Protein 6UI5 (pdb70)

B-factor: mean 83.92, std 27.78, range [32.1, 222.85]

Structure (mmCIF, N/CA/C/O backbone):
data_6UI5
#
_entry.id   6UI5
#
_cell.length_a   61.205
_cell.length_b   85.605
_cell.length_c   207.683
_cell.angle_alpha   90.000
_cell.angle_beta   90.000
_cell.angle_gamma   90.000
#
_symmetry.space_group_name_H-M   'P 21 21 21'
#
loop_
_entity.id
_entity.type
_entity.pdbx_description
1 polymer '2-polyprenyl-6-methoxyphenol hydroxylase-like FAD-dependent oxidoreductase'
2 non-polymer 'FLAVIN-ADENINE DINUCLEOTIDE'
3 water water
#
loop_
_atom_site.group_PDB
_atom_site.id
_atom_site.type_symbol
_atom_site.label_atom_id
_atom_site.label_alt_id
_atom_site.label_comp_id
_atom_site.label_asym_id
_atom_site.label_entity_id
_atom_site.label_seq_id
_atom_site.pdbx_PDB_ins_code
_atom_site.Cartn_x
_atom_site.Cartn_y
_atom_site.Cartn_z
_atom_site.occupancy
_atom_site.B_iso_or_equiv
_atom_site.auth_seq_id
_atom_site.auth_comp_id
_atom_site.auth_asym_id
_atom_site.auth_atom_id
_atom_site.pdbx_PDB_model_num
ATOM 1 N N . GLU A 1 3 ? 23.248 -1.989 185.676 1.00 94.87 3 GLU A N 1
ATOM 2 C CA . GLU A 1 3 ? 23.648 -3.055 186.583 1.00 95.53 3 GLU A CA 1
ATOM 3 C C . GLU A 1 3 ? 23.609 -2.563 188.036 1.00 91.04 3 GLU A C 1
ATOM 4 O O . GLU A 1 3 ? 24.580 -2.012 188.518 1.00 95.96 3 GLU A O 1
ATOM 10 N N . PRO A 1 4 ? 22.486 -2.739 188.728 1.00 93.67 4 PRO A N 1
ATOM 11 C CA . PRO A 1 4 ? 22.323 -2.136 190.054 1.00 87.81 4 PRO A CA 1
ATOM 12 C C . PRO A 1 4 ? 22.806 -3.055 191.169 1.00 85.95 4 PRO A C 1
ATOM 13 O O . PRO A 1 4 ? 23.039 -4.246 190.968 1.00 89.70 4 PRO A O 1
ATOM 17 N N . VAL A 1 5 ? 22.951 -2.461 192.354 1.00 80.72 5 VAL A N 1
ATOM 18 C CA . VAL A 1 5 ? 23.133 -3.181 193.612 1.00 77.94 5 VAL A CA 1
ATOM 19 C C . VAL A 1 5 ? 21.861 -3.002 194.430 1.00 79.24 5 VAL A C 1
ATOM 20 O O . VAL A 1 5 ? 21.422 -1.865 194.654 1.00 82.63 5 VAL A O 1
ATOM 24 N N . VAL A 1 6 ? 21.261 -4.112 194.872 1.00 78.90 6 VAL A N 1
ATOM 25 C CA . VAL A 1 6 ? 20.005 -4.060 195.624 1.00 78.69 6 VAL A CA 1
ATOM 26 C C . VAL A 1 6 ? 20.290 -4.146 197.116 1.00 72.04 6 VAL A C 1
ATOM 27 O O . VAL A 1 6 ? 20.951 -5.084 197.586 1.00 77.79 6 VAL A O 1
ATOM 31 N N . VAL A 1 7 ? 19.774 -3.167 197.854 1.00 65.06 7 VAL A N 1
ATOM 32 C CA . VAL A 1 7 ? 19.836 -3.101 199.312 1.00 61.63 7 VAL A CA 1
ATOM 33 C C . VAL A 1 7 ? 18.421 -3.251 199.845 1.00 71.61 7 VAL A C 1
ATOM 34 O O . VAL A 1 7 ? 17.544 -2.445 199.505 1.00 75.95 7 VAL A O 1
ATOM 38 N N . VAL A 1 8 ? 18.195 -4.247 200.699 1.00 66.65 8 VAL A N 1
ATOM 39 C CA . VAL A 1 8 ? 16.850 -4.573 201.185 1.00 62.31 8 VAL A CA 1
ATOM 40 C C . VAL A 1 8 ? 16.736 -4.093 202.623 1.00 64.46 8 VAL A C 1
ATOM 41 O O . VAL A 1 8 ? 17.366 -4.661 203.524 1.00 63.03 8 VAL A O 1
ATOM 45 N N . GLY A 1 9 ? 15.887 -3.097 202.859 1.00 67.92 9 GLY A N 1
ATOM 46 C CA . GLY A 1 9 ? 15.664 -2.607 204.209 1.00 68.63 9 GLY A CA 1
ATOM 47 C C . GLY A 1 9 ? 16.186 -1.201 204.417 1.00 74.34 9 GLY A C 1
ATOM 48 O O . GLY A 1 9 ? 17.363 -0.922 204.156 1.00 74.17 9 GLY A O 1
ATOM 49 N N . ALA A 1 10 ? 15.333 -0.293 204.883 1.00 73.10 10 ALA A N 1
ATOM 50 C CA . ALA A 1 10 ? 15.710 1.102 205.060 1.00 60.45 10 ALA A CA 1
ATOM 51 C C . ALA A 1 10 ? 15.712 1.510 206.532 1.00 53.02 10 ALA A C 1
ATOM 52 O O . ALA A 1 10 ? 15.217 2.574 206.902 1.00 56.72 10 ALA A O 1
ATOM 54 N N . GLY A 1 11 ? 16.268 0.662 207.393 1.00 51.34 11 GLY A N 1
ATOM 55 C CA . GLY A 1 11 ? 16.815 1.121 208.656 1.00 60.14 11 GLY A CA 1
ATOM 56 C C . GLY A 1 11 ? 18.207 1.733 208.479 1.00 55.50 11 GLY A C 1
ATOM 57 O O . GLY A 1 11 ? 18.695 1.949 207.355 1.00 53.01 11 GLY A O 1
ATOM 58 N N . PRO A 1 12 ? 18.852 2.068 209.613 1.00 44.06 12 PRO A N 1
ATOM 59 C CA . PRO A 1 12 ? 20.216 2.657 209.530 1.00 59.38 12 PRO A CA 1
ATOM 60 C C . PRO A 1 12 ? 21.142 1.896 208.611 1.00 55.84 12 PRO A C 1
ATOM 61 O O . PRO A 1 12 ? 21.818 2.496 207.780 1.00 60.79 12 PRO A O 1
ATOM 65 N N . ALA A 1 13 ? 21.163 0.572 208.754 1.00 46.63 13 ALA A N 1
ATOM 66 C CA . ALA A 1 13 ? 22.092 -0.264 208.016 1.00 48.29 13 ALA A CA 1
ATOM 67 C C . ALA A 1 13 ? 21.942 -0.052 206.518 1.00 57.06 13 ALA A C 1
ATOM 68 O O . ALA A 1 13 ? 22.871 0.412 205.843 1.00 62.23 13 ALA A O 1
ATOM 70 N N . GLY A 1 14 ? 20.752 -0.350 205.989 1.00 53.97 14 GLY A N 1
ATOM 71 C CA . GLY A 1 14 ? 20.552 -0.274 204.549 1.00 46.01 14 GLY A CA 1
ATOM 72 C C . GLY A 1 14 ? 20.593 1.145 204.024 1.00 46.77 14 GLY A C 1
ATOM 73 O O . GLY A 1 14 ? 21.087 1.392 202.923 1.00 55.07 14 GLY A O 1
ATOM 74 N N . LEU A 1 15 ? 20.053 2.094 204.790 1.00 54.01 15 LEU A N 1
ATOM 75 C CA . LEU A 1 15 ? 20.088 3.494 204.378 1.00 59.56 15 LEU A CA 1
ATOM 76 C C . LEU A 1 15 ? 21.531 3.957 204.246 1.00 56.97 15 LEU A C 1
ATOM 77 O O . LEU A 1 15 ? 21.976 4.410 203.177 1.00 57.78 15 LEU A O 1
ATOM 82 N N . MET A 1 16 ? 22.281 3.800 205.336 1.00 45.96 16 MET A N 1
ATOM 83 C CA . MET A 1 16 ? 23.670 4.223 205.398 1.00 54.22 16 MET A CA 1
ATOM 84 C C . MET A 1 16 ? 24.492 3.595 204.276 1.00 54.90 16 MET A C 1
ATOM 85 O O . MET A 1 16 ? 25.342 4.259 203.671 1.00 58.11 16 MET A O 1
ATOM 90 N N . LEU A 1 17 ? 24.200 2.349 203.930 1.00 56.83 17 LEU A N 1
ATOM 91 C CA . LEU A 1 17 ? 24.962 1.695 202.871 1.00 55.87 17 LEU A CA 1
ATOM 92 C C . LEU A 1 17 ? 24.604 2.267 201.512 1.00 68.76 17 LEU A C 1
ATOM 93 O O . LEU A 1 17 ? 25.490 2.561 200.701 1.00 80.99 17 LEU A O 1
ATOM 98 N N . ALA A 1 18 ? 23.306 2.437 201.251 1.00 71.69 18 ALA A N 1
ATOM 99 C CA . ALA A 1 18 ? 22.890 3.030 199.987 1.00 61.11 18 ALA A CA 1
ATOM 100 C C . ALA A 1 18 ? 23.558 4.374 199.791 1.00 53.23 18 ALA A C 1
ATOM 101 O O . ALA A 1 18 ? 23.917 4.741 198.665 1.00 52.86 18 ALA A O 1
ATOM 103 N N . CYS A 1 19 ? 23.750 5.123 200.879 1.00 52.80 19 CYS A N 1
ATOM 104 C CA . CYS A 1 19 ? 24.540 6.347 200.774 1.00 55.31 19 CYS A CA 1
ATOM 105 C C . CYS A 1 19 ? 25.999 6.038 200.438 1.00 60.03 19 CYS A C 1
ATOM 106 O O . CYS A 1 19 ? 26.587 6.677 199.549 1.00 55.33 19 CYS A O 1
ATOM 109 N N . GLU A 1 20 ? 26.608 5.065 201.145 1.00 47.71 20 GLU A N 1
ATOM 110 C CA . GLU A 1 20 ? 27.992 4.696 200.828 1.00 47.68 20 GLU A CA 1
ATOM 111 C C . GLU A 1 20 ? 28.122 4.230 199.376 1.00 59.27 20 GLU A C 1
ATOM 112 O O . GLU A 1 20 ? 29.178 4.409 198.754 1.00 64.09 20 GLU A O 1
ATOM 118 N N . LEU A 1 21 ? 27.063 3.638 198.812 1.00 61.86 21 LEU A N 1
ATOM 119 C CA . LEU A 1 21 ? 27.150 3.169 197.433 1.00 58.52 21 LEU A CA 1
ATOM 120 C C . LEU A 1 21 ? 26.906 4.304 196.438 1.00 65.66 21 LEU A C 1
ATOM 121 O O . LEU A 1 21 ? 27.551 4.358 195.380 1.00 62.12 21 LEU A O 1
ATOM 126 N N . ALA A 1 22 ? 26.008 5.231 196.779 1.00 66.58 22 ALA A N 1
ATOM 127 C CA . ALA A 1 22 ? 25.577 6.265 195.846 1.00 68.10 22 ALA A CA 1
ATOM 128 C C . ALA A 1 22 ? 26.532 7.443 195.827 1.00 77.35 22 ALA A C 1
ATOM 129 O O . ALA A 1 22 ? 26.695 8.089 194.785 1.00 85.80 22 ALA A O 1
ATOM 131 N N . MET A 1 23 ? 27.149 7.761 196.968 1.00 76.55 23 MET A N 1
ATOM 132 C CA . MET A 1 23 ? 28.163 8.808 196.955 1.00 70.17 23 MET A CA 1
ATOM 133 C C . MET A 1 23 ? 29.328 8.451 196.037 1.00 74.24 23 MET A C 1
ATOM 134 O O . MET A 1 23 ? 30.053 9.351 195.594 1.00 73.58 23 MET A O 1
ATOM 139 N N . ARG A 1 24 ? 29.504 7.163 195.723 1.00 65.61 24 ARG A N 1
ATOM 140 C CA . ARG A 1 24 ? 30.532 6.700 194.803 1.00 60.10 24 ARG A CA 1
ATOM 141 C C . ARG A 1 24 ? 29.960 6.332 193.428 1.00 68.22 24 ARG A C 1
ATOM 142 O O . ARG A 1 24 ? 30.569 5.545 192.693 1.00 63.81 24 ARG A O 1
ATOM 150 N N . ASP A 1 25 ? 28.800 6.882 193.068 1.00 76.60 25 ASP A N 1
ATOM 151 C CA . ASP A 1 25 ? 28.232 6.710 191.731 1.00 81.36 25 ASP A CA 1
ATOM 152 C C . ASP A 1 25 ? 28.014 5.236 191.376 1.00 72.17 25 ASP A C 1
ATOM 153 O O . ASP A 1 25 ? 28.098 4.849 190.212 1.00 77.64 25 ASP A O 1
ATOM 158 N N . VAL A 1 26 ? 27.761 4.397 192.367 1.00 63.72 26 VAL A N 1
ATOM 159 C CA . VAL A 1 26 ? 27.320 3.021 192.154 1.00 66.33 26 VAL A CA 1
ATOM 160 C C . VAL A 1 26 ? 25.796 3.028 192.160 1.00 72.55 26 VAL A C 1
ATOM 161 O O . VAL A 1 26 ? 25.200 3.467 193.154 1.00 73.57 26 VAL A O 1
ATOM 165 N N . PRO A 1 27 ? 25.134 2.553 191.104 1.00 74.96 27 PRO A N 1
ATOM 166 C CA . PRO A 1 27 ? 23.662 2.599 191.069 1.00 69.99 27 PRO A CA 1
ATOM 167 C C . PRO A 1 27 ? 23.092 1.695 192.153 1.00 59.91 27 PRO A C 1
ATOM 168 O O . PRO A 1 27 ? 23.364 0.490 192.179 1.00 66.14 27 PRO A O 1
ATOM 172 N N . ALA A 1 28 ? 22.331 2.277 193.076 1.00 53.53 28 ALA A N 1
ATOM 173 C CA . ALA A 1 28 ? 21.773 1.504 194.178 1.00 56.11 28 ALA A CA 1
ATOM 174 C C . ALA A 1 28 ? 20.255 1.629 194.227 1.00 64.36 28 ALA A C 1
ATOM 175 O O . ALA A 1 28 ? 19.688 2.716 194.035 1.00 62.00 28 ALA A O 1
ATOM 177 N N . VAL A 1 29 ? 19.587 0.516 194.490 1.00 69.22 29 VAL A N 1
ATOM 178 C CA . VAL A 1 29 ? 18.146 0.537 194.688 1.00 71.11 29 VAL A CA 1
ATOM 179 C C . VAL A 1 29 ? 17.870 -0.054 196.059 1.00 65.61 29 VAL A C 1
ATOM 180 O O . VAL A 1 29 ? 18.247 -1.196 196.340 1.00 66.05 29 VAL A O 1
ATOM 184 N N . LEU A 1 30 ? 17.254 0.745 196.916 1.00 63.37 30 LEU A N 1
ATOM 185 C CA . LEU A 1 30 ? 17.027 0.427 198.306 1.00 60.55 30 LEU A CA 1
ATOM 186 C C . LEU A 1 30 ? 15.539 0.175 198.460 1.00 74.50 30 LEU A C 1
ATOM 187 O O . LEU A 1 30 ? 14.720 0.992 198.030 1.00 76.60 30 LEU A O 1
ATOM 192 N N . VAL A 1 31 ? 15.200 -0.978 199.019 1.00 76.69 31 VAL A N 1
ATOM 193 C CA . VAL A 1 31 ? 13.834 -1.461 199.099 1.00 72.72 31 VAL A CA 1
ATOM 194 C C . VAL A 1 31 ? 13.447 -1.554 200.567 1.00 72.46 31 VAL A C 1
ATOM 195 O O . VAL A 1 31 ? 14.191 -2.123 201.379 1.00 69.72 31 VAL A O 1
ATOM 199 N N . ASP A 1 32 ? 12.295 -0.983 200.906 1.00 59.27 32 ASP A N 1
ATOM 200 C CA . ASP A 1 32 ? 11.678 -1.192 202.208 1.00 65.78 32 ASP A CA 1
ATOM 201 C C . ASP A 1 32 ? 10.178 -1.298 201.987 1.00 69.59 32 ASP A C 1
ATOM 202 O O . ASP A 1 32 ? 9.650 -0.801 200.986 1.00 61.57 32 ASP A O 1
ATOM 207 N N . ILE A 1 33 ? 9.483 -1.945 202.922 1.00 67.08 33 ILE A N 1
ATOM 208 C CA . ILE A 1 33 ? 8.052 -2.142 202.729 1.00 81.55 33 ILE A CA 1
ATOM 209 C C . ILE A 1 33 ? 7.194 -1.063 203.382 1.00 82.18 33 ILE A C 1
ATOM 210 O O . ILE A 1 33 ? 6.044 -0.888 202.967 1.00 79.72 33 ILE A O 1
ATOM 215 N N . HIS A 1 34 ? 7.720 -0.310 204.346 1.00 83.94 34 HIS A N 1
ATOM 216 C CA . HIS A 1 34 ? 6.927 0.750 204.947 1.00 85.84 34 HIS A CA 1
ATOM 217 C C . HIS A 1 34 ? 6.439 1.722 203.869 1.00 91.19 34 HIS A C 1
ATOM 218 O O . HIS A 1 34 ? 7.086 1.877 202.834 1.00 86.94 34 HIS A O 1
ATOM 225 N N . PRO A 1 35 ? 5.270 2.389 204.080 1.00 88.61 35 PRO A N 1
ATOM 226 C CA . PRO A 1 35 ? 4.778 3.350 203.075 1.00 89.35 35 PRO A CA 1
ATOM 227 C C . PRO A 1 35 ? 5.524 4.677 203.127 1.00 88.42 35 PRO A C 1
ATOM 228 O O . PRO A 1 35 ? 5.751 5.312 202.094 1.00 92.02 35 PRO A O 1
ATOM 232 N N . THR A 1 36 ? 5.893 5.112 204.330 1.00 86.45 36 THR A N 1
ATOM 233 C CA . THR A 1 36 ? 6.765 6.257 204.552 1.00 81.20 36 THR A CA 1
ATOM 234 C C . THR A 1 36 ? 7.797 5.848 205.587 1.00 75.48 36 THR A C 1
ATOM 235 O O . THR A 1 36 ? 7.754 4.730 206.104 1.00 72.34 36 THR A O 1
ATOM 239 N N . GLN A 1 37 ? 8.730 6.759 205.889 1.00 84.44 37 GLN A N 1
ATOM 240 C CA . GLN A 1 37 ? 9.700 6.521 206.954 1.00 82.68 37 GLN A CA 1
ATOM 241 C C . GLN A 1 37 ? 8.977 6.091 208.215 1.00 72.19 37 GLN A C 1
ATOM 242 O O . GLN A 1 37 ? 7.964 6.679 208.585 1.00 68.21 37 GLN A O 1
ATOM 248 N N . ARG A 1 38 ? 9.496 5.058 208.868 1.00 76.37 38 ARG A N 1
ATOM 249 C CA . ARG A 1 38 ? 8.767 4.496 209.992 1.00 73.36 38 ARG A CA 1
ATOM 250 C C . ARG A 1 38 ? 8.780 5.446 211.179 1.00 66.79 38 ARG A C 1
ATOM 251 O O . ARG A 1 38 ? 9.539 6.413 211.246 1.00 77.08 38 ARG A O 1
ATOM 259 N N . ALA A 1 39 ? 7.890 5.160 212.114 1.00 68.51 39 ALA A N 1
ATOM 260 C CA . ALA A 1 39 ? 7.806 5.849 213.387 1.00 63.84 39 ALA A CA 1
ATOM 261 C C . ALA A 1 39 ? 8.284 4.969 214.520 1.00 59.71 39 ALA A C 1
ATOM 262 O O . ALA A 1 39 ? 8.593 5.486 215.597 1.00 72.38 39 ALA A O 1
ATOM 264 N N . GLU A 1 40 ? 8.352 3.654 214.296 1.00 57.85 40 GLU A N 1
ATOM 265 C CA . GLU A 1 40 ? 8.822 2.693 215.295 1.00 70.48 40 GLU A CA 1
ATOM 266 C C . GLU A 1 40 ? 10.355 2.653 215.306 1.00 78.92 40 GLU A C 1
ATOM 267 O O . GLU A 1 40 ? 10.992 1.651 214.982 1.00 89.31 40 GLU A O 1
ATOM 273 N N . ALA A 1 41 ? 10.947 3.790 215.670 1.00 71.72 41 ALA A N 1
ATOM 274 C CA . ALA A 1 41 ? 12.396 3.945 215.757 1.00 70.08 41 ALA A CA 1
ATOM 275 C C . ALA A 1 41 ? 12.716 4.322 217.197 1.00 62.90 41 ALA A C 1
ATOM 276 O O . ALA A 1 41 ? 12.818 5.516 217.534 1.00 64.64 41 ALA A O 1
ATOM 278 N N . PRO A 1 42 ? 12.918 3.335 218.074 1.00 63.74 42 PRO A N 1
ATOM 279 C CA . PRO A 1 42 ? 12.976 3.626 219.520 1.00 71.48 42 PRO A CA 1
ATOM 280 C C . PRO A 1 42 ? 14.259 4.288 220.004 1.00 71.20 42 PRO A C 1
ATOM 281 O O . PRO A 1 42 ? 14.214 4.971 221.038 1.00 74.17 42 PRO A O 1
ATOM 285 N N . ALA A 1 43 ? 15.399 4.071 219.334 1.00 66.01 43 ALA A N 1
ATOM 286 C CA . ALA A 1 43 ? 16.695 4.464 219.887 1.00 68.33 43 ALA A CA 1
ATOM 287 C C . ALA A 1 43 ? 16.743 5.952 220.213 1.00 74.57 43 ALA A C 1
ATOM 288 O O . ALA A 1 43 ? 16.349 6.800 219.404 1.00 69.18 43 ALA A O 1
ATOM 290 N N . MET A 1 44 ? 17.261 6.266 221.400 1.00 69.54 44 MET A N 1
ATOM 291 C CA . MET A 1 44 ? 17.402 7.644 221.838 1.00 73.74 44 MET A CA 1
ATOM 292 C C . MET A 1 44 ? 18.846 8.122 221.880 1.00 69.64 44 MET A C 1
ATOM 293 O O . MET A 1 44 ? 19.096 9.264 222.277 1.00 77.55 44 MET A O 1
ATOM 298 N N . ALA A 1 45 ? 19.802 7.299 221.466 1.00 65.04 45 ALA A N 1
ATOM 299 C CA . ALA A 1 45 ? 21.201 7.577 221.747 1.00 66.88 45 ALA A CA 1
ATOM 300 C C . ALA A 1 45 ? 22.060 7.173 220.562 1.00 69.66 45 ALA A C 1
ATOM 301 O O . ALA A 1 45 ? 21.712 6.300 219.764 1.00 73.13 45 ALA A O 1
ATOM 303 N N . ILE A 1 46 ? 23.208 7.823 220.483 1.00 67.94 46 ILE A N 1
ATOM 304 C CA . ILE A 1 46 ? 24.214 7.593 219.458 1.00 60.11 46 ILE A CA 1
ATOM 305 C C . ILE A 1 46 ? 25.539 7.665 220.185 1.00 52.32 46 ILE A C 1
ATOM 306 O O . ILE A 1 46 ? 25.804 8.662 220.873 1.00 53.29 46 ILE A O 1
ATOM 311 N N . ASN A 1 47 ? 26.349 6.610 220.088 1.00 46.81 47 ASN A N 1
ATOM 312 C CA . ASN A 1 47 ? 27.604 6.597 220.844 1.00 48.36 47 ASN A CA 1
ATOM 313 C C . ASN A 1 47 ? 28.750 7.227 220.043 1.00 50.88 47 ASN A C 1
ATOM 314 O O . ASN A 1 47 ? 28.588 7.639 218.885 1.00 48.13 47 ASN A O 1
ATOM 319 N N . ALA A 1 48 ? 29.943 7.275 220.661 1.00 51.91 48 ALA A N 1
ATOM 320 C CA . ALA A 1 48 ? 31.056 8.025 220.066 1.00 45.60 48 ALA A CA 1
ATOM 321 C C . ALA A 1 48 ? 31.535 7.411 218.752 1.00 47.66 48 ALA A C 1
ATOM 322 O O . ALA A 1 48 ? 31.878 8.136 217.812 1.00 46.79 48 ALA A O 1
ATOM 324 N N . GLY A 1 49 ? 31.554 6.081 218.656 1.00 41.11 49 GLY A N 1
ATOM 325 C CA . GLY A 1 49 ? 31.991 5.459 217.414 1.00 37.82 49 GLY A CA 1
ATOM 326 C C . GLY A 1 49 ? 31.033 5.709 216.263 1.00 51.04 49 GLY A C 1
ATOM 327 O O . GLY A 1 49 ? 31.457 5.876 215.109 1.00 39.06 49 GLY A O 1
ATOM 328 N N . THR A 1 50 ? 29.719 5.725 216.561 1.00 51.48 50 THR A N 1
ATOM 329 C CA . THR A 1 50 ? 28.722 6.020 215.544 1.00 46.58 50 THR A CA 1
ATOM 330 C C . THR A 1 50 ? 28.810 7.471 215.120 1.00 44.01 50 THR A C 1
ATOM 331 O O . THR A 1 50 ? 28.669 7.790 213.933 1.00 54.48 50 THR A O 1
ATOM 335 N N . LEU A 1 51 ? 29.052 8.366 216.076 1.00 41.94 51 LEU A N 1
ATOM 336 C CA . LEU A 1 51 ? 29.261 9.767 215.722 1.00 51.08 51 LEU A CA 1
ATOM 337 C C . LEU A 1 51 ? 30.436 9.945 214.754 1.00 54.08 51 LEU A C 1
ATOM 338 O O . LEU A 1 51 ? 30.285 10.624 213.732 1.00 53.79 51 LEU A O 1
ATOM 343 N N . GLU A 1 52 ? 31.605 9.321 215.026 1.00 52.75 52 GLU A N 1
ATOM 344 C CA . GLU A 1 52 ? 32.755 9.498 214.116 1.00 50.33 52 GLU A CA 1
ATOM 345 C C . GLU A 1 52 ? 32.427 9.020 212.702 1.00 44.81 52 GLU A C 1
ATOM 346 O O . GLU A 1 52 ? 32.735 9.704 211.722 1.00 42.67 52 GLU A O 1
ATOM 352 N N . MET A 1 53 ? 31.789 7.847 212.577 1.00 42.71 53 MET A N 1
ATOM 353 C CA . MET A 1 53 ? 31.432 7.341 211.252 1.00 47.91 53 MET A CA 1
ATOM 354 C C . MET A 1 53 ? 30.447 8.247 210.531 1.00 49.45 53 MET A C 1
ATOM 355 O O . MET A 1 53 ? 30.477 8.325 209.298 1.00 44.85 53 MET A O 1
ATOM 360 N N . LEU A 1 54 ? 29.545 8.908 211.268 1.00 48.35 54 LEU A N 1
ATOM 361 C CA . LEU A 1 54 ? 28.644 9.854 210.617 1.00 57.05 54 LEU A CA 1
ATOM 362 C C . LEU A 1 54 ? 29.353 11.167 210.321 1.00 62.19 54 LEU A C 1
ATOM 363 O O . LEU A 1 54 ? 29.012 11.842 209.342 1.00 55.33 54 LEU A O 1
ATOM 368 N N . ASP A 1 55 ? 30.342 11.533 211.146 1.00 69.00 55 ASP A N 1
ATOM 369 C CA . ASP A 1 55 ? 31.125 12.741 210.886 1.00 63.43 55 ASP A CA 1
ATOM 370 C C . ASP A 1 55 ? 31.876 12.632 209.567 1.00 58.09 55 ASP A C 1
ATOM 371 O O . ASP A 1 55 ? 31.991 13.608 208.823 1.00 65.21 55 ASP A O 1
ATOM 376 N N . GLN A 1 56 ? 32.374 11.439 209.254 1.00 50.45 56 GLN A N 1
ATOM 377 C CA . GLN A 1 56 ? 33.054 11.186 207.992 1.00 42.38 56 GLN A CA 1
ATOM 378 C C . GLN A 1 56 ? 32.205 11.518 206.774 1.00 52.53 56 GLN A C 1
ATOM 379 O O . GLN A 1 56 ? 32.745 11.551 205.658 1.00 52.53 56 GLN A O 1
ATOM 385 N N . ARG A 1 57 ? 30.897 11.770 206.943 1.00 48.76 57 ARG A N 1
ATOM 386 C CA . ARG A 1 57 ? 30.056 12.073 205.793 1.00 54.35 57 ARG A CA 1
ATOM 387 C C . ARG A 1 57 ? 29.230 13.334 206.030 1.00 59.41 57 ARG A C 1
ATOM 388 O O . ARG A 1 57 ? 28.209 13.560 205.342 1.00 50.66 57 ARG A O 1
ATOM 396 N N . GLY A 1 58 ? 29.663 14.167 206.980 1.00 53.77 58 GLY A N 1
ATOM 397 C CA . GLY A 1 58 ? 28.962 15.410 207.248 1.00 60.10 58 GLY A CA 1
ATOM 398 C C . GLY A 1 58 ? 27.581 15.257 207.849 1.00 64.30 58 GLY A C 1
ATOM 399 O O . GLY A 1 58 ? 26.826 16.232 207.884 1.00 61.74 58 GLY A O 1
ATOM 400 N N . LEU A 1 59 ? 27.227 14.068 208.326 1.00 59.48 59 LEU A N 1
ATOM 401 C CA . LEU A 1 59 ? 25.896 13.804 208.846 1.00 58.29 59 LEU A CA 1
ATOM 402 C C . LEU A 1 59 ? 25.776 13.997 210.350 1.00 67.79 59 LEU A C 1
ATOM 403 O O . LEU A 1 59 ? 24.669 13.892 210.875 1.00 87.67 59 LEU A O 1
ATOM 408 N N . ALA A 1 60 ? 26.860 14.288 211.059 1.00 65.97 60 ALA A N 1
ATOM 409 C CA . ALA A 1 60 ? 26.792 14.340 212.520 1.00 64.07 60 ALA A CA 1
ATOM 410 C C . ALA A 1 60 ? 26.422 15.736 213.017 1.00 65.61 60 ALA A C 1
ATOM 411 O O . ALA A 1 60 ? 25.448 15.894 213.757 1.00 74.88 60 ALA A O 1
ATOM 413 N N . ALA A 1 61 ? 27.216 16.748 212.660 1.00 64.49 61 ALA A N 1
ATOM 414 C CA . ALA A 1 61 ? 26.843 18.109 212.988 1.00 57.67 61 ALA A CA 1
ATOM 415 C C . ALA A 1 61 ? 25.419 18.347 212.507 1.00 68.32 61 ALA A C 1
ATOM 416 O O . ALA A 1 61 ? 25.047 17.975 211.381 1.00 72.15 61 ALA A O 1
ATOM 418 N N . GLY A 1 62 ? 24.619 18.926 213.385 1.00 55.61 62 GLY A N 1
ATOM 419 C CA . GLY A 1 62 ? 23.239 19.201 213.039 1.00 66.33 62 GLY A CA 1
ATOM 420 C C . GLY A 1 62 ? 22.364 18.274 213.841 1.00 65.62 62 GLY A C 1
ATOM 421 O O . GLY A 1 62 ? 21.426 18.702 214.513 1.00 75.21 62 GLY A O 1
ATOM 422 N N . LEU A 1 63 ? 22.708 16.989 213.800 1.00 60.10 63 LEU A N 1
ATOM 423 C CA . LEU A 1 63 ? 22.180 16.062 214.786 1.00 50.05 63 LEU A CA 1
ATOM 424 C C . LEU A 1 63 ? 22.691 16.380 216.188 1.00 62.81 63 LEU A C 1
ATOM 425 O O . LEU A 1 63 ? 22.019 16.058 217.175 1.00 54.24 63 LEU A O 1
ATOM 430 N N . ARG A 1 64 ? 23.876 16.997 216.305 1.00 72.57 64 ARG A N 1
ATOM 431 C CA . ARG A 1 64 ? 24.463 17.208 217.626 1.00 68.29 64 ARG A CA 1
ATOM 432 C C . ARG A 1 64 ? 23.859 18.425 218.337 1.00 74.68 64 ARG A C 1
ATOM 433 O O . ARG A 1 64 ? 23.581 18.363 219.540 1.00 74.88 64 ARG A O 1
ATOM 441 N N . GLU A 1 65 ? 23.635 19.530 217.621 1.00 75.96 65 GLU A N 1
ATOM 442 C CA . GLU A 1 65 ? 23.224 20.766 218.279 1.00 83.08 65 GLU A CA 1
ATOM 443 C C . GLU A 1 65 ? 21.903 20.578 219.001 1.00 86.85 65 GLU A C 1
ATOM 444 O O . GLU A 1 65 ? 20.975 19.955 218.478 1.00 86.42 65 GLU A O 1
ATOM 450 N N . GLY A 1 66 ? 21.833 21.119 220.221 1.00 86.11 66 GLY A N 1
ATOM 451 C CA . GLY A 1 66 ? 20.626 21.114 221.017 1.00 92.71 66 GLY A CA 1
ATOM 452 C C . GLY A 1 66 ? 20.367 19.848 221.805 1.00 96.81 66 GLY A C 1
ATOM 453 O O . GLY A 1 66 ? 19.502 19.857 222.696 1.00 89.99 66 GLY A O 1
ATOM 454 N N . THR A 1 67 ? 21.081 18.760 221.510 1.00 97.58 67 THR A N 1
ATOM 455 C CA . THR A 1 67 ? 20.841 17.482 222.163 1.00 95.37 67 THR A CA 1
ATOM 456 C C . THR A 1 67 ? 21.779 17.314 223.347 1.00 89.46 67 THR A C 1
ATOM 457 O O . THR A 1 67 ? 22.909 17.808 223.344 1.00 90.94 67 THR A O 1
ATOM 461 N N . VAL A 1 68 ? 21.297 16.608 224.365 1.00 88.78 68 VAL A N 1
ATOM 462 C CA . VAL A 1 68 ? 22.040 16.478 225.616 1.00 83.37 68 VAL A CA 1
ATOM 463 C C . VAL A 1 68 ? 23.155 15.446 225.465 1.00 72.66 68 VAL A C 1
ATOM 464 O O . VAL A 1 68 ? 23.084 14.527 224.641 1.00 69.37 68 VAL A O 1
ATOM 468 N N . THR A 1 69 ? 24.204 15.595 226.263 1.00 64.20 69 THR A N 1
ATOM 469 C CA . THR A 1 69 ? 25.222 14.561 226.384 1.00 68.53 69 THR A CA 1
ATOM 470 C C . THR A 1 69 ? 25.227 14.049 227.813 1.00 78.73 69 THR A C 1
ATOM 471 O O . THR A 1 69 ? 24.937 14.787 228.754 1.00 81.76 69 THR A O 1
ATOM 475 N N . PHE A 1 70 ? 25.548 12.775 227.971 1.00 86.86 70 PHE A N 1
ATOM 476 C CA . PHE A 1 70 ? 25.936 12.383 229.311 1.00 91.46 70 PHE A CA 1
ATOM 477 C C . PHE A 1 70 ? 27.221 11.585 229.202 1.00 85.58 70 PHE A C 1
ATOM 478 O O . PHE A 1 70 ? 27.378 10.788 228.268 1.00 80.51 70 PHE A O 1
ATOM 486 N N . PRO A 1 71 ? 28.169 11.820 230.108 1.00 87.35 71 PRO A N 1
ATOM 487 C CA . PRO A 1 71 ? 29.563 11.470 229.826 1.00 90.39 71 PRO A CA 1
ATOM 488 C C . PRO A 1 71 ? 30.026 10.257 230.599 1.00 92.17 71 PRO A C 1
ATOM 489 O O . PRO A 1 71 ? 31.217 10.105 230.904 1.00 100.86 71 PRO A O 1
ATOM 493 N N . GLU A 1 72 ? 29.088 9.376 230.909 1.00 77.70 72 GLU A N 1
ATOM 494 C CA . GLU A 1 72 ? 29.405 8.129 231.568 1.00 81.88 72 GLU A CA 1
ATOM 495 C C . GLU A 1 72 ? 29.081 6.964 230.648 1.00 70.50 72 GLU A C 1
ATOM 496 O O . GLU A 1 72 ? 27.989 6.892 230.075 1.00 73.98 72 GLU A O 1
ATOM 502 N N . VAL A 1 73 ? 30.064 6.093 230.469 1.00 61.77 73 VAL A N 1
ATOM 503 C CA . VAL A 1 73 ? 29.940 4.868 229.694 1.00 59.31 73 VAL A CA 1
ATOM 504 C C . VAL A 1 73 ? 29.803 3.736 230.693 1.00 54.72 73 VAL A C 1
ATOM 505 O O . VAL A 1 73 ? 30.720 3.497 231.490 1.00 54.11 73 VAL A O 1
ATOM 509 N N . ARG A 1 74 ? 28.675 3.031 230.659 1.00 56.65 74 ARG A N 1
ATOM 510 C CA . ARG A 1 74 ? 28.376 2.024 231.663 1.00 55.21 74 ARG A CA 1
ATOM 511 C C . ARG A 1 74 ? 28.585 0.621 231.099 1.00 50.43 74 ARG A C 1
ATOM 512 O O . ARG A 1 74 ? 28.536 0.408 229.892 1.00 58.85 74 ARG A O 1
ATOM 520 N N . PHE A 1 75 ? 28.860 -0.332 231.982 1.00 54.58 75 PHE A N 1
ATOM 521 C CA . PHE A 1 75 ? 28.858 -1.760 231.663 1.00 53.20 75 PHE A CA 1
ATOM 522 C C . PHE A 1 75 ? 27.817 -2.387 232.572 1.00 53.30 75 PHE A C 1
ATOM 523 O O . PHE A 1 75 ? 27.988 -2.406 233.798 1.00 55.47 75 PHE A O 1
ATOM 531 N N . ALA A 1 76 ? 26.749 -2.909 231.985 1.00 60.22 76 ALA A N 1
ATOM 532 C CA . ALA A 1 76 ? 25.539 -3.078 232.776 1.00 73.20 76 ALA A CA 1
ATOM 533 C C . ALA A 1 76 ? 25.294 -1.754 233.490 1.00 77.31 76 ALA A C 1
ATOM 534 O O . ALA A 1 76 ? 25.057 -0.732 232.838 1.00 70.25 76 ALA A O 1
ATOM 536 N N . ASP A 1 77 ? 25.424 -1.746 234.817 1.00 84.80 77 ASP A N 1
ATOM 537 C CA . ASP A 1 77 ? 25.214 -0.543 235.614 1.00 91.11 77 ASP A CA 1
ATOM 538 C C . ASP A 1 77 ? 26.480 -0.105 236.334 1.00 81.16 77 ASP A C 1
ATOM 539 O O . ASP A 1 77 ? 26.405 0.721 237.252 1.00 81.33 77 ASP A O 1
ATOM 544 N N . LEU A 1 78 ? 27.634 -0.639 235.947 1.00 76.56 78 LEU A N 1
ATOM 545 C CA . LEU A 1 78 ? 28.917 -0.198 236.474 1.00 77.24 78 LEU A CA 1
ATOM 546 C C . LEU A 1 78 ? 29.510 0.886 235.579 1.00 79.56 78 LEU A C 1
ATOM 547 O O . LEU A 1 78 ? 29.146 1.028 234.411 1.00 87.35 78 LEU A O 1
ATOM 552 N N . ARG A 1 79 ? 30.450 1.639 236.142 1.00 68.19 79 ARG A N 1
ATOM 553 C CA . ARG A 1 79 ? 31.145 2.695 235.425 1.00 61.56 79 ARG A CA 1
ATOM 554 C C . ARG A 1 79 ? 32.351 2.140 234.697 1.00 60.94 79 ARG A C 1
ATOM 555 O O . ARG A 1 79 ? 33.077 1.319 235.247 1.00 65.43 79 ARG A O 1
ATOM 563 N N . LEU A 1 80 ? 32.594 2.630 233.480 1.00 61.39 80 LEU A N 1
ATOM 564 C CA . LEU A 1 80 ? 33.816 2.323 232.741 1.00 58.14 80 LEU A CA 1
ATOM 565 C C . LEU A 1 80 ? 34.688 3.570 232.630 1.00 60.74 80 LEU A C 1
ATOM 566 O O . LEU A 1 80 ? 34.213 4.629 232.201 1.00 57.80 80 LEU A O 1
ATOM 571 N N . ALA A 1 81 ? 35.966 3.435 233.013 1.00 58.16 81 ALA A N 1
ATOM 572 C CA . ALA A 1 81 ? 36.948 4.524 232.936 1.00 63.39 81 ALA A CA 1
ATOM 573 C C . ALA A 1 81 ? 37.203 4.892 231.471 1.00 61.22 81 ALA A C 1
ATOM 574 O O . ALA A 1 81 ? 38.202 4.514 230.855 1.00 53.45 81 ALA A O 1
ATOM 576 N N . PHE A 1 82 ? 36.268 5.647 230.898 1.00 66.45 82 PHE A N 1
ATOM 577 C CA . PHE A 1 82 ? 36.394 6.000 229.491 1.00 64.60 82 PHE A CA 1
ATOM 578 C C . PHE A 1 82 ? 37.517 7.003 229.252 1.00 65.80 82 PHE A C 1
ATOM 579 O O . PHE A 1 82 ? 38.037 7.073 228.134 1.00 62.74 82 PHE A O 1
ATOM 587 N N . GLU A 1 83 ? 37.905 7.768 230.277 1.00 70.84 83 GLU A N 1
ATOM 588 C CA . GLU A 1 83 ? 39.020 8.709 230.182 1.00 77.82 83 GLU A CA 1
ATOM 589 C C . GLU A 1 83 ? 40.351 8.029 229.860 1.00 76.22 83 GLU A C 1
ATOM 590 O O . GLU A 1 83 ? 41.314 8.722 229.515 1.00 77.60 83 GLU A O 1
ATOM 596 N N . LYS A 1 84 ? 40.434 6.706 229.976 1.00 69.07 84 LYS A N 1
ATOM 597 C CA . LYS A 1 84 ? 41.640 5.959 229.647 1.00 69.56 84 LYS A CA 1
ATOM 598 C C . LYS A 1 84 ? 41.707 5.575 228.171 1.00 67.69 84 LYS A C 1
ATOM 599 O O . LYS A 1 84 ? 42.717 5.030 227.726 1.00 64.53 84 LYS A O 1
ATOM 605 N N . VAL A 1 85 ? 40.671 5.851 227.401 1.00 72.76 85 VAL A N 1
ATOM 606 C CA . VAL A 1 85 ? 40.674 5.531 225.977 1.00 76.54 85 VAL A CA 1
ATOM 607 C C . VAL A 1 85 ? 41.514 6.571 225.245 1.00 74.24 85 VAL A C 1
ATOM 608 O O . VAL A 1 85 ? 41.509 7.755 225.595 1.00 78.30 85 VAL A O 1
ATOM 612 N N . GLN A 1 86 ? 42.248 6.126 224.231 1.00 76.33 86 GLN A N 1
ATOM 613 C CA . GLN A 1 86 ? 43.212 6.981 223.549 1.00 76.12 86 GLN A CA 1
ATOM 614 C C . GLN A 1 86 ? 42.551 8.216 222.937 1.00 74.93 86 GLN A C 1
ATOM 615 O O . GLN A 1 86 ? 41.429 8.158 222.432 1.00 70.78 86 GLN A O 1
ATOM 621 N N . GLY A 1 87 ? 43.264 9.342 222.995 1.00 82.06 87 GLY A N 1
ATOM 622 C CA . GLY A 1 87 ? 42.955 10.522 222.213 1.00 81.92 87 GLY A CA 1
ATOM 623 C C . GLY A 1 87 ? 41.741 11.247 222.731 1.00 76.79 87 GLY A C 1
ATOM 624 O O . GLY A 1 87 ? 41.111 10.806 223.690 1.00 85.93 87 GLY A O 1
ATOM 625 N N . PRO A 1 88 ? 41.403 12.389 222.134 1.00 71.37 88 PRO A N 1
ATOM 626 C CA . PRO A 1 88 ? 40.087 12.997 222.398 1.00 69.73 88 PRO A CA 1
ATOM 627 C C . PRO A 1 88 ? 38.967 12.279 221.650 1.00 69.86 88 PRO A C 1
ATOM 628 O O . PRO A 1 88 ? 39.111 11.908 220.481 1.00 73.08 88 PRO A O 1
ATOM 632 N N . ARG A 1 89 ? 37.843 12.071 222.349 1.00 67.05 89 ARG A N 1
ATOM 633 C CA . ARG A 1 89 ? 36.608 11.602 221.725 1.00 64.27 89 ARG A CA 1
ATOM 634 C C . ARG A 1 89 ? 35.371 12.271 222.310 1.00 72.98 89 ARG A C 1
ATOM 635 O O . ARG A 1 89 ? 35.468 13.278 223.010 1.00 86.37 89 ARG A O 1
ATOM 643 N N . GLU A 1 90 ? 34.213 11.685 222.038 1.00 71.86 90 GLU A N 1
ATOM 644 C CA . GLU A 1 90 ? 32.948 12.358 222.276 1.00 69.39 90 GLU A CA 1
ATOM 645 C C . GLU A 1 90 ? 32.139 11.658 223.356 1.00 61.35 90 GLU A C 1
ATOM 646 O O . GLU A 1 90 ? 32.190 10.432 223.487 1.00 60.76 90 GLU A O 1
ATOM 652 N N . PRO A 1 91 ? 31.361 12.410 224.123 1.00 58.33 91 PRO A N 1
ATOM 653 C CA . PRO A 1 91 ? 30.274 11.797 224.894 1.00 58.30 91 PRO A CA 1
ATOM 654 C C . PRO A 1 91 ? 29.214 11.235 223.964 1.00 57.22 91 PRO A C 1
ATOM 655 O O . PRO A 1 91 ? 29.042 11.701 222.835 1.00 56.64 91 PRO A O 1
ATOM 659 N N . THR A 1 92 ? 28.488 10.227 224.452 1.00 60.55 92 THR A N 1
ATOM 660 C CA . THR A 1 92 ? 27.252 9.822 223.783 1.00 50.44 92 THR A CA 1
ATOM 661 C C . THR A 1 92 ? 26.291 10.998 223.713 1.00 51.09 92 THR A C 1
ATOM 662 O O . THR A 1 92 ? 26.067 11.689 224.712 1.00 58.17 92 THR A O 1
ATOM 666 N N . HIS A 1 93 ? 25.742 11.237 222.523 1.00 50.38 93 HIS A N 1
ATOM 667 C CA . HIS A 1 93 ? 24.744 12.279 222.332 1.00 61.28 93 HIS A CA 1
ATOM 668 C C . HIS A 1 93 ? 23.340 11.676 222.213 1.00 60.17 93 HIS A C 1
ATOM 669 O O . HIS A 1 93 ? 23.154 10.590 221.654 1.00 53.33 93 HIS A O 1
ATOM 676 N N . MET A 1 94 ? 22.344 12.394 222.731 1.00 73.37 94 MET A N 1
ATOM 677 C CA . MET A 1 94 ? 20.975 11.875 222.797 1.00 69.93 94 MET A CA 1
ATOM 678 C C . MET A 1 94 ? 20.247 12.289 221.524 1.00 64.39 94 MET A C 1
ATOM 679 O O . MET A 1 94 ? 19.530 13.287 221.467 1.00 74.37 94 MET A O 1
ATOM 684 N N . VAL A 1 95 ? 20.476 11.511 220.473 1.00 58.08 95 VAL A N 1
ATOM 685 C CA . VAL A 1 95 ? 19.889 11.741 219.165 1.00 56.73 95 VAL A CA 1
ATOM 686 C C . VAL A 1 95 ? 18.817 10.689 218.959 1.00 66.97 95 VAL A C 1
ATOM 687 O O . VAL A 1 95 ? 19.000 9.522 219.315 1.00 76.29 95 VAL A O 1
ATOM 691 N N . LEU A 1 96 ? 17.695 11.101 218.404 1.00 66.72 96 LEU A N 1
ATOM 692 C CA . LEU A 1 96 ? 16.566 10.211 218.264 1.00 69.13 96 LEU A CA 1
ATOM 693 C C . LEU A 1 96 ? 16.688 9.473 216.942 1.00 64.62 96 LEU A C 1
ATOM 694 O O . LEU A 1 96 ? 16.941 10.091 215.901 1.00 62.01 96 LEU A O 1
ATOM 699 N N . GLN A 1 97 ? 16.560 8.148 217.000 1.00 55.53 97 GLN A N 1
ATOM 700 C CA . GLN A 1 97 ? 16.657 7.303 215.818 1.00 53.19 97 GLN A CA 1
ATOM 701 C C . GLN A 1 97 ? 15.907 7.869 214.615 1.00 55.84 97 GLN A C 1
ATOM 702 O O . GLN A 1 97 ? 16.454 7.894 213.510 1.00 65.22 97 GLN A O 1
ATOM 708 N N . SER A 1 98 ? 14.673 8.347 214.796 1.00 50.31 98 SER A N 1
ATOM 709 C CA . SER A 1 98 ? 13.956 8.825 213.626 1.00 56.99 98 SER A CA 1
ATOM 710 C C . SER A 1 98 ? 14.612 10.071 213.052 1.00 47.80 98 SER A C 1
ATOM 711 O O . SER A 1 98 ? 14.542 10.300 211.834 1.00 51.97 98 SER A O 1
ATOM 714 N N . ARG A 1 99 ? 15.227 10.902 213.905 1.00 55.33 99 ARG A N 1
ATOM 715 C CA . ARG A 1 99 ? 15.955 12.069 213.398 1.00 58.36 99 ARG A CA 1
ATOM 716 C C . ARG A 1 99 ? 17.168 11.642 212.578 1.00 55.01 99 ARG A C 1
ATOM 717 O O . ARG A 1 99 ? 17.460 12.236 211.528 1.00 55.37 99 ARG A O 1
ATOM 725 N N . LEU A 1 100 ? 17.866 10.593 213.025 1.00 50.79 100 LEU A N 1
ATOM 726 C CA . LEU A 1 100 ? 18.975 10.048 212.250 1.00 53.05 100 LEU A CA 1
ATOM 727 C C . LEU A 1 100 ? 18.506 9.483 210.919 1.00 65.01 100 LEU A C 1
ATOM 728 O O . LEU A 1 100 ? 19.121 9.737 209.872 1.00 73.62 100 LEU A O 1
ATOM 733 N N . GLU A 1 101 ? 17.433 8.683 210.943 1.00 56.70 101 GLU A N 1
ATOM 734 C CA . GLU A 1 101 ? 16.963 8.060 209.715 1.00 66.70 101 GLU A CA 1
ATOM 735 C C . GLU A 1 101 ? 16.502 9.114 208.730 1.00 67.79 101 GLU A C 1
ATOM 736 O O . GLU A 1 101 ? 16.695 8.962 207.518 1.00 67.25 101 GLU A O 1
ATOM 742 N N . LYS A 1 102 ? 15.924 10.200 209.236 1.00 69.33 102 LYS A N 1
ATOM 743 C CA . LYS A 1 102 ? 15.490 11.270 208.352 1.00 66.30 102 LYS A CA 1
ATOM 744 C C . LYS A 1 102 ? 16.679 11.871 207.606 1.00 64.42 102 LYS A C 1
ATOM 745 O O . LYS A 1 102 ? 16.628 12.041 206.382 1.00 58.35 102 LYS A O 1
ATOM 751 N N . VAL A 1 103 ? 17.791 12.148 208.306 1.00 62.07 103 VAL A N 1
ATOM 752 C CA . VAL A 1 103 ? 18.886 12.763 207.554 1.00 66.73 103 VAL A CA 1
ATOM 753 C C . VAL A 1 103 ? 19.486 11.764 206.569 1.00 61.37 103 VAL A C 1
ATOM 754 O O . VAL A 1 103 ? 19.975 12.161 205.501 1.00 62.13 103 VAL A O 1
ATOM 758 N N . LEU A 1 104 ? 19.429 10.460 206.865 1.00 56.33 104 LEU A N 1
ATOM 759 C CA . LEU A 1 104 ? 19.982 9.528 205.886 1.00 58.93 104 LEU A CA 1
ATOM 760 C C . LEU A 1 104 ? 19.031 9.281 204.709 1.00 64.52 104 LEU A C 1
ATOM 761 O O . LEU A 1 104 ? 19.498 9.089 203.574 1.00 55.73 104 LEU A O 1
ATOM 766 N N . ILE A 1 105 ? 17.711 9.291 204.940 1.00 57.91 105 ILE A N 1
ATOM 767 C CA . ILE A 1 105 ? 16.791 9.285 203.805 1.00 57.38 105 ILE A CA 1
ATOM 768 C C . ILE A 1 105 ? 17.023 10.517 202.943 1.00 56.45 105 ILE A C 1
ATOM 769 O O . ILE A 1 105 ? 17.032 10.439 201.708 1.00 70.63 105 ILE A O 1
ATOM 774 N N . ASP A 1 106 ? 17.221 11.674 203.577 1.00 48.87 106 ASP A N 1
ATOM 775 C CA . ASP A 1 106 ? 17.511 12.883 202.812 1.00 64.69 106 ASP A CA 1
ATOM 776 C C . ASP A 1 106 ? 18.776 12.719 201.988 1.00 61.03 106 ASP A C 1
ATOM 777 O O . ASP A 1 106 ? 18.768 12.939 200.770 1.00 64.01 106 ASP A O 1
ATOM 782 N N . ARG A 1 107 ? 19.880 12.329 202.640 1.00 62.99 107 ARG A N 1
ATOM 783 C CA . ARG A 1 107 ? 21.143 12.189 201.918 1.00 57.72 107 ARG A CA 1
ATOM 784 C C . ARG A 1 107 ? 21.026 11.155 200.811 1.00 59.67 107 ARG A C 1
ATOM 785 O O . ARG A 1 107 ? 21.597 11.336 199.725 1.00 63.36 107 ARG A O 1
ATOM 793 N N . ALA A 1 108 ? 20.247 10.095 201.044 1.00 54.68 108 ALA A N 1
ATOM 794 C CA . ALA A 1 108 ? 20.087 9.069 200.021 1.00 57.86 108 ALA A CA 1
ATOM 795 C C . ALA A 1 108 ? 19.398 9.629 198.778 1.00 70.06 108 ALA A C 1
ATOM 796 O O . ALA A 1 108 ? 19.836 9.376 197.644 1.00 67.01 108 ALA A O 1
ATOM 798 N N . VAL A 1 109 ? 18.319 10.402 198.963 1.00 71.62 109 VAL A N 1
ATOM 799 C CA . VAL A 1 109 ? 17.566 10.793 197.781 1.00 73.65 109 VAL A CA 1
ATOM 800 C C . VAL A 1 109 ? 18.374 11.792 196.968 1.00 70.75 109 VAL A C 1
ATOM 801 O O . VAL A 1 109 ? 18.352 11.744 195.734 1.00 80.24 109 VAL A O 1
ATOM 805 N N . GLU A 1 110 ? 19.156 12.657 197.618 1.00 71.31 110 GLU A N 1
ATOM 806 C CA . GLU A 1 110 ? 19.948 13.612 196.838 1.00 80.17 110 GLU A CA 1
ATOM 807 C C . GLU A 1 110 ? 21.135 12.956 196.143 1.00 77.10 110 GLU A C 1
ATOM 808 O O . GLU A 1 110 ? 21.514 13.392 195.049 1.00 77.60 110 GLU A O 1
ATOM 814 N N . LEU A 1 111 ? 21.734 11.916 196.745 1.00 72.56 111 LEU A N 1
ATOM 815 C CA . LEU A 1 111 ? 22.792 11.202 196.034 1.00 72.06 111 LEU A CA 1
ATOM 816 C C . LEU A 1 111 ? 22.238 10.250 194.983 1.00 73.98 111 LEU A C 1
ATOM 817 O O . LEU A 1 111 ? 23.026 9.574 194.304 1.00 65.66 111 LEU A O 1
ATOM 822 N N . GLY A 1 112 ? 20.918 10.192 194.808 1.00 70.23 112 GLY A N 1
ATOM 823 C CA . GLY A 1 112 ? 20.357 9.474 193.687 1.00 63.61 112 GLY A CA 1
ATOM 824 C C . GLY A 1 112 ? 20.069 8.008 193.910 1.00 68.69 112 GLY A C 1
ATOM 825 O O . GLY A 1 112 ? 19.894 7.276 192.928 1.00 79.79 112 GLY A O 1
ATOM 826 N N . VAL A 1 113 ? 20.028 7.548 195.159 1.00 62.78 113 VAL A N 1
ATOM 827 C CA . VAL A 1 113 ? 19.495 6.223 195.410 1.00 63.86 113 VAL A CA 1
ATOM 828 C C . VAL A 1 113 ? 18.060 6.161 194.919 1.00 78.59 113 VAL A C 1
ATOM 829 O O . VAL A 1 113 ? 17.260 7.062 195.187 1.00 66.24 113 VAL A O 1
ATOM 833 N N . ASP A 1 114 ? 17.726 5.106 194.190 1.00 79.31 114 ASP A N 1
ATOM 834 C CA . ASP A 1 114 ? 16.319 4.842 193.904 1.00 75.28 114 ASP A CA 1
ATOM 835 C C . ASP A 1 114 ? 15.740 4.189 195.151 1.00 76.38 114 ASP A C 1
ATOM 836 O O . ASP A 1 114 ? 15.892 2.985 195.365 1.00 82.87 114 ASP A O 1
ATOM 841 N N . LEU A 1 115 ? 15.069 4.986 195.976 1.00 78.68 115 LEU A N 1
ATOM 842 C CA . LEU A 1 115 ? 14.472 4.520 197.224 1.00 77.80 115 LEU A CA 1
ATOM 843 C C . LEU A 1 115 ? 12.997 4.161 196.990 1.00 77.32 115 LEU A C 1
ATOM 844 O O . LEU A 1 115 ? 12.244 4.960 196.421 1.00 69.49 115 LEU A O 1
ATOM 849 N N . ARG A 1 116 ? 12.588 2.961 197.437 1.00 80.48 116 ARG A N 1
ATOM 850 C CA . ARG A 1 116 ? 11.251 2.397 197.174 1.00 73.66 116 ARG A CA 1
ATOM 851 C C . ARG A 1 116 ? 10.554 1.957 198.450 1.00 77.26 116 ARG A C 1
ATOM 852 O O . ARG A 1 116 ? 10.678 0.797 198.853 1.00 77.00 116 ARG A O 1
ATOM 860 N N . TRP A 1 117 ? 9.760 2.847 199.027 1.00 76.02 117 TRP A N 1
ATOM 861 C CA . TRP A 1 117 ? 8.824 2.413 200.045 1.00 90.58 117 TRP A CA 1
ATOM 862 C C . TRP A 1 117 ? 7.795 1.430 199.443 1.00 84.28 117 TRP A C 1
ATOM 863 O O . TRP A 1 117 ? 7.652 1.305 198.219 1.00 70.76 117 TRP A O 1
ATOM 874 N N . ALA A 1 118 ? 7.116 0.684 200.324 1.00 79.53 118 ALA A N 1
ATOM 875 C CA . ALA A 1 118 ? 6.032 -0.231 199.938 1.00 81.11 118 ALA A CA 1
ATOM 876 C C . ALA A 1 118 ? 6.465 -1.236 198.868 1.00 80.81 118 ALA A C 1
ATOM 877 O O . ALA A 1 118 ? 5.698 -1.593 197.974 1.00 85.03 118 ALA A O 1
ATOM 879 N N . THR A 1 119 ? 7.702 -1.703 198.956 1.00 75.23 119 THR A N 1
ATOM 880 C CA . THR A 1 119 ? 8.216 -2.696 198.020 1.00 73.58 119 THR A CA 1
ATOM 881 C C . THR A 1 119 ? 8.861 -3.833 198.809 1.00 77.45 119 THR A C 1
ATOM 882 O O . THR A 1 119 ? 9.676 -3.588 199.702 1.00 82.20 119 THR A O 1
ATOM 886 N N . ARG A 1 120 ? 8.462 -5.070 198.521 1.00 79.83 120 ARG A N 1
ATOM 887 C CA . ARG A 1 120 ? 8.966 -6.226 199.248 1.00 83.89 120 ARG A CA 1
ATOM 888 C C . ARG A 1 120 ? 9.828 -7.092 198.346 1.00 81.57 120 ARG A C 1
ATOM 889 O O . ARG A 1 120 ? 9.476 -7.351 197.192 1.00 85.16 120 ARG A O 1
ATOM 897 N N . LEU A 1 121 ? 10.942 -7.554 198.890 1.00 66.78 121 LEU A N 1
ATOM 898 C CA . LEU A 1 121 ? 11.752 -8.569 198.241 1.00 69.87 121 LEU A CA 1
ATOM 899 C C . LEU A 1 121 ? 11.229 -9.940 198.650 1.00 70.53 121 LEU A C 1
ATOM 900 O O . LEU A 1 121 ? 11.258 -10.298 199.836 1.00 68.45 121 LEU A O 1
ATOM 905 N N . THR A 1 122 ? 10.751 -10.707 197.672 1.00 71.00 122 THR A N 1
ATOM 906 C CA . THR A 1 122 ? 10.226 -12.035 197.949 1.00 76.21 122 THR A CA 1
ATOM 907 C C . THR A 1 122 ? 11.231 -13.149 197.706 1.00 87.67 122 THR A C 1
ATOM 908 O O . THR A 1 122 ? 11.049 -14.248 198.240 1.00 92.31 122 THR A O 1
ATOM 912 N N . GLY A 1 123 ? 12.273 -12.903 196.920 1.00 89.31 123 GLY A N 1
ATOM 913 C CA . GLY A 1 123 ? 13.300 -13.911 196.727 1.00 88.61 123 GLY A CA 1
ATOM 914 C C . GLY A 1 123 ? 14.364 -13.443 195.757 1.00 81.67 123 GLY A C 1
ATOM 915 O O . GLY A 1 123 ? 14.343 -12.305 195.264 1.00 80.89 123 GLY A O 1
ATOM 916 N N . PHE A 1 124 ? 15.285 -14.363 195.470 1.00 72.39 124 PHE A N 1
ATOM 917 C CA . PHE A 1 124 ? 16.434 -14.099 194.614 1.00 75.00 124 PHE A CA 1
ATOM 918 C C . PHE A 1 124 ? 17.094 -15.423 194.254 1.00 79.63 124 PHE A C 1
ATOM 919 O O . PHE A 1 124 ? 17.000 -16.404 195.002 1.00 78.47 124 PHE A O 1
ATOM 927 N N . GLU A 1 125 ? 17.792 -15.437 193.118 1.00 85.88 125 GLU A N 1
ATOM 928 C CA . GLU A 1 125 ? 18.621 -16.593 192.797 1.00 93.80 125 GLU A CA 1
ATOM 929 C C . GLU A 1 125 ? 19.974 -16.166 192.238 1.00 89.04 125 GLU A C 1
ATOM 930 O O . GLU A 1 125 ? 20.077 -15.232 191.435 1.00 82.48 125 GLU A O 1
ATOM 936 N N . GLU A 1 126 ? 21.015 -16.857 192.689 1.00 90.25 126 GLU A N 1
ATOM 937 C CA . GLU A 1 126 ? 22.338 -16.679 192.117 1.00 89.49 126 GLU A CA 1
ATOM 938 C C . GLU A 1 126 ? 22.413 -17.402 190.779 1.00 86.36 126 GLU A C 1
ATOM 939 O O . GLU A 1 126 ? 22.085 -18.589 190.687 1.00 82.79 126 GLU A O 1
ATOM 945 N N . ALA A 1 127 ? 22.846 -16.686 189.741 1.00 90.55 127 ALA A N 1
ATOM 946 C CA . ALA A 1 127 ? 23.065 -17.293 188.434 1.00 89.67 127 ALA A CA 1
ATOM 947 C C . ALA A 1 127 ? 24.084 -18.433 188.519 1.00 98.30 127 ALA A C 1
ATOM 948 O O . ALA A 1 127 ? 25.014 -18.411 189.331 1.00 104.61 127 ALA A O 1
ATOM 950 N N . ALA A 1 128 ? 23.888 -19.446 187.667 1.00 104.00 128 ALA A N 1
ATOM 951 C CA . ALA A 1 128 ? 24.750 -20.626 187.685 1.00 101.76 128 ALA A CA 1
ATOM 952 C C . ALA A 1 128 ? 26.206 -20.248 187.449 1.00 104.70 128 ALA A C 1
ATOM 953 O O . ALA A 1 128 ? 27.105 -20.720 188.153 1.00 101.40 128 ALA A O 1
ATOM 955 N N . ASP A 1 129 ? 26.458 -19.401 186.449 1.00 112.99 129 ASP A N 1
ATOM 956 C CA . ASP A 1 129 ? 27.811 -18.904 186.232 1.00 121.60 129 ASP A CA 1
ATOM 957 C C . ASP A 1 129 ? 28.289 -18.056 187.405 1.00 118.84 129 ASP A C 1
ATOM 958 O O . ASP A 1 129 ? 29.475 -18.089 187.750 1.00 115.92 129 ASP A O 1
ATOM 963 N N . GLY A 1 130 ? 27.382 -17.318 188.042 1.00 117.59 130 GLY A N 1
ATOM 964 C CA . GLY A 1 130 ? 27.724 -16.439 189.141 1.00 109.25 130 GLY A CA 1
ATOM 965 C C . GLY A 1 130 ? 27.878 -14.989 188.757 1.00 102.90 130 GLY A C 1
ATOM 966 O O . GLY A 1 130 ? 28.254 -14.176 189.609 1.00 102.15 130 GLY A O 1
ATOM 967 N N . SER A 1 131 ? 27.587 -14.640 187.507 1.00 98.01 131 SER A N 1
ATOM 968 C CA . SER A 1 131 ? 27.817 -13.302 186.984 1.00 92.04 131 SER A CA 1
ATOM 969 C C . SER A 1 131 ? 26.881 -12.251 187.575 1.00 97.73 131 SER A C 1
ATOM 970 O O . SER A 1 131 ? 27.083 -11.053 187.332 1.00 97.90 131 SER A O 1
ATOM 973 N N . GLY A 1 132 ? 25.869 -12.660 188.326 1.00 98.28 132 GLY A N 1
ATOM 974 C CA . GLY A 1 132 ? 24.901 -11.714 188.853 1.00 94.06 132 GLY A CA 1
ATOM 975 C C . GLY A 1 132 ? 23.886 -12.444 189.700 1.00 87.06 132 GLY A C 1
ATOM 976 O O . GLY A 1 132 ? 23.896 -13.674 189.801 1.00 89.86 132 GLY A O 1
ATOM 977 N N . VAL A 1 133 ? 23.024 -11.660 190.337 1.00 83.77 133 VAL A N 1
ATOM 978 C CA . VAL A 1 133 ? 21.872 -12.177 191.062 1.00 78.61 133 VAL A CA 1
ATOM 979 C C . VAL A 1 133 ? 20.628 -11.603 190.410 1.00 83.10 133 VAL A C 1
ATOM 980 O O . VAL A 1 133 ? 20.590 -10.416 190.064 1.00 78.04 133 VAL A O 1
ATOM 984 N N . THR A 1 134 ? 19.625 -12.452 190.223 1.00 89.21 134 THR A N 1
ATOM 985 C CA . THR A 1 134 ? 18.294 -12.014 189.833 1.00 90.04 134 THR A CA 1
ATOM 986 C C . THR A 1 134 ? 17.417 -11.998 191.078 1.00 89.53 134 THR A C 1
ATOM 987 O O . THR A 1 134 ? 17.463 -12.920 191.899 1.00 99.75 134 THR A O 1
ATOM 991 N N . VAL A 1 135 ? 16.651 -10.928 191.231 1.00 82.58 135 VAL A N 1
ATOM 992 C CA . VAL A 1 135 ? 15.886 -10.682 192.441 1.00 88.35 135 VAL A CA 1
ATOM 993 C C . VAL A 1 135 ? 14.421 -10.511 192.045 1.00 107.65 135 VAL A C 1
ATOM 994 O O . VAL A 1 135 ? 14.097 -10.313 190.872 1.00 118.96 135 VAL A O 1
ATOM 998 N N . THR A 1 136 ? 13.520 -10.652 193.016 1.00 105.19 136 THR A N 1
ATOM 999 C CA . THR A 1 136 ? 12.107 -10.419 192.740 1.00 105.49 136 THR A CA 1
ATOM 1000 C C . THR A 1 136 ? 11.540 -9.504 193.812 1.00 95.52 136 THR A C 1
ATOM 1001 O O . THR A 1 136 ? 11.757 -9.732 195.011 1.00 94.47 136 THR A O 1
ATOM 1005 N N . LEU A 1 137 ? 10.814 -8.474 193.363 1.00 86.29 137 LEU A N 1
ATOM 1006 C CA . LEU A 1 137 ? 10.242 -7.426 194.200 1.00 76.53 137 LEU A CA 1
ATOM 1007 C C . LEU A 1 137 ? 8.734 -7.414 194.014 1.00 77.47 137 LEU A C 1
ATOM 1008 O O . LEU A 1 137 ? 8.257 -7.501 192.881 1.00 80.89 137 LEU A O 1
ATOM 1013 N N . ALA A 1 138 ? 7.990 -7.271 195.118 1.00 75.03 138 ALA A N 1
ATOM 1014 C CA . ALA A 1 138 ? 6.527 -7.417 195.141 1.00 86.94 138 ALA A CA 1
ATOM 1015 C C . ALA A 1 138 ? 5.860 -6.115 195.590 1.00 93.85 138 ALA A C 1
ATOM 1016 O O . ALA A 1 138 ? 5.592 -5.914 196.779 1.00 102.87 138 ALA A O 1
ATOM 1018 N N . SER A 1 139 ? 5.569 -5.245 194.627 1.00 89.43 139 SER A N 1
ATOM 1019 C CA . SER A 1 139 ? 4.763 -4.058 194.853 1.00 92.39 139 SER A CA 1
ATOM 1020 C C . SER A 1 139 ? 3.280 -4.395 194.651 1.00 110.25 139 SER A C 1
ATOM 1021 O O . SER A 1 139 ? 2.910 -5.524 194.304 1.00 106.66 139 SER A O 1
ATOM 1024 N N . ASP A 1 140 ? 2.415 -3.398 194.879 1.00 120.16 140 ASP A N 1
ATOM 1025 C CA . ASP A 1 140 ? 0.998 -3.563 194.570 1.00 122.22 140 ASP A CA 1
ATOM 1026 C C . ASP A 1 140 ? 0.795 -3.841 193.092 1.00 118.65 140 ASP A C 1
ATOM 1027 O O . ASP A 1 140 ? -0.034 -4.680 192.719 1.00 127.11 140 ASP A O 1
ATOM 1032 N N . ALA A 1 141 ? 1.555 -3.149 192.239 1.00 112.74 141 ALA A N 1
ATOM 1033 C CA . ALA A 1 141 ? 1.386 -3.264 190.794 1.00 114.72 141 ALA A CA 1
ATOM 1034 C C . ALA A 1 141 ? 1.567 -4.699 190.323 1.00 130.65 141 ALA A C 1
ATOM 1035 O O . ALA A 1 141 ? 0.783 -5.201 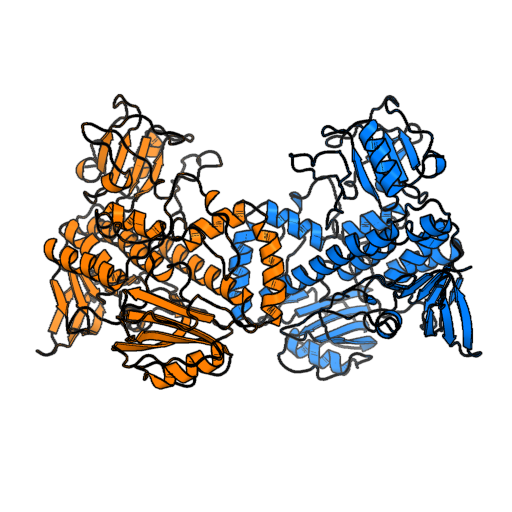189.508 1.00 139.56 141 ALA A O 1
ATOM 1037 N N . GLY A 1 142 ? 2.600 -5.373 190.823 1.00 143.81 142 GLY A N 1
ATOM 1038 C CA . GLY A 1 142 ? 2.860 -6.752 190.461 1.00 136.16 142 GLY A CA 1
ATOM 1039 C C . GLY A 1 142 ? 4.137 -7.298 191.067 1.00 120.65 142 GLY A C 1
ATOM 1040 O O . GLY A 1 142 ? 4.354 -7.191 192.276 1.00 120.81 142 GLY A O 1
ATOM 1041 N N . GLU A 1 143 ? 4.988 -7.890 190.228 1.00 105.52 143 GLU A N 1
ATOM 1042 C CA . GLU A 1 143 ? 6.256 -8.472 190.662 1.00 100.92 143 GLU A CA 1
ATOM 1043 C C . GLU A 1 143 ? 7.312 -8.140 189.611 1.00 110.32 143 GLU A C 1
ATOM 1044 O O . GLU A 1 143 ? 7.309 -8.721 188.517 1.00 112.03 143 GLU A O 1
ATOM 1050 N N . GLU A 1 144 ? 8.213 -7.211 189.943 1.00 110.53 144 GLU A N 1
ATOM 1051 C CA . GLU A 1 144 ? 9.388 -7.028 189.117 1.00 104.22 144 GLU A CA 1
ATOM 1052 C C . GLU A 1 144 ? 10.408 -8.094 189.462 1.00 102.53 144 GLU A C 1
ATOM 1053 O O . GLU A 1 144 ? 10.620 -8.426 190.634 1.00 102.07 144 GLU A O 1
ATOM 1059 N N . GLN A 1 145 ? 11.022 -8.655 188.431 1.00 107.66 145 GLN A N 1
ATOM 1060 C CA . GLN A 1 145 ? 12.077 -9.642 188.573 1.00 111.14 145 GLN A CA 1
ATOM 1061 C C . GLN A 1 145 ? 13.370 -8.919 188.154 1.00 112.77 145 GLN A C 1
ATOM 1062 O O . GLN A 1 145 ? 13.733 -8.926 186.978 1.00 117.94 145 GLN A O 1
ATOM 1068 N N . LEU A 1 146 ? 14.063 -8.301 189.117 1.00 114.27 146 LEU A N 1
ATOM 1069 C CA . LEU A 1 146 ? 15.198 -7.422 188.818 1.00 103.50 146 LEU A CA 1
ATOM 1070 C C . LEU A 1 146 ? 16.528 -8.179 188.778 1.00 96.79 146 LEU A C 1
ATOM 1071 O O . LEU A 1 146 ? 16.852 -8.969 189.678 1.00 87.04 146 LEU A O 1
ATOM 1076 N N . ARG A 1 147 ? 17.295 -7.909 187.727 1.00 99.02 147 ARG A N 1
ATOM 1077 C CA . ARG A 1 147 ? 18.643 -8.426 187.533 1.00 100.03 147 ARG A CA 1
ATOM 1078 C C . ARG A 1 147 ? 19.626 -7.415 188.123 1.00 103.44 147 ARG A C 1
ATOM 1079 O O . ARG A 1 147 ? 19.636 -6.249 187.711 1.00 103.56 147 ARG A O 1
ATOM 1087 N N . CYS A 1 148 ? 20.431 -7.845 189.099 1.00 103.48 148 CYS A N 1
ATOM 1088 C CA . CYS A 1 148 ? 21.319 -6.935 189.821 1.00 99.67 148 CYS A CA 1
ATOM 1089 C C . CYS A 1 148 ? 22.707 -7.551 190.003 1.00 93.13 148 CYS A C 1
ATOM 1090 O O . CYS A 1 148 ? 22.954 -8.717 189.684 1.00 90.36 148 CYS A O 1
ATOM 1093 N N . ARG A 1 149 ? 23.614 -6.745 190.555 1.00 90.52 149 ARG A N 1
ATOM 1094 C CA . ARG A 1 149 ? 25.037 -7.052 190.652 1.00 77.44 149 ARG A CA 1
ATOM 1095 C C . ARG A 1 149 ? 25.422 -7.651 191.994 1.00 72.98 149 ARG A C 1
ATOM 1096 O O . ARG A 1 149 ? 26.125 -8.668 192.057 1.00 67.87 149 ARG A O 1
ATOM 1104 N N . TYR A 1 150 ? 25.003 -7.019 193.077 1.00 74.16 150 TYR A N 1
ATOM 1105 C CA . TYR A 1 150 ? 25.151 -7.580 194.407 1.00 70.21 150 TYR A CA 1
ATOM 1106 C C . TYR A 1 150 ? 23.824 -7.401 195.125 1.00 64.23 150 TYR A C 1
ATOM 1107 O O . TYR A 1 150 ? 23.080 -6.454 194.855 1.00 62.42 150 TYR A O 1
ATOM 1116 N N . LEU A 1 151 ? 23.539 -8.316 196.045 1.00 60.61 151 LEU A N 1
ATOM 1117 C CA . LEU A 1 151 ? 22.351 -8.248 196.881 1.00 60.37 151 LEU A CA 1
ATOM 1118 C C . LEU A 1 151 ? 22.797 -8.161 198.332 1.00 53.68 151 LEU A C 1
ATOM 1119 O O . LEU A 1 151 ? 23.455 -9.074 198.835 1.00 61.74 151 LEU A O 1
ATOM 1124 N N . VAL A 1 152 ? 22.443 -7.070 199.005 1.00 50.74 152 VAL A N 1
ATOM 1125 C CA . VAL A 1 152 ? 22.757 -6.899 200.421 1.00 59.30 152 VAL A CA 1
ATOM 1126 C C . VAL A 1 152 ? 21.452 -6.910 201.196 1.00 63.11 152 VAL A C 1
ATOM 1127 O O . VAL A 1 152 ? 20.582 -6.056 200.984 1.00 72.25 152 VAL A O 1
ATOM 1131 N N . GLY A 1 153 ? 21.311 -7.889 202.076 1.00 55.80 153 GLY A N 1
ATOM 1132 C CA . GLY A 1 153 ? 20.185 -7.914 202.966 1.00 50.39 153 GLY A CA 1
ATOM 1133 C C . GLY A 1 153 ? 20.450 -7.116 204.218 1.00 52.83 153 GLY A C 1
ATOM 1134 O O . GLY A 1 153 ? 21.187 -7.570 205.098 1.00 50.85 153 GLY A O 1
ATOM 1135 N N . CYS A 1 154 ? 19.867 -5.923 204.308 1.00 51.08 154 CYS A N 1
ATOM 1136 C CA . CYS A 1 154 ? 19.788 -5.185 205.563 1.00 52.86 154 CYS A CA 1
ATOM 1137 C C . CYS A 1 154 ? 18.353 -5.207 206.103 1.00 61.75 154 CYS A C 1
ATOM 1138 O O . CYS A 1 154 ? 17.831 -4.205 206.603 1.00 60.77 154 CYS A O 1
ATOM 1141 N N . ASP A 1 155 ? 17.679 -6.350 205.976 1.00 66.00 155 ASP A N 1
ATOM 1142 C CA . ASP A 1 155 ? 16.245 -6.422 206.239 1.00 70.54 155 ASP A CA 1
ATOM 1143 C C . ASP A 1 155 ? 15.910 -6.882 207.652 1.00 62.63 155 ASP A C 1
ATOM 1144 O O . ASP A 1 155 ? 14.815 -7.405 207.872 1.00 63.27 155 ASP A O 1
ATOM 1149 N N . GLY A 1 156 ? 16.828 -6.717 208.607 1.00 51.56 156 GLY A N 1
ATOM 1150 C CA . GLY A 1 156 ? 16.485 -6.861 210.010 1.00 48.83 156 GLY A CA 1
ATOM 1151 C C . GLY A 1 156 ? 16.643 -8.269 210.528 1.00 54.70 156 GLY A C 1
ATOM 1152 O O . GLY A 1 156 ? 17.061 -9.194 209.831 1.00 62.74 156 GLY A O 1
ATOM 1153 N N . ARG A 1 157 ? 16.275 -8.433 211.798 1.00 53.60 157 ARG A N 1
ATOM 1154 C CA . ARG A 1 157 ? 16.459 -9.717 212.456 1.00 53.91 157 ARG A CA 1
ATOM 1155 C C . ARG A 1 157 ? 15.816 -10.869 211.679 1.00 59.64 157 ARG A C 1
ATOM 1156 O O . ARG A 1 157 ? 16.385 -11.958 211.593 1.00 62.74 157 ARG A O 1
ATOM 1164 N N . GLU A 1 158 ? 14.634 -10.678 211.118 1.00 69.86 158 GLU A N 1
ATOM 1165 C CA . GLU A 1 158 ? 14.005 -11.791 210.404 1.00 68.03 158 GLU A CA 1
ATOM 1166 C C . GLU A 1 158 ? 14.271 -11.688 208.904 1.00 76.03 158 GLU A C 1
ATOM 1167 O O . GLU A 1 158 ? 13.372 -11.685 208.071 1.00 82.81 158 GLU A O 1
ATOM 1173 N N . SER A 1 159 ? 15.557 -11.635 208.580 1.00 75.83 159 SER A N 1
ATOM 1174 C CA . SER A 1 159 ? 15.999 -11.337 207.225 1.00 75.19 159 SER A CA 1
ATOM 1175 C C . SER A 1 159 ? 15.624 -12.467 206.275 1.00 77.94 159 SER A C 1
ATOM 1176 O O . SER A 1 159 ? 16.105 -13.594 206.422 1.00 81.45 159 SER A O 1
ATOM 1179 N N . ILE A 1 160 ? 14.759 -12.172 205.303 1.00 80.02 160 ILE A N 1
ATOM 1180 C CA . ILE A 1 160 ? 14.523 -13.124 204.224 1.00 78.29 160 ILE A CA 1
ATOM 1181 C C . ILE A 1 160 ? 15.826 -13.403 203.479 1.00 78.35 160 ILE A C 1
ATOM 1182 O O . ILE A 1 160 ? 16.109 -14.547 203.099 1.00 78.88 160 ILE A O 1
ATOM 1187 N N . VAL A 1 161 ? 16.642 -12.367 203.255 1.00 73.11 161 VAL A N 1
ATOM 1188 C CA . VAL A 1 161 ? 17.873 -12.560 202.486 1.00 73.27 161 VAL A CA 1
ATOM 1189 C C . VAL A 1 161 ? 18.770 -13.578 203.169 1.00 72.83 161 VAL A C 1
ATOM 1190 O O . VAL A 1 161 ? 19.300 -14.499 202.536 1.00 75.44 161 VAL A O 1
ATOM 1194 N N . ARG A 1 162 ? 18.960 -13.433 204.470 1.00 66.05 162 ARG A N 1
ATOM 1195 C CA . ARG A 1 162 ? 19.799 -14.394 205.158 1.00 69.40 162 ARG A CA 1
ATOM 1196 C C . ARG A 1 162 ? 19.254 -15.815 205.019 1.00 75.99 162 ARG A C 1
ATOM 1197 O O . ARG A 1 162 ? 19.973 -16.752 204.646 1.00 77.77 162 ARG A O 1
ATOM 1205 N N . LYS A 1 163 ? 17.981 -15.993 205.355 1.00 81.38 163 LYS A N 1
ATOM 1206 C CA . LYS A 1 163 ? 17.420 -17.337 205.404 1.00 78.17 163 LYS A CA 1
ATOM 1207 C C . LYS A 1 163 ? 17.474 -18.015 204.038 1.00 70.46 163 LYS A C 1
ATOM 1208 O O . LYS A 1 163 ? 17.942 -19.154 203.919 1.00 75.20 163 LYS A O 1
ATOM 1214 N N . GLN A 1 164 ? 17.052 -17.315 202.993 1.00 60.29 164 GLN A N 1
ATOM 1215 C CA . GLN A 1 164 ? 17.054 -17.918 201.664 1.00 76.20 164 GLN A CA 1
ATOM 1216 C C . GLN A 1 164 ? 18.466 -18.226 201.159 1.00 80.41 164 GLN A C 1
ATOM 1217 O O . GLN A 1 164 ? 18.652 -19.212 200.432 1.00 86.13 164 GLN A O 1
ATOM 1223 N N . ALA A 1 165 ? 19.467 -17.401 201.517 1.00 65.12 165 ALA A N 1
ATOM 1224 C CA . ALA A 1 165 ? 20.863 -17.727 201.236 1.00 58.66 165 ALA A CA 1
ATOM 1225 C C . ALA A 1 165 ? 21.372 -18.869 202.102 1.00 65.51 165 ALA A C 1
ATOM 1226 O O . ALA A 1 165 ? 22.515 -19.307 201.920 1.00 63.83 165 ALA A O 1
ATOM 1228 N N . GLY A 1 166 ? 20.574 -19.337 203.054 1.00 63.69 166 GLY A N 1
ATOM 1229 C CA . GLY A 1 166 ? 20.975 -20.479 203.860 1.00 70.23 166 GLY A CA 1
ATOM 1230 C C . GLY A 1 166 ? 22.188 -20.290 204.749 1.00 73.18 166 GLY A C 1
ATOM 1231 O O . GLY A 1 166 ? 22.997 -21.220 204.887 1.00 76.30 166 GLY A O 1
ATOM 1232 N N . ILE A 1 167 ? 22.342 -19.118 205.368 1.00 72.16 167 ILE A N 1
ATOM 1233 C CA . ILE A 1 167 ? 23.411 -18.910 206.342 1.00 76.46 167 ILE A CA 1
ATOM 1234 C C . ILE A 1 167 ? 22.850 -19.098 207.747 1.00 70.82 167 ILE A C 1
ATOM 1235 O O . ILE A 1 167 ? 21.820 -18.521 208.107 1.00 78.66 167 ILE A O 1
ATOM 1240 N N . ASP A 1 168 ? 23.522 -19.920 208.533 1.00 76.14 168 ASP A N 1
ATOM 1241 C CA . ASP A 1 168 ? 23.032 -20.253 209.861 1.00 82.92 168 ASP A CA 1
ATOM 1242 C C . ASP A 1 168 ? 23.216 -19.063 210.805 1.00 76.19 168 ASP A C 1
ATOM 1243 O O . ASP A 1 168 ? 24.198 -18.319 210.708 1.00 81.31 168 ASP A O 1
ATOM 1248 N N . TYR A 1 169 ? 22.247 -18.876 211.715 1.00 67.00 169 TYR A N 1
ATOM 1249 C CA . TYR A 1 169 ? 22.151 -17.718 212.620 1.00 63.30 169 TYR A CA 1
ATOM 1250 C C . TYR A 1 169 ? 22.469 -18.192 214.035 1.00 69.55 169 TYR A C 1
ATOM 1251 O O . TYR A 1 169 ? 21.598 -18.709 214.744 1.00 72.78 169 TYR A O 1
ATOM 1260 N N . VAL A 1 170 ? 23.716 -18.001 214.443 1.00 65.92 170 VAL A N 1
ATOM 1261 C CA . VAL A 1 170 ? 24.293 -18.716 215.575 1.00 63.49 170 VAL A CA 1
ATOM 1262 C C . VAL A 1 170 ? 24.076 -17.931 216.862 1.00 64.44 170 VAL A C 1
ATOM 1263 O O . VAL A 1 170 ? 24.373 -16.730 216.918 1.00 67.48 170 VAL A O 1
ATOM 1267 N N . GLY A 1 171 ? 23.611 -18.607 217.907 1.00 57.63 171 GLY A N 1
ATOM 1268 C CA . GLY A 1 171 ? 23.583 -18.008 219.228 1.00 65.19 171 GLY A CA 1
ATOM 1269 C C . GLY A 1 171 ? 22.691 -18.760 220.197 1.00 57.80 171 GLY A C 1
ATOM 1270 O O . GLY A 1 171 ? 22.094 -19.784 219.870 1.00 66.01 171 GLY A O 1
ATOM 1271 N N . ASP A 1 172 ? 22.619 -18.217 221.414 1.00 57.45 172 ASP A N 1
ATOM 1272 C CA . ASP A 1 172 ? 21.851 -18.832 222.487 1.00 61.33 172 ASP A CA 1
ATOM 1273 C C . ASP A 1 172 ? 21.575 -17.805 223.579 1.00 60.61 172 ASP A C 1
ATOM 1274 O O . ASP A 1 172 ? 22.209 -16.757 223.637 1.00 52.52 172 ASP A O 1
ATOM 1279 N N . ASP A 1 173 ? 20.579 -18.093 224.419 1.00 68.41 173 ASP A N 1
ATOM 1280 C CA . ASP A 1 173 ? 20.267 -17.240 225.563 1.00 66.22 173 ASP A CA 1
ATOM 1281 C C . ASP A 1 173 ? 19.854 -18.113 226.727 1.00 59.71 173 ASP A C 1
ATOM 1282 O O . ASP A 1 173 ? 19.184 -19.130 226.533 1.00 66.46 173 ASP A O 1
ATOM 1287 N N . TRP A 1 174 ? 20.301 -17.745 227.930 1.00 60.22 174 TRP A N 1
ATOM 1288 C CA . TRP A 1 174 ? 19.834 -18.413 229.143 1.00 64.10 174 TRP A CA 1
ATOM 1289 C C . TRP A 1 174 ? 18.595 -17.749 229.734 1.00 68.51 174 TRP A C 1
ATOM 1290 O O . TRP A 1 174 ? 18.017 -18.268 230.695 1.00 70.54 174 TRP A O 1
ATOM 1301 N N . VAL A 1 175 ? 18.193 -16.610 229.193 1.00 71.78 175 VAL A N 1
ATOM 1302 C CA . VAL A 1 175 ? 16.948 -15.972 229.575 1.00 72.65 175 VAL A CA 1
ATOM 1303 C C . VAL A 1 175 ? 16.426 -15.237 228.350 1.00 74.73 175 VAL A C 1
ATOM 1304 O O . VAL A 1 175 ? 17.202 -14.798 227.487 1.00 67.37 175 VAL A O 1
ATOM 1308 N N . ILE A 1 176 ? 15.103 -15.138 228.256 1.00 75.10 176 ILE A N 1
ATOM 1309 C CA . ILE A 1 176 ? 14.451 -14.406 227.175 1.00 75.59 176 ILE A CA 1
ATOM 1310 C C . ILE A 1 176 ? 13.973 -13.071 227.732 1.00 70.96 176 ILE A C 1
ATOM 1311 O O . ILE A 1 176 ? 13.066 -13.027 228.570 1.00 70.68 176 ILE A O 1
ATOM 1316 N N . VAL A 1 177 ? 14.579 -11.980 227.273 1.00 68.43 177 VAL A N 1
ATOM 1317 C CA . VAL A 1 177 ? 14.176 -10.645 227.707 1.00 64.13 177 VAL A CA 1
ATOM 1318 C C . VAL A 1 177 ? 12.990 -10.174 226.875 1.00 67.86 177 VAL A C 1
ATOM 1319 O O . VAL A 1 177 ? 13.006 -10.253 225.638 1.00 69.57 177 VAL A O 1
ATOM 1323 N N . ARG A 1 178 ? 11.978 -9.637 227.553 1.00 69.40 178 ARG A N 1
ATOM 1324 C CA . ARG A 1 178 ? 10.726 -9.210 226.940 1.00 72.01 178 ARG A CA 1
ATOM 1325 C C . ARG A 1 178 ? 10.354 -7.831 227.455 1.00 71.24 178 ARG A C 1
ATOM 1326 O O . ARG A 1 178 ? 10.644 -7.476 228.604 1.00 66.47 178 ARG A O 1
ATOM 1334 N N . GLY A 1 179 ? 9.667 -7.076 226.621 1.00 68.56 179 GLY A N 1
ATOM 1335 C CA . GLY A 1 179 ? 9.087 -5.845 227.100 1.00 74.15 179 GLY A CA 1
ATOM 1336 C C . GLY A 1 179 ? 8.199 -5.215 226.059 1.00 73.11 179 GLY A C 1
ATOM 1337 O O . GLY A 1 179 ? 7.770 -5.862 225.103 1.00 79.26 179 GLY A O 1
ATOM 1338 N N . ILE A 1 180 ? 7.915 -3.936 226.259 1.00 63.71 180 ILE A N 1
ATOM 1339 C CA . ILE A 1 180 ? 7.320 -3.133 225.208 1.00 69.62 180 ILE A CA 1
ATOM 1340 C C . ILE A 1 180 ? 8.042 -1.799 225.189 1.00 66.29 180 ILE A C 1
ATOM 1341 O O . ILE A 1 180 ? 8.756 -1.435 226.127 1.00 67.94 180 ILE A O 1
ATOM 1346 N N . VAL A 1 181 ? 7.846 -1.078 224.086 1.00 64.07 181 VAL A N 1
ATOM 1347 C CA . VAL A 1 181 ? 8.543 0.169 223.815 1.00 67.86 181 VAL A CA 1
ATOM 1348 C C . VAL A 1 181 ? 7.639 0.977 222.897 1.00 71.64 181 VAL A C 1
ATOM 1349 O O . VAL A 1 181 ? 6.731 0.437 222.271 1.00 70.06 181 VAL A O 1
ATOM 1353 N N . GLY A 1 182 ? 7.878 2.281 222.842 1.00 74.50 182 GLY A N 1
ATOM 1354 C CA . GLY A 1 182 ? 7.152 3.176 221.969 1.00 78.93 182 GLY A CA 1
ATOM 1355 C C . GLY A 1 182 ? 6.922 4.494 222.678 1.00 91.13 182 GLY A C 1
ATOM 1356 O O . GLY A 1 182 ? 7.519 4.765 223.716 1.00 98.12 182 GLY A O 1
ATOM 1357 N N . ASP A 1 183 ? 6.031 5.309 222.096 1.00 88.31 183 ASP A N 1
ATOM 1358 C CA . ASP A 1 183 ? 5.708 6.638 222.611 1.00 79.75 183 ASP A CA 1
ATOM 1359 C C . ASP A 1 183 ? 4.227 6.740 222.970 1.00 87.58 183 ASP A C 1
ATOM 1360 O O . ASP A 1 183 ? 3.352 6.638 222.100 1.00 80.03 183 ASP A O 1
ATOM 1365 N N . VAL A 1 184 ? 3.950 6.945 224.238 1.00 92.15 184 VAL A N 1
ATOM 1366 C CA . VAL A 1 184 ? 2.621 7.313 224.702 1.00 94.57 184 VAL A CA 1
ATOM 1367 C C . VAL A 1 184 ? 2.485 8.827 224.647 1.00 99.55 184 VAL A C 1
ATOM 1368 O O . VAL A 1 184 ? 3.454 9.564 224.824 1.00 97.63 184 VAL A O 1
ATOM 1372 N N . ALA A 1 185 ? 1.276 9.306 224.383 1.00 102.69 185 ALA A N 1
ATOM 1373 C CA . ALA A 1 185 ? 0.953 10.666 224.769 1.00 106.55 185 ALA A CA 1
ATOM 1374 C C . ALA A 1 185 ? 0.413 10.654 226.185 1.00 105.55 185 ALA A C 1
ATOM 1375 O O . ALA A 1 185 ? -0.307 9.743 226.593 1.00 94.64 185 ALA A O 1
ATOM 1377 N N . ILE A 1 186 ? 0.799 11.670 226.939 1.00 107.92 186 ILE A N 1
ATOM 1378 C CA . ILE A 1 186 ? 0.638 11.661 228.379 1.00 119.52 186 ILE A CA 1
ATOM 1379 C C . ILE A 1 186 ? 1.159 13.007 228.843 1.00 131.67 186 ILE A C 1
ATOM 1380 O O . ILE A 1 186 ? 2.159 13.510 228.315 1.00 127.73 186 ILE A O 1
ATOM 1385 N N . ASN A 1 187 ? 0.446 13.636 229.771 1.00 147.12 187 ASN A N 1
ATOM 1386 C CA . ASN A 1 187 ? 0.914 14.872 230.377 1.00 150.81 187 ASN A CA 1
ATOM 1387 C C . ASN A 1 187 ? 2.368 14.679 230.811 1.00 147.91 187 ASN A C 1
ATOM 1388 O O . ASN A 1 187 ? 2.847 13.543 230.880 1.00 146.43 187 ASN A O 1
ATOM 1393 N N . ARG A 1 188 ? 3.105 15.748 231.097 1.00 148.06 188 ARG A N 1
ATOM 1394 C CA . ARG A 1 188 ? 4.449 15.580 231.640 1.00 145.88 188 ARG A CA 1
ATOM 1395 C C . ARG A 1 188 ? 4.527 16.034 233.090 1.00 151.89 188 ARG A C 1
ATOM 1396 O O . ARG A 1 188 ? 4.778 15.215 233.981 1.00 147.00 188 ARG A O 1
ATOM 1404 N N . GLU A 1 189 ? 4.296 17.324 233.345 1.00 167.68 189 GLU A N 1
ATOM 1405 C CA . GLU A 1 189 ? 4.414 17.897 234.680 1.00 176.44 189 GLU A CA 1
ATOM 1406 C C . GLU A 1 189 ? 3.628 17.082 235.695 1.00 180.66 189 GLU A C 1
ATOM 1407 O O . GLU A 1 189 ? 2.392 17.124 235.726 1.00 180.84 189 GLU A O 1
ATOM 1413 N N . ASP A 1 190 ? 4.359 16.300 236.489 1.00 184.79 190 ASP A N 1
ATOM 1414 C CA . ASP A 1 190 ? 3.861 15.599 237.666 1.00 193.45 190 ASP A CA 1
ATOM 1415 C C . ASP A 1 190 ? 2.934 14.437 237.328 1.00 205.26 190 ASP A C 1
ATOM 1416 O O . ASP A 1 190 ? 2.134 14.016 238.169 1.00 222.85 190 ASP A O 1
ATOM 1421 N N . VAL A 1 191 ? 3.023 13.903 236.115 1.00 188.74 191 VAL A N 1
ATOM 1422 C CA . VAL A 1 191 ? 2.377 12.645 235.765 1.00 172.20 191 VAL A CA 1
ATOM 1423 C C . VAL A 1 191 ? 3.519 11.760 235.283 1.00 152.41 191 VAL A C 1
ATOM 1424 O O . VAL A 1 191 ? 3.360 10.850 234.461 1.00 142.92 191 VAL A O 1
ATOM 1428 N N . ALA A 1 192 ? 4.694 12.073 235.781 1.00 141.19 192 ALA A N 1
ATOM 1429 C CA . ALA A 1 192 ? 5.893 11.269 235.698 1.00 141.43 192 ALA A CA 1
ATOM 1430 C C . ALA A 1 192 ? 6.575 11.424 237.048 1.00 142.67 192 ALA A C 1
ATOM 1431 O O . ALA A 1 192 ? 7.070 12.508 237.374 1.00 144.25 192 ALA A O 1
ATOM 1433 N N . PRO A 1 193 ? 6.538 10.398 237.883 1.00 139.24 193 PRO A N 1
ATOM 1434 C CA . PRO A 1 193 ? 7.126 10.493 239.229 1.00 136.34 193 PRO A CA 1
ATOM 1435 C C . PRO A 1 193 ? 8.423 9.716 239.361 1.00 133.71 193 PRO A C 1
ATOM 1436 O O . PRO A 1 193 ? 9.492 10.158 238.965 1.00 135.79 193 PRO A O 1
ATOM 1440 N N . GLU A 1 194 ? 8.303 8.567 240.034 1.00 138.20 194 GLU A N 1
ATOM 1441 C CA . GLU A 1 194 ? 9.252 7.467 239.893 1.00 141.71 194 GLU A CA 1
ATOM 1442 C C . GLU A 1 194 ? 9.595 7.227 238.434 1.00 140.03 194 GLU A C 1
ATOM 1443 O O . GLU A 1 194 ? 10.774 7.095 238.079 1.00 143.78 194 GLU A O 1
ATOM 1449 N N . GLN A 1 195 ? 8.574 7.213 237.566 1.00 133.53 195 GLN A N 1
ATOM 1450 C CA . GLN A 1 195 ? 8.668 6.721 236.194 1.00 123.64 195 GLN A CA 1
ATOM 1451 C C . GLN A 1 195 ? 9.518 7.638 235.326 1.00 116.47 195 GLN A C 1
ATOM 1452 O O . GLN A 1 195 ? 9.477 7.556 234.094 1.00 110.01 195 GLN A O 1
ATOM 1458 N N . TYR A 1 196 ? 10.307 8.496 235.961 1.00 112.52 196 TYR A N 1
ATOM 1459 C CA . TYR A 1 196 ? 11.236 9.367 235.271 1.00 109.89 196 TYR A CA 1
ATOM 1460 C C . TYR A 1 196 ? 12.633 8.781 235.400 1.00 108.41 196 TYR A C 1
ATOM 1461 O O . TYR A 1 196 ? 13.059 8.405 236.497 1.00 105.90 196 TYR A O 1
ATOM 1470 N N . GLY A 1 197 ? 13.330 8.682 234.278 1.00 106.56 197 GLY A N 1
ATOM 1471 C CA . GLY A 1 197 ? 14.629 8.053 234.278 1.00 110.34 197 GLY A CA 1
ATOM 1472 C C . GLY A 1 197 ? 14.503 6.557 234.450 1.00 109.88 197 GLY A C 1
ATOM 1473 O O . GLY A 1 197 ? 13.427 6.043 234.791 1.00 108.40 197 GLY A O 1
ATOM 1474 N N . LEU A 1 198 ? 15.598 5.847 234.218 1.00 106.19 198 LEU A N 1
ATOM 1475 C CA . LEU A 1 198 ? 15.570 4.399 234.271 1.00 99.91 198 LEU A CA 1
ATOM 1476 C C . LEU A 1 198 ? 15.561 3.925 235.716 1.00 103.03 198 LEU A C 1
ATOM 1477 O O . LEU A 1 198 ? 16.254 4.482 236.574 1.00 106.50 198 LEU A O 1
ATOM 1482 N N . SER A 1 199 ? 14.763 2.892 235.981 1.00 106.53 199 SER A N 1
ATOM 1483 C CA . SER A 1 199 ? 14.537 2.377 237.331 1.00 112.07 199 SER A CA 1
ATOM 1484 C C . SER A 1 199 ? 14.831 0.879 237.345 1.00 117.71 199 SER A C 1
ATOM 1485 O O . SER A 1 199 ? 13.917 0.049 237.280 1.00 117.50 199 SER A O 1
ATOM 1488 N N . TYR A 1 200 ? 16.123 0.544 237.418 1.00 116.86 200 TYR A N 1
ATOM 1489 C CA . TYR A 1 200 ? 16.542 -0.785 237.843 1.00 117.63 200 TYR A CA 1
ATOM 1490 C C . TYR A 1 200 ? 15.834 -1.126 239.143 1.00 123.19 200 TYR A C 1
ATOM 1491 O O . TYR A 1 200 ? 15.819 -0.325 240.083 1.00 128.66 200 TYR A O 1
ATOM 1500 N N . THR A 1 201 ? 15.236 -2.307 239.189 1.00 127.04 201 THR A N 1
ATOM 1501 C CA . THR A 1 201 ? 14.484 -2.769 240.343 1.00 128.62 201 THR A CA 1
ATOM 1502 C C . THR A 1 201 ? 15.264 -3.869 241.067 1.00 135.96 201 THR A C 1
ATOM 1503 O O . THR A 1 201 ? 16.435 -4.143 240.762 1.00 125.22 201 THR A O 1
ATOM 1507 N N . ASP A 1 202 ? 14.616 -4.502 242.057 1.00 143.89 202 ASP A N 1
ATOM 1508 C CA . ASP A 1 202 ? 15.249 -5.548 242.856 1.00 148.39 202 ASP A CA 1
ATOM 1509 C C . ASP A 1 202 ? 15.105 -6.927 242.223 1.00 146.89 202 ASP A C 1
ATOM 1510 O O . ASP A 1 202 ? 15.067 -7.953 242.918 1.00 149.43 202 ASP A O 1
ATOM 1515 N N . ASN A 1 203 ? 14.973 -6.949 240.909 1.00 141.19 203 ASN A N 1
ATOM 1516 C CA . ASN A 1 203 ? 15.233 -8.081 240.046 1.00 129.84 203 ASN A CA 1
ATOM 1517 C C . ASN A 1 203 ? 15.826 -7.437 238.804 1.00 125.46 203 ASN A C 1
ATOM 1518 O O . ASN A 1 203 ? 15.867 -6.212 238.701 1.00 131.77 203 ASN A O 1
ATOM 1523 N N . GLY A 1 204 ? 16.309 -8.243 237.869 1.00 113.11 204 GLY A N 1
ATOM 1524 C CA . GLY A 1 204 ? 16.917 -7.654 236.684 1.00 110.36 204 GLY A CA 1
ATOM 1525 C C . GLY A 1 204 ? 16.083 -6.637 235.907 1.00 105.65 204 GLY A C 1
ATOM 1526 O O . GLY A 1 204 ? 16.623 -5.882 235.088 1.00 106.85 204 GLY A O 1
ATOM 1527 N N . ASP A 1 205 ? 14.778 -6.582 236.189 1.00 101.09 205 ASP A N 1
ATOM 1528 C CA . ASP A 1 205 ? 13.828 -5.858 235.349 1.00 100.97 205 ASP A CA 1
ATOM 1529 C C . ASP A 1 205 ? 13.983 -4.348 235.480 1.00 98.43 205 ASP A C 1
ATOM 1530 O O . ASP A 1 205 ? 14.065 -3.811 236.589 1.00 109.11 205 ASP A O 1
ATOM 1535 N N . GLN A 1 206 ? 13.980 -3.662 234.340 1.00 91.68 206 GLN A N 1
ATOM 1536 C CA . GLN A 1 206 ? 14.168 -2.222 234.280 1.00 91.28 206 GLN A CA 1
ATOM 1537 C C . GLN A 1 206 ? 12.929 -1.558 233.699 1.00 92.83 206 GLN A C 1
ATOM 1538 O O . GLN A 1 206 ? 12.151 -2.179 232.964 1.00 89.21 206 GLN A O 1
ATOM 1544 N N . PHE A 1 207 ? 12.736 -0.293 234.055 1.00 95.84 207 PHE A N 1
ATOM 1545 C CA . PHE A 1 207 ? 11.766 0.556 233.378 1.00 97.25 207 PHE A CA 1
ATOM 1546 C C . PHE A 1 207 ? 12.396 1.898 233.040 1.00 99.89 207 PHE A C 1
ATOM 1547 O O . PHE A 1 207 ? 12.897 2.591 233.930 1.00 109.65 207 PHE A O 1
ATOM 1555 N N . LEU A 1 208 ? 12.317 2.293 231.775 1.00 90.93 208 LEU A N 1
ATOM 1556 C CA . LEU A 1 208 ? 12.798 3.595 231.336 1.00 89.17 208 LEU A CA 1
ATOM 1557 C C . LEU A 1 208 ? 11.621 4.460 230.911 1.00 90.90 208 LEU A C 1
ATOM 1558 O O . LEU A 1 208 ? 10.856 4.076 230.023 1.00 89.31 208 LEU A O 1
ATOM 1563 N N . GLY A 1 209 ? 11.499 5.634 231.519 1.00 96.12 209 GLY A N 1
ATOM 1564 C CA . GLY A 1 209 ? 10.555 6.629 231.051 1.00 98.44 209 GLY A CA 1
ATOM 1565 C C . GLY A 1 209 ? 11.246 7.930 230.700 1.00 99.47 209 GLY A C 1
ATOM 1566 O O . GLY A 1 209 ? 11.806 8.598 231.576 1.00 97.59 209 GLY A O 1
ATOM 1567 N N . ALA A 1 210 ? 11.214 8.306 229.423 1.00 98.12 210 ALA A N 1
ATOM 1568 C CA . ALA A 1 210 ? 11.932 9.480 228.933 1.00 94.45 210 ALA A CA 1
ATOM 1569 C C . ALA A 1 210 ? 10.986 10.330 228.098 1.00 96.20 210 ALA A C 1
ATOM 1570 O O . ALA A 1 210 ? 10.426 9.833 227.099 1.00 97.41 210 ALA A O 1
ATOM 1572 N N . PRO A 1 211 ? 10.779 11.589 228.443 1.00 97.71 211 PRO A N 1
ATOM 1573 C CA . PRO A 1 211 ? 9.859 12.421 227.671 1.00 102.66 211 PRO A CA 1
ATOM 1574 C C . PRO A 1 211 ? 10.568 13.113 226.521 1.00 107.41 211 PRO A C 1
ATOM 1575 O O . PRO A 1 211 ? 11.761 13.408 226.573 1.00 106.02 211 PRO A O 1
ATOM 1579 N N . LEU A 1 212 ? 9.803 13.359 225.459 1.00 115.83 212 LEU A N 1
ATOM 1580 C CA . LEU A 1 212 ? 10.334 13.997 224.261 1.00 120.43 212 LEU A CA 1
ATOM 1581 C C . LEU A 1 212 ? 9.903 15.458 224.211 1.00 127.14 212 LEU A C 1
ATOM 1582 O O . LEU A 1 212 ? 10.736 16.365 224.301 1.00 131.70 212 LEU A O 1
ATOM 1587 N N . SER A 1 213 ? 8.611 15.683 224.045 1.00 130.50 213 SER A N 1
ATOM 1588 C CA . SER A 1 213 ? 7.955 16.963 224.229 1.00 132.00 213 SER A CA 1
ATOM 1589 C C . SER A 1 213 ? 7.133 16.897 225.511 1.00 130.24 213 SER A C 1
ATOM 1590 O O . SER A 1 213 ? 6.988 15.825 226.108 1.00 134.34 213 SER A O 1
ATOM 1593 N N . PRO A 1 214 ? 6.596 18.026 225.990 1.00 125.14 214 PRO A N 1
ATOM 1594 C CA . PRO A 1 214 ? 5.838 17.983 227.252 1.00 124.11 214 PRO A CA 1
ATOM 1595 C C . PRO A 1 214 ? 4.554 17.170 227.186 1.00 124.31 214 PRO A C 1
ATOM 1596 O O . PRO A 1 214 ? 3.846 17.082 228.197 1.00 119.22 214 PRO A O 1
ATOM 1600 N N . ASP A 1 215 ? 4.232 16.565 226.040 1.00 129.31 215 ASP A N 1
ATOM 1601 C CA . ASP A 1 215 ? 3.024 15.766 225.899 1.00 138.55 215 ASP A CA 1
ATOM 1602 C C . ASP A 1 215 ? 3.275 14.326 225.479 1.00 133.19 215 ASP A C 1
ATOM 1603 O O . ASP A 1 215 ? 2.394 13.484 225.678 1.00 146.71 215 ASP A O 1
ATOM 1608 N N . VAL A 1 216 ? 4.432 14.021 224.906 1.00 117.78 216 VAL A N 1
ATOM 1609 C CA . VAL A 1 216 ? 4.777 12.671 224.482 1.00 103.86 216 VAL A CA 1
ATOM 1610 C C . VAL A 1 216 ? 5.932 12.176 225.338 1.00 106.33 216 VAL A C 1
ATOM 1611 O O . VAL A 1 216 ? 6.839 12.945 225.679 1.00 109.47 216 VAL A O 1
ATOM 1615 N N . MET A 1 217 ? 5.896 10.893 225.687 1.00 105.40 217 MET A N 1
ATOM 1616 C CA . MET A 1 217 ? 6.987 10.234 226.391 1.00 99.25 217 MET A CA 1
ATOM 1617 C C . MET A 1 217 ? 7.313 8.926 225.693 1.00 89.02 217 MET A C 1
ATOM 1618 O O . MET A 1 217 ? 6.413 8.205 225.250 1.00 80.46 217 MET A O 1
ATOM 1623 N N . ARG A 1 218 ? 8.607 8.639 225.568 1.00 92.69 218 ARG A N 1
ATOM 1624 C CA . ARG A 1 218 ? 9.059 7.327 225.125 1.00 85.94 218 ARG A CA 1
ATOM 1625 C C . ARG A 1 218 ? 9.219 6.428 226.339 1.00 87.16 218 ARG A C 1
ATOM 1626 O O . ARG A 1 218 ? 9.675 6.871 227.399 1.00 84.15 218 ARG A O 1
ATOM 1634 N N . VAL A 1 219 ? 8.802 5.171 226.191 1.00 94.79 219 VAL A N 1
ATOM 1635 C CA . VAL A 1 219 ? 8.714 4.241 227.311 1.00 96.90 219 VAL A CA 1
ATOM 1636 C C . VAL A 1 219 ? 9.367 2.925 226.915 1.00 93.08 219 VAL A C 1
ATOM 1637 O O . VAL A 1 219 ? 9.182 2.442 225.792 1.00 93.24 219 VAL A O 1
ATOM 1641 N N . PHE A 1 220 ? 10.155 2.360 227.825 1.00 87.50 220 PHE A N 1
ATOM 1642 C CA . PHE A 1 220 ? 10.863 1.117 227.558 1.00 77.77 220 PHE A CA 1
ATOM 1643 C C . PHE A 1 220 ? 10.816 0.235 228.792 1.00 72.96 220 PHE A C 1
ATOM 1644 O O . PHE A 1 220 ? 11.084 0.700 229.903 1.00 72.55 220 PHE A O 1
ATOM 1652 N N . SER A 1 221 ? 10.483 -1.032 228.593 1.00 71.27 221 SER A N 1
ATOM 1653 C CA . SER A 1 221 ? 10.488 -2.009 229.670 1.00 75.36 221 SER A CA 1
ATOM 1654 C C . SER A 1 221 ? 11.287 -3.232 229.243 1.00 68.29 221 SER A C 1
ATOM 1655 O O . SER A 1 221 ? 11.270 -3.631 228.076 1.00 79.61 221 SER A O 1
ATOM 1658 N N . ALA A 1 222 ? 11.953 -3.849 230.209 1.00 66.59 222 ALA A N 1
ATOM 1659 C CA . ALA A 1 222 ? 12.798 -5.013 229.956 1.00 69.17 222 ALA A CA 1
ATOM 1660 C C . ALA A 1 222 ? 12.679 -5.958 231.140 1.00 76.18 222 ALA A C 1
ATOM 1661 O O . ALA A 1 222 ? 13.057 -5.604 232.262 1.00 76.67 222 ALA A O 1
ATOM 1663 N N . GLU A 1 223 ? 12.160 -7.154 230.897 1.00 74.50 223 GLU A N 1
ATOM 1664 C CA . GLU A 1 223 ? 11.795 -8.061 231.970 1.00 68.22 223 GLU A CA 1
ATOM 1665 C C . GLU A 1 223 ? 12.470 -9.406 231.754 1.00 72.79 223 GLU A C 1
ATOM 1666 O O . GLU A 1 223 ? 12.550 -9.896 230.625 1.00 74.80 223 GLU A O 1
ATOM 1672 N N . PHE A 1 224 ? 12.972 -9.989 232.839 1.00 65.92 224 PHE A N 1
ATOM 1673 C CA . PHE A 1 224 ? 13.677 -11.255 232.770 1.00 70.26 224 PHE A CA 1
ATOM 1674 C C . PHE A 1 224 ? 12.756 -12.337 233.307 1.00 66.39 224 PHE A C 1
ATOM 1675 O O . PHE A 1 224 ? 12.248 -12.226 234.430 1.00 69.14 224 PHE A O 1
ATOM 1683 N N . SER A 1 225 ? 12.554 -13.388 232.514 1.00 63.03 225 SER A N 1
ATOM 1684 C CA . SER A 1 225 ? 11.811 -14.538 233.007 1.00 74.33 225 SER A CA 1
ATOM 1685 C C . SER A 1 225 ? 12.291 -15.797 232.299 1.00 78.42 225 SER A C 1
ATOM 1686 O O . SER A 1 225 ? 12.744 -15.748 231.151 1.00 82.58 225 SER A O 1
ATOM 1689 N N . THR A 1 226 ? 12.158 -16.923 232.988 1.00 81.40 226 THR A N 1
ATOM 1690 C CA . THR A 1 226 ? 12.476 -18.251 232.470 1.00 99.06 226 THR A CA 1
ATOM 1691 C C . THR A 1 226 ? 11.281 -18.951 231.806 1.00 107.33 226 THR A C 1
ATOM 1692 O O . THR A 1 226 ? 11.121 -20.154 232.012 1.00 110.41 226 THR A O 1
ATOM 1696 N N . GLU A 1 227 ? 10.429 -18.280 231.026 1.00 108.09 227 GLU A N 1
ATOM 1697 C CA . GLU A 1 227 ? 9.323 -18.959 230.359 1.00 116.78 227 GLU A CA 1
ATOM 1698 C C . GLU A 1 227 ? 8.747 -18.015 229.299 1.00 116.00 227 GLU A C 1
ATOM 1699 O O . GLU A 1 227 ? 8.809 -16.793 229.483 1.00 130.70 227 GLU A O 1
ATOM 1705 N N . PRO A 1 228 ? 8.207 -18.543 228.172 1.00 102.08 228 PRO A N 1
ATOM 1706 C CA . PRO A 1 228 ? 8.121 -17.720 226.953 1.00 99.72 228 PRO A CA 1
ATOM 1707 C C . PRO A 1 228 ? 7.293 -16.463 227.120 1.00 94.67 228 PRO A C 1
ATOM 1708 O O . PRO A 1 228 ? 6.414 -16.381 227.998 1.00 88.25 228 PRO A O 1
ATOM 1712 N N . PRO A 1 229 ? 7.518 -15.458 226.259 1.00 85.28 229 PRO A N 1
ATOM 1713 C CA . PRO A 1 229 ? 6.780 -14.197 226.360 1.00 87.04 229 PRO A CA 1
ATOM 1714 C C . PRO A 1 229 ? 5.292 -14.409 226.148 1.00 76.67 229 PRO A C 1
ATOM 1715 O O . PRO A 1 229 ? 4.874 -15.139 225.252 1.00 77.32 229 PRO A O 1
ATOM 1719 N N . GLU A 1 230 ? 4.499 -13.766 227.002 1.00 73.46 230 GLU A N 1
ATOM 1720 C CA . GLU A 1 230 ? 3.044 -13.851 226.879 1.00 90.23 230 GLU A CA 1
ATOM 1721 C C . GLU A 1 230 ? 2.574 -13.495 225.469 1.00 96.81 230 GLU A C 1
ATOM 1722 O O . GLU A 1 230 ? 1.701 -14.172 224.909 1.00 97.88 230 GLU A O 1
ATOM 1728 N N . PHE A 1 231 ? 3.158 -12.457 224.867 1.00 102.01 231 PHE A N 1
ATOM 1729 C CA . PHE A 1 231 ? 2.703 -11.916 223.593 1.00 102.82 231 PHE A CA 1
ATOM 1730 C C . PHE A 1 231 ? 3.743 -12.107 222.503 1.00 97.90 231 PHE A C 1
ATOM 1731 O O . PHE A 1 231 ? 4.947 -12.014 222.754 1.00 99.73 231 PHE A O 1
ATOM 1739 N N . GLU A 1 232 ? 3.262 -12.360 221.291 1.00 96.14 232 GLU A N 1
ATOM 1740 C CA . GLU A 1 232 ? 4.130 -12.357 220.131 1.00 98.00 232 GLU A CA 1
ATOM 1741 C C . GLU A 1 232 ? 4.602 -10.939 219.851 1.00 98.64 232 GLU A C 1
ATOM 1742 O O . GLU A 1 232 ? 3.863 -9.970 220.047 1.00 108.13 232 GLU A O 1
ATOM 1748 N N . ASP A 1 233 ? 5.846 -10.821 219.408 1.00 81.41 233 ASP A N 1
ATOM 1749 C CA . ASP A 1 233 ? 6.404 -9.519 219.083 1.00 88.65 233 ASP A CA 1
ATOM 1750 C C . ASP A 1 233 ? 5.522 -8.821 218.063 1.00 83.27 233 ASP A C 1
ATOM 1751 O O . ASP A 1 233 ? 5.186 -9.397 217.029 1.00 90.03 233 ASP A O 1
ATOM 1756 N N . GLY A 1 234 ? 5.148 -7.576 218.357 1.00 84.27 234 GLY A N 1
ATOM 1757 C CA . GLY A 1 234 ? 4.212 -6.852 217.521 1.00 84.48 234 GLY A CA 1
ATOM 1758 C C . GLY A 1 234 ? 3.436 -5.767 218.250 1.00 90.41 234 GLY A C 1
ATOM 1759 O O . GLY A 1 234 ? 3.831 -5.290 219.315 1.00 90.75 234 GLY A O 1
ATOM 1760 N N . PRO A 1 235 ? 2.269 -5.408 217.712 1.00 102.73 235 PRO A N 1
ATOM 1761 C CA . PRO A 1 235 ? 1.732 -4.057 217.958 1.00 101.68 235 PRO A CA 1
ATOM 1762 C C . PRO A 1 235 ? 1.306 -3.750 219.396 1.00 94.38 235 PRO A C 1
ATOM 1763 O O . PRO A 1 235 ? 1.437 -2.594 219.807 1.00 105.79 235 PRO A O 1
ATOM 1767 N N . ALA A 1 236 ? 0.782 -4.695 220.168 1.00 75.37 236 ALA A N 1
ATOM 1768 C CA . ALA A 1 236 ? 0.599 -4.440 221.601 1.00 89.55 236 ALA A CA 1
ATOM 1769 C C . ALA A 1 236 ? -0.420 -3.342 221.881 1.00 107.18 236 ALA A C 1
ATOM 1770 O O . ALA A 1 236 ? -0.779 -2.563 220.995 1.00 124.50 236 ALA A O 1
ATOM 1772 N N . THR A 1 237 ? -0.909 -3.275 223.114 1.00 106.59 237 THR A N 1
ATOM 1773 C CA . THR A 1 237 ? -1.896 -2.274 223.485 1.00 105.72 237 THR A CA 1
ATOM 1774 C C . THR A 1 237 ? -1.372 -1.455 224.655 1.00 108.48 237 THR A C 1
ATOM 1775 O O . THR A 1 237 ? -0.471 -1.881 225.387 1.00 100.60 237 THR A O 1
ATOM 1779 N N . LEU A 1 238 ? -1.960 -0.269 224.838 1.00 114.25 238 LEU A N 1
ATOM 1780 C CA . LEU A 1 238 ? -1.508 0.584 225.928 1.00 113.37 238 LEU A CA 1
ATOM 1781 C C . LEU A 1 238 ? -1.997 0.066 227.276 1.00 104.45 238 LEU A C 1
ATOM 1782 O O . LEU A 1 238 ? -1.284 0.184 228.280 1.00 103.93 238 LEU A O 1
ATOM 1787 N N . GLU A 1 239 ? -3.202 -0.494 227.329 1.00 100.32 239 GLU A N 1
ATOM 1788 C CA . GLU A 1 239 ? -3.605 -1.171 228.556 1.00 100.69 239 GLU A CA 1
ATOM 1789 C C . GLU A 1 239 ? -2.566 -2.218 228.944 1.00 101.97 239 GLU A C 1
ATOM 1790 O O . GLU A 1 239 ? -2.226 -2.358 230.124 1.00 107.29 239 GLU A O 1
ATOM 1796 N N . GLN A 1 240 ? -2.009 -2.927 227.952 1.00 90.42 240 GLN A N 1
ATOM 1797 C CA . GLN A 1 240 ? -0.954 -3.895 228.238 1.00 92.41 240 GLN A CA 1
ATOM 1798 C C . GLN A 1 240 ? 0.270 -3.217 228.851 1.00 90.82 240 GLN A C 1
ATOM 1799 O O . GLN A 1 240 ? 0.947 -3.806 229.712 1.00 78.61 240 GLN A O 1
ATOM 1805 N N . LEU A 1 241 ? 0.538 -1.965 228.449 1.00 88.88 241 LEU A N 1
ATOM 1806 C CA . LEU A 1 241 ? 1.626 -1.191 229.040 1.00 91.97 241 LEU A CA 1
ATOM 1807 C C . LEU A 1 241 ? 1.270 -0.712 230.438 1.00 106.49 241 LEU A C 1
ATOM 1808 O O . LEU A 1 241 ? 2.104 -0.785 231.350 1.00 115.20 241 LEU A O 1
ATOM 1813 N N . GLY A 1 242 ? 0.053 -0.184 230.613 1.00 105.61 242 GLY A N 1
ATOM 1814 C CA . GLY A 1 242 ? -0.390 0.184 231.947 1.00 97.55 242 GLY A CA 1
ATOM 1815 C C . GLY A 1 242 ? -0.120 -0.915 232.951 1.00 95.23 242 GLY A C 1
ATOM 1816 O O . GLY A 1 242 ? 0.424 -0.676 234.033 1.00 89.38 242 GLY A O 1
ATOM 1817 N N . ASP A 1 243 ? -0.461 -2.150 232.584 1.00 96.93 243 ASP A N 1
ATOM 1818 C CA . ASP A 1 243 ? -0.199 -3.283 233.460 1.00 101.65 243 ASP A CA 1
ATOM 1819 C C . ASP A 1 243 ? 1.287 -3.421 233.741 1.00 94.28 243 ASP A C 1
ATOM 1820 O O . ASP A 1 243 ? 1.706 -3.534 234.898 1.00 93.16 243 ASP A O 1
ATOM 1825 N N . ALA A 1 244 ? 2.099 -3.404 232.689 1.00 95.79 244 ALA A N 1
ATOM 1826 C CA . ALA A 1 244 ? 3.527 -3.637 232.858 1.00 102.49 244 ALA A CA 1
ATOM 1827 C C . ALA A 1 244 ? 4.180 -2.540 233.693 1.00 103.86 244 ALA A C 1
ATOM 1828 O O . ALA A 1 244 ? 5.073 -2.815 234.505 1.00 104.78 244 ALA A O 1
ATOM 1830 N N . VAL A 1 245 ? 3.746 -1.293 233.514 1.00 101.06 245 VAL A N 1
ATOM 1831 C CA . VAL A 1 245 ? 4.331 -0.186 234.270 1.00 103.34 245 VAL A CA 1
ATOM 1832 C C . VAL A 1 245 ? 4.009 -0.318 235.750 1.00 109.30 245 VAL A C 1
ATOM 1833 O O . VAL A 1 245 ? 4.891 -0.180 236.607 1.00 112.27 245 VAL A O 1
ATOM 1837 N N . LYS A 1 246 ? 2.744 -0.598 236.071 1.00 109.51 246 LYS A N 1
ATOM 1838 C CA . LYS A 1 246 ? 2.371 -0.772 237.469 1.00 107.92 246 LYS A CA 1
ATOM 1839 C C . LYS A 1 246 ? 3.307 -1.748 238.178 1.00 112.45 246 LYS A C 1
ATOM 1840 O O . LYS A 1 246 ? 3.869 -1.424 239.228 1.00 118.88 246 LYS A O 1
ATOM 1846 N N . ARG A 1 247 ? 3.527 -2.935 237.606 1.00 110.23 247 ARG A N 1
ATOM 1847 C CA . ARG A 1 247 ? 4.367 -3.885 238.327 1.00 112.56 247 ARG A CA 1
ATOM 1848 C C . ARG A 1 247 ? 5.816 -3.420 238.408 1.00 108.92 247 ARG A C 1
ATOM 1849 O O . ARG A 1 247 ? 6.507 -3.746 239.381 1.00 108.22 247 ARG A O 1
ATOM 1857 N N . LEU A 1 248 ? 6.294 -2.646 237.429 1.00 105.19 248 LEU A N 1
ATOM 1858 C CA . LEU A 1 248 ? 7.692 -2.222 237.482 1.00 100.39 248 LEU A CA 1
ATOM 1859 C C . LEU A 1 248 ? 7.868 -0.993 238.368 1.00 106.53 248 LEU A C 1
ATOM 1860 O O . LEU A 1 248 ? 8.581 -1.043 239.378 1.00 114.35 248 LEU A O 1
ATOM 1865 N N . THR A 1 249 ? 7.215 0.121 238.017 1.00 103.25 249 THR A N 1
ATOM 1866 C CA . THR A 1 249 ? 7.393 1.337 238.804 1.00 102.53 249 THR A CA 1
ATOM 1867 C C . THR A 1 249 ? 6.666 1.263 240.147 1.00 107.29 249 THR A C 1
ATOM 1868 O O . THR A 1 249 ? 7.115 1.872 241.123 1.00 113.63 249 THR A O 1
ATOM 1872 N N . GLY A 1 250 ? 5.562 0.524 240.229 1.00 103.32 250 GLY A N 1
ATOM 1873 C CA . GLY A 1 250 ? 4.741 0.487 241.424 1.00 107.43 250 GLY A CA 1
ATOM 1874 C C . GLY A 1 250 ? 3.505 1.363 241.369 1.00 109.04 250 GLY A C 1
ATOM 1875 O O . GLY A 1 250 ? 2.539 1.102 242.092 1.00 110.00 250 GLY A O 1
ATOM 1876 N N . LYS A 1 251 ? 3.511 2.394 240.541 1.00 112.87 251 LYS A N 1
ATOM 1877 C CA . LYS A 1 251 ? 2.361 3.255 240.329 1.00 116.43 251 LYS A CA 1
ATOM 1878 C C . LYS A 1 251 ? 1.789 2.987 238.941 1.00 118.98 251 LYS A C 1
ATOM 1879 O O . LYS A 1 251 ? 2.291 2.148 238.194 1.00 115.93 251 LYS A O 1
ATOM 1885 N N . GLU A 1 252 ? 0.727 3.701 238.576 1.00 122.17 252 GLU A N 1
ATOM 1886 C CA . GLU A 1 252 ? 0.225 3.573 237.216 1.00 120.04 252 GLU A CA 1
ATOM 1887 C C . GLU A 1 252 ? 0.314 4.895 236.470 1.00 109.41 252 GLU A C 1
ATOM 1888 O O . GLU A 1 252 ? 0.182 5.977 237.046 1.00 115.15 252 GLU A O 1
ATOM 1894 N N . LEU A 1 253 ? 0.530 4.758 235.166 1.00 100.00 253 LEU A N 1
ATOM 1895 C CA . LEU A 1 253 ? 0.718 5.862 234.244 1.00 98.75 253 LEU A CA 1
ATOM 1896 C C . LEU A 1 253 ? -0.639 6.424 233.839 1.00 108.56 253 LEU A C 1
ATOM 1897 O O . LEU A 1 253 ? -1.510 5.675 233.391 1.00 106.01 253 LEU A O 1
ATOM 1902 N N . LYS A 1 254 ? -0.818 7.739 233.975 1.00 126.01 254 LYS A N 1
ATOM 1903 C CA . LYS A 1 254 ? -2.127 8.359 233.767 1.00 146.67 254 LYS A CA 1
ATOM 1904 C C . LYS A 1 254 ? -2.494 8.381 232.283 1.00 161.41 254 LYS A C 1
ATOM 1905 O O . LYS A 1 254 ? -2.972 9.399 231.771 1.00 176.35 254 LYS A O 1
ATOM 1911 N N . ALA A 1 255 ? -2.369 7.230 231.622 1.00 153.82 255 ALA A N 1
ATOM 1912 C CA . ALA A 1 255 ? -2.202 7.133 230.172 1.00 144.20 255 ALA A CA 1
ATOM 1913 C C . ALA A 1 255 ? -3.315 7.791 229.356 1.00 139.11 255 ALA A C 1
ATOM 1914 O O . ALA A 1 255 ? -4.504 7.562 229.598 1.00 150.09 255 ALA A O 1
ATOM 1916 N N . THR A 1 256 ? -2.917 8.555 228.330 1.00 123.13 256 THR A N 1
ATOM 1917 C CA . THR A 1 256 ? -3.874 9.226 227.460 1.00 125.84 256 THR A CA 1
ATOM 1918 C C . THR A 1 256 ? -4.067 8.504 226.123 1.00 124.39 256 THR A C 1
ATOM 1919 O O . THR A 1 256 ? -5.153 7.982 225.857 1.00 132.37 256 THR A O 1
ATOM 1923 N N . GLU A 1 257 ? -3.040 8.497 225.279 1.00 116.07 257 GLU A N 1
ATOM 1924 C CA . GLU A 1 257 ? -3.135 7.920 223.944 1.00 123.64 257 GLU A CA 1
ATOM 1925 C C . GLU A 1 257 ? -1.788 7.297 223.601 1.00 133.53 257 GLU A C 1
ATOM 1926 O O . GLU A 1 257 ? -0.745 7.709 224.118 1.00 133.73 257 GLU A O 1
ATOM 1932 N N . ALA A 1 258 ? -1.814 6.305 222.714 1.00 133.17 258 ALA A N 1
ATOM 1933 C CA . ALA A 1 258 ? -0.602 5.608 222.285 1.00 117.77 258 ALA A CA 1
ATOM 1934 C C . ALA A 1 258 ? -0.371 5.858 220.798 1.00 111.75 258 ALA A C 1
ATOM 1935 O O . ALA A 1 258 ? -1.220 5.503 219.965 1.00 111.23 258 ALA A O 1
ATOM 1937 N N . HIS A 1 259 ? 0.770 6.477 220.464 1.00 98.50 259 HIS A N 1
ATOM 1938 C CA . HIS A 1 259 ? 1.093 6.709 219.057 1.00 98.51 259 HIS A CA 1
ATOM 1939 C C . HIS A 1 259 ? 1.552 5.419 218.394 1.00 96.44 259 HIS A C 1
ATOM 1940 O O . HIS A 1 259 ? 1.143 5.095 217.273 1.00 101.60 259 HIS A O 1
ATOM 1947 N N . TRP A 1 260 ? 2.406 4.674 219.085 1.00 91.59 260 TRP A N 1
ATOM 1948 C CA . TRP A 1 260 ? 2.895 3.375 218.652 1.00 78.68 260 TRP A CA 1
ATOM 1949 C C . TRP A 1 260 ? 3.568 2.727 219.857 1.00 73.26 260 TRP A C 1
ATOM 1950 O O . TRP A 1 260 ? 4.374 3.361 220.523 1.00 89.03 260 TRP A O 1
ATOM 1961 N N . LEU A 1 261 ? 3.210 1.484 220.143 1.00 68.49 261 LEU A N 1
ATOM 1962 C CA . LEU A 1 261 ? 3.917 0.674 221.110 1.00 78.55 261 LEU A CA 1
ATOM 1963 C C . LEU A 1 261 ? 4.074 -0.717 220.504 1.00 83.39 261 LEU A C 1
ATOM 1964 O O . LEU A 1 261 ? 3.406 -1.061 219.525 1.00 77.87 261 LEU A O 1
ATOM 1969 N N . GLN A 1 262 ? 5.025 -1.493 221.035 1.00 88.46 262 GLN A N 1
ATOM 1970 C CA . GLN A 1 262 ? 5.361 -2.775 220.425 1.00 82.81 262 GLN A CA 1
ATOM 1971 C C . GLN A 1 262 ? 5.789 -3.771 221.487 1.00 79.12 262 GLN A C 1
ATOM 1972 O O . GLN A 1 262 ? 6.627 -3.441 222.329 1.00 82.43 262 GLN A O 1
ATOM 1978 N N . HIS A 1 263 ? 5.257 -4.994 221.419 1.00 71.05 263 HIS A N 1
ATOM 1979 C CA . HIS A 1 263 ? 5.899 -6.118 222.089 1.00 65.52 263 HIS A CA 1
ATOM 1980 C C . HIS A 1 263 ? 7.258 -6.406 221.448 1.00 71.14 263 HIS A C 1
ATOM 1981 O O . HIS A 1 263 ? 7.412 -6.338 220.222 1.00 72.96 263 HIS A O 1
ATOM 1988 N N . TYR A 1 264 ? 8.262 -6.707 222.273 1.00 69.12 264 TYR A N 1
ATOM 1989 C CA . TYR A 1 264 ? 9.553 -7.169 221.764 1.00 67.73 264 TYR A CA 1
ATOM 1990 C C . TYR A 1 264 ? 10.061 -8.305 222.643 1.00 67.21 264 TYR A C 1
ATOM 1991 O O . TYR A 1 264 ? 9.839 -8.314 223.858 1.00 58.02 264 TYR A O 1
ATOM 2000 N N . SER A 1 265 ? 10.746 -9.271 222.023 1.00 68.77 265 SER A N 1
ATOM 2001 C CA . SER A 1 265 ? 11.524 -10.250 222.771 1.00 64.02 265 SER A CA 1
ATOM 2002 C C . SER A 1 265 ? 12.953 -10.156 222.249 1.00 61.91 265 SER A C 1
ATOM 2003 O O . SER A 1 265 ? 13.187 -9.656 221.151 1.00 68.73 265 SER A O 1
ATOM 2006 N N . ILE A 1 266 ? 13.920 -10.605 223.042 1.00 63.40 266 ILE A N 1
ATOM 2007 C CA . ILE A 1 266 ? 15.336 -10.469 222.679 1.00 60.04 266 ILE A CA 1
ATOM 2008 C C . ILE A 1 266 ? 15.947 -11.847 222.593 1.00 52.53 266 ILE A C 1
ATOM 2009 O O . ILE A 1 266 ? 15.902 -12.609 223.567 1.00 58.09 266 ILE A O 1
ATOM 2014 N N . VAL A 1 267 ? 16.562 -12.150 221.454 1.00 61.75 267 VAL A N 1
ATOM 2015 C CA . VAL A 1 267 ? 17.515 -13.248 221.364 1.00 70.37 267 VAL A CA 1
ATOM 2016 C C . VAL A 1 267 ? 18.853 -12.684 220.912 1.00 77.26 267 VAL A C 1
ATOM 2017 O O . VAL A 1 267 ? 18.945 -11.547 220.460 1.00 84.81 267 VAL A O 1
ATOM 2021 N N . THR A 1 268 ? 19.888 -13.522 221.005 1.00 73.04 268 THR A N 1
ATOM 2022 C CA . THR A 1 268 ? 21.274 -13.155 220.711 1.00 47.85 268 THR A CA 1
ATOM 2023 C C . THR A 1 268 ? 21.801 -14.041 219.590 1.00 50.87 268 THR A C 1
ATOM 2024 O O . THR A 1 268 ? 21.962 -15.252 219.775 1.00 52.11 268 THR A O 1
ATOM 2028 N N . ARG A 1 269 ? 22.078 -13.454 218.427 1.00 56.88 269 ARG A N 1
ATOM 2029 C CA . ARG A 1 269 ? 22.538 -14.244 217.291 1.00 56.75 269 ARG A CA 1
ATOM 2030 C C . ARG A 1 269 ? 23.630 -13.514 216.530 1.00 54.58 269 ARG A C 1
ATOM 2031 O O . ARG A 1 269 ? 23.671 -12.275 216.484 1.00 51.93 269 ARG A O 1
ATOM 2039 N N . ASN A 1 270 ? 24.521 -14.309 215.937 1.00 47.56 270 ASN A N 1
ATOM 2040 C CA . ASN A 1 270 ? 25.528 -13.798 215.024 1.00 49.55 270 ASN A CA 1
ATOM 2041 C C . ASN A 1 270 ? 25.541 -14.713 213.806 1.00 48.44 270 ASN A C 1
ATOM 2042 O O . ASN A 1 270 ? 25.779 -15.915 213.937 1.00 63.13 270 ASN A O 1
ATOM 2047 N N . ALA A 1 271 ? 25.231 -14.157 212.633 1.00 43.75 271 ALA A N 1
ATOM 2048 C CA . ALA A 1 271 ? 25.329 -14.921 211.396 1.00 51.30 271 ALA A CA 1
ATOM 2049 C C . ALA A 1 271 ? 26.722 -15.537 211.256 1.00 58.48 271 ALA A C 1
ATOM 2050 O O . ALA A 1 271 ? 27.733 -14.913 211.591 1.00 54.72 271 ALA A O 1
ATOM 2052 N N . GLU A 1 272 ? 26.767 -16.782 210.773 1.00 67.11 272 GLU A N 1
ATOM 2053 C CA . GLU A 1 272 ? 28.043 -17.478 210.613 1.00 69.84 272 GLU A CA 1
ATOM 2054 C C . GLU A 1 272 ? 28.882 -16.896 209.477 1.00 61.54 272 GLU A C 1
ATOM 2055 O O . GLU A 1 272 ? 30.111 -16.872 209.565 1.00 64.25 272 GLU A O 1
ATOM 2061 N N . GLN A 1 273 ? 28.239 -16.418 208.420 1.00 55.10 273 GLN A N 1
ATOM 2062 C CA . GLN A 1 273 ? 28.905 -15.875 207.242 1.00 58.20 273 GLN A CA 1
ATOM 2063 C C . GLN A 1 273 ? 28.167 -14.594 206.875 1.00 62.67 273 GLN A C 1
ATOM 2064 O O . GLN A 1 273 ? 27.002 -14.665 206.472 1.00 71.81 273 GLN A O 1
ATOM 2070 N N . TYR A 1 274 ? 28.809 -13.423 207.014 1.00 52.20 274 TYR A N 1
ATOM 2071 C CA . TYR A 1 274 ? 28.108 -12.219 206.578 1.00 50.02 274 TYR A CA 1
ATOM 2072 C C . TYR A 1 274 ? 28.107 -12.088 205.069 1.00 55.30 274 TYR A C 1
ATOM 2073 O O . TYR A 1 274 ? 27.579 -11.092 204.554 1.00 48.71 274 TYR A O 1
ATOM 2082 N N . ARG A 1 275 ? 28.686 -13.056 204.358 1.00 60.07 275 ARG A N 1
ATOM 2083 C CA . ARG A 1 275 ? 28.753 -13.008 202.904 1.00 67.99 275 ARG A CA 1
ATOM 2084 C C . ARG A 1 275 ? 28.610 -14.408 202.327 1.00 65.96 275 ARG A C 1
ATOM 2085 O O . ARG A 1 275 ? 29.229 -15.350 202.822 1.00 72.64 275 ARG A O 1
ATOM 2093 N N . LYS A 1 276 ? 27.811 -14.543 201.266 1.00 60.34 276 LYS A N 1
ATOM 2094 C CA . LYS A 1 276 ? 27.772 -15.774 200.497 1.00 62.20 276 LYS A CA 1
ATOM 2095 C C . LYS A 1 276 ? 27.820 -15.409 199.010 1.00 71.05 276 LYS A C 1
ATOM 2096 O O . LYS A 1 276 ? 26.851 -15.568 198.291 1.00 69.72 276 LYS A O 1
ATOM 2102 N N . GLY A 1 277 ? 28.966 -14.897 198.559 1.00 86.06 277 GLY A N 1
ATOM 2103 C CA . GLY A 1 277 ? 29.219 -14.608 197.158 1.00 86.90 277 GLY A CA 1
ATOM 2104 C C . GLY A 1 277 ? 28.102 -13.885 196.432 1.00 98.01 277 GLY A C 1
ATOM 2105 O O . GLY A 1 277 ? 27.137 -14.517 196.002 1.00 111.76 277 GLY A O 1
ATOM 2106 N N . ARG A 1 278 ? 28.236 -12.571 196.283 1.00 95.24 278 ARG A N 1
ATOM 2107 C CA . ARG A 1 278 ? 27.234 -11.688 195.674 1.00 82.90 278 ARG A CA 1
ATOM 2108 C C . ARG A 1 278 ? 26.085 -11.361 196.620 1.00 73.25 278 ARG A C 1
ATOM 2109 O O . ARG A 1 278 ? 25.360 -10.389 196.383 1.00 71.72 278 ARG A O 1
ATOM 2117 N N . VAL A 1 279 ? 25.927 -12.121 197.704 1.00 66.41 279 VAL A N 1
ATOM 2118 C CA . VAL A 1 279 ? 24.920 -11.822 198.723 1.00 70.39 279 VAL A CA 1
ATOM 2119 C C . VAL A 1 279 ? 25.619 -11.533 200.046 1.00 62.84 279 VAL A C 1
ATOM 2120 O O . VAL A 1 279 ? 26.282 -12.411 200.615 1.00 67.78 279 VAL A O 1
ATOM 2124 N N . PHE A 1 280 ? 25.476 -10.305 200.531 1.00 58.71 280 PHE A N 1
ATOM 2125 C CA . PHE A 1 280 ? 25.967 -9.909 201.846 1.00 56.94 280 PHE A CA 1
ATOM 2126 C C . PHE A 1 280 ? 24.787 -9.645 202.756 1.00 62.69 280 PHE A C 1
ATOM 2127 O O . PHE A 1 280 ? 23.625 -9.605 202.318 1.00 71.41 280 PHE A O 1
ATOM 2135 N N . ILE A 1 281 ? 25.096 -9.456 204.039 1.00 47.09 281 ILE A N 1
ATOM 2136 C CA . ILE A 1 281 ? 24.082 -9.058 205.006 1.00 52.12 281 ILE A CA 1
ATOM 2137 C C . ILE A 1 281 ? 24.748 -8.150 206.021 1.00 61.74 281 ILE A C 1
ATOM 2138 O O . ILE A 1 281 ? 25.965 -8.179 206.203 1.00 55.31 281 ILE A O 1
ATOM 2143 N N . ALA A 1 282 ? 23.934 -7.347 206.699 1.00 65.29 282 ALA A N 1
ATOM 2144 C CA . ALA A 1 282 ? 24.470 -6.291 207.543 1.00 56.28 282 ALA A CA 1
ATOM 2145 C C . ALA A 1 282 ? 23.414 -5.885 208.558 1.00 60.66 282 ALA A C 1
ATOM 2146 O O . ALA A 1 282 ? 22.226 -6.183 208.400 1.00 73.46 282 ALA A O 1
ATOM 2148 N N . GLY A 1 283 ? 23.873 -5.202 209.602 1.00 52.69 283 GLY A N 1
ATOM 2149 C CA . GLY A 1 283 ? 22.986 -4.763 210.659 1.00 57.41 283 GLY A CA 1
ATOM 2150 C C . GLY A 1 283 ? 22.324 -5.917 211.379 1.00 57.85 283 GLY A C 1
ATOM 2151 O O . GLY A 1 283 ? 22.964 -6.918 211.716 1.00 61.28 283 GLY A O 1
ATOM 2152 N N . ASP A 1 284 ? 21.007 -5.775 211.616 1.00 66.70 284 ASP A N 1
ATOM 2153 C CA . ASP A 1 284 ? 20.282 -6.754 212.423 1.00 61.10 284 ASP A CA 1
ATOM 2154 C C . ASP A 1 284 ? 20.181 -8.095 211.729 1.00 49.49 284 ASP A C 1
ATOM 2155 O O . ASP A 1 284 ? 20.210 -9.136 212.396 1.00 50.42 284 ASP A O 1
ATOM 2160 N N . ALA A 1 285 ? 20.091 -8.099 210.398 1.00 53.40 285 ALA A N 1
ATOM 2161 C CA . ALA A 1 285 ? 20.200 -9.355 209.657 1.00 55.38 285 ALA A CA 1
ATOM 2162 C C . ALA A 1 285 ? 21.506 -10.106 209.949 1.00 55.72 285 ALA A C 1
ATOM 2163 O O . ALA A 1 285 ? 21.554 -11.330 209.799 1.00 52.99 285 ALA A O 1
ATOM 2165 N N . ALA A 1 286 ? 22.575 -9.418 210.344 1.00 57.61 286 ALA A N 1
ATOM 2166 C CA . ALA A 1 286 ? 23.807 -10.130 210.648 1.00 58.22 286 ALA A CA 1
ATOM 2167 C C . ALA A 1 286 ? 23.961 -10.443 212.130 1.00 60.19 286 ALA A C 1
ATOM 2168 O O . ALA A 1 286 ? 24.601 -11.452 212.469 1.00 60.86 286 ALA A O 1
ATOM 2170 N N . HIS A 1 287 ? 23.360 -9.639 213.014 1.00 45.70 287 HIS A N 1
ATOM 2171 C CA . HIS A 1 287 ? 23.633 -9.808 214.437 1.00 53.52 287 HIS A CA 1
ATOM 2172 C C . HIS A 1 287 ? 22.647 -8.970 215.235 1.00 56.84 287 HIS A C 1
ATOM 2173 O O . HIS A 1 287 ? 22.346 -7.827 214.854 1.00 50.80 287 HIS A O 1
ATOM 2180 N N . VAL A 1 288 ? 22.186 -9.536 216.358 1.00 37.70 288 VAL A N 1
ATOM 2181 C CA . VAL A 1 288 ? 21.200 -8.913 217.243 1.00 51.08 288 VAL A CA 1
ATOM 2182 C C . VAL A 1 288 ? 21.485 -9.352 218.671 1.00 47.71 288 VAL A C 1
ATOM 2183 O O . VAL A 1 288 ? 22.089 -10.401 218.907 1.00 51.62 288 VAL A O 1
ATOM 2187 N N . HIS A 1 289 ? 20.997 -8.564 219.631 1.00 44.03 289 HIS A N 1
ATOM 2188 C CA . HIS A 1 289 ? 21.346 -8.723 221.041 1.00 54.05 289 HIS A CA 1
ATOM 2189 C C . HIS A 1 289 ? 20.556 -7.666 221.792 1.00 57.42 289 HIS A C 1
ATOM 2190 O O . HIS A 1 289 ? 19.900 -6.818 221.182 1.00 59.74 289 HIS A O 1
ATOM 2197 N N . TYR A 1 290 ? 20.638 -7.717 223.116 1.00 58.74 290 TYR A N 1
ATOM 2198 C CA . TYR A 1 290 ? 19.964 -6.720 223.927 1.00 47.64 290 TYR A CA 1
ATOM 2199 C C . TYR A 1 290 ? 20.536 -5.335 223.626 1.00 62.84 290 TYR A C 1
ATOM 2200 O O . TYR A 1 290 ? 21.755 -5.180 223.422 1.00 56.68 290 TYR A O 1
ATOM 2209 N N . PRO A 1 291 ? 19.681 -4.312 223.568 1.00 56.32 291 PRO A N 1
ATOM 2210 C CA . PRO A 1 291 ? 20.146 -2.953 223.232 1.00 51.61 291 PRO A CA 1
ATOM 2211 C C . PRO A 1 291 ? 20.863 -2.259 224.399 1.00 58.75 291 PRO A C 1
ATOM 2212 O O . PRO A 1 291 ? 20.235 -1.784 225.345 1.00 76.89 291 PRO A O 1
ATOM 2216 N N . TYR A 1 292 ? 22.174 -2.191 224.309 1.00 58.20 292 TYR A N 1
ATOM 2217 C CA . TYR A 1 292 ? 23.012 -1.539 225.303 1.00 55.29 292 TYR A CA 1
ATOM 2218 C C . TYR A 1 292 ? 24.013 -0.636 224.598 1.00 48.56 292 TYR A C 1
ATOM 2219 O O . TYR A 1 292 ? 24.465 -0.947 223.489 1.00 47.32 292 TYR A O 1
ATOM 2228 N N . ASN A 1 293 ? 24.323 0.509 225.226 1.00 52.50 293 ASN A N 1
ATOM 2229 C CA . ASN A 1 293 ? 25.388 1.437 224.830 1.00 46.19 293 ASN A CA 1
ATOM 2230 C C . ASN A 1 293 ? 25.242 1.936 223.404 1.00 51.88 293 ASN A C 1
ATOM 2231 O O . ASN A 1 293 ? 26.141 2.604 222.897 1.00 59.36 293 ASN A O 1
ATOM 2236 N N . GLY A 1 294 ? 24.138 1.624 222.738 1.00 44.87 294 GLY A N 1
ATOM 2237 C CA . GLY A 1 294 ? 23.982 1.984 221.342 1.00 39.90 294 GLY A CA 1
ATOM 2238 C C . GLY A 1 294 ? 24.709 1.063 220.394 1.00 50.41 294 GLY A C 1
ATOM 2239 O O . GLY A 1 294 ? 24.999 1.455 219.257 1.00 47.54 294 GLY A O 1
ATOM 2240 N N . GLN A 1 295 ? 25.012 -0.165 220.828 1.00 44.31 295 GLN A N 1
ATOM 2241 C CA . GLN A 1 295 ? 25.839 -1.032 219.994 1.00 48.67 295 GLN A CA 1
ATOM 2242 C C . GLN A 1 295 ? 25.106 -1.524 218.757 1.00 48.14 295 GLN A C 1
ATOM 2243 O O . GLN A 1 295 ? 25.736 -1.703 217.710 1.00 49.55 295 GLN A O 1
ATOM 2249 N N . GLY A 1 296 ? 23.793 -1.783 218.857 1.00 50.18 296 GLY A N 1
ATOM 2250 C CA . GLY A 1 296 ? 23.048 -2.206 217.679 1.00 49.33 296 GLY A CA 1
ATOM 2251 C C . GLY A 1 296 ? 23.163 -1.197 216.554 1.00 57.69 296 GLY A C 1
ATOM 2252 O O . GLY A 1 296 ? 23.381 -1.558 215.394 1.00 54.82 296 GLY A O 1
ATOM 2253 N N . LEU A 1 297 ? 23.054 0.089 216.895 1.00 51.42 297 LEU A N 1
ATOM 2254 C CA . LEU A 1 297 ? 23.173 1.144 215.907 1.00 44.37 297 LEU A CA 1
ATOM 2255 C C . LEU A 1 297 ? 24.616 1.300 215.444 1.00 50.63 297 LEU A C 1
ATOM 2256 O O . LEU A 1 297 ? 24.878 1.428 214.241 1.00 48.12 297 LEU A O 1
ATOM 2261 N N . GLY A 1 298 ? 25.567 1.274 216.388 1.00 40.58 298 GLY A N 1
ATOM 2262 C CA . GLY A 1 298 ? 26.973 1.389 216.022 1.00 44.41 298 GLY A CA 1
ATOM 2263 C C . GLY A 1 298 ? 27.422 0.320 215.045 1.00 51.35 298 GLY A C 1
ATOM 2264 O O . GLY A 1 298 ? 28.015 0.620 214.003 1.00 51.21 298 GLY A O 1
ATOM 2265 N N . THR A 1 299 ? 27.155 -0.946 215.373 1.00 47.91 299 THR A N 1
ATOM 2266 C CA . THR A 1 299 ? 27.534 -2.028 214.475 1.00 49.64 299 THR A CA 1
ATOM 2267 C C . THR A 1 299 ? 26.788 -1.923 213.148 1.00 50.45 299 THR A C 1
ATOM 2268 O O . THR A 1 299 ? 27.361 -2.177 212.081 1.00 52.39 299 THR A O 1
ATOM 2272 N N . ALA A 1 300 ? 25.522 -1.509 213.186 1.00 55.24 300 ALA A N 1
ATOM 2273 C CA . ALA A 1 300 ? 24.757 -1.388 211.950 1.00 48.96 300 ALA A CA 1
ATOM 2274 C C . ALA A 1 300 ? 25.409 -0.383 211.009 1.00 44.78 300 ALA A C 1
ATOM 2275 O O . ALA A 1 300 ? 25.666 -0.680 209.840 1.00 53.33 300 ALA A O 1
ATOM 2277 N N . ILE A 1 301 ? 25.657 0.830 211.501 1.00 42.06 301 ILE A N 1
ATOM 2278 C CA . ILE A 1 301 ? 26.314 1.834 210.681 1.00 49.50 301 ILE A CA 1
ATOM 2279 C C . ILE A 1 301 ? 27.734 1.379 210.341 1.00 48.06 301 ILE A C 1
ATOM 2280 O O . ILE A 1 301 ? 28.173 1.478 209.189 1.00 45.12 301 ILE A O 1
ATOM 2285 N N . GLY A 1 302 ? 28.445 0.828 211.334 1.00 46.94 302 GLY A N 1
ATOM 2286 C CA . GLY A 1 302 ? 29.770 0.252 211.096 1.00 50.73 302 GLY A CA 1
ATOM 2287 C C . GLY A 1 302 ? 29.776 -0.771 209.983 1.00 48.39 302 GLY A C 1
ATOM 2288 O O . GLY A 1 302 ? 30.672 -0.770 209.143 1.00 57.11 302 GLY A O 1
ATOM 2289 N N . ASP A 1 303 ? 28.746 -1.628 209.932 1.00 51.71 303 ASP A N 1
ATOM 2290 C CA . ASP A 1 303 ? 28.677 -2.637 208.879 1.00 47.94 303 ASP A CA 1
ATOM 2291 C C . ASP A 1 303 ? 28.656 -1.979 207.502 1.00 49.19 303 ASP A C 1
ATOM 2292 O O . ASP A 1 303 ? 29.385 -2.382 206.586 1.00 55.86 303 ASP A O 1
ATOM 2297 N N . ALA A 1 304 ? 27.820 -0.955 207.340 1.00 42.19 304 ALA A N 1
ATOM 2298 C CA . ALA A 1 304 ? 27.641 -0.352 206.026 1.00 45.92 304 ALA A CA 1
ATOM 2299 C C . ALA A 1 304 ? 28.864 0.449 205.622 1.00 44.82 304 ALA A C 1
ATOM 2300 O O . ALA A 1 304 ? 29.246 0.470 204.440 1.00 54.87 304 ALA A O 1
ATOM 2302 N N . VAL A 1 305 ? 29.465 1.156 206.576 1.00 39.48 305 VAL A N 1
ATOM 2303 C CA . VAL A 1 305 ? 30.646 1.941 206.244 1.00 52.55 305 VAL A CA 1
ATOM 2304 C C . VAL A 1 305 ? 31.767 1.016 205.792 1.00 53.82 305 VAL A C 1
ATOM 2305 O O . VAL A 1 305 ? 32.438 1.281 204.790 1.00 52.78 305 VAL A O 1
ATOM 2309 N N . ASN A 1 306 ? 31.906 -0.140 206.451 1.00 48.55 306 ASN A N 1
ATOM 2310 C CA . ASN A 1 306 ? 32.881 -1.131 206.007 1.00 48.74 306 ASN A CA 1
ATOM 2311 C C . ASN A 1 306 ? 32.565 -1.643 204.606 1.00 55.08 306 ASN A C 1
ATOM 2312 O O . ASN A 1 306 ? 33.449 -1.708 203.752 1.00 50.01 306 ASN A O 1
ATOM 2317 N N . LEU A 1 307 ? 31.301 -2.009 204.341 1.00 56.02 307 LEU A N 1
ATOM 2318 C CA . LEU A 1 307 ? 31.008 -2.708 203.088 1.00 44.31 307 LEU A CA 1
ATOM 2319 C C . LEU A 1 307 ? 30.812 -1.760 201.911 1.00 46.55 307 LEU A C 1
ATOM 2320 O O . LEU A 1 307 ? 31.199 -2.092 200.782 1.00 56.02 307 LEU A O 1
ATOM 2325 N N . GLY A 1 308 ? 30.214 -0.593 202.131 1.00 42.17 308 GLY A N 1
ATOM 2326 C CA . GLY A 1 308 ? 30.198 0.393 201.070 1.00 49.54 308 GLY A CA 1
ATOM 2327 C C . GLY A 1 308 ? 31.567 1.038 200.956 1.00 73.20 308 GLY A C 1
ATOM 2328 O O . GLY A 1 308 ? 32.058 1.665 201.916 1.00 66.86 308 GLY A O 1
ATOM 2329 N N . TRP A 1 309 ? 32.175 0.844 199.779 1.00 73.81 309 TRP A N 1
ATOM 2330 C CA . TRP A 1 309 ? 33.514 1.261 199.335 1.00 56.23 309 TRP A CA 1
ATOM 2331 C C . TRP A 1 309 ? 34.193 -0.008 198.833 1.00 47.05 309 TRP A C 1
ATOM 2332 O O . TRP A 1 309 ? 34.655 -0.049 197.685 1.00 41.29 309 TRP A O 1
ATOM 2343 N N . LYS A 1 310 ? 34.138 -1.094 199.605 1.00 41.71 310 LYS A N 1
ATOM 2344 C CA . LYS A 1 310 ? 34.607 -2.362 199.055 1.00 46.41 310 LYS A CA 1
ATOM 2345 C C . LYS A 1 310 ? 33.771 -2.787 197.853 1.00 63.56 310 LYS A C 1
ATOM 2346 O O . LYS A 1 310 ? 34.323 -3.071 196.781 1.00 65.48 310 LYS A O 1
ATOM 2352 N N . ILE A 1 311 ? 32.435 -2.811 197.993 1.00 55.54 311 ILE A N 1
ATOM 2353 C CA . ILE A 1 311 ? 31.595 -3.073 196.828 1.00 45.98 311 ILE A CA 1
ATOM 2354 C C . ILE A 1 311 ? 31.867 -2.041 195.743 1.00 52.01 311 ILE A C 1
ATOM 2355 O O . ILE A 1 311 ? 32.006 -2.380 194.557 1.00 56.41 311 ILE A O 1
ATOM 2360 N N . ALA A 1 312 ? 31.941 -0.758 196.123 1.00 48.61 312 ALA A N 1
ATOM 2361 C CA . ALA A 1 312 ? 32.168 0.263 195.097 1.00 51.90 312 ALA A CA 1
ATOM 2362 C C . ALA A 1 312 ? 33.483 0.019 194.367 1.00 63.27 312 ALA A C 1
ATOM 2363 O O . ALA A 1 312 ? 33.549 0.119 193.133 1.00 60.13 312 ALA A O 1
ATOM 2365 N N . ALA A 1 313 ? 34.531 -0.340 195.115 1.00 59.12 313 ALA A N 1
ATOM 2366 C CA . ALA A 1 313 ? 35.808 -0.672 194.494 1.00 66.06 313 ALA A CA 1
ATOM 2367 C C . ALA A 1 313 ? 35.664 -1.830 193.516 1.00 67.68 313 ALA A C 1
ATOM 2368 O O . ALA A 1 313 ? 36.227 -1.794 192.415 1.00 72.82 313 ALA A O 1
ATOM 2370 N N . GLU A 1 314 ? 34.932 -2.873 193.900 1.00 66.87 314 GLU A N 1
ATOM 2371 C CA . GLU A 1 314 ? 34.755 -3.992 192.984 1.00 75.63 314 GLU A CA 1
ATOM 2372 C C . GLU A 1 314 ? 34.010 -3.559 191.734 1.00 75.29 314 GLU A C 1
ATOM 2373 O O . GLU A 1 314 ? 34.400 -3.912 190.615 1.00 66.44 314 GLU A O 1
ATOM 2379 N N . VAL A 1 315 ? 32.943 -2.781 191.901 1.00 81.14 315 VAL A N 1
ATOM 2380 C CA . VAL A 1 315 ? 32.253 -2.230 190.739 1.00 82.31 315 VAL A CA 1
ATOM 2381 C C . VAL A 1 315 ? 33.245 -1.479 189.858 1.00 76.16 315 VAL A C 1
ATOM 2382 O O . VAL A 1 315 ? 33.333 -1.700 188.639 1.00 68.35 315 VAL A O 1
ATOM 2386 N N . HIS A 1 316 ? 34.034 -0.601 190.470 1.00 71.82 316 HIS A N 1
ATOM 2387 C CA . HIS A 1 316 ? 34.923 0.195 189.638 1.00 76.88 316 HIS A CA 1
ATOM 2388 C C . HIS A 1 316 ? 36.106 -0.609 189.116 1.00 75.92 316 HIS A C 1
ATOM 2389 O O . HIS A 1 316 ? 36.860 -0.094 188.292 1.00 83.11 316 HIS A O 1
ATOM 2396 N N . GLY A 1 317 ? 36.272 -1.859 189.543 1.00 70.99 317 GLY A N 1
ATOM 2397 C CA . GLY A 1 317 ? 37.256 -2.734 188.947 1.00 72.38 317 GLY A CA 1
ATOM 2398 C C . GLY A 1 317 ? 38.655 -2.637 189.519 1.00 81.43 317 GLY A C 1
ATOM 2399 O O . GLY A 1 317 ? 39.560 -3.332 189.033 1.00 78.32 317 GLY A O 1
ATOM 2400 N N . TRP A 1 318 ? 38.871 -1.815 190.538 1.00 84.19 318 TRP A N 1
ATOM 2401 C CA . TRP A 1 318 ? 40.197 -1.694 191.109 1.00 77.59 318 TRP A CA 1
ATOM 2402 C C . TRP A 1 318 ? 40.344 -2.404 192.441 1.00 76.15 318 TRP A C 1
ATOM 2403 O O . TRP A 1 318 ? 41.451 -2.435 192.985 1.00 76.82 318 TRP A O 1
ATOM 2414 N N . ALA A 1 319 ? 39.272 -2.968 192.970 1.00 74.53 319 ALA A N 1
ATOM 2415 C CA . ALA A 1 319 ? 39.362 -3.738 194.198 1.00 73.47 319 ALA A CA 1
ATOM 2416 C C . ALA A 1 319 ? 40.399 -4.846 194.037 1.00 70.39 319 ALA A C 1
ATOM 2417 O O . ALA A 1 319 ? 40.419 -5.515 192.996 1.00 74.41 319 ALA A O 1
ATOM 2419 N N . PRO A 1 320 ? 41.287 -5.048 195.010 1.00 69.26 320 PRO A N 1
ATOM 2420 C CA . PRO A 1 320 ? 42.074 -6.290 195.041 1.00 66.22 320 PRO A CA 1
ATOM 2421 C C . PRO A 1 320 ? 41.167 -7.508 195.139 1.00 75.97 320 PRO A C 1
ATOM 2422 O O . PRO A 1 320 ? 39.994 -7.418 195.506 1.00 86.69 320 PRO A O 1
ATOM 2426 N N . ALA A 1 321 ? 41.742 -8.672 194.841 1.00 82.43 321 ALA A N 1
ATOM 2427 C CA . ALA A 1 321 ? 40.944 -9.890 194.740 1.00 90.14 321 ALA A CA 1
ATOM 2428 C C . ALA A 1 321 ? 40.261 -10.240 196.062 1.00 95.33 321 ALA A C 1
ATOM 2429 O O . ALA A 1 321 ? 39.117 -10.712 196.068 1.00 115.05 321 ALA A O 1
ATOM 2431 N N . ASP A 1 322 ? 40.931 -10.001 197.189 1.00 71.40 322 ASP A N 1
ATOM 2432 C CA . ASP A 1 322 ? 40.487 -10.486 198.492 1.00 65.84 322 ASP A CA 1
ATOM 2433 C C . ASP A 1 322 ? 39.846 -9.400 199.346 1.00 64.35 322 ASP A C 1
ATOM 2434 O O . ASP A 1 322 ? 39.776 -9.552 200.573 1.00 66.84 322 ASP A O 1
ATOM 2439 N N . LEU A 1 323 ? 39.391 -8.303 198.730 1.00 58.42 323 LEU A N 1
ATOM 2440 C CA . LEU A 1 323 ? 38.932 -7.158 199.510 1.00 62.40 323 LEU A CA 1
ATOM 2441 C C . LEU A 1 323 ? 37.511 -7.360 200.050 1.00 59.62 323 LEU A C 1
ATOM 2442 O O . LEU A 1 323 ? 37.248 -7.071 201.228 1.00 55.63 323 LEU A O 1
ATOM 2447 N N . LEU A 1 324 ? 36.585 -7.876 199.235 1.00 57.31 324 LEU A N 1
ATOM 2448 C CA . LEU A 1 324 ? 35.239 -8.105 199.769 1.00 57.72 324 LEU A CA 1
ATOM 2449 C C . LEU A 1 324 ? 35.220 -9.217 200.803 1.00 65.35 324 LEU A C 1
ATOM 2450 O O . LEU A 1 324 ? 34.296 -9.265 201.629 1.00 81.49 324 LEU A O 1
ATOM 2455 N N . ASP A 1 325 ? 36.209 -10.116 200.786 1.00 51.41 325 ASP A N 1
ATOM 2456 C CA . ASP A 1 325 ? 36.215 -11.148 201.811 1.00 50.47 325 ASP A CA 1
ATOM 2457 C C . ASP A 1 325 ? 36.622 -10.582 203.155 1.00 52.94 325 ASP A C 1
ATOM 2458 O O . ASP A 1 325 ? 36.418 -11.241 204.184 1.00 44.73 325 ASP A O 1
ATOM 2463 N N . SER A 1 326 ? 37.207 -9.382 203.168 1.00 59.08 326 SER A N 1
ATOM 2464 C CA . SER A 1 326 ? 37.550 -8.741 204.425 1.00 56.44 326 SER A CA 1
ATOM 2465 C C . SER A 1 326 ? 36.325 -8.140 205.086 1.00 63.99 326 SER A C 1
ATOM 2466 O O . SER A 1 326 ? 36.370 -7.835 206.288 1.00 58.91 326 SER A O 1
ATOM 2469 N N . TYR A 1 327 ? 35.235 -7.963 204.331 1.00 60.07 327 TYR A N 1
ATOM 2470 C CA . TYR A 1 327 ? 33.978 -7.592 204.971 1.00 53.54 327 TYR A CA 1
ATOM 2471 C C . TYR A 1 327 ? 33.639 -8.590 206.071 1.00 50.20 327 TYR A C 1
ATOM 2472 O O . TYR A 1 327 ? 33.568 -8.225 207.253 1.00 48.11 327 TYR A O 1
ATOM 2481 N N . HIS A 1 328 ? 33.491 -9.879 205.715 1.00 38.98 328 HIS A N 1
ATOM 2482 C CA . HIS A 1 328 ? 33.193 -10.861 206.754 1.00 49.58 328 HIS A CA 1
ATOM 2483 C C . HIS A 1 328 ? 34.252 -10.859 207.858 1.00 58.35 328 HIS A C 1
ATOM 2484 O O . HIS A 1 328 ? 33.921 -10.864 209.052 1.00 57.12 328 HIS A O 1
ATOM 2491 N N . VAL A 1 329 ? 35.535 -10.907 207.485 1.00 58.49 329 VAL A N 1
ATOM 2492 C CA . VAL A 1 329 ? 36.575 -11.014 208.507 1.00 59.45 329 VAL A CA 1
ATOM 2493 C C . VAL A 1 329 ? 36.453 -9.881 209.510 1.00 56.26 329 VAL A C 1
ATOM 2494 O O . VAL A 1 329 ? 36.403 -10.096 210.728 1.00 59.44 329 VAL A O 1
ATOM 2498 N N . GLU A 1 330 ? 36.401 -8.655 209.002 1.00 49.05 330 GLU A N 1
ATOM 2499 C CA . GLU A 1 330 ? 36.402 -7.498 209.877 1.00 53.46 330 GLU A CA 1
ATOM 2500 C C . GLU A 1 330 ? 35.106 -7.405 210.656 1.00 45.82 330 GLU A C 1
ATOM 2501 O O . GLU A 1 330 ? 35.127 -7.136 211.862 1.00 44.89 330 GLU A O 1
ATOM 2507 N N . ARG A 1 331 ? 33.971 -7.655 209.996 1.00 46.53 331 ARG A N 1
ATOM 2508 C CA . ARG A 1 331 ? 32.688 -7.324 210.606 1.00 47.80 331 ARG A CA 1
ATOM 2509 C C . ARG A 1 331 ? 32.076 -8.463 211.396 1.00 50.25 331 ARG A C 1
ATOM 2510 O O . ARG A 1 331 ? 31.427 -8.207 212.414 1.00 56.15 331 ARG A O 1
ATOM 2518 N N . HIS A 1 332 ? 32.320 -9.716 211.017 1.00 55.14 332 HIS A N 1
ATOM 2519 C CA . HIS A 1 332 ? 31.894 -10.807 211.882 1.00 55.33 332 HIS A CA 1
ATOM 2520 C C . HIS A 1 332 ? 32.529 -10.701 213.265 1.00 57.59 332 HIS A C 1
ATOM 2521 O O . HIS A 1 332 ? 31.883 -11.035 214.267 1.00 54.34 332 HIS A O 1
ATOM 2528 N N . LEU A 1 333 ? 33.795 -10.254 213.347 1.00 53.95 333 LEU A N 1
ATOM 2529 C CA . LEU A 1 333 ? 34.424 -10.110 214.663 1.00 46.82 333 LEU A CA 1
ATOM 2530 C C . LEU A 1 333 ? 33.678 -9.082 215.484 1.00 47.04 333 LEU A C 1
ATOM 2531 O O . LEU A 1 333 ? 33.418 -9.296 216.670 1.00 51.90 333 LEU A O 1
ATOM 2536 N N . ALA A 1 334 ? 33.311 -7.963 214.853 1.00 43.16 334 ALA A N 1
ATOM 2537 C CA . ALA A 1 334 ? 32.652 -6.885 215.574 1.00 41.20 334 ALA A CA 1
ATOM 2538 C C . ALA A 1 334 ? 31.264 -7.317 216.053 1.00 49.15 334 ALA A C 1
ATOM 2539 O O . ALA A 1 334 ? 30.851 -6.991 217.179 1.00 53.14 334 ALA A O 1
ATOM 2541 N N . GLY A 1 335 ? 30.538 -8.069 215.220 1.00 44.38 335 GLY A N 1
ATOM 2542 C CA . GLY A 1 335 ? 29.299 -8.678 215.679 1.00 53.45 335 GLY A CA 1
ATOM 2543 C C . GLY A 1 335 ? 29.517 -9.665 216.811 1.00 56.08 335 GLY A C 1
ATOM 2544 O O . GLY A 1 335 ? 28.764 -9.676 217.794 1.00 57.61 335 GLY A O 1
ATOM 2545 N N . ARG A 1 336 ? 30.537 -10.518 216.676 1.00 58.72 336 ARG A N 1
ATOM 2546 C CA . ARG A 1 336 ? 30.906 -11.465 217.725 1.00 58.80 336 ARG A CA 1
ATOM 2547 C C . ARG A 1 336 ? 31.041 -10.759 219.066 1.00 49.86 336 ARG A C 1
ATOM 2548 O O . ARG A 1 336 ? 30.442 -11.174 220.069 1.00 46.18 336 ARG A O 1
ATOM 2556 N N . LEU A 1 337 ? 31.833 -9.674 219.083 1.00 38.37 337 LEU A N 1
ATOM 2557 C CA . LEU A 1 337 ? 32.206 -8.993 220.318 1.00 43.61 337 LEU A CA 1
ATOM 2558 C C . LEU A 1 337 ? 31.045 -8.181 220.885 1.00 50.82 337 LEU A C 1
ATOM 2559 O O . LEU A 1 337 ? 30.917 -8.056 222.113 1.00 43.13 337 LEU A O 1
ATOM 2564 N N . ALA A 1 338 ? 30.191 -7.620 220.023 1.00 51.53 338 ALA A N 1
ATOM 2565 C CA . ALA A 1 338 ? 28.967 -7.001 220.525 1.00 43.94 338 ALA A CA 1
ATOM 2566 C C . ALA A 1 338 ? 28.084 -8.039 221.206 1.00 44.90 338 ALA A C 1
ATOM 2567 O O . ALA A 1 338 ? 27.735 -7.892 222.386 1.00 39.85 338 ALA A O 1
ATOM 2569 N N . CYS A 1 339 ? 27.728 -9.114 220.491 1.00 47.57 339 CYS A N 1
ATOM 2570 C CA . CYS A 1 339 ? 26.934 -10.152 221.147 1.00 46.23 339 CYS A CA 1
ATOM 2571 C C . CYS A 1 339 ? 27.606 -10.569 222.429 1.00 46.14 339 CYS A C 1
ATOM 2572 O O . CYS A 1 339 ? 26.966 -10.637 223.476 1.00 47.92 339 CYS A O 1
ATOM 2575 N N . MET A 1 340 ? 28.925 -10.762 222.388 1.00 56.79 340 MET A N 1
ATOM 2576 C CA . MET A 1 340 ? 29.598 -11.352 223.538 1.00 53.30 340 MET A CA 1
ATOM 2577 C C . MET A 1 340 ? 29.433 -10.477 224.769 1.00 45.68 340 MET A C 1
ATOM 2578 O O . MET A 1 340 ? 28.954 -10.942 225.810 1.00 50.84 340 MET A O 1
ATOM 2583 N N . ASN A 1 341 ? 29.748 -9.183 224.643 1.00 41.01 341 ASN A N 1
ATOM 2584 C CA . ASN A 1 341 ? 29.765 -8.312 225.815 1.00 49.41 341 ASN A CA 1
ATOM 2585 C C . ASN A 1 341 ? 28.365 -7.853 226.231 1.00 51.70 341 ASN A C 1
ATOM 2586 O O . ASN A 1 341 ? 28.146 -7.600 227.426 1.00 47.20 341 ASN A O 1
ATOM 2591 N N . ILE A 1 342 ? 27.412 -7.732 225.293 1.00 39.42 342 ILE A N 1
ATOM 2592 C CA . ILE A 1 342 ? 26.019 -7.542 225.719 1.00 48.25 342 ILE A CA 1
ATOM 2593 C C . ILE A 1 342 ? 25.608 -8.685 226.634 1.00 48.37 342 ILE A C 1
ATOM 2594 O O . ILE A 1 342 ? 25.165 -8.470 227.767 1.00 56.57 342 ILE A O 1
ATOM 2599 N N . GLN A 1 343 ? 25.789 -9.923 226.169 1.00 48.57 343 GLN A N 1
ATOM 2600 C CA . GLN A 1 343 ? 25.441 -11.068 227.006 1.00 52.10 343 GLN A CA 1
ATOM 2601 C C . GLN A 1 343 ? 26.182 -10.997 228.340 1.00 57.92 343 GLN A C 1
ATOM 2602 O O . GLN A 1 343 ? 25.605 -11.289 229.402 1.00 46.46 343 GLN A O 1
ATOM 2608 N N . ALA A 1 344 ? 27.457 -10.558 228.305 1.00 47.44 344 ALA A N 1
ATOM 2609 C CA . ALA A 1 344 ? 28.221 -10.412 229.540 1.00 44.31 344 ALA A CA 1
ATOM 2610 C C . ALA A 1 344 ? 27.607 -9.350 230.434 1.00 43.02 344 ALA A C 1
ATOM 2611 O O . ALA A 1 344 ? 27.520 -9.538 231.647 1.00 44.13 344 ALA A O 1
ATOM 2613 N N . GLN A 1 345 ? 27.168 -8.232 229.859 1.00 50.92 345 GLN A N 1
ATOM 2614 C CA . GLN A 1 345 ? 26.433 -7.252 230.657 1.00 60.03 345 GLN A CA 1
ATOM 2615 C C . GLN A 1 345 ? 25.180 -7.870 231.269 1.00 58.60 345 GLN A C 1
ATOM 2616 O O . GLN A 1 345 ? 24.888 -7.637 232.448 1.00 66.72 345 GLN A O 1
ATOM 2622 N N . LEU A 1 346 ? 24.438 -8.684 230.507 1.00 58.46 346 LEU A N 1
ATOM 2623 C CA . LEU A 1 346 ? 23.213 -9.255 231.079 1.00 69.38 346 LEU A CA 1
ATOM 2624 C C . LEU A 1 346 ? 23.526 -10.147 232.279 1.00 63.41 346 LEU A C 1
ATOM 2625 O O . LEU A 1 346 ? 22.733 -10.216 233.229 1.00 48.71 346 LEU A O 1
ATOM 2630 N N . ALA A 1 347 ? 24.696 -10.799 232.281 1.00 57.79 347 ALA A N 1
ATOM 2631 C CA . ALA A 1 347 ? 24.981 -11.758 233.346 1.00 61.28 347 ALA A CA 1
ATOM 2632 C C . ALA A 1 347 ? 25.325 -11.086 234.660 1.00 58.48 347 ALA A C 1
ATOM 2633 O O . ALA A 1 347 ? 25.558 -11.795 235.642 1.00 60.67 347 ALA A O 1
ATOM 2635 N N . LEU A 1 348 ? 25.382 -9.753 234.702 1.00 58.56 348 LEU A N 1
ATOM 2636 C CA . LEU A 1 348 ? 25.431 -9.023 235.964 1.00 67.26 348 LEU A CA 1
ATOM 2637 C C . LEU A 1 348 ? 24.043 -8.643 236.467 1.00 67.03 348 LEU A C 1
ATOM 2638 O O . LEU A 1 348 ? 23.930 -7.986 237.510 1.00 72.74 348 LEU A O 1
ATOM 2643 N N . LEU A 1 349 ? 22.993 -9.048 235.756 1.00 51.10 349 LEU A N 1
ATOM 2644 C CA . LEU A 1 349 ? 21.629 -8.727 236.123 1.00 61.09 349 LEU A CA 1
ATOM 2645 C C . LEU A 1 349 ? 20.822 -9.953 236.509 1.00 67.55 349 LEU A C 1
ATOM 2646 O O . LEU A 1 349 ? 20.125 -9.950 237.527 1.00 79.94 349 LEU A O 1
ATOM 2651 N N . TYR A 1 350 ? 20.921 -11.017 235.733 1.00 65.36 350 TYR A N 1
ATOM 2652 C CA . TYR A 1 350 ? 20.013 -12.121 235.897 1.00 62.04 350 TYR A CA 1
ATOM 2653 C C . TYR A 1 350 ? 20.648 -13.425 235.435 1.00 56.47 350 TYR A C 1
ATOM 2654 O O . TYR A 1 350 ? 21.361 -13.445 234.454 1.00 61.16 350 TYR A O 1
ATOM 2663 N N . PRO A 1 351 ? 20.354 -14.535 236.120 1.00 73.95 351 PRO A N 1
ATOM 2664 C CA . PRO A 1 351 ? 19.554 -14.610 237.349 1.00 76.09 351 PRO A CA 1
ATOM 2665 C C . PRO A 1 351 ? 20.345 -14.064 238.512 1.00 71.04 351 PRO A C 1
ATOM 2666 O O . PRO A 1 351 ? 21.557 -13.834 238.376 1.00 66.42 351 PRO A O 1
ATOM 2670 N N . ARG A 1 352 ? 19.689 -13.826 239.640 1.00 64.93 352 ARG A N 1
ATOM 2671 C CA . ARG A 1 352 ? 20.370 -13.100 240.703 1.00 77.35 352 ARG A CA 1
ATOM 2672 C C . ARG A 1 352 ? 21.509 -13.892 241.345 1.00 75.35 352 ARG A C 1
ATOM 2673 O O . ARG A 1 352 ? 22.439 -13.247 241.848 1.00 68.09 352 ARG A O 1
ATOM 2681 N N . PRO A 1 353 ? 21.497 -15.236 241.406 1.00 80.61 353 PRO A N 1
ATOM 2682 C CA . PRO A 1 353 ? 22.719 -15.942 241.869 1.00 73.80 353 PRO A CA 1
ATOM 2683 C C . PRO A 1 353 ? 23.956 -15.686 241.006 1.00 73.92 353 PRO A C 1
ATOM 2684 O O . PRO A 1 353 ? 25.055 -15.413 241.529 1.00 63.13 353 PRO A O 1
ATOM 2688 N N . LEU A 1 354 ? 23.812 -15.819 239.685 1.00 65.11 354 LEU A N 1
ATOM 2689 C CA . LEU A 1 354 ? 24.897 -15.485 238.777 1.00 59.62 354 LEU A CA 1
ATOM 2690 C C . LEU A 1 354 ? 25.336 -14.035 238.967 1.00 60.17 354 LEU A C 1
ATOM 2691 O O . LEU A 1 354 ? 26.518 -13.763 239.192 1.00 63.69 354 LEU A O 1
ATOM 2696 N N . ALA A 1 355 ? 24.388 -13.095 238.951 1.00 63.77 355 ALA A N 1
ATOM 2697 C CA . ALA A 1 355 ? 24.748 -11.682 239.066 1.00 63.12 355 ALA A CA 1
ATOM 2698 C C . ALA A 1 355 ? 25.503 -11.387 240.358 1.00 66.74 355 ALA A C 1
ATOM 2699 O O . ALA A 1 355 ? 26.404 -10.538 240.372 1.00 66.59 355 ALA A O 1
ATOM 2701 N N . ARG A 1 356 ? 25.154 -12.069 241.453 1.00 61.18 356 ARG A N 1
ATOM 2702 C CA . ARG A 1 356 ? 25.823 -11.812 242.723 1.00 59.38 356 ARG A CA 1
ATOM 2703 C C . ARG A 1 356 ? 27.339 -11.861 242.551 1.00 60.69 356 ARG A C 1
ATOM 2704 O O . ARG A 1 356 ? 28.033 -10.875 242.822 1.00 61.78 356 ARG A O 1
ATOM 2712 N N . TYR A 1 357 ? 27.856 -12.974 242.007 1.00 52.07 357 TYR A N 1
ATOM 2713 C CA . TYR A 1 357 ? 29.301 -13.173 241.919 1.00 59.85 357 TYR A CA 1
ATOM 2714 C C . TYR A 1 357 ? 29.902 -12.514 240.681 1.00 67.91 357 TYR A C 1
ATOM 2715 O O . TYR A 1 357 ? 31.017 -11.981 240.761 1.00 72.97 357 TYR A O 1
ATOM 2724 N N . MET A 1 358 ? 29.196 -12.538 239.530 1.00 60.77 358 MET A N 1
ATOM 2725 C CA . MET A 1 358 ? 29.723 -11.884 238.330 1.00 63.56 358 MET A CA 1
ATOM 2726 C C . MET A 1 358 ? 29.907 -10.382 238.514 1.00 63.82 358 MET A C 1
ATOM 2727 O O . MET A 1 358 ? 30.691 -9.782 237.776 1.00 68.29 358 MET A O 1
ATOM 2732 N N . ARG A 1 359 ? 29.202 -9.771 239.466 1.00 60.27 359 ARG A N 1
ATOM 2733 C CA . ARG A 1 359 ? 29.382 -8.351 239.746 1.00 65.58 359 ARG A CA 1
ATOM 2734 C C . ARG A 1 359 ? 30.625 -8.115 240.577 1.00 61.80 359 ARG A C 1
ATOM 2735 O O . ARG A 1 359 ? 31.372 -7.162 240.326 1.00 57.38 359 ARG A O 1
ATOM 2743 N N . GLU A 1 360 ? 30.825 -8.946 241.600 1.00 64.27 360 GLU A N 1
ATOM 2744 C CA . GLU A 1 360 ? 32.091 -8.928 242.311 1.00 70.30 360 GLU A CA 1
ATOM 2745 C C . GLU A 1 360 ? 33.249 -9.173 241.349 1.00 63.76 360 GLU A C 1
ATOM 2746 O O . GLU A 1 360 ? 34.263 -8.472 241.406 1.00 61.51 360 GLU A O 1
ATOM 2752 N N . MET A 1 361 ? 33.087 -10.125 240.423 1.00 62.45 361 MET A N 1
ATOM 2753 C CA . MET A 1 361 ? 34.157 -10.485 239.495 1.00 60.89 361 MET A CA 1
ATOM 2754 C C . MET A 1 361 ? 34.537 -9.296 238.618 1.00 66.43 361 MET A C 1
ATOM 2755 O O . MET A 1 361 ? 35.681 -8.824 238.656 1.00 64.63 361 MET A O 1
ATOM 2760 N N . MET A 1 362 ? 33.574 -8.778 237.841 1.00 62.88 362 MET A N 1
ATOM 2761 C CA . MET A 1 362 ? 33.796 -7.553 237.074 1.00 57.76 362 MET A CA 1
ATOM 2762 C C . MET A 1 362 ? 34.281 -6.420 237.960 1.00 63.84 362 MET A C 1
ATOM 2763 O O . MET A 1 362 ? 35.055 -5.567 237.504 1.00 69.42 362 MET A O 1
ATOM 2768 N N . GLY A 1 363 ? 33.835 -6.389 239.225 1.00 60.00 363 GLY A N 1
ATOM 2769 C CA . GLY A 1 363 ? 34.385 -5.425 240.170 1.00 57.87 363 GLY A CA 1
ATOM 2770 C C . GLY A 1 363 ? 35.901 -5.486 240.230 1.00 62.25 363 GLY A C 1
ATOM 2771 O O . GLY A 1 363 ? 36.577 -4.457 240.197 1.00 61.28 363 GLY A O 1
ATOM 2772 N N . GLU A 1 364 ? 36.455 -6.705 240.282 1.00 58.63 364 GLU A N 1
ATOM 2773 C CA . GLU A 1 364 ? 37.910 -6.861 240.314 1.00 64.67 364 GLU A CA 1
ATOM 2774 C C . GLU A 1 364 ? 38.547 -6.485 238.981 1.00 62.38 364 GLU A C 1
ATOM 2775 O O . GLU A 1 364 ? 39.566 -5.787 238.956 1.00 66.66 364 GLU A O 1
ATOM 2781 N N . PHE A 1 365 ? 37.961 -6.933 237.860 1.00 52.95 365 PHE A N 1
ATOM 2782 C CA . PHE A 1 365 ? 38.584 -6.723 236.554 1.00 51.86 365 PHE A CA 1
ATOM 2783 C C . PHE A 1 365 ? 38.617 -5.245 236.178 1.00 60.70 365 PHE A C 1
ATOM 2784 O O . PHE A 1 365 ? 39.594 -4.771 235.582 1.00 64.31 365 PHE A O 1
ATOM 2792 N N . LEU A 1 366 ? 37.563 -4.500 236.510 1.00 54.15 366 LEU A N 1
ATOM 2793 C CA . LEU A 1 366 ? 37.544 -3.074 236.211 1.00 55.31 366 LEU A CA 1
ATOM 2794 C C . LEU A 1 366 ? 38.492 -2.270 237.091 1.00 58.10 366 LEU A C 1
ATOM 2795 O O . LEU A 1 366 ? 38.530 -1.040 236.977 1.00 61.40 366 LEU A O 1
ATOM 2800 N N . LYS A 1 367 ? 39.259 -2.908 237.962 1.00 61.94 367 LYS A N 1
ATOM 2801 C CA . LYS A 1 367 ? 40.376 -2.182 238.549 1.00 69.70 367 LYS A CA 1
ATOM 2802 C C . LYS A 1 367 ? 41.553 -2.085 237.598 1.00 70.48 367 LYS A C 1
ATOM 2803 O O . LYS A 1 367 ? 42.481 -1.329 237.879 1.00 76.85 367 LYS A O 1
ATOM 2809 N N . PHE A 1 368 ? 41.523 -2.811 236.480 1.00 72.42 368 PHE A N 1
ATOM 2810 C CA . PHE A 1 368 ? 42.618 -2.874 235.518 1.00 68.26 368 PHE A CA 1
ATOM 2811 C C . PHE A 1 368 ? 42.381 -1.944 234.333 1.00 70.67 368 PHE A C 1
ATOM 2812 O O . PHE A 1 368 ? 41.269 -1.856 233.805 1.00 78.71 368 PHE A O 1
ATOM 2820 N N . ASP A 1 369 ? 43.454 -1.291 233.883 1.00 69.00 369 ASP A N 1
ATOM 2821 C CA . ASP A 1 369 ? 43.336 -0.335 232.789 1.00 68.01 369 ASP A CA 1
ATOM 2822 C C . ASP A 1 369 ? 43.018 -1.027 231.463 1.00 62.92 369 ASP A C 1
ATOM 2823 O O . ASP A 1 369 ? 42.174 -0.548 230.695 1.00 61.66 369 ASP A O 1
ATOM 2828 N N . GLU A 1 370 ? 43.695 -2.138 231.159 1.00 57.50 370 GLU A N 1
ATOM 2829 C CA . GLU A 1 370 ? 43.465 -2.787 229.871 1.00 62.39 370 GLU A CA 1
ATOM 2830 C C . GLU A 1 370 ? 42.037 -3.281 229.741 1.00 58.21 370 GLU A C 1
ATOM 2831 O O . GLU A 1 370 ? 41.505 -3.324 228.630 1.00 51.83 370 GLU A O 1
ATOM 2837 N N . VAL A 1 371 ? 41.404 -3.682 230.850 1.00 50.45 371 VAL A N 1
ATOM 2838 C CA . VAL A 1 371 ? 40.027 -4.141 230.734 1.00 45.74 371 VAL A CA 1
ATOM 2839 C C . VAL A 1 371 ? 39.110 -2.958 230.470 1.00 51.12 371 VAL A C 1
ATOM 2840 O O . VAL A 1 371 ? 38.290 -2.991 229.538 1.00 50.11 371 VAL A O 1
ATOM 2844 N N . ASN A 1 372 ? 39.271 -1.874 231.248 1.00 48.92 372 ASN A N 1
ATOM 2845 C CA . ASN A 1 372 ? 38.446 -0.681 231.061 1.00 55.81 372 ASN A CA 1
ATOM 2846 C C . ASN A 1 372 ? 38.539 -0.179 229.631 1.00 58.76 372 ASN A C 1
ATOM 2847 O O . ASN A 1 372 ? 37.517 0.101 228.988 1.00 54.56 372 ASN A O 1
ATOM 2852 N N . VAL A 1 373 ? 39.757 -0.098 229.100 1.00 43.77 373 VAL A N 1
ATOM 2853 C CA . VAL A 1 373 ? 39.921 0.459 227.767 1.00 44.34 373 VAL A CA 1
ATOM 2854 C C . VAL A 1 373 ? 39.322 -0.476 226.729 1.00 54.36 373 VAL A C 1
ATOM 2855 O O . VAL A 1 373 ? 38.595 -0.043 225.825 1.00 62.78 373 VAL A O 1
ATOM 2859 N N . PHE A 1 374 ? 39.564 -1.775 226.874 1.00 50.16 374 PHE A N 1
ATOM 2860 C CA . PHE A 1 374 ? 39.053 -2.725 225.895 1.00 50.51 374 PHE A CA 1
ATOM 2861 C C . PHE A 1 374 ? 37.532 -2.677 225.817 1.00 49.80 374 PHE A C 1
ATOM 2862 O O . PHE A 1 374 ? 36.968 -2.522 224.725 1.00 45.14 374 PHE A O 1
ATOM 2870 N N . LEU A 1 375 ? 36.858 -2.777 226.980 1.00 50.54 375 LEU A N 1
ATOM 2871 C CA . LEU A 1 375 ? 35.388 -2.760 227.031 1.00 54.20 375 LEU A CA 1
ATOM 2872 C C . LEU A 1 375 ? 34.816 -1.415 226.604 1.00 51.24 375 LEU A C 1
ATOM 2873 O O . LEU A 1 375 ? 33.882 -1.371 225.802 1.00 59.17 375 LEU A O 1
ATOM 2878 N N . ALA A 1 376 ? 35.382 -0.311 227.104 1.00 49.45 376 ALA A N 1
ATOM 2879 C CA . ALA A 1 376 ? 34.908 1.018 226.717 1.00 43.18 376 ALA A CA 1
ATOM 2880 C C . ALA A 1 376 ? 35.021 1.243 225.217 1.00 46.08 376 ALA A C 1
ATOM 2881 O O . ALA A 1 376 ? 34.176 1.916 224.612 1.00 52.28 376 ALA A O 1
ATOM 2883 N N . GLU A 1 377 ? 36.072 0.723 224.606 1.00 45.01 377 GLU A N 1
ATOM 2884 C CA . GLU A 1 377 ? 36.226 0.878 223.165 1.00 42.72 377 GLU A CA 1
ATOM 2885 C C . GLU A 1 377 ? 35.128 0.147 222.422 1.00 40.69 377 GLU A C 1
ATOM 2886 O O . GLU A 1 377 ? 34.579 0.666 221.438 1.00 41.78 377 GLU A O 1
ATOM 2892 N N . ILE A 1 378 ? 34.821 -1.070 222.862 1.00 33.46 378 ILE A N 1
ATOM 2893 C CA . ILE A 1 378 ? 33.882 -1.911 222.135 1.00 44.15 378 ILE A CA 1
ATOM 2894 C C . ILE A 1 378 ? 32.444 -1.409 222.315 1.00 42.71 378 ILE A C 1
ATOM 2895 O O . ILE A 1 378 ? 31.744 -1.147 221.334 1.00 39.35 378 ILE A O 1
ATOM 2900 N N . VAL A 1 379 ? 32.015 -1.179 223.561 1.00 45.19 379 VAL A N 1
ATOM 2901 C CA . VAL A 1 379 ? 30.652 -0.706 223.781 1.00 44.58 379 VAL A CA 1
ATOM 2902 C C . VAL A 1 379 ? 30.435 0.683 223.211 1.00 51.20 379 VAL A C 1
ATOM 2903 O O . VAL A 1 379 ? 29.284 1.065 223.007 1.00 45.46 379 VAL A O 1
ATOM 2907 N N . THR A 1 380 ? 31.492 1.459 222.926 1.00 42.59 380 THR A N 1
ATOM 2908 C CA . THR A 1 380 ? 31.249 2.725 222.228 1.00 44.44 380 THR A CA 1
ATOM 2909 C C . THR A 1 380 ? 31.431 2.603 220.720 1.00 44.10 380 THR A C 1
ATOM 2910 O O . THR A 1 380 ? 31.319 3.610 220.004 1.00 35.54 380 THR A O 1
ATOM 2914 N N . ASN A 1 381 ? 31.690 1.390 220.225 1.00 32.35 381 ASN A N 1
ATOM 2915 C CA . ASN A 1 381 ? 32.017 1.147 218.820 1.00 45.91 381 ASN A CA 1
ATOM 2916 C C . ASN A 1 381 ? 33.228 1.953 218.322 1.00 41.68 381 ASN A C 1
ATOM 2917 O O . ASN A 1 381 ? 33.422 2.080 217.103 1.00 49.53 381 ASN A O 1
ATOM 2922 N N . LEU A 1 382 ? 34.077 2.486 219.224 1.00 40.00 382 LEU A N 1
ATOM 2923 C CA . LEU A 1 382 ? 35.462 2.800 218.825 1.00 46.59 382 LEU A CA 1
ATOM 2924 C C . LEU A 1 382 ? 36.160 1.525 218.433 1.00 50.22 382 LEU A C 1
ATOM 2925 O O . LEU A 1 382 ? 36.793 1.435 217.378 1.00 45.07 382 LEU A O 1
ATOM 2930 N N . GLY A 1 383 ? 36.066 0.536 219.313 1.00 65.15 383 GLY A N 1
ATOM 2931 C CA . GLY A 1 383 ? 35.610 -0.775 218.941 1.00 63.38 383 GLY A CA 1
ATOM 2932 C C . GLY A 1 383 ? 36.660 -1.514 218.194 1.00 60.97 383 GLY A C 1
ATOM 2933 O O . GLY A 1 383 ? 37.704 -0.968 217.852 1.00 70.45 383 GLY A O 1
ATOM 2934 N N . PRO A 1 384 ? 36.346 -2.724 217.834 1.00 55.00 384 PRO A N 1
ATOM 2935 C CA . PRO A 1 384 ? 37.376 -3.674 217.392 1.00 46.50 384 PRO A CA 1
ATOM 2936 C C . PRO A 1 384 ? 38.302 -3.034 216.367 1.00 56.22 384 PRO A C 1
ATOM 2937 O O . PRO A 1 384 ? 37.848 -2.604 215.299 1.00 60.11 384 PRO A O 1
ATOM 2941 N N . ALA A 1 385 ? 39.581 -2.879 216.735 1.00 44.75 385 ALA A N 1
ATOM 2942 C CA . ALA A 1 385 ? 40.621 -2.582 215.761 1.00 54.64 385 ALA A CA 1
ATOM 2943 C C . ALA A 1 385 ? 40.567 -3.588 214.624 1.00 47.76 385 ALA A C 1
ATOM 2944 O O . ALA A 1 385 ? 40.472 -4.793 214.854 1.00 46.05 385 ALA A O 1
ATOM 2946 N N . VAL A 1 386 ? 40.566 -3.078 213.398 1.00 49.90 386 VAL A N 1
ATOM 2947 C CA . VAL A 1 386 ? 40.632 -3.951 212.219 1.00 50.07 386 VAL A CA 1
ATOM 2948 C C . VAL A 1 386 ? 42.043 -4.522 212.117 1.00 63.57 386 VAL A C 1
ATOM 2949 O O . VAL A 1 386 ? 43.025 -3.757 212.192 1.00 57.32 386 VAL A O 1
ATOM 2953 N N . PRO A 1 387 ? 42.203 -5.835 211.978 1.00 69.01 387 PRO A N 1
ATOM 2954 C CA . PRO A 1 387 ? 43.555 -6.410 211.976 1.00 71.33 387 PRO A CA 1
ATOM 2955 C C . PRO A 1 387 ? 44.328 -5.978 210.732 1.00 74.02 387 PRO A C 1
ATOM 2956 O O . PRO A 1 387 ? 43.858 -6.128 209.598 1.00 71.08 387 PRO A O 1
ATOM 2960 N N . ILE A 1 388 ? 45.517 -5.422 210.952 1.00 68.55 388 ILE A N 1
ATOM 2961 C CA . ILE A 1 388 ? 46.340 -4.883 209.871 1.00 60.28 388 ILE A CA 1
ATOM 2962 C C . ILE A 1 388 ? 47.663 -5.634 209.902 1.00 54.86 388 ILE A C 1
ATOM 2963 O O . ILE A 1 388 ? 48.413 -5.535 210.883 1.00 47.76 388 ILE A O 1
ATOM 2968 N N . ALA A 1 389 ? 47.944 -6.401 208.850 1.00 51.74 389 ALA A N 1
ATOM 2969 C CA . ALA A 1 389 ? 49.239 -7.052 208.685 1.00 51.19 389 ALA A CA 1
ATOM 2970 C C . ALA A 1 389 ? 49.543 -7.174 207.199 1.00 63.19 389 ALA A C 1
ATOM 2971 O O . ALA A 1 389 ? 48.637 -7.237 206.366 1.00 72.77 389 ALA A O 1
ATOM 2973 N N . TYR A 1 390 ? 50.824 -7.207 206.870 1.00 62.29 390 TYR A N 1
ATOM 2974 C CA . TYR A 1 390 ? 51.250 -7.276 205.484 1.00 67.32 390 TYR A CA 1
ATOM 2975 C C . TYR A 1 390 ? 52.353 -8.308 205.356 1.00 75.10 390 TYR A C 1
ATOM 2976 O O . TYR A 1 390 ? 53.112 -8.545 206.308 1.00 73.62 390 TYR A O 1
ATOM 2985 N N . GLU A 1 391 ? 52.431 -8.940 204.187 1.00 85.69 391 GLU A N 1
ATOM 2986 C CA . GLU A 1 391 ? 53.498 -9.904 203.968 1.00 99.51 391 GLU A CA 1
ATOM 2987 C C . GLU A 1 391 ? 54.846 -9.197 204.000 1.00 97.89 391 GLU A C 1
ATOM 2988 O O . GLU A 1 391 ? 54.992 -8.078 203.493 1.00 103.45 391 GLU A O 1
ATOM 2994 N N . GLY A 1 392 ? 55.824 -9.827 204.649 1.00 86.95 392 GLY A N 1
ATOM 2995 C CA . GLY A 1 392 ? 57.154 -9.245 204.696 1.00 93.96 392 GLY A CA 1
ATOM 2996 C C . GLY A 1 392 ? 57.383 -8.348 205.886 1.00 95.61 392 GLY A C 1
ATOM 2997 O O . GLY A 1 392 ? 58.357 -8.506 206.641 1.00 92.20 392 GLY A O 1
ATOM 2998 N N . VAL A 1 393 ? 56.489 -7.374 206.038 1.00 90.93 393 VAL A N 1
ATOM 2999 C CA . VAL A 1 393 ? 56.484 -6.463 207.186 1.00 92.82 393 VAL A CA 1
ATOM 3000 C C . VAL A 1 393 ? 56.383 -7.297 208.459 1.00 100.99 393 VAL A C 1
ATOM 3001 O O . VAL A 1 393 ? 55.517 -8.192 208.547 1.00 98.65 393 VAL A O 1
ATOM 3005 N N . PRO A 1 394 ? 57.236 -7.065 209.461 1.00 100.96 394 PRO A N 1
ATOM 3006 C CA . PRO A 1 394 ? 57.114 -7.844 210.690 1.00 103.78 394 PRO A CA 1
ATOM 3007 C C . PRO A 1 394 ? 56.320 -7.113 211.746 1.00 99.22 394 PRO A C 1
ATOM 3008 O O . PRO A 1 394 ? 56.509 -5.926 212.009 1.00 101.26 394 PRO A O 1
ATOM 3012 N N . GLU A 1 395 ? 55.404 -7.863 212.403 1.00 91.89 395 GLU A N 1
ATOM 3013 C CA . GLU A 1 395 ? 54.418 -7.304 213.324 1.00 92.78 395 GLU A CA 1
ATOM 3014 C C . GLU A 1 395 ? 55.090 -6.415 214.374 1.00 90.30 395 GLU A C 1
ATOM 3015 O O . GLU A 1 395 ? 55.954 -6.898 215.128 1.00 86.94 395 GLU A O 1
ATOM 3021 N N . PRO A 1 396 ? 54.724 -5.132 214.451 1.00 88.39 396 PRO A N 1
ATOM 3022 C CA . PRO A 1 396 ? 55.461 -4.191 215.311 1.00 82.37 396 PRO A CA 1
ATOM 3023 C C . PRO A 1 396 ? 55.222 -4.444 216.796 1.00 86.88 396 PRO A C 1
ATOM 3024 O O . PRO A 1 396 ? 54.085 -4.424 217.271 1.00 85.65 396 PRO A O 1
ATOM 3028 N N . VAL A 1 397 ? 56.328 -4.623 217.531 1.00 92.29 397 VAL A N 1
ATOM 3029 C CA . VAL A 1 397 ? 56.290 -5.167 218.889 1.00 94.15 397 VAL A CA 1
ATOM 3030 C C . VAL A 1 397 ? 55.474 -4.281 219.819 1.00 107.03 397 VAL A C 1
ATOM 3031 O O . VAL A 1 397 ? 54.685 -4.774 220.632 1.00 109.21 397 VAL A O 1
ATOM 3035 N N . GLU A 1 398 ? 55.681 -2.970 219.752 1.00 122.84 398 GLU A N 1
ATOM 3036 C CA . GLU A 1 398 ? 55.001 -2.075 220.676 1.00 127.02 398 GLU A CA 1
ATOM 3037 C C . GLU A 1 398 ? 53.498 -2.067 220.402 1.00 118.06 398 GLU A C 1
ATOM 3038 O O . GLU A 1 398 ? 53.050 -2.229 219.262 1.00 118.62 398 GLU A O 1
ATOM 3044 N N . GLY A 1 399 ? 52.720 -1.908 221.471 1.00 105.92 399 GLY A N 1
ATOM 3045 C CA . GLY A 1 399 ? 51.281 -1.787 221.342 1.00 100.50 399 GLY A CA 1
ATOM 3046 C C . GLY A 1 399 ? 50.899 -0.495 220.630 1.00 101.47 399 GLY A C 1
ATOM 3047 O O . GLY A 1 399 ? 51.169 0.609 221.139 1.00 100.34 399 GLY A O 1
ATOM 3048 N N . ASP A 1 400 ? 50.272 -0.616 219.457 1.00 97.87 400 ASP A N 1
ATOM 3049 C CA . ASP A 1 400 ? 49.860 0.518 218.638 1.00 83.84 400 ASP A CA 1
ATOM 3050 C C . ASP A 1 400 ? 48.352 0.696 218.771 1.00 83.71 400 ASP A C 1
ATOM 3051 O O . ASP A 1 400 ? 47.585 -0.226 218.480 1.00 74.33 400 ASP A O 1
ATOM 3056 N N . ARG A 1 401 ? 47.936 1.886 219.193 1.00 91.72 401 ARG A N 1
ATOM 3057 C CA . ARG A 1 401 ? 46.540 2.213 219.433 1.00 93.66 401 ARG A CA 1
ATOM 3058 C C . ARG A 1 401 ? 45.890 2.918 218.254 1.00 85.58 401 ARG A C 1
ATOM 3059 O O . ARG A 1 401 ? 44.733 3.343 218.355 1.00 83.13 401 ARG A O 1
ATOM 3067 N N . LEU A 1 402 ? 46.608 3.071 217.146 1.00 77.81 402 LEU A N 1
ATOM 3068 C CA . LEU A 1 402 ? 46.084 3.781 215.987 1.00 71.86 402 LEU A CA 1
ATOM 3069 C C . LEU A 1 402 ? 45.804 2.878 214.797 1.00 70.97 402 LEU A C 1
ATOM 3070 O O . LEU A 1 402 ? 44.797 3.081 214.104 1.00 74.07 402 LEU A O 1
ATOM 3075 N N . LEU A 1 403 ? 46.664 1.884 214.542 1.00 62.85 403 LEU A N 1
ATOM 3076 C CA . LEU A 1 403 ? 46.466 0.992 213.403 1.00 57.07 403 LEU A CA 1
ATOM 3077 C C . LEU A 1 403 ? 45.140 0.259 213.513 1.00 53.54 403 LEU A C 1
ATOM 3078 O O . LEU A 1 403 ? 44.771 -0.244 214.581 1.00 43.39 403 LEU A O 1
ATOM 3083 N N . GLY A 1 404 ? 44.440 0.186 212.385 1.00 50.16 404 GLY A N 1
ATOM 3084 C CA . GLY A 1 404 ? 43.178 -0.517 212.310 1.00 49.98 404 GLY A CA 1
ATOM 3085 C C . GLY A 1 404 ? 42.024 0.199 212.952 1.00 50.51 404 GLY A C 1
ATOM 3086 O O . GLY A 1 404 ? 40.999 -0.443 213.209 1.00 54.44 404 GLY A O 1
ATOM 3087 N N . ARG A 1 405 ? 42.168 1.492 213.268 1.00 43.79 405 ARG A N 1
ATOM 3088 C CA . ARG A 1 405 ? 41.119 2.257 213.939 1.00 45.28 405 ARG A CA 1
ATOM 3089 C C . ARG A 1 405 ? 40.953 3.628 213.328 1.00 52.51 405 ARG A C 1
ATOM 3090 O O . ARG A 1 405 ? 41.878 4.186 212.738 1.00 64.80 405 ARG A O 1
ATOM 3098 N N . ARG A 1 406 ? 39.750 4.156 213.465 1.00 47.41 406 ARG A N 1
ATOM 3099 C CA . ARG A 1 406 ? 39.516 5.536 213.085 1.00 49.08 406 ARG A CA 1
ATOM 3100 C C . ARG A 1 406 ? 40.193 6.449 214.102 1.00 48.07 406 ARG A C 1
ATOM 3101 O O . ARG A 1 406 ? 40.208 6.173 215.305 1.00 44.36 406 ARG A O 1
ATOM 3109 N N . LEU A 1 407 ? 40.749 7.545 213.609 1.00 45.46 407 LEU A N 1
ATOM 3110 C CA . LEU A 1 407 ? 41.530 8.453 214.424 1.00 48.08 407 LEU A CA 1
ATOM 3111 C C . LEU A 1 407 ? 40.687 9.174 215.491 1.00 67.80 407 LEU A C 1
ATOM 3112 O O . LEU A 1 407 ? 39.454 9.271 215.381 1.00 70.37 407 LEU A O 1
ATOM 3117 N N . PRO A 1 408 ? 41.347 9.720 216.520 1.00 64.38 408 PRO A N 1
ATOM 3118 C CA . PRO A 1 408 ? 40.637 10.516 217.534 1.00 53.03 408 PRO A CA 1
ATOM 3119 C C . PRO A 1 408 ? 40.201 11.885 217.026 1.00 57.13 408 PRO A C 1
ATOM 3120 O O . PRO A 1 408 ? 40.683 12.402 216.010 1.00 54.98 408 PRO A O 1
ATOM 3124 N N . LYS A 1 409 ? 39.270 12.484 217.773 1.00 59.90 409 LYS A N 1
ATOM 3125 C CA . LYS A 1 409 ? 38.648 13.729 217.334 1.00 63.27 409 LYS A CA 1
ATOM 3126 C C . LYS A 1 409 ? 39.636 14.872 217.515 1.00 61.13 409 LYS A C 1
ATOM 3127 O O . LYS A 1 409 ? 39.699 15.494 218.580 1.00 64.23 409 LYS A O 1
ATOM 3133 N N . VAL A 1 410 ? 40.440 15.135 216.498 1.00 56.60 410 VAL A N 1
ATOM 3134 C CA . VAL A 1 410 ? 41.442 16.187 216.593 1.00 60.59 410 VAL A CA 1
ATOM 3135 C C . VAL A 1 410 ? 41.209 17.151 215.452 1.00 53.83 410 VAL A C 1
ATOM 3136 O O . VAL A 1 410 ? 40.733 16.773 214.378 1.00 56.66 410 VAL A O 1
ATOM 3140 N N . GLN A 1 411 ? 41.555 18.405 215.699 1.00 64.81 411 GLN A N 1
ATOM 3141 C CA . GLN A 1 411 ? 41.638 19.390 214.633 1.00 69.20 411 GLN A CA 1
ATOM 3142 C C . GLN A 1 411 ? 42.839 19.115 213.743 1.00 67.74 411 GLN A C 1
ATOM 3143 O O . GLN A 1 411 ? 43.932 18.804 214.224 1.00 73.73 411 GLN A O 1
ATOM 3149 N N . ILE A 1 412 ? 42.654 19.250 212.438 1.00 61.43 412 ILE A N 1
ATOM 3150 C CA . ILE A 1 412 ? 43.798 19.345 211.552 1.00 68.16 412 ILE A CA 1
ATOM 3151 C C . ILE A 1 412 ? 43.663 20.621 210.737 1.00 72.89 412 ILE A C 1
ATOM 3152 O O . ILE A 1 412 ? 42.615 20.877 210.137 1.00 67.19 412 ILE A O 1
ATOM 3157 N N . LYS A 1 413 ? 44.725 21.424 210.722 1.00 72.20 413 LYS A N 1
ATOM 3158 C CA . LYS A 1 413 ? 44.690 22.758 210.149 1.00 67.33 413 LYS A CA 1
ATOM 3159 C C . LYS A 1 413 ? 45.356 22.758 208.776 1.00 61.81 413 LYS A C 1
ATOM 3160 O O . LYS A 1 413 ? 46.534 22.435 208.655 1.00 66.50 413 LYS A O 1
ATOM 3166 N N . THR A 1 414 ? 44.602 23.130 207.754 1.00 64.85 414 THR A N 1
ATOM 3167 C CA . THR A 1 414 ? 45.067 23.198 206.380 1.00 64.09 414 THR A CA 1
ATOM 3168 C C . THR A 1 414 ? 45.311 24.664 206.024 1.00 70.33 414 THR A C 1
ATOM 3169 O O . THR A 1 414 ? 44.857 25.573 206.731 1.00 69.39 414 THR A O 1
ATOM 3173 N N . ALA A 1 415 ? 46.114 24.892 204.976 1.00 69.67 415 ALA A N 1
ATOM 3174 C CA . ALA A 1 415 ? 46.267 26.255 204.486 1.00 75.85 415 ALA A CA 1
ATOM 3175 C C . ALA A 1 415 ? 44.968 26.811 203.908 1.00 90.84 415 ALA A C 1
ATOM 3176 O O . ALA A 1 415 ? 44.888 28.022 203.674 1.00 94.33 415 ALA A O 1
ATOM 3178 N N . ASP A 1 416 ? 43.955 25.965 203.685 1.00 93.21 416 ASP A N 1
ATOM 3179 C CA . ASP A 1 416 ? 42.652 26.387 203.181 1.00 89.90 416 ASP A CA 1
ATOM 3180 C C . ASP A 1 416 ? 41.572 26.392 204.253 1.00 79.59 416 ASP A C 1
ATOM 3181 O O . ASP A 1 416 ? 40.434 26.772 203.964 1.00 84.39 416 ASP A O 1
ATOM 3186 N N . GLY A 1 417 ? 41.907 26.004 205.480 1.00 72.51 417 GLY A N 1
ATOM 3187 C CA . GLY A 1 417 ? 41.019 26.108 206.623 1.00 70.54 417 GLY A CA 1
ATOM 3188 C C . GLY A 1 417 ? 41.217 24.936 207.561 1.00 75.99 417 GLY A C 1
ATOM 3189 O O . GLY A 1 417 ? 41.889 23.970 207.191 1.00 72.52 417 GLY A O 1
ATOM 3190 N N . ASP A 1 418 ? 40.649 25.003 208.766 1.00 78.19 418 ASP A N 1
ATOM 3191 C CA . ASP A 1 418 ? 40.646 23.903 209.726 1.00 71.16 418 ASP A CA 1
ATOM 3192 C C . ASP A 1 418 ? 39.402 23.038 209.563 1.00 68.17 418 ASP A C 1
ATOM 3193 O O . ASP A 1 418 ? 38.382 23.471 209.020 1.00 74.24 418 ASP A O 1
ATOM 3198 N N . MET A 1 419 ? 39.497 21.810 210.067 1.00 60.08 419 MET A N 1
ATOM 3199 C CA . MET A 1 419 ? 38.432 20.817 210.025 1.00 68.24 419 MET A CA 1
ATOM 3200 C C . MET A 1 419 ? 38.821 19.682 210.963 1.00 61.38 419 MET A C 1
ATOM 3201 O O . MET A 1 419 ? 39.991 19.534 211.312 1.00 56.26 419 MET A O 1
ATOM 3206 N N . GLY A 1 420 ? 37.827 18.895 211.388 1.00 51.94 420 GLY A N 1
ATOM 3207 C CA . GLY A 1 420 ? 38.125 17.679 212.110 1.00 39.14 420 GLY A CA 1
ATOM 3208 C C . GLY A 1 420 ? 38.597 16.607 211.153 1.00 61.29 420 GLY A C 1
ATOM 3209 O O . GLY A 1 420 ? 38.342 16.667 209.952 1.00 64.03 420 GLY A O 1
ATOM 3210 N N . VAL A 1 421 ? 39.318 15.610 211.673 1.00 54.01 421 VAL A N 1
ATOM 3211 C CA . VAL A 1 421 ? 39.959 14.675 210.755 1.00 48.90 421 VAL A CA 1
ATOM 3212 C C . VAL A 1 421 ? 38.933 13.769 210.074 1.00 61.93 421 VAL A C 1
ATOM 3213 O O . VAL A 1 421 ? 39.112 13.399 208.905 1.00 67.11 421 VAL A O 1
ATOM 3217 N N . ALA A 1 422 ? 37.832 13.423 210.754 1.00 60.07 422 ALA A N 1
ATOM 3218 C CA . ALA A 1 422 ? 36.803 12.636 210.072 1.00 58.42 422 ALA A CA 1
ATOM 3219 C C . ALA A 1 422 ? 36.273 13.357 208.836 1.00 56.76 422 ALA A C 1
ATOM 3220 O O . ALA A 1 422 ? 35.894 12.704 207.858 1.00 67.01 422 ALA A O 1
ATOM 3222 N N . GLU A 1 423 ? 36.275 14.689 208.835 1.00 49.22 423 GLU A N 1
ATOM 3223 C CA . GLU A 1 423 ? 35.795 15.426 207.665 1.00 57.63 423 GLU A CA 1
ATOM 3224 C C . GLU A 1 423 ? 36.631 15.206 206.388 1.00 62.69 423 GLU A C 1
ATOM 3225 O O . GLU A 1 423 ? 36.097 15.407 205.285 1.00 58.17 423 GLU A O 1
ATOM 3231 N N . THR A 1 424 ? 37.918 14.820 206.490 1.00 51.78 424 THR A N 1
ATOM 3232 C CA . THR A 1 424 ? 38.721 14.665 205.275 1.00 46.41 424 THR A CA 1
ATOM 3233 C C . THR A 1 424 ? 38.252 13.492 204.432 1.00 48.73 424 THR A C 1
ATOM 3234 O O . THR A 1 424 ? 38.472 13.482 203.216 1.00 58.31 424 THR A O 1
ATOM 3238 N N . LEU A 1 425 ? 37.634 12.486 205.047 1.00 50.94 425 LEU A N 1
ATOM 3239 C CA . LEU A 1 425 ? 37.071 11.355 204.304 1.00 64.39 425 LEU A CA 1
ATOM 3240 C C . LEU A 1 425 ? 35.713 11.649 203.619 1.00 56.02 425 LEU A C 1
ATOM 3241 O O . LEU A 1 425 ? 35.121 10.717 203.063 1.00 56.87 425 LEU A O 1
ATOM 3246 N N . GLN A 1 426 ? 35.219 12.891 203.579 1.00 47.35 426 GLN A N 1
ATOM 3247 C CA . GLN A 1 426 ? 33.872 13.097 203.033 1.00 52.93 426 GLN A CA 1
ATOM 3248 C C . GLN A 1 426 ? 33.798 12.888 201.534 1.00 58.82 426 GLN A C 1
ATOM 3249 O O . GLN A 1 426 ? 32.696 12.690 201.014 1.00 65.37 426 GLN A O 1
ATOM 3255 N N . SER A 1 427 ? 34.923 12.944 200.822 1.00 52.18 427 SER A N 1
ATOM 3256 C CA . SER A 1 427 ? 34.876 12.663 199.388 1.00 57.21 427 SER A CA 1
ATOM 3257 C C . SER A 1 427 ? 34.585 11.192 199.077 1.00 57.70 427 SER A C 1
ATOM 3258 O O . SER A 1 427 ? 34.387 10.845 197.903 1.00 55.79 427 SER A O 1
ATOM 3261 N N . GLY A 1 428 ? 34.551 10.326 200.088 1.00 48.97 428 GLY A N 1
ATOM 3262 C CA . GLY A 1 428 ? 34.411 8.903 199.878 1.00 56.47 428 GLY A CA 1
ATOM 3263 C C . GLY A 1 428 ? 35.696 8.158 199.559 1.00 60.34 428 GLY A C 1
ATOM 3264 O O . GLY A 1 428 ? 35.650 6.934 199.355 1.00 70.36 428 GLY A O 1
ATOM 3265 N N . ARG A 1 429 ? 36.836 8.840 199.496 1.00 52.72 429 ARG A N 1
ATOM 3266 C CA . ARG A 1 429 ? 38.075 8.201 199.067 1.00 52.11 429 ARG A CA 1
ATOM 3267 C C . ARG A 1 429 ? 39.011 8.004 200.254 1.00 44.46 429 ARG A C 1
ATOM 3268 O O . ARG A 1 429 ? 38.764 8.499 201.350 1.00 57.55 429 ARG A O 1
ATOM 3276 N N . GLY A 1 430 ? 40.076 7.215 200.052 1.00 51.41 430 GLY A N 1
ATOM 3277 C CA . GLY A 1 430 ? 41.105 7.094 201.081 1.00 48.97 430 GLY A CA 1
ATOM 3278 C C . GLY A 1 430 ? 41.837 8.409 201.319 1.00 54.71 430 GLY A C 1
ATOM 3279 O O . GLY A 1 430 ? 41.878 9.290 200.463 1.00 52.99 430 GLY A O 1
ATOM 3280 N N . VAL A 1 431 ? 42.422 8.578 202.507 1.00 46.72 431 VAL A N 1
ATOM 3281 C CA . VAL A 1 431 ? 43.164 9.798 202.803 1.00 38.37 431 VAL A CA 1
ATOM 3282 C C . VAL A 1 431 ? 44.606 9.445 203.179 1.00 50.96 431 VAL A C 1
ATOM 3283 O O . VAL A 1 431 ? 44.843 8.537 203.987 1.00 52.53 431 VAL A O 1
ATOM 3287 N N . LEU A 1 432 ? 45.559 10.174 202.585 1.00 48.63 432 LEU A N 1
ATOM 3288 C CA . LEU A 1 432 ? 46.948 10.212 203.032 1.00 51.91 432 LEU A CA 1
ATOM 3289 C C . LEU A 1 432 ? 47.098 11.493 203.835 1.00 52.43 432 LEU A C 1
ATOM 3290 O O . LEU A 1 432 ? 47.158 12.585 203.264 1.00 50.91 432 LEU A O 1
ATOM 3295 N N . LEU A 1 433 ? 47.165 11.363 205.157 1.00 52.49 433 LEU A N 1
ATOM 3296 C CA . LEU A 1 433 ? 47.399 12.515 206.020 1.00 51.55 433 LEU A CA 1
ATOM 3297 C C . LEU A 1 433 ? 48.888 12.801 206.110 1.00 56.05 433 LEU A C 1
ATOM 3298 O O . LEU A 1 433 ? 49.655 11.958 206.591 1.00 57.32 433 LEU A O 1
ATOM 3303 N N . ASP A 1 434 ? 49.304 13.982 205.660 1.00 60.50 434 ASP A N 1
ATOM 3304 C CA . ASP A 1 434 ? 50.689 14.443 205.816 1.00 52.72 434 ASP A CA 1
ATOM 3305 C C . ASP A 1 434 ? 50.640 15.571 206.835 1.00 44.81 434 ASP A C 1
ATOM 3306 O O . ASP A 1 434 ? 50.367 16.718 206.494 1.00 55.82 434 ASP A O 1
ATOM 3311 N N . LEU A 1 435 ? 50.873 15.227 208.102 1.00 44.61 435 LEU A N 1
ATOM 3312 C CA . LEU A 1 435 ? 50.928 16.188 209.199 1.00 47.78 435 LEU A CA 1
ATOM 3313 C C . LEU A 1 435 ? 52.342 16.784 209.417 1.00 65.27 435 LEU A C 1
ATOM 3314 O O . LEU A 1 435 ? 52.652 17.277 210.521 1.00 55.88 435 LEU A O 1
ATOM 3319 N N . SER A 1 436 ? 53.208 16.780 208.395 1.00 64.85 436 SER A N 1
ATOM 3320 C CA . SER A 1 436 ? 54.567 17.269 208.608 1.00 65.89 436 SER A CA 1
ATOM 3321 C C . SER A 1 436 ? 54.581 18.757 208.896 1.00 72.22 436 SER A C 1
ATOM 3322 O O . SER A 1 436 ? 55.392 19.232 209.697 1.00 80.41 436 SER A O 1
ATOM 3325 N N . GLY A 1 437 ? 53.699 19.507 208.246 1.00 73.11 437 GLY A N 1
ATOM 3326 C CA . GLY A 1 437 ? 53.775 20.949 208.236 1.00 62.91 437 GLY A CA 1
ATOM 3327 C C . GLY A 1 437 ? 54.565 21.531 207.082 1.00 62.99 437 GLY A C 1
ATOM 3328 O O . GLY A 1 437 ? 54.550 22.756 206.906 1.00 61.66 437 GLY A O 1
ATOM 3329 N N . ASP A 1 438 ? 55.236 20.690 206.277 1.00 68.12 438 ASP A N 1
ATOM 3330 C CA . ASP A 1 438 ? 56.076 21.147 205.170 1.00 73.00 438 ASP A CA 1
ATOM 3331 C C . ASP A 1 438 ? 55.731 20.502 203.839 1.00 71.31 438 ASP A C 1
ATOM 3332 O O . ASP A 1 438 ? 56.418 20.777 202.847 1.00 69.94 438 ASP A O 1
ATOM 3337 N N . ALA A 1 439 ? 54.726 19.630 203.798 1.00 64.20 439 ALA A N 1
ATOM 3338 C CA . ALA A 1 439 ? 54.502 18.737 202.662 1.00 71.06 439 ALA A CA 1
ATOM 3339 C C . ALA A 1 439 ? 55.744 17.882 202.386 1.00 78.22 439 ALA A C 1
ATOM 3340 O O . ALA A 1 439 ? 56.128 17.660 201.234 1.00 74.78 439 ALA A O 1
ATOM 3342 N N . SER A 1 440 ? 56.362 17.384 203.466 1.00 77.23 440 SER A N 1
ATOM 3343 C CA . SER A 1 440 ? 57.534 16.513 203.406 1.00 77.36 440 SER A CA 1
ATOM 3344 C C . SER A 1 440 ? 57.205 15.079 202.983 1.00 81.45 440 SER A C 1
ATOM 3345 O O . SER A 1 440 ? 58.136 14.296 202.759 1.00 86.22 440 SER A O 1
ATOM 3348 N N . ALA A 1 441 ? 55.930 14.695 202.900 1.00 67.47 441 ALA A N 1
ATOM 3349 C CA . ALA A 1 441 ? 55.594 13.311 202.590 1.00 55.12 441 ALA A CA 1
ATOM 3350 C C . ALA A 1 441 ? 55.619 13.109 201.081 1.00 61.66 441 ALA A C 1
ATOM 3351 O O . ALA A 1 441 ? 55.211 13.991 200.319 1.00 64.22 441 ALA A O 1
ATOM 3353 N N . GLN A 1 442 ? 56.131 11.962 200.645 1.00 63.22 442 GLN A N 1
ATOM 3354 C CA . GLN A 1 442 ? 56.192 11.646 199.221 1.00 68.72 442 GLN A CA 1
ATOM 3355 C C . GLN A 1 442 ? 54.925 10.884 198.875 1.00 76.02 442 GLN A C 1
ATOM 3356 O O . GLN A 1 442 ? 54.743 9.749 199.322 1.00 78.43 442 GLN A O 1
ATOM 3362 N N . GLU A 1 443 ? 54.037 11.503 198.102 1.00 76.95 443 GLU A N 1
ATOM 3363 C CA . GLU A 1 443 ? 52.786 10.843 197.774 1.00 81.42 443 GLU A CA 1
ATOM 3364 C C . GLU A 1 443 ? 52.978 9.898 196.596 1.00 80.25 443 GLU A C 1
ATOM 3365 O O . GLU A 1 443 ? 53.587 10.261 195.585 1.00 84.02 443 GLU A O 1
ATOM 3371 N N . GLU A 1 444 ? 52.474 8.674 196.736 1.00 70.58 444 GLU A N 1
ATOM 3372 C CA . GLU A 1 444 ? 52.579 7.703 195.656 1.00 68.93 444 GLU A CA 1
ATOM 3373 C C . GLU A 1 444 ? 51.515 8.064 194.625 1.00 81.10 444 GLU A C 1
ATOM 3374 O O . GLU A 1 444 ? 50.338 7.713 194.766 1.00 86.41 444 GLU A O 1
ATOM 3380 N N . SER A 1 445 ? 51.939 8.782 193.581 1.00 78.72 445 SER A N 1
ATOM 3381 C CA . SER A 1 445 ? 51.040 9.260 192.537 1.00 78.89 445 SER A CA 1
ATOM 3382 C C . SER A 1 445 ? 50.276 8.140 191.850 1.00 66.42 445 SER A C 1
ATOM 3383 O O . SER A 1 445 ? 49.383 8.423 191.054 1.00 69.69 445 SER A O 1
ATOM 3386 N N . GLY A 1 446 ? 50.636 6.892 192.070 1.00 64.18 446 GLY A N 1
ATOM 3387 C CA . GLY A 1 446 ? 49.911 5.851 191.403 1.00 65.09 446 GLY A CA 1
ATOM 3388 C C . GLY A 1 446 ? 48.497 5.910 191.931 1.00 76.91 446 GLY A C 1
ATOM 3389 O O . GLY A 1 446 ? 47.541 6.109 191.181 1.00 82.50 446 GLY A O 1
ATOM 3390 N N . TRP A 1 447 ? 48.362 5.822 193.237 1.00 69.22 447 TRP A N 1
ATOM 3391 C CA . TRP A 1 447 ? 47.046 5.766 193.827 1.00 66.41 447 TRP A CA 1
ATOM 3392 C C . TRP A 1 447 ? 46.363 7.140 193.925 1.00 76.64 447 TRP A C 1
ATOM 3393 O O . TRP A 1 447 ? 45.292 7.234 194.536 1.00 75.39 447 TRP A O 1
ATOM 3404 N N . ALA A 1 448 ? 46.925 8.179 193.293 1.00 81.59 448 ALA A N 1
ATOM 3405 C CA . ALA A 1 448 ? 46.443 9.553 193.444 1.00 82.10 448 ALA A CA 1
ATOM 3406 C C . ALA A 1 448 ? 44.949 9.708 193.195 1.00 82.56 448 ALA A C 1
ATOM 3407 O O . ALA A 1 448 ? 44.348 10.679 193.669 1.00 81.08 448 ALA A O 1
ATOM 3409 N N . ASP A 1 449 ? 44.343 8.783 192.461 1.00 83.06 449 ASP A N 1
ATOM 3410 C CA . ASP A 1 449 ? 42.941 8.869 192.086 1.00 84.12 449 ASP A CA 1
ATOM 3411 C C . ASP A 1 449 ? 42.000 8.241 193.115 1.00 83.38 449 ASP A C 1
ATOM 3412 O O . ASP A 1 449 ? 40.845 8.675 193.226 1.00 80.53 449 ASP A O 1
ATOM 3417 N N . ARG A 1 450 ? 42.471 7.228 193.856 1.00 78.31 450 ARG A N 1
ATOM 3418 C CA . ARG A 1 450 ? 41.761 6.617 194.978 1.00 64.80 450 ARG A CA 1
ATOM 3419 C C . ARG A 1 450 ? 42.105 7.231 196.327 1.00 66.58 450 ARG A C 1
ATOM 3420 O O . ARG A 1 450 ? 41.330 7.058 197.279 1.00 54.43 450 ARG A O 1
ATOM 3428 N N . VAL A 1 451 ? 43.256 7.905 196.452 1.00 67.26 451 VAL A N 1
ATOM 3429 C CA . VAL A 1 451 ? 43.693 8.478 197.719 1.00 51.68 451 VAL A CA 1
ATOM 3430 C C . VAL A 1 451 ? 43.904 9.978 197.573 1.00 58.61 451 VAL A C 1
ATOM 3431 O O . VAL A 1 451 ? 44.520 10.436 196.605 1.00 60.95 451 VAL A O 1
ATOM 3435 N N . ASP A 1 452 ? 43.376 10.736 198.535 1.00 63.68 452 ASP A N 1
ATOM 3436 C CA . ASP A 1 452 ? 43.614 12.165 198.655 1.00 66.28 452 ASP A CA 1
ATOM 3437 C C . ASP A 1 452 ? 44.766 12.433 199.589 1.00 66.10 452 ASP A C 1
ATOM 3438 O O . ASP A 1 452 ? 44.838 11.866 200.686 1.00 73.55 452 ASP A O 1
ATOM 3443 N N . VAL A 1 453 ? 45.624 13.345 199.192 1.00 61.23 453 VAL A N 1
ATOM 3444 C CA . VAL A 1 453 ? 46.630 13.860 200.104 1.00 63.12 453 VAL A CA 1
ATOM 3445 C C . VAL A 1 453 ? 46.055 15.079 200.797 1.00 53.02 453 VAL A C 1
ATOM 3446 O O . VAL A 1 453 ? 45.525 15.975 200.139 1.00 52.23 453 VAL A O 1
ATOM 3450 N N . VAL A 1 454 ? 46.164 15.110 202.120 1.00 53.24 454 VAL A N 1
ATOM 3451 C CA . VAL A 1 454 ? 45.810 16.258 202.946 1.00 52.39 454 VAL A CA 1
ATOM 3452 C C . VAL A 1 454 ? 47.068 16.692 203.703 1.00 64.61 454 VAL A C 1
ATOM 3453 O O . VAL A 1 454 ? 47.620 15.915 204.500 1.00 58.49 454 VAL A O 1
ATOM 3457 N N . ARG A 1 455 ? 47.524 17.925 203.444 1.00 68.27 455 ARG A N 1
ATOM 3458 C CA . ARG A 1 455 ? 48.716 18.503 204.064 1.00 60.82 455 ARG A CA 1
ATOM 3459 C C . ARG A 1 455 ? 48.296 19.404 205.213 1.00 56.24 455 ARG A C 1
ATOM 3460 O O . ARG A 1 455 ? 47.639 20.429 205.003 1.00 63.30 455 ARG A O 1
ATOM 3468 N N . ALA A 1 456 ? 48.685 19.033 206.419 1.00 46.91 456 ALA A N 1
ATOM 3469 C CA . ALA A 1 456 ? 48.215 19.726 207.604 1.00 52.15 456 ALA A CA 1
ATOM 3470 C C . ALA A 1 456 ? 49.368 19.935 208.576 1.00 66.04 456 ALA A C 1
ATOM 3471 O O . ALA A 1 456 ? 50.502 19.481 208.363 1.00 71.13 456 ALA A O 1
ATOM 3473 N N . GLN A 1 457 ? 49.048 20.600 209.663 1.00 62.29 457 GLN A N 1
ATOM 3474 C CA . GLN A 1 457 ? 49.992 20.915 210.703 1.00 57.67 457 GLN A CA 1
ATOM 3475 C C . GLN A 1 457 ? 50.169 19.736 211.647 1.00 58.15 457 GLN A C 1
ATOM 3476 O O . GLN A 1 457 ? 49.295 18.872 211.737 1.00 68.34 457 GLN A O 1
ATOM 3482 N N . PRO A 1 458 ? 51.339 19.614 212.274 1.00 63.32 458 PRO A N 1
ATOM 3483 C CA . PRO A 1 458 ? 51.560 18.478 213.171 1.00 59.49 458 PRO A CA 1
ATOM 3484 C C . PRO A 1 458 ? 50.530 18.471 214.284 1.00 65.32 458 PRO A C 1
ATOM 3485 O O . PRO A 1 458 ? 50.096 19.515 214.768 1.00 76.73 458 PRO A O 1
ATOM 3489 N N . VAL A 1 459 ? 50.113 17.275 214.672 1.00 65.82 459 VAL A N 1
ATOM 3490 C CA . VAL A 1 459 ? 49.066 17.087 215.662 1.00 66.89 459 VAL A CA 1
ATOM 3491 C C . VAL A 1 459 ? 49.688 16.370 216.851 1.00 68.30 459 VAL A C 1
ATOM 3492 O O . VAL A 1 459 ? 50.277 15.301 216.675 1.00 64.76 459 VAL A O 1
ATOM 3496 N N . PRO A 1 460 ? 49.601 16.920 218.060 1.00 64.99 460 PRO A N 1
ATOM 3497 C CA . PRO A 1 460 ? 50.206 16.261 219.227 1.00 63.81 460 PRO A CA 1
ATOM 3498 C C . PRO A 1 460 ? 49.651 14.864 219.434 1.00 69.21 460 PRO A C 1
ATOM 3499 O O . PRO A 1 460 ? 48.439 14.647 219.402 1.00 77.45 460 PRO A O 1
ATOM 3503 N N . ASP A 1 461 ? 50.565 13.913 219.611 1.00 68.42 461 ASP A N 1
ATOM 3504 C CA . ASP A 1 461 ? 50.303 12.514 219.922 1.00 61.10 461 ASP A CA 1
ATOM 3505 C C . ASP A 1 461 ? 49.809 11.725 218.726 1.00 54.09 461 ASP A C 1
ATOM 3506 O O . ASP A 1 461 ? 49.205 10.671 218.892 1.00 65.95 461 ASP A O 1
ATOM 3511 N N . LEU A 1 462 ? 50.064 12.213 217.525 1.00 51.82 462 LEU A N 1
ATOM 3512 C CA . LEU A 1 462 ? 49.861 11.500 216.280 1.00 54.71 462 LEU A CA 1
ATOM 3513 C C . LEU A 1 462 ? 51.157 11.511 215.478 1.00 56.65 462 LEU A C 1
ATOM 3514 O O . LEU A 1 462 ? 51.919 12.494 215.515 1.00 44.70 462 LEU A O 1
ATOM 3519 N N . PRO A 1 463 ? 51.431 10.449 214.733 1.00 51.62 463 PRO A N 1
ATOM 3520 C CA . PRO A 1 463 ? 52.648 10.435 213.899 1.00 48.93 463 PRO A CA 1
ATOM 3521 C C . PRO A 1 463 ? 52.625 11.517 212.834 1.00 57.63 463 PRO A C 1
ATOM 3522 O O . PRO A 1 463 ? 51.653 12.272 212.730 1.00 54.74 463 PRO A O 1
ATOM 3526 N N . GLY A 1 464 ? 53.681 11.564 212.013 1.00 54.55 464 GLY A N 1
ATOM 3527 C CA . GLY A 1 464 ? 53.794 12.604 211.008 1.00 39.89 464 GLY A CA 1
ATOM 3528 C C . GLY A 1 464 ? 53.017 12.325 209.743 1.00 48.37 464 GLY A C 1
ATOM 3529 O O . GLY A 1 464 ? 52.603 13.267 209.056 1.00 59.88 464 GLY A O 1
ATOM 3530 N N . THR A 1 465 ? 52.797 11.047 209.418 1.00 47.54 465 THR A N 1
ATOM 3531 C CA . THR A 1 465 ? 52.083 10.645 208.208 1.00 54.76 465 THR A CA 1
ATOM 3532 C C . THR A 1 465 ? 51.129 9.499 208.544 1.00 52.12 465 THR A C 1
ATOM 3533 O O . THR A 1 465 ? 51.400 8.694 209.440 1.00 54.24 465 THR A O 1
ATOM 3537 N N . LEU A 1 466 ? 50.001 9.428 207.834 1.00 46.01 466 LEU A N 1
ATOM 3538 C CA . LEU A 1 466 ? 49.037 8.346 208.062 1.00 45.70 466 LEU A CA 1
ATOM 3539 C C . LEU A 1 466 ? 48.261 8.099 206.779 1.00 46.07 466 LEU A C 1
ATOM 3540 O O . LEU A 1 466 ? 48.030 9.017 205.976 1.00 51.19 466 LEU A O 1
ATOM 3545 N N . LEU A 1 467 ? 47.865 6.849 206.584 1.00 39.32 467 LEU A N 1
ATOM 3546 C CA . LEU A 1 467 ? 47.015 6.484 205.460 1.00 49.19 467 LEU A CA 1
ATOM 3547 C C . LEU A 1 467 ? 45.685 5.951 205.986 1.00 49.37 467 LEU A C 1
ATOM 3548 O O . LEU A 1 467 ? 45.665 5.022 206.806 1.00 43.44 467 LEU A O 1
ATOM 3553 N N . LEU A 1 468 ? 44.582 6.556 205.547 1.00 39.08 468 LEU A N 1
ATOM 3554 C CA . LEU A 1 468 ? 43.254 6.134 205.994 1.00 38.43 468 LEU A CA 1
ATOM 3555 C C . LEU A 1 468 ? 42.549 5.430 204.855 1.00 33.54 468 LEU A C 1
ATOM 3556 O O . LEU A 1 468 ? 42.517 5.938 203.725 1.00 39.10 468 LEU A O 1
ATOM 3561 N N . ARG A 1 469 ? 42.022 4.252 205.143 1.00 40.80 469 ARG A N 1
ATOM 3562 C CA . ARG A 1 469 ? 41.086 3.623 204.226 1.00 53.61 469 ARG A CA 1
ATOM 3563 C C . ARG A 1 469 ? 39.762 4.389 204.156 1.00 38.45 469 ARG A C 1
ATOM 3564 O O . ARG A 1 469 ? 39.433 5.180 205.049 1.00 37.99 469 ARG A O 1
ATOM 3572 N N . PRO A 1 470 ? 39.003 4.195 203.072 1.00 42.68 470 PRO A N 1
ATOM 3573 C CA . PRO A 1 470 ? 37.774 4.982 202.892 1.00 47.06 470 PRO A CA 1
ATOM 3574 C C . PRO A 1 470 ? 36.798 4.892 204.057 1.00 48.99 470 PRO A C 1
ATOM 3575 O O . PRO A 1 470 ? 35.967 5.791 204.209 1.00 54.29 470 PRO A O 1
ATOM 3579 N N . ASP A 1 471 ? 36.881 3.861 204.892 1.00 35.61 471 ASP A N 1
ATOM 3580 C CA . ASP A 1 471 ? 36.054 3.791 206.076 1.00 38.27 471 ASP A CA 1
ATOM 3581 C C . ASP A 1 471 ? 36.710 4.424 207.305 1.00 41.80 471 ASP A C 1
ATOM 3582 O O . ASP A 1 471 ? 36.262 4.182 208.428 1.00 53.15 471 ASP A O 1
ATOM 3587 N N . GLY A 1 472 ? 37.756 5.222 207.118 1.00 50.10 472 GLY A N 1
ATOM 3588 C CA . GLY A 1 472 ? 38.420 5.911 208.211 1.00 59.15 472 GLY A CA 1
ATOM 3589 C C . GLY A 1 472 ? 39.506 5.139 208.945 1.00 54.26 472 GLY A C 1
ATOM 3590 O O . GLY A 1 472 ? 40.152 5.714 209.840 1.00 47.82 472 GLY A O 1
ATOM 3591 N N . CYS A 1 473 ? 39.722 3.865 208.620 1.00 46.40 473 CYS A N 1
ATOM 3592 C CA . CYS A 1 473 ? 40.617 3.031 209.415 1.00 50.80 473 CYS A CA 1
ATOM 3593 C C . CYS A 1 473 ? 42.064 3.272 208.996 1.00 43.60 473 CYS A C 1
ATOM 3594 O O . CYS A 1 473 ? 42.365 3.355 207.793 1.00 35.90 473 CYS A O 1
ATOM 3597 N N . VAL A 1 474 ? 42.948 3.393 209.993 1.00 34.40 474 VAL A N 1
ATOM 3598 C CA . VAL A 1 474 ? 44.380 3.615 209.750 1.00 46.36 474 VAL A CA 1
ATOM 3599 C C . VAL A 1 474 ? 45.009 2.332 209.214 1.00 45.84 474 VAL A C 1
ATOM 3600 O O . VAL A 1 474 ? 45.207 1.372 209.966 1.00 41.37 474 VAL A O 1
ATOM 3604 N N . ALA A 1 475 ? 45.384 2.322 207.939 1.00 39.94 475 ALA A N 1
ATOM 3605 C CA . ALA A 1 475 ? 46.067 1.153 207.408 1.00 44.69 475 ALA A CA 1
ATOM 3606 C C . ALA A 1 475 ? 47.583 1.287 207.445 1.00 52.15 475 ALA A C 1
ATOM 3607 O O . ALA A 1 475 ? 48.282 0.301 207.202 1.00 65.08 475 ALA A O 1
ATOM 3609 N N . TRP A 1 476 ? 48.105 2.468 207.764 1.00 50.91 476 TRP A N 1
ATOM 3610 C CA . TRP A 1 476 ? 49.542 2.709 207.740 1.00 52.32 476 TRP A CA 1
ATOM 3611 C C . TRP A 1 476 ? 49.825 4.050 208.391 1.00 55.29 476 TRP A C 1
ATOM 3612 O O . TRP A 1 476 ? 49.054 5.007 208.229 1.00 61.66 476 TRP A O 1
ATOM 3623 N N . HIS A 1 477 ? 50.943 4.113 209.094 1.00 47.88 477 HIS A N 1
ATOM 3624 C CA . HIS A 1 477 ? 51.476 5.367 209.606 1.00 54.91 477 HIS A CA 1
ATOM 3625 C C . HIS A 1 477 ? 52.971 5.171 209.881 1.00 60.40 477 HIS A C 1
ATOM 3626 O O . HIS A 1 477 ? 53.454 4.039 209.955 1.00 61.84 477 HIS A O 1
ATOM 3633 N N . ASP A 1 478 ? 53.697 6.287 210.083 1.00 54.94 478 ASP A N 1
ATOM 3634 C CA . ASP A 1 478 ? 55.162 6.260 210.216 1.00 57.23 478 ASP A CA 1
ATOM 3635 C C . ASP A 1 478 ? 55.656 6.643 211.609 1.00 53.14 478 ASP A C 1
ATOM 3636 O O . ASP A 1 478 ? 56.713 7.251 211.740 1.00 58.33 478 ASP A O 1
ATOM 3641 N N . GLY A 1 479 ? 54.895 6.341 212.647 1.00 46.56 479 GLY A N 1
ATOM 3642 C CA . GLY A 1 479 ? 55.336 6.606 214.003 1.00 54.20 479 GLY A CA 1
ATOM 3643 C C . GLY A 1 479 ? 55.907 5.374 214.689 1.00 62.13 479 GLY A C 1
ATOM 3644 O O . GLY A 1 479 ? 56.424 5.463 215.809 1.00 64.77 479 GLY A O 1
ATOM 3645 N N . GLY A 1 480 ? 55.768 4.210 214.050 1.00 58.45 480 GLY A N 1
ATOM 3646 C CA . GLY A 1 480 ? 56.575 3.057 214.393 1.00 62.30 480 GLY A CA 1
ATOM 3647 C C . GLY A 1 480 ? 57.767 3.021 213.452 1.00 62.81 480 GLY A C 1
ATOM 3648 O O . GLY A 1 480 ? 58.385 4.058 213.181 1.00 67.56 480 GLY A O 1
ATOM 3649 N N . GLY A 1 481 ? 58.071 1.851 212.910 1.00 55.46 481 GLY A N 1
ATOM 3650 C CA . GLY A 1 481 ? 59.198 1.700 212.019 1.00 58.73 481 GLY A CA 1
ATOM 3651 C C . GLY A 1 481 ? 58.880 1.734 210.546 1.00 64.36 481 GLY A C 1
ATOM 3652 O O . GLY A 1 481 ? 59.791 1.565 209.733 1.00 71.38 481 GLY A O 1
ATOM 3653 N N . TRP A 1 482 ? 57.620 1.953 210.170 1.00 49.62 482 TRP A N 1
ATOM 3654 C CA . TRP A 1 482 ? 57.231 1.821 208.771 1.00 47.36 482 TRP A CA 1
ATOM 3655 C C . TRP A 1 482 ? 57.570 3.084 207.993 1.00 42.66 482 TRP A C 1
ATOM 3656 O O . TRP A 1 482 ? 57.714 4.174 208.554 1.00 59.42 482 TRP A O 1
ATOM 3667 N N . GLY A 1 483 ? 57.683 2.939 206.685 1.00 40.38 483 GLY A N 1
ATOM 3668 C CA . GLY A 1 483 ? 58.099 4.037 205.831 1.00 38.89 483 GLY A CA 1
ATOM 3669 C C . GLY A 1 483 ? 57.542 3.854 204.469 1.00 49.52 483 GLY A C 1
ATOM 3670 O O . GLY A 1 483 ? 56.476 3.257 204.304 1.00 65.00 483 GLY A O 1
ATOM 3671 N N . GLN A 1 484 ? 58.265 4.366 203.470 1.00 46.84 484 GLN A N 1
ATOM 3672 C CA . GLN A 1 484 ? 57.683 4.508 202.145 1.00 51.29 484 GLN A CA 1
ATOM 3673 C C . GLN A 1 484 ? 57.402 3.158 201.489 1.00 65.62 484 GLN A C 1
ATOM 3674 O O . GLN A 1 484 ? 56.485 3.055 200.662 1.00 75.15 484 GLN A O 1
ATOM 3680 N N . ASP A 1 485 ? 58.131 2.105 201.859 1.00 72.39 485 ASP A N 1
ATOM 3681 C CA . ASP A 1 485 ? 57.877 0.830 201.192 1.00 78.26 485 ASP A CA 1
ATOM 3682 C C . ASP A 1 485 ? 56.651 0.127 201.777 1.00 65.82 485 ASP A C 1
ATOM 3683 O O . ASP A 1 485 ? 55.866 -0.472 201.033 1.00 63.79 485 ASP A O 1
ATOM 3688 N N . GLU A 1 486 ? 56.489 0.176 203.103 1.00 54.43 486 GLU A N 1
ATOM 3689 C CA . GLU A 1 486 ? 55.307 -0.377 203.743 1.00 44.34 486 GLU A CA 1
ATOM 3690 C C . GLU A 1 486 ? 54.045 0.320 203.256 1.00 58.79 486 GLU A C 1
ATOM 3691 O O . GLU A 1 486 ? 53.027 -0.329 203.001 1.00 53.29 486 GLU A O 1
ATOM 3697 N N . LEU A 1 487 ? 54.084 1.647 203.152 1.00 66.12 487 LEU A N 1
ATOM 3698 C CA . LEU A 1 487 ? 52.952 2.377 202.602 1.00 65.69 487 LEU A CA 1
ATOM 3699 C C . LEU A 1 487 ? 52.582 1.872 201.213 1.00 72.66 487 LEU A C 1
ATOM 3700 O O . LEU A 1 487 ? 51.393 1.743 200.898 1.00 78.29 487 LEU A O 1
ATOM 3705 N N . ARG A 1 488 ? 53.579 1.597 200.358 1.00 67.63 488 ARG A N 1
ATOM 3706 C CA . ARG A 1 488 ? 53.275 1.040 199.034 1.00 65.29 488 ARG A CA 1
ATOM 3707 C C . ARG A 1 488 ? 52.648 -0.353 199.149 1.00 62.43 488 ARG A C 1
ATOM 3708 O O . ARG A 1 488 ? 51.880 -0.773 198.272 1.00 58.76 488 ARG A O 1
ATOM 3716 N N . THR A 1 489 ? 52.972 -1.089 200.210 1.00 55.67 489 THR A N 1
ATOM 3717 C CA . THR A 1 489 ? 52.345 -2.389 200.404 1.00 63.25 489 THR A CA 1
ATOM 3718 C C . THR A 1 489 ? 50.882 -2.211 200.814 1.00 63.52 489 THR A C 1
ATOM 3719 O O . THR A 1 489 ? 49.968 -2.735 200.164 1.00 59.37 489 THR A O 1
ATOM 3723 N N . ALA A 1 490 ? 50.656 -1.404 201.853 1.00 50.00 490 ALA A N 1
ATOM 3724 C CA . ALA A 1 490 ? 49.322 -1.032 202.288 1.00 57.48 490 ALA A CA 1
ATOM 3725 C C . ALA A 1 490 ? 48.456 -0.544 201.127 1.00 61.62 490 ALA A C 1
ATOM 3726 O O . ALA A 1 490 ? 47.280 -0.905 201.022 1.00 65.10 490 ALA A O 1
ATOM 3728 N N . LEU A 1 491 ? 49.024 0.260 200.235 1.00 56.68 491 LEU A N 1
ATOM 3729 C CA . LEU A 1 491 ? 48.236 0.778 199.133 1.00 62.21 491 LEU A CA 1
ATOM 3730 C C . LEU A 1 491 ? 47.851 -0.325 198.157 1.00 78.56 491 LEU A C 1
ATOM 3731 O O . LEU A 1 491 ? 46.736 -0.309 197.609 1.00 77.76 491 LEU A O 1
ATOM 3736 N N . ARG A 1 492 ? 48.761 -1.282 197.913 1.00 70.44 492 ARG A N 1
ATOM 3737 C CA . ARG A 1 492 ? 48.413 -2.381 197.015 1.00 66.01 492 ARG A CA 1
ATOM 3738 C C . ARG A 1 492 ? 47.344 -3.283 197.625 1.00 61.06 492 ARG A C 1
ATOM 3739 O O . ARG A 1 492 ? 46.457 -3.773 196.909 1.00 61.42 492 ARG A O 1
ATOM 3747 N N . THR A 1 493 ? 47.400 -3.514 198.941 1.00 43.68 493 THR A N 1
ATOM 3748 C CA . THR A 1 493 ? 46.516 -4.529 199.481 1.00 56.41 493 THR A CA 1
ATOM 3749 C C . THR A 1 493 ? 45.104 -3.988 199.670 1.00 61.18 493 THR A C 1
ATOM 3750 O O . THR A 1 493 ? 44.146 -4.743 199.508 1.00 65.23 493 THR A O 1
ATOM 3754 N N . TRP A 1 494 ? 44.955 -2.689 199.948 1.00 59.18 494 TRP A N 1
ATOM 3755 C CA . TRP A 1 494 ? 43.660 -2.070 200.192 1.00 68.41 494 TRP A CA 1
ATOM 3756 C C . TRP A 1 494 ? 43.117 -1.305 198.996 1.00 73.62 494 TRP A C 1
ATOM 3757 O O . TRP A 1 494 ? 41.904 -1.304 198.780 1.00 77.04 494 TRP A O 1
ATOM 3768 N N . PHE A 1 495 ? 43.966 -0.653 198.208 1.00 67.79 495 PHE A N 1
ATOM 3769 C CA . PHE A 1 495 ? 43.475 0.078 197.050 1.00 59.65 495 PHE A CA 1
ATOM 3770 C C . PHE A 1 495 ? 43.884 -0.573 195.737 1.00 65.00 495 PHE A C 1
ATOM 3771 O O . PHE A 1 495 ? 43.541 -0.051 194.664 1.00 63.72 495 PHE A O 1
ATOM 3779 N N . GLY A 1 496 ? 44.614 -1.697 195.788 1.00 61.13 496 GLY A N 1
ATOM 3780 C CA . GLY A 1 496 ? 44.851 -2.458 194.576 1.00 62.20 496 GLY A CA 1
ATOM 3781 C C . GLY A 1 496 ? 45.948 -1.893 193.687 1.00 67.53 496 GLY A C 1
ATOM 3782 O O . GLY A 1 496 ? 46.827 -1.143 194.118 1.00 63.59 496 GLY A O 1
ATOM 3783 N N . ALA A 1 497 ? 45.863 -2.254 192.405 1.00 71.89 497 ALA A N 1
ATOM 3784 C CA . ALA A 1 497 ? 46.960 -2.055 191.470 1.00 70.05 497 ALA A CA 1
ATOM 3785 C C . ALA A 1 497 ? 47.297 -0.571 191.327 1.00 78.99 497 ALA A C 1
ATOM 3786 O O . ALA A 1 497 ? 46.433 0.291 191.491 1.00 77.42 497 ALA A O 1
ATOM 3788 N N . PRO A 1 498 ? 48.555 -0.244 191.017 1.00 87.99 498 PRO A N 1
ATOM 3789 C CA . PRO A 1 498 ? 49.024 1.135 191.222 1.00 90.72 498 PRO A CA 1
ATOM 3790 C C . PRO A 1 498 ? 48.575 2.178 190.203 1.00 89.86 498 PRO A C 1
ATOM 3791 O O . PRO A 1 498 ? 48.479 3.349 190.573 1.00 100.92 498 PRO A O 1
ATOM 3795 N N . THR A 1 499 ? 48.294 1.801 188.957 1.00 81.75 499 THR A N 1
ATOM 3796 C CA . THR A 1 499 ? 48.034 2.751 187.844 1.00 92.48 499 THR A CA 1
ATOM 3797 C C . THR A 1 499 ? 49.101 3.838 187.687 1.00 99.58 499 THR A C 1
ATOM 3798 O O . THR A 1 499 ? 49.378 4.288 186.569 1.00 99.32 499 THR A O 1
ATOM 3802 N N . GLU B 1 3 ? 45.565 -20.671 279.942 1.00 103.74 3 GLU B N 1
ATOM 3803 C CA . GLU B 1 3 ? 44.242 -21.289 279.895 1.00 107.06 3 GLU B CA 1
ATOM 3804 C C . GLU B 1 3 ? 43.805 -21.652 278.458 1.00 104.70 3 GLU B C 1
ATOM 3805 O O . GLU B 1 3 ? 43.935 -20.834 277.537 1.00 103.90 3 GLU B O 1
ATOM 3811 N N . PRO B 1 4 ? 43.242 -22.881 278.304 1.00 99.46 4 PRO B N 1
ATOM 3812 C CA . PRO B 1 4 ? 43.103 -23.522 276.978 1.00 96.54 4 PRO B CA 1
ATOM 3813 C C . PRO B 1 4 ? 42.398 -22.763 275.859 1.00 102.04 4 PRO B C 1
ATOM 3814 O O . PRO B 1 4 ? 41.626 -21.832 276.082 1.00 107.24 4 PRO B O 1
ATOM 3818 N N . VAL B 1 5 ? 42.668 -23.221 274.636 1.00 97.58 5 VAL B N 1
ATOM 3819 C CA . VAL B 1 5 ? 42.005 -22.776 273.411 1.00 93.23 5 VAL B CA 1
ATOM 3820 C C . VAL B 1 5 ? 41.445 -24.009 272.707 1.00 83.70 5 VAL B C 1
ATOM 3821 O O . VAL B 1 5 ? 42.177 -24.979 272.482 1.00 85.98 5 VAL B O 1
ATOM 3825 N N . VAL B 1 6 ? 40.166 -23.980 272.340 1.00 76.33 6 VAL B N 1
ATOM 3826 C CA . VAL B 1 6 ? 39.520 -25.176 271.812 1.00 79.02 6 VAL B CA 1
ATOM 3827 C C . VAL B 1 6 ? 39.311 -25.040 270.315 1.00 87.49 6 VAL B C 1
ATOM 3828 O O . VAL B 1 6 ? 38.710 -24.064 269.848 1.00 96.27 6 VAL B O 1
ATOM 3832 N N . VAL B 1 7 ? 39.796 -26.037 269.575 1.00 86.44 7 VAL B N 1
ATOM 3833 C CA . VAL B 1 7 ? 39.613 -26.166 268.135 1.00 82.60 7 VAL B CA 1
ATOM 3834 C C . VAL B 1 7 ? 38.682 -27.344 267.888 1.00 82.61 7 VAL B C 1
ATOM 3835 O O . VAL B 1 7 ? 38.829 -28.398 268.517 1.00 89.36 7 VAL B O 1
ATOM 3839 N N . VAL B 1 8 ? 37.724 -27.171 266.989 1.00 74.95 8 VAL B N 1
ATOM 3840 C CA . VAL B 1 8 ? 36.796 -28.232 266.619 1.00 83.16 8 VAL B CA 1
ATOM 3841 C C . VAL B 1 8 ? 37.099 -28.621 265.183 1.00 86.13 8 VAL B C 1
ATOM 3842 O O . VAL B 1 8 ? 36.971 -27.792 264.278 1.00 91.73 8 VAL B O 1
ATOM 3846 N N . GLY B 1 9 ? 37.508 -29.869 264.969 1.00 89.11 9 GLY B N 1
ATOM 3847 C CA . GLY B 1 9 ? 37.779 -30.341 263.623 1.00 89.12 9 GLY B CA 1
ATOM 3848 C C . GLY B 1 9 ? 39.228 -30.655 263.302 1.00 87.99 9 GLY B C 1
ATOM 3849 O O . GLY B 1 9 ? 40.055 -29.751 263.162 1.00 85.38 9 GLY B O 1
ATOM 3850 N N . ALA B 1 10 ? 39.538 -31.944 263.161 1.00 91.18 10 ALA B N 1
ATOM 3851 C CA . ALA B 1 10 ? 40.882 -32.385 262.805 1.00 82.57 10 ALA B CA 1
ATOM 3852 C C . ALA B 1 10 ? 41.008 -32.472 261.289 1.00 80.68 10 ALA B C 1
ATOM 3853 O O . ALA B 1 10 ? 41.735 -33.317 260.753 1.00 82.30 10 ALA B O 1
ATOM 3855 N N . GLY B 1 11 ? 40.268 -31.616 260.596 1.00 78.21 11 GLY B N 1
ATOM 3856 C CA . GLY B 1 11 ? 40.506 -31.396 259.200 1.00 72.76 11 GLY B CA 1
ATOM 3857 C C . GLY B 1 11 ? 41.680 -30.471 259.002 1.00 76.35 11 GLY B C 1
ATOM 3858 O O . GLY B 1 11 ? 42.251 -29.910 259.953 1.00 73.17 11 GLY B O 1
ATOM 3859 N N . PRO B 1 12 ? 42.062 -30.306 257.743 1.00 75.95 12 PRO B N 1
ATOM 3860 C CA . PRO B 1 12 ? 43.229 -29.472 257.429 1.00 76.98 12 PRO B CA 1
ATOM 3861 C C . PRO B 1 12 ? 43.268 -28.139 258.161 1.00 76.32 12 PRO B C 1
ATOM 3862 O O . PRO B 1 12 ? 44.339 -27.746 258.649 1.00 72.02 12 PRO B O 1
ATOM 3866 N N . ALA B 1 13 ? 42.141 -27.435 258.271 1.00 70.03 13 ALA B N 1
ATOM 3867 C CA . ALA B 1 13 ? 42.150 -26.154 258.974 1.00 67.76 13 ALA B CA 1
ATOM 3868 C C . ALA B 1 13 ? 42.479 -26.321 260.462 1.00 72.63 13 ALA B C 1
ATOM 3869 O O . ALA B 1 13 ? 43.262 -25.542 261.021 1.00 69.63 13 ALA B O 1
ATOM 3871 N N . GLY B 1 14 ? 41.882 -27.320 261.131 1.00 75.69 14 GLY B N 1
ATOM 3872 C CA . GLY B 1 14 ? 42.071 -27.447 262.573 1.00 72.00 14 GLY B CA 1
ATOM 3873 C C . GLY B 1 14 ? 43.461 -27.943 262.957 1.00 78.55 14 GLY B C 1
ATOM 3874 O O . GLY B 1 14 ? 44.058 -27.472 263.936 1.00 65.92 14 GLY B O 1
ATOM 3875 N N . LEU B 1 15 ? 43.989 -28.912 262.206 1.00 83.98 15 LEU B N 1
ATOM 3876 C CA . LEU B 1 15 ? 45.305 -29.462 262.518 1.00 79.59 15 LEU B CA 1
ATOM 3877 C C . LEU B 1 15 ? 46.372 -28.378 262.469 1.00 76.57 15 LEU B C 1
ATOM 3878 O O . LEU B 1 15 ? 47.121 -28.176 263.438 1.00 76.62 15 LEU B O 1
ATOM 3883 N N . MET B 1 16 ? 46.418 -27.638 261.362 1.00 64.96 16 MET B N 1
ATOM 3884 C CA . MET B 1 16 ? 47.406 -26.580 261.200 1.00 61.75 16 MET B CA 1
ATOM 3885 C C . MET B 1 16 ? 47.315 -25.563 262.328 1.00 72.60 16 MET B C 1
ATOM 3886 O O . MET B 1 16 ? 48.323 -25.220 262.955 1.00 85.21 16 MET B O 1
ATOM 3891 N N . LEU B 1 17 ? 46.106 -25.077 262.601 1.00 71.70 17 LEU B N 1
ATOM 3892 C CA . LEU B 1 17 ? 45.910 -24.050 263.621 1.00 72.93 17 LEU B CA 1
ATOM 3893 C C . LEU B 1 17 ? 46.330 -24.531 265.002 1.00 75.19 17 LEU B C 1
ATOM 3894 O O . LEU B 1 17 ? 46.882 -23.755 265.789 1.00 73.67 17 LEU B O 1
ATOM 3899 N N . ALA B 1 18 ? 46.024 -25.791 265.339 1.00 74.03 18 ALA B N 1
ATOM 3900 C CA . ALA B 1 18 ? 46.497 -26.328 266.606 1.00 69.59 18 ALA B CA 1
ATOM 3901 C C . ALA B 1 18 ? 48.015 -26.336 266.636 1.00 79.46 18 ALA B C 1
ATOM 3902 O O . ALA B 1 18 ? 48.622 -25.989 267.658 1.00 84.65 18 ALA B O 1
ATOM 3904 N N . CYS B 1 19 ? 48.650 -26.707 265.518 1.00 74.39 19 CYS B N 1
ATOM 3905 C CA . CYS B 1 19 ? 50.104 -26.607 265.445 1.00 73.89 19 CYS B CA 1
ATOM 3906 C C . CYS B 1 19 ? 50.549 -25.169 265.670 1.00 80.46 19 CYS B C 1
ATOM 3907 O O . CYS B 1 19 ? 51.257 -24.870 266.637 1.00 84.21 19 CYS B O 1
ATOM 3910 N N . GLU B 1 20 ? 50.094 -24.258 264.807 1.00 85.33 20 GLU B N 1
ATOM 3911 C CA . GLU B 1 20 ? 50.349 -22.824 264.928 1.00 87.15 20 GLU B CA 1
ATOM 3912 C C . GLU B 1 20 ? 50.302 -22.354 266.378 1.00 89.86 20 GLU B C 1
ATOM 3913 O O . GLU B 1 20 ? 51.131 -21.548 266.806 1.00 95.75 20 GLU B O 1
ATOM 3919 N N . LEU B 1 21 ? 49.345 -22.873 267.144 1.00 86.23 21 LEU B N 1
ATOM 3920 C CA . LEU B 1 21 ? 49.203 -22.478 268.539 1.00 86.52 21 LEU B CA 1
ATOM 3921 C C . LEU B 1 21 ? 50.257 -23.141 269.422 1.00 89.26 21 LEU B C 1
ATOM 3922 O O . LEU B 1 21 ? 51.004 -22.460 270.129 1.00 92.24 21 LEU B O 1
ATOM 3927 N N . ALA B 1 22 ? 50.335 -24.471 269.391 1.00 89.17 22 ALA B N 1
ATOM 3928 C CA . ALA B 1 22 ? 51.177 -25.185 270.346 1.00 86.55 22 ALA B CA 1
ATOM 3929 C C . ALA B 1 22 ? 52.654 -24.814 270.207 1.00 88.33 22 ALA B C 1
ATOM 3930 O O . ALA B 1 22 ? 53.367 -24.712 271.214 1.00 92.39 22 ALA B O 1
ATOM 3932 N N . MET B 1 23 ? 53.133 -24.605 268.974 1.00 79.65 23 MET B N 1
ATOM 3933 C CA . MET B 1 23 ? 54.524 -24.203 268.768 1.00 81.47 23 MET B CA 1
ATOM 3934 C C . MET B 1 23 ? 54.868 -22.889 269.463 1.00 86.42 23 MET B C 1
ATOM 3935 O O . MET B 1 23 ? 56.051 -22.567 269.613 1.00 93.46 23 MET B O 1
ATOM 3940 N N . ARG B 1 24 ? 53.862 -22.125 269.878 1.00 81.75 24 ARG B N 1
ATOM 3941 C CA . ARG B 1 24 ? 54.024 -20.874 270.608 1.00 80.36 24 ARG B CA 1
ATOM 3942 C C . ARG B 1 24 ? 53.599 -21.031 272.067 1.00 84.69 24 ARG B C 1
ATOM 3943 O O . ARG B 1 24 ? 53.171 -20.066 272.707 1.00 85.24 24 ARG B O 1
ATOM 3951 N N . ASP B 1 25 ? 53.688 -22.256 272.587 1.00 92.47 25 ASP B N 1
ATOM 3952 C CA . ASP B 1 25 ? 53.452 -22.548 273.998 1.00 99.38 25 ASP B CA 1
ATOM 3953 C C . ASP B 1 25 ? 52.135 -21.942 274.476 1.00 95.08 25 ASP B C 1
ATOM 3954 O O . ASP B 1 25 ? 52.088 -21.203 275.462 1.00 93.58 25 ASP B O 1
ATOM 3959 N N . VAL B 1 26 ? 51.061 -22.234 273.752 1.00 92.47 26 VAL B N 1
ATOM 3960 C CA . VAL B 1 26 ? 49.700 -21.933 274.186 1.00 89.07 26 VAL B CA 1
ATOM 3961 C C . VAL B 1 26 ? 48.915 -23.234 274.193 1.00 84.94 26 VAL B C 1
ATOM 3962 O O . VAL B 1 26 ? 48.981 -23.996 273.223 1.00 78.01 26 VAL B O 1
ATOM 3966 N N . PRO B 1 27 ? 48.198 -23.560 275.266 1.00 93.88 27 PRO B N 1
ATOM 3967 C CA . PRO B 1 27 ? 47.489 -24.845 275.307 1.00 95.62 27 PRO B CA 1
ATOM 3968 C C . PRO B 1 27 ? 46.315 -24.864 274.334 1.00 92.25 27 PRO B C 1
ATOM 3969 O O . PRO B 1 27 ? 45.619 -23.861 274.153 1.00 91.37 27 PRO B O 1
ATOM 3973 N N . ALA B 1 28 ? 46.103 -26.019 273.700 1.00 85.61 28 ALA B N 1
ATOM 3974 C CA . ALA B 1 28 ? 45.078 -26.139 272.667 1.00 84.43 28 ALA B CA 1
ATOM 3975 C C . ALA B 1 28 ? 44.502 -27.549 272.638 1.00 87.72 28 ALA B C 1
ATOM 3976 O O . ALA B 1 28 ? 45.242 -28.520 272.443 1.00 90.61 28 ALA B O 1
ATOM 3978 N N . VAL B 1 29 ? 43.182 -27.653 272.802 1.00 86.63 29 VAL B N 1
ATOM 3979 C CA . VAL B 1 29 ? 42.466 -28.922 272.711 1.00 86.65 29 VAL B CA 1
ATOM 3980 C C . VAL B 1 29 ? 41.697 -28.975 271.399 1.00 87.81 29 VAL B C 1
ATOM 3981 O O . VAL B 1 29 ? 40.969 -28.034 271.059 1.00 88.45 29 VAL B O 1
ATOM 3985 N N . LEU B 1 30 ? 41.819 -30.100 270.694 1.00 89.60 30 LEU B N 1
ATOM 3986 C CA . LEU B 1 30 ? 41.329 -30.266 269.334 1.00 88.70 30 LEU B CA 1
ATOM 3987 C C . LEU B 1 30 ? 40.466 -31.518 269.301 1.00 93.91 30 LEU B C 1
ATOM 3988 O O . LEU B 1 30 ? 40.960 -32.622 269.545 1.00 99.57 30 LEU B O 1
ATOM 3993 N N . VAL B 1 31 ? 39.183 -31.349 269.005 1.00 93.20 31 VAL B N 1
ATOM 3994 C CA . VAL B 1 31 ? 38.212 -32.431 269.084 1.00 89.29 31 VAL B CA 1
ATOM 3995 C C . VAL B 1 31 ? 37.846 -32.880 267.683 1.00 87.45 31 VAL B C 1
ATOM 3996 O O . VAL B 1 31 ? 37.935 -32.111 266.720 1.00 88.02 31 VAL B O 1
ATOM 4000 N N . ASP B 1 32 ? 37.450 -34.144 267.553 1.00 88.49 32 ASP B N 1
ATOM 4001 C CA . ASP B 1 32 ? 36.951 -34.611 266.267 1.00 92.84 32 ASP B CA 1
ATOM 4002 C C . ASP B 1 32 ? 36.136 -35.886 266.453 1.00 92.43 32 ASP B C 1
ATOM 4003 O O . ASP B 1 32 ? 36.494 -36.747 267.262 1.00 90.90 32 ASP B O 1
ATOM 4008 N N . ILE B 1 33 ? 35.048 -35.991 265.681 1.00 86.45 33 ILE B N 1
ATOM 4009 C CA . ILE B 1 33 ? 34.134 -37.128 265.773 1.00 91.37 33 ILE B CA 1
ATOM 4010 C C . ILE B 1 33 ? 34.814 -38.424 265.350 1.00 96.62 33 ILE B C 1
ATOM 4011 O O . ILE B 1 33 ? 34.483 -39.504 265.860 1.00 98.82 33 ILE B O 1
ATOM 4016 N N . HIS B 1 34 ? 35.764 -38.344 264.423 1.00 97.06 34 HIS B N 1
ATOM 4017 C CA . HIS B 1 34 ? 36.350 -39.543 263.837 1.00 100.04 34 HIS B CA 1
ATOM 4018 C C . HIS B 1 34 ? 37.092 -40.362 264.892 1.00 93.89 34 HIS B C 1
ATOM 4019 O O . HIS B 1 34 ? 37.878 -39.798 265.664 1.00 96.24 34 HIS B O 1
ATOM 4026 N N . PRO B 1 35 ? 36.844 -41.675 264.986 1.00 90.49 35 PRO B N 1
ATOM 4027 C CA . PRO B 1 35 ? 37.695 -42.514 265.843 1.00 94.12 35 PRO B CA 1
ATOM 4028 C C . PRO B 1 35 ? 39.169 -42.415 265.488 1.00 102.69 35 PRO B C 1
ATOM 4029 O O . PRO B 1 35 ? 40.007 -42.263 266.386 1.00 106.22 35 PRO B O 1
ATOM 4033 N N . THR B 1 36 ? 39.503 -42.499 264.197 1.00 102.31 36 THR B N 1
ATOM 4034 C CA . THR 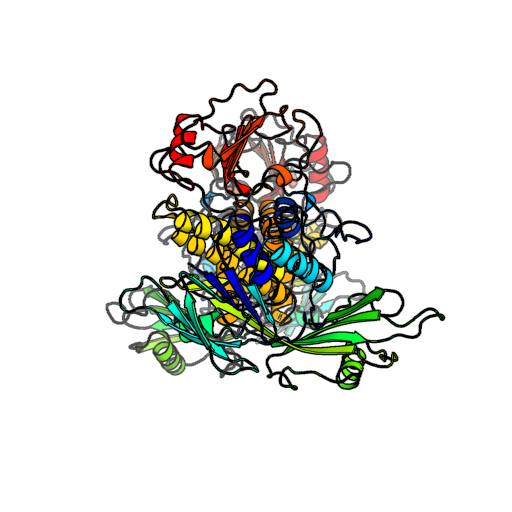B 1 36 ? 40.863 -42.388 263.684 1.00 107.84 36 THR B CA 1
ATOM 4035 C C . THR B 1 36 ? 40.888 -41.265 262.652 1.00 109.94 36 THR B C 1
ATOM 4036 O O . THR B 1 36 ? 39.842 -40.745 262.253 1.00 110.15 36 THR B O 1
ATOM 4040 N N . GLN B 1 37 ? 42.089 -40.873 262.222 1.00 104.87 37 GLN B N 1
ATOM 4041 C CA . GLN B 1 37 ? 42.214 -39.975 261.080 1.00 96.78 37 GLN B CA 1
ATOM 4042 C C . GLN B 1 37 ? 41.373 -40.495 259.917 1.00 92.35 37 GLN B C 1
ATOM 4043 O O . GLN B 1 37 ? 41.504 -41.656 259.513 1.00 86.40 37 GLN B O 1
ATOM 4049 N N . ARG B 1 38 ? 40.489 -39.635 259.399 1.00 89.94 38 ARG B N 1
ATOM 4050 C CA . ARG B 1 38 ? 39.503 -40.075 258.419 1.00 89.74 38 ARG B CA 1
ATOM 4051 C C . ARG B 1 38 ? 40.182 -40.635 257.173 1.00 90.90 38 ARG B C 1
ATOM 4052 O O . ARG B 1 38 ? 41.297 -40.249 256.812 1.00 85.74 38 ARG B O 1
ATOM 4060 N N . ALA B 1 39 ? 39.503 -41.572 256.522 1.00 97.18 39 ALA B N 1
ATOM 4061 C CA . ALA B 1 39 ? 40.001 -42.125 255.273 1.00 104.32 39 ALA B CA 1
ATOM 4062 C C . ALA B 1 39 ? 39.440 -41.412 254.049 1.00 107.16 39 ALA B C 1
ATOM 4063 O O . ALA B 1 39 ? 39.900 -41.671 252.934 1.00 110.29 39 ALA B O 1
ATOM 4065 N N . GLU B 1 40 ? 38.481 -40.512 254.228 1.00 106.22 40 GLU B N 1
ATOM 4066 C CA . GLU B 1 40 ? 37.819 -39.860 253.103 1.00 106.07 40 GLU B CA 1
ATOM 4067 C C . GLU B 1 40 ? 38.358 -38.438 252.951 1.00 96.53 40 GLU B C 1
ATOM 4068 O O . GLU B 1 40 ? 37.672 -37.440 253.170 1.00 93.71 40 GLU B O 1
ATOM 4074 N N . ALA B 1 41 ? 39.634 -38.367 252.592 1.00 91.43 41 ALA B N 1
ATOM 4075 C CA . ALA B 1 41 ? 40.241 -37.088 252.266 1.00 87.31 41 ALA B CA 1
ATOM 4076 C C . ALA B 1 41 ? 40.233 -36.957 250.752 1.00 87.55 41 ALA B C 1
ATOM 4077 O O . ALA B 1 41 ? 41.119 -37.510 250.077 1.00 88.68 41 ALA B O 1
ATOM 4079 N N . PRO B 1 42 ? 39.239 -36.284 250.167 1.00 90.20 42 PRO B N 1
ATOM 4080 C CA . PRO B 1 42 ? 39.152 -36.274 248.703 1.00 92.74 42 PRO B CA 1
ATOM 4081 C C . PRO B 1 42 ? 40.308 -35.542 248.064 1.00 98.46 42 PRO B C 1
ATOM 4082 O O . PRO B 1 42 ? 40.875 -36.034 247.078 1.00 99.88 42 PRO B O 1
ATOM 4086 N N . ALA B 1 43 ? 40.678 -34.383 248.611 1.00 94.27 43 ALA B N 1
ATOM 4087 C CA . ALA B 1 43 ? 41.696 -33.553 247.991 1.00 86.12 43 ALA B CA 1
ATOM 4088 C C . ALA B 1 43 ? 42.936 -34.374 247.717 1.00 87.25 43 ALA B C 1
ATOM 4089 O O . ALA B 1 43 ? 43.314 -35.246 248.501 1.00 95.76 43 ALA B O 1
ATOM 4091 N N . MET B 1 44 ? 43.549 -34.108 246.585 1.00 82.09 44 MET B N 1
ATOM 4092 C CA . MET B 1 44 ? 44.851 -34.665 246.308 1.00 91.48 44 MET B CA 1
ATOM 4093 C C . MET B 1 44 ? 45.934 -33.603 246.155 1.00 98.82 44 MET B C 1
ATOM 4094 O O . MET B 1 44 ? 47.082 -33.870 246.498 1.00 111.23 44 MET B O 1
ATOM 4099 N N . ALA B 1 45 ? 45.616 -32.397 245.743 1.00 88.89 45 ALA B N 1
ATOM 4100 C CA . ALA B 1 45 ? 46.626 -31.443 245.314 1.00 74.49 45 ALA B CA 1
ATOM 4101 C C . ALA B 1 45 ? 46.954 -30.444 246.394 1.00 71.11 45 ALA B C 1
ATOM 4102 O O . ALA B 1 45 ? 46.159 -30.206 247.292 1.00 66.20 45 ALA B O 1
ATOM 4104 N N . ILE B 1 46 ? 48.127 -29.824 246.284 1.00 77.24 46 ILE B N 1
ATOM 4105 C CA . ILE B 1 46 ? 48.427 -28.595 247.033 1.00 79.79 46 ILE B CA 1
ATOM 4106 C C . ILE B 1 46 ? 49.105 -27.576 246.127 1.00 74.10 46 ILE B C 1
ATOM 4107 O O . ILE B 1 46 ? 50.123 -27.860 245.488 1.00 70.41 46 ILE B O 1
ATOM 4112 N N . ASN B 1 47 ? 48.571 -26.362 246.141 1.00 71.01 47 ASN B N 1
ATOM 4113 C CA . ASN B 1 47 ? 49.037 -25.293 245.297 1.00 61.41 47 ASN B CA 1
ATOM 4114 C C . ASN B 1 47 ? 50.194 -24.579 245.978 1.00 65.22 47 ASN B C 1
ATOM 4115 O O . ASN B 1 47 ? 50.470 -24.761 247.189 1.00 57.36 47 ASN B O 1
ATOM 4120 N N . ALA B 1 48 ? 50.852 -23.743 245.170 1.00 61.34 48 ALA B N 1
ATOM 4121 C CA . ALA B 1 48 ? 52.102 -23.127 245.585 1.00 61.26 48 ALA B CA 1
ATOM 4122 C C . ALA B 1 48 ? 51.897 -22.289 246.827 1.00 63.16 48 ALA B C 1
ATOM 4123 O O . ALA B 1 48 ? 52.731 -22.310 247.745 1.00 60.00 48 ALA B O 1
ATOM 4125 N N . GLY B 1 49 ? 50.767 -21.584 246.893 1.00 49.47 49 GLY B N 1
ATOM 4126 C CA . GLY B 1 49 ? 50.514 -20.754 248.047 1.00 45.62 49 GLY B CA 1
ATOM 4127 C C . GLY B 1 49 ? 50.507 -21.548 249.326 1.00 50.71 49 GLY B C 1
ATOM 4128 O O . GLY B 1 49 ? 50.942 -21.055 250.367 1.00 58.67 49 GLY B O 1
ATOM 4129 N N . THR B 1 50 ? 50.011 -22.786 249.271 1.00 62.04 50 THR B N 1
ATOM 4130 C CA . THR B 1 50 ? 49.907 -23.581 250.482 1.00 63.67 50 THR B CA 1
ATOM 4131 C C . THR B 1 50 ? 51.244 -24.199 250.829 1.00 68.88 50 THR B C 1
ATOM 4132 O O . THR B 1 50 ? 51.577 -24.349 252.013 1.00 69.79 50 THR B O 1
ATOM 4136 N N . LEU B 1 51 ? 52.020 -24.540 249.804 1.00 73.18 51 LEU B N 1
ATOM 4137 C CA . LEU B 1 51 ? 53.378 -25.029 250.009 1.00 63.88 51 LEU B CA 1
ATOM 4138 C C . LEU B 1 51 ? 54.219 -24.026 250.786 1.00 58.63 51 LEU B C 1
ATOM 4139 O O . LEU B 1 51 ? 54.896 -24.394 251.753 1.00 59.12 51 LEU B O 1
ATOM 4144 N N . GLU B 1 52 ? 54.168 -22.747 250.389 1.00 59.26 52 GLU B N 1
ATOM 4145 C CA . GLU B 1 52 ? 54.906 -21.702 251.101 1.00 63.48 52 GLU B CA 1
ATOM 4146 C C . GLU B 1 52 ? 54.533 -21.662 252.586 1.00 64.98 52 GLU B C 1
ATOM 4147 O O . GLU B 1 52 ? 55.411 -21.548 253.450 1.00 75.74 52 GLU B O 1
ATOM 4153 N N . MET B 1 53 ? 53.248 -21.814 252.910 1.00 57.45 53 MET B N 1
ATOM 4154 C CA . MET B 1 53 ? 52.830 -21.789 254.316 1.00 67.60 53 MET B CA 1
ATOM 4155 C C . MET B 1 53 ? 53.313 -23.020 255.079 1.00 61.70 53 MET B C 1
ATOM 4156 O O . MET B 1 53 ? 53.686 -22.922 256.253 1.00 65.39 53 MET B O 1
ATOM 4161 N N . LEU B 1 54 ? 53.285 -24.191 254.443 1.00 63.29 54 LEU B N 1
ATOM 4162 C CA . LEU B 1 54 ? 53.866 -25.382 255.050 1.00 68.93 54 LEU B CA 1
ATOM 4163 C C . LEU B 1 54 ? 55.385 -25.267 255.161 1.00 71.57 54 LEU B C 1
ATOM 4164 O O . LEU B 1 54 ? 55.962 -25.639 256.195 1.00 69.31 54 LEU B O 1
ATOM 4169 N N . ASP B 1 55 ? 56.054 -24.759 254.109 1.00 64.02 55 ASP B N 1
ATOM 4170 C CA . ASP B 1 55 ? 57.497 -24.497 254.202 1.00 69.39 55 ASP B CA 1
ATOM 4171 C C . ASP B 1 55 ? 57.822 -23.665 255.429 1.00 73.94 55 ASP B C 1
ATOM 4172 O O . ASP B 1 55 ? 58.871 -23.856 256.057 1.00 69.79 55 ASP B O 1
ATOM 4177 N N . GLN B 1 56 ? 56.928 -22.741 255.789 1.00 74.34 56 GLN B N 1
ATOM 4178 C CA . GLN B 1 56 ? 57.211 -21.846 256.894 1.00 67.44 56 GLN B CA 1
ATOM 4179 C C . GLN B 1 56 ? 57.259 -22.566 258.222 1.00 66.77 56 GLN B C 1
ATOM 4180 O O . GLN B 1 56 ? 57.779 -22.000 259.188 1.00 67.71 56 GLN B O 1
ATOM 4186 N N . ARG B 1 57 ? 56.740 -23.793 258.293 1.00 63.07 57 ARG B N 1
ATOM 4187 C CA . ARG B 1 57 ? 56.850 -24.614 259.487 1.00 59.99 57 ARG B CA 1
ATOM 4188 C C . ARG B 1 57 ? 57.692 -25.866 259.258 1.00 66.55 57 ARG B C 1
ATOM 4189 O O . ARG B 1 57 ? 57.684 -26.770 260.099 1.00 71.08 57 ARG B O 1
ATOM 4197 N N . GLY B 1 58 ? 58.436 -25.938 258.156 1.00 69.17 58 GLY B N 1
ATOM 4198 C CA . GLY B 1 58 ? 59.184 -27.151 257.876 1.00 66.81 58 GLY B CA 1
ATOM 4199 C C . GLY B 1 58 ? 58.300 -28.353 257.646 1.00 75.57 58 GLY B C 1
ATOM 4200 O O . GLY B 1 58 ? 58.718 -29.490 257.882 1.00 82.08 58 GLY B O 1
ATOM 4201 N N . LEU B 1 59 ? 57.074 -28.131 257.200 1.00 78.34 59 LEU B N 1
ATOM 4202 C CA . LEU B 1 59 ? 56.136 -29.214 256.991 1.00 73.18 59 LEU B CA 1
ATOM 4203 C C . LEU B 1 59 ? 56.062 -29.656 255.550 1.00 76.97 59 LEU B C 1
ATOM 4204 O O . LEU B 1 59 ? 55.134 -30.381 255.211 1.00 81.34 59 LEU B O 1
ATOM 4209 N N . ALA B 1 60 ? 56.974 -29.207 254.681 1.00 76.41 60 ALA B N 1
ATOM 4210 C CA . ALA B 1 60 ? 56.835 -29.498 253.260 1.00 81.82 60 ALA B CA 1
ATOM 4211 C C . ALA B 1 60 ? 57.994 -30.266 252.652 1.00 91.21 60 ALA B C 1
ATOM 4212 O O . ALA B 1 60 ? 57.764 -31.051 251.733 1.00 99.88 60 ALA B O 1
ATOM 4214 N N . ALA B 1 61 ? 59.222 -30.071 253.117 1.00 96.42 61 ALA B N 1
ATOM 4215 C CA . ALA B 1 61 ? 60.276 -31.010 252.757 1.00 99.54 61 ALA B CA 1
ATOM 4216 C C . ALA B 1 61 ? 59.889 -32.400 253.250 1.00 106.53 61 ALA B C 1
ATOM 4217 O O . ALA B 1 61 ? 59.514 -32.577 254.413 1.00 104.72 61 ALA B O 1
ATOM 4219 N N . GLY B 1 62 ? 59.949 -33.385 252.362 1.00 111.21 62 GLY B N 1
ATOM 4220 C CA . GLY B 1 62 ? 59.537 -34.721 252.740 1.00 112.36 62 GLY B CA 1
ATOM 4221 C C . GLY B 1 62 ? 58.275 -35.139 252.018 1.00 107.50 62 GLY B C 1
ATOM 4222 O O . GLY B 1 62 ? 58.208 -36.247 251.463 1.00 109.18 62 GLY B O 1
ATOM 4223 N N . LEU B 1 63 ? 57.294 -34.223 251.951 1.00 104.76 63 LEU B N 1
ATOM 4224 C CA . LEU B 1 63 ? 56.055 -34.428 251.206 1.00 103.22 63 LEU B CA 1
ATOM 4225 C C . LEU B 1 63 ? 56.092 -33.788 249.832 1.00 95.53 63 LEU B C 1
ATOM 4226 O O . LEU B 1 63 ? 55.260 -34.139 249.005 1.00 97.18 63 LEU B O 1
ATOM 4231 N N . ARG B 1 64 ? 57.046 -32.914 249.555 1.00 89.05 64 ARG B N 1
ATOM 4232 C CA . ARG B 1 64 ? 57.760 -33.026 248.299 1.00 95.60 64 ARG B CA 1
ATOM 4233 C C . ARG B 1 64 ? 58.575 -34.279 248.442 1.00 117.58 64 ARG B C 1
ATOM 4234 O O . ARG B 1 64 ? 58.794 -34.702 249.565 1.00 119.16 64 ARG B O 1
ATOM 4242 N N . GLU B 1 65 ? 59.027 -34.825 247.333 1.00 138.68 65 GLU B N 1
ATOM 4243 C CA . GLU B 1 65 ? 59.775 -36.071 247.171 1.00 149.44 65 GLU B CA 1
ATOM 4244 C C . GLU B 1 65 ? 58.830 -37.210 246.809 1.00 140.31 65 GLU B C 1
ATOM 4245 O O . GLU B 1 65 ? 57.806 -37.432 247.449 1.00 141.40 65 GLU B O 1
ATOM 4251 N N . GLY B 1 66 ? 59.154 -37.812 245.670 1.00 131.01 66 GLY B N 1
ATOM 4252 C CA . GLY B 1 66 ? 58.325 -38.794 245.003 1.00 121.08 66 GLY B CA 1
ATOM 4253 C C . GLY B 1 66 ? 57.057 -38.212 244.426 1.00 114.68 66 GLY B C 1
ATOM 4254 O O . GLY B 1 66 ? 56.500 -38.770 243.477 1.00 109.11 66 GLY B O 1
ATOM 4255 N N . THR B 1 67 ? 56.597 -37.106 245.010 1.00 113.60 67 THR B N 1
ATOM 4256 C CA . THR B 1 67 ? 55.371 -36.447 244.586 1.00 111.58 67 THR B CA 1
ATOM 4257 C C . THR B 1 67 ? 55.580 -35.734 243.260 1.00 110.30 67 THR B C 1
ATOM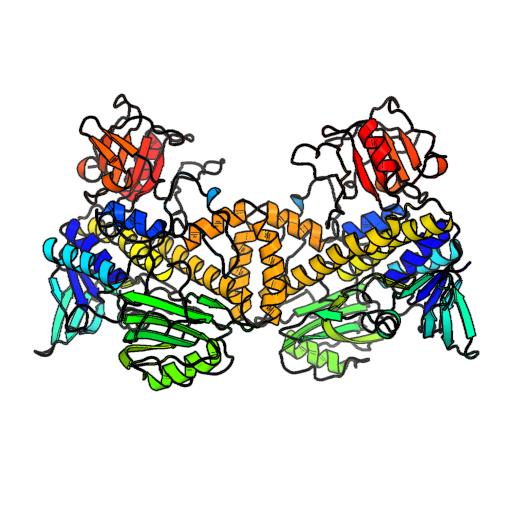 4258 O O . THR B 1 67 ? 56.566 -35.016 243.079 1.00 106.36 67 THR B O 1
ATOM 4262 N N . VAL B 1 68 ? 54.651 -35.923 242.337 1.00 113.39 68 VAL B N 1
ATOM 4263 C CA . VAL B 1 68 ? 54.790 -35.374 240.996 1.00 108.94 68 VAL B CA 1
ATOM 4264 C C . VAL B 1 68 ? 53.983 -34.089 240.893 1.00 101.85 68 VAL B C 1
ATOM 4265 O O . VAL B 1 68 ? 52.980 -33.882 241.590 1.00 96.68 68 VAL B O 1
ATOM 4269 N N . THR B 1 69 ? 54.461 -33.205 240.029 1.00 100.02 69 THR B N 1
ATOM 4270 C CA . THR B 1 69 ? 53.906 -31.882 239.841 1.00 99.47 69 THR B CA 1
ATOM 4271 C C . THR B 1 69 ? 53.403 -31.742 238.419 1.00 108.59 69 THR B C 1
ATOM 4272 O O . THR B 1 69 ? 53.962 -32.313 237.474 1.00 115.33 69 THR B O 1
ATOM 4276 N N . PHE B 1 70 ? 52.389 -30.995 238.299 1.00 110.22 70 PHE B N 1
ATOM 4277 C CA . PHE B 1 70 ? 51.759 -30.597 237.075 1.00 116.63 70 PHE B CA 1
ATOM 4278 C C . PHE B 1 70 ? 52.013 -29.091 236.847 1.00 113.14 70 PHE B C 1
ATOM 4279 O O . PHE B 1 70 ? 52.178 -28.355 237.823 1.00 106.06 70 PHE B O 1
ATOM 4287 N N . PRO B 1 71 ? 52.207 -28.612 235.578 1.00 119.29 71 PRO B N 1
ATOM 4288 C CA . PRO B 1 71 ? 52.664 -27.220 235.400 1.00 121.10 71 PRO B CA 1
ATOM 4289 C C . PRO B 1 71 ? 51.576 -26.156 235.107 1.00 113.98 71 PRO B C 1
ATOM 4290 O O . PRO B 1 71 ? 51.833 -24.963 235.376 1.00 108.81 71 PRO B O 1
ATOM 4294 N N . GLU B 1 72 ? 50.479 -26.542 234.466 1.00 108.24 72 GLU B N 1
ATOM 4295 C CA . GLU B 1 72 ? 49.424 -25.582 234.127 1.00 108.45 72 GLU B CA 1
ATOM 4296 C C . GLU B 1 72 ? 48.698 -25.138 235.390 1.00 94.07 72 GLU B C 1
ATOM 4297 O O . GLU B 1 72 ? 48.811 -25.767 236.449 1.00 92.06 72 GLU B O 1
ATOM 4303 N N . VAL B 1 73 ? 47.948 -24.052 235.266 1.00 87.77 73 VAL B N 1
ATOM 4304 C CA . VAL B 1 73 ? 47.074 -23.542 236.321 1.00 78.98 73 VAL B CA 1
ATOM 4305 C C . VAL B 1 73 ? 45.845 -22.998 235.599 1.00 73.74 73 VAL B C 1
ATOM 4306 O O . VAL B 1 73 ? 45.912 -21.947 234.954 1.00 73.92 73 VAL B O 1
ATOM 4310 N N . ARG B 1 74 ? 44.721 -23.687 235.712 1.00 76.35 74 ARG B N 1
ATOM 4311 C CA . ARG B 1 74 ? 43.641 -23.397 234.798 1.00 79.72 74 ARG B CA 1
ATOM 4312 C C . ARG B 1 74 ? 42.471 -22.695 235.456 1.00 75.56 74 ARG B C 1
ATOM 4313 O O . ARG B 1 74 ? 42.230 -22.821 236.654 1.00 77.67 74 ARG B O 1
ATOM 4321 N N . PHE B 1 75 ? 41.797 -21.896 234.654 1.00 79.25 75 PHE B N 1
ATOM 4322 C CA . PHE B 1 75 ? 40.538 -21.257 234.989 1.00 73.19 75 PHE B CA 1
ATOM 4323 C C . PHE B 1 75 ? 39.470 -21.996 234.194 1.00 67.85 75 PHE B C 1
ATOM 4324 O O . PHE B 1 75 ? 39.435 -21.893 232.964 1.00 62.45 75 PHE B O 1
ATOM 4332 N N . ALA B 1 76 ? 38.616 -22.756 234.890 1.00 58.56 76 ALA B N 1
ATOM 4333 C CA . ALA B 1 76 ? 37.862 -23.855 234.267 1.00 68.84 76 ALA B CA 1
ATOM 4334 C C . ALA B 1 76 ? 38.879 -24.632 233.428 1.00 80.98 76 ALA B C 1
ATOM 4335 O O . ALA B 1 76 ? 39.937 -25.001 233.959 1.00 85.59 76 ALA B O 1
ATOM 4337 N N . ASP B 1 77 ? 38.627 -24.880 232.143 1.00 83.32 77 ASP B N 1
ATOM 4338 C CA . ASP B 1 77 ? 39.598 -25.540 231.278 1.00 83.82 77 ASP B CA 1
ATOM 4339 C C . ASP B 1 77 ? 40.467 -24.559 230.501 1.00 73.14 77 ASP B C 1
ATOM 4340 O O . ASP B 1 77 ? 41.287 -25.003 229.694 1.00 76.42 77 ASP B O 1
ATOM 4345 N N . LEU B 1 78 ? 40.308 -23.250 230.719 1.00 66.85 78 LEU B N 1
ATOM 4346 C CA . LEU B 1 78 ? 41.149 -22.223 230.113 1.00 74.51 78 LEU B CA 1
ATOM 4347 C C . LEU B 1 78 ? 42.493 -22.155 230.829 1.00 88.32 78 LEU B C 1
ATOM 4348 O O . LEU B 1 78 ? 42.600 -22.453 232.017 1.00 96.97 78 LEU B O 1
ATOM 4353 N N . ARG B 1 79 ? 43.518 -21.700 230.116 1.00 86.53 79 ARG B N 1
ATOM 4354 C CA . ARG B 1 79 ? 44.864 -21.683 230.670 1.00 87.30 79 ARG B CA 1
ATOM 4355 C C . ARG B 1 79 ? 45.217 -20.301 231.197 1.00 78.12 79 ARG B C 1
ATOM 4356 O O . ARG B 1 79 ? 44.977 -19.288 230.527 1.00 80.46 79 ARG B O 1
ATOM 4364 N N . LEU B 1 80 ? 45.776 -20.271 232.401 1.00 64.99 80 LEU B N 1
ATOM 4365 C CA . LEU B 1 80 ? 46.360 -19.068 232.959 1.00 65.26 80 LEU B CA 1
ATOM 4366 C C . LEU B 1 80 ? 47.857 -19.061 232.714 1.00 79.29 80 LEU B C 1
ATOM 4367 O O . LEU B 1 80 ? 48.510 -20.106 232.714 1.00 91.62 80 LEU B O 1
ATOM 4372 N N . ALA B 1 81 ? 48.403 -17.860 232.541 1.00 78.39 81 ALA B N 1
ATOM 4373 C CA . ALA B 1 81 ? 49.826 -17.696 232.259 1.00 81.16 81 ALA B CA 1
ATOM 4374 C C . ALA B 1 81 ? 50.563 -17.491 233.580 1.00 81.26 81 ALA B C 1
ATOM 4375 O O . ALA B 1 81 ? 51.012 -16.394 233.917 1.00 72.95 81 ALA B O 1
ATOM 4377 N N . PHE B 1 82 ? 50.709 -18.589 234.333 1.00 86.57 82 PHE B N 1
ATOM 4378 C CA . PHE B 1 82 ? 51.285 -18.500 235.677 1.00 88.03 82 PHE B CA 1
ATOM 4379 C C . PHE B 1 82 ? 52.721 -17.979 235.665 1.00 85.85 82 PHE B C 1
ATOM 4380 O O . PHE B 1 82 ? 53.183 -17.411 236.663 1.00 80.11 82 PHE B O 1
ATOM 4388 N N . GLU B 1 83 ? 53.434 -18.150 234.552 1.00 85.97 83 GLU B N 1
ATOM 4389 C CA . GLU B 1 83 ? 54.820 -17.712 234.443 1.00 85.78 83 GLU B CA 1
ATOM 4390 C C . GLU B 1 83 ? 54.956 -16.190 234.489 1.00 82.66 83 GLU B C 1
ATOM 4391 O O . GLU B 1 83 ? 56.070 -15.656 234.515 1.00 86.08 83 GLU B O 1
ATOM 4397 N N . LYS B 1 84 ? 53.835 -15.476 234.507 1.00 71.78 84 LYS B N 1
ATOM 4398 C CA . LYS B 1 84 ? 53.876 -14.024 234.594 1.00 67.26 84 LYS B CA 1
ATOM 4399 C C . LYS B 1 84 ? 53.804 -13.506 236.033 1.00 66.50 84 LYS B C 1
ATOM 4400 O O . LYS B 1 84 ? 53.961 -12.296 236.247 1.00 61.89 84 LYS B O 1
ATOM 4406 N N . VAL B 1 85 ? 53.598 -14.382 237.026 1.00 70.59 85 VAL B N 1
ATOM 4407 C CA . VAL B 1 85 ? 53.664 -13.967 238.430 1.00 75.88 85 VAL B CA 1
ATOM 4408 C C . VAL B 1 85 ? 55.097 -13.600 238.792 1.00 82.20 85 VAL B C 1
ATOM 4409 O O . VAL B 1 85 ? 56.056 -14.266 238.366 1.00 83.10 85 VAL B O 1
ATOM 4413 N N . GLN B 1 86 ? 55.250 -12.547 239.602 1.00 84.79 86 GLN B N 1
ATOM 4414 C CA . GLN B 1 86 ? 56.572 -12.082 240.003 1.00 84.27 86 GLN B CA 1
ATOM 4415 C C . GLN B 1 86 ? 57.290 -13.157 240.815 1.00 92.76 86 GLN B C 1
ATOM 4416 O O . GLN B 1 86 ? 56.662 -13.995 241.473 1.00 77.96 86 GLN B O 1
ATOM 4422 N N . GLY B 1 87 ? 58.628 -13.137 240.734 1.00 107.49 87 GLY B N 1
ATOM 4423 C CA . GLY B 1 87 ? 59.481 -14.018 241.498 1.00 99.86 87 GLY B CA 1
ATOM 4424 C C . GLY B 1 87 ? 59.324 -15.466 241.090 1.00 94.27 87 GLY B C 1
ATOM 4425 O O . GLY B 1 87 ? 58.369 -15.841 240.399 1.00 101.09 87 GLY B O 1
ATOM 4426 N N . PRO B 1 88 ? 60.265 -16.314 241.499 1.00 79.87 88 PRO B N 1
ATOM 4427 C CA . PRO B 1 88 ? 60.105 -17.750 241.251 1.00 75.25 88 PRO B CA 1
ATOM 4428 C C . PRO B 1 88 ? 59.075 -18.342 242.200 1.00 72.48 88 PRO B C 1
ATOM 4429 O O . PRO B 1 88 ? 59.025 -18.009 243.390 1.00 68.53 88 PRO B O 1
ATOM 4433 N N . ARG B 1 89 ? 58.233 -19.222 241.654 1.00 70.09 89 ARG B N 1
ATOM 4434 C CA . ARG B 1 89 ? 57.218 -19.883 242.466 1.00 73.94 89 ARG B CA 1
ATOM 4435 C C . ARG B 1 89 ? 57.246 -21.383 242.221 1.00 83.50 89 ARG B C 1
ATOM 4436 O O . ARG B 1 89 ? 58.188 -21.909 241.624 1.00 92.53 89 ARG B O 1
ATOM 4444 N N . GLU B 1 90 ? 56.209 -22.073 242.667 1.00 80.42 90 GLU B N 1
ATOM 4445 C CA . GLU B 1 90 ? 56.186 -23.513 242.655 1.00 77.26 90 GLU B CA 1
ATOM 4446 C C . GLU B 1 90 ? 55.050 -24.023 241.786 1.00 83.18 90 GLU B C 1
ATOM 4447 O O . GLU B 1 90 ? 53.986 -23.398 241.716 1.00 83.12 90 GLU B O 1
ATOM 4453 N N . PRO B 1 91 ? 55.233 -25.159 241.125 1.00 83.84 91 PRO B N 1
ATOM 4454 C CA . PRO B 1 91 ? 54.086 -25.844 240.529 1.00 77.21 91 PRO B CA 1
ATOM 4455 C C . PRO B 1 91 ? 53.246 -26.481 241.623 1.00 70.25 91 PRO B C 1
ATOM 4456 O O . PRO B 1 91 ? 53.696 -26.685 242.752 1.00 70.93 91 PRO B O 1
ATOM 4460 N N . THR B 1 92 ? 52.002 -26.793 241.283 1.00 68.39 92 THR B N 1
ATOM 4461 C CA . THR B 1 92 ? 51.155 -27.517 242.221 1.00 70.20 92 THR B CA 1
ATOM 4462 C C . THR B 1 92 ? 51.701 -28.934 242.401 1.00 74.53 92 THR B C 1
ATOM 4463 O O . THR B 1 92 ? 52.106 -29.571 241.430 1.00 82.06 92 THR B O 1
ATOM 4467 N N . HIS B 1 93 ? 51.753 -29.416 243.651 1.00 78.84 93 HIS B N 1
ATOM 4468 C CA . HIS B 1 93 ? 52.278 -30.739 243.980 1.00 80.06 93 HIS B CA 1
ATOM 4469 C C . HIS B 1 93 ? 51.168 -31.703 244.370 1.00 94.46 93 HIS B C 1
ATOM 4470 O O . HIS B 1 93 ? 50.116 -31.291 244.882 1.00 93.71 93 HIS B O 1
ATOM 4477 N N . MET B 1 94 ? 51.442 -32.994 244.177 1.00 112.49 94 MET B N 1
ATOM 4478 C CA . MET B 1 94 ? 50.400 -34.029 244.234 1.00 117.48 94 MET B CA 1
ATOM 4479 C C . MET B 1 94 ? 50.580 -34.926 245.455 1.00 110.32 94 MET B C 1
ATOM 4480 O O . MET B 1 94 ? 50.828 -36.119 245.320 1.00 117.98 94 MET B O 1
ATOM 4485 N N . VAL B 1 95 ? 50.538 -34.299 246.656 1.00 102.94 95 VAL B N 1
ATOM 4486 C CA . VAL B 1 95 ? 50.567 -35.034 247.918 1.00 102.65 95 VAL B CA 1
ATOM 4487 C C . VAL B 1 95 ? 49.151 -35.213 248.399 1.00 100.03 95 VAL B C 1
ATOM 4488 O O . VAL B 1 95 ? 48.453 -34.223 248.610 1.00 95.47 95 VAL B O 1
ATOM 4492 N N . LEU B 1 96 ? 48.766 -36.458 248.673 1.00 101.29 96 LEU B N 1
ATOM 4493 C CA . LEU B 1 96 ? 47.379 -36.754 249.063 1.00 94.96 96 LEU B CA 1
ATOM 4494 C C . LEU B 1 96 ? 47.003 -36.046 250.364 1.00 88.14 96 LEU B C 1
ATOM 4495 O O . LEU B 1 96 ? 47.825 -35.885 251.277 1.00 87.01 96 LEU B O 1
ATOM 4500 N N . GLN B 1 97 ? 45.742 -35.624 250.441 1.00 83.65 97 GLN B N 1
ATOM 4501 C CA . GLN B 1 97 ? 45.289 -34.867 251.612 1.00 82.85 97 GLN B CA 1
ATOM 4502 C C . GLN B 1 97 ? 45.463 -35.670 252.895 1.00 84.85 97 GLN B C 1
ATOM 4503 O O . GLN B 1 97 ? 45.694 -35.101 253.970 1.00 87.02 97 GLN B O 1
ATOM 4509 N N . SER B 1 98 ? 45.390 -36.996 252.790 1.00 84.79 98 SER B N 1
ATOM 4510 C CA . SER B 1 98 ? 45.557 -37.839 253.964 1.00 85.78 98 SER B CA 1
ATOM 4511 C C . SER B 1 98 ? 47.012 -37.867 254.415 1.00 84.20 98 SER B C 1
ATOM 4512 O O . SER B 1 98 ? 47.296 -37.811 255.619 1.00 79.82 98 SER B O 1
ATOM 4515 N N . ARG B 1 99 ? 47.949 -37.943 253.463 1.00 81.58 99 ARG B N 1
ATOM 4516 C CA . ARG B 1 99 ? 49.362 -37.850 253.815 1.00 83.21 99 ARG B CA 1
ATOM 4517 C C . ARG B 1 99 ? 49.675 -36.516 254.480 1.00 79.17 99 ARG B C 1
ATOM 4518 O O . ARG B 1 99 ? 50.517 -36.453 255.381 1.00 79.50 99 ARG B O 1
ATOM 4526 N N . LEU B 1 100 ? 48.983 -35.447 254.073 1.00 71.89 100 LEU B N 1
ATOM 4527 C CA . LEU B 1 100 ? 49.182 -34.146 254.695 1.00 64.15 100 LEU B CA 1
ATOM 4528 C C . LEU B 1 100 ? 48.495 -34.039 256.053 1.00 73.94 100 LEU B C 1
ATOM 4529 O O . LEU B 1 100 ? 49.033 -33.410 256.973 1.00 80.68 100 LEU B O 1
ATOM 4534 N N . GLU B 1 101 ? 47.298 -34.612 256.200 1.00 77.62 101 GLU B N 1
ATOM 4535 C CA . GLU B 1 101 ? 46.642 -34.561 257.505 1.00 83.06 101 GLU B CA 1
ATOM 4536 C C . GLU B 1 101 ? 47.470 -35.279 258.570 1.00 82.38 101 GLU B C 1
ATOM 4537 O O . GLU B 1 101 ? 47.489 -34.851 259.729 1.00 81.78 101 GLU B O 1
ATOM 4543 N N . LYS B 1 102 ? 48.201 -36.334 258.189 1.00 75.33 102 LYS B N 1
ATOM 4544 C CA . LYS B 1 102 ? 48.987 -37.092 259.161 1.00 73.08 102 LYS B CA 1
ATOM 4545 C C . LYS B 1 102 ? 50.244 -36.347 259.569 1.00 84.38 102 LYS B C 1
ATOM 4546 O O . LYS B 1 102 ? 50.612 -36.323 260.751 1.00 85.48 102 LYS B O 1
ATOM 4552 N N . VAL B 1 103 ? 50.959 -35.807 258.581 1.00 86.81 103 VAL B N 1
ATOM 4553 C CA . VAL B 1 103 ? 52.064 -34.897 258.853 1.00 80.71 103 VAL B CA 1
ATOM 4554 C C . VAL B 1 103 ? 51.623 -33.830 259.840 1.00 78.22 103 VAL B C 1
ATOM 4555 O O . VAL B 1 103 ? 52.368 -33.455 260.750 1.00 83.26 103 VAL B O 1
ATOM 4559 N N . LEU B 1 104 ? 50.390 -33.345 259.693 1.00 71.61 104 LEU B N 1
ATOM 4560 C CA . LEU B 1 104 ? 49.875 -32.351 260.626 1.00 76.03 104 LEU B CA 1
ATOM 4561 C C . LEU B 1 104 ? 49.437 -32.981 261.944 1.00 78.54 104 LEU B C 1
ATOM 4562 O O . LEU B 1 104 ? 49.606 -32.368 263.005 1.00 76.18 104 LEU B O 1
ATOM 4567 N N . ILE B 1 105 ? 48.896 -34.200 261.906 1.00 78.56 105 ILE B N 1
ATOM 4568 C CA . ILE B 1 105 ? 48.531 -34.878 263.146 1.00 83.80 105 ILE B CA 1
ATOM 4569 C C . ILE B 1 105 ? 49.772 -35.146 263.986 1.00 76.17 105 ILE B C 1
ATOM 4570 O O . ILE B 1 105 ? 49.890 -34.668 265.121 1.00 70.19 105 ILE B O 1
ATOM 4575 N N . ASP B 1 106 ? 50.717 -35.923 263.444 1.00 81.29 106 ASP B N 1
ATOM 4576 C CA . ASP B 1 106 ? 51.842 -36.331 264.281 1.00 90.45 106 ASP B CA 1
ATOM 4577 C C . ASP B 1 106 ? 52.773 -35.166 264.599 1.00 83.88 106 ASP B C 1
ATOM 4578 O O . ASP B 1 106 ? 53.547 -35.259 265.555 1.00 89.71 106 ASP B O 1
ATOM 4583 N N . ARG B 1 107 ? 52.689 -34.062 263.850 1.00 85.83 107 ARG B N 1
ATOM 4584 C CA . ARG B 1 107 ? 53.356 -32.823 264.251 1.00 89.08 107 ARG B CA 1
ATOM 4585 C C . ARG B 1 107 ? 52.589 -32.110 265.356 1.00 93.62 107 ARG B C 1
ATOM 4586 O O . ARG B 1 107 ? 53.199 -31.528 266.265 1.00 91.84 107 ARG B O 1
ATOM 4594 N N . ALA B 1 108 ? 51.254 -32.133 265.281 1.00 93.61 108 ALA B N 1
ATOM 4595 C CA . ALA B 1 108 ? 50.439 -31.467 266.287 1.00 91.36 108 ALA B CA 1
ATOM 4596 C C . ALA B 1 108 ? 50.791 -31.956 267.688 1.00 89.97 108 ALA B C 1
ATOM 4597 O O . ALA B 1 108 ? 50.978 -31.154 268.612 1.00 88.54 108 ALA B O 1
ATOM 4599 N N . VAL B 1 109 ? 50.922 -33.270 267.862 1.00 87.98 109 VAL B N 1
ATOM 4600 C CA . VAL B 1 109 ? 51.085 -33.778 269.221 1.00 85.88 109 VAL B CA 1
ATOM 4601 C C . VAL B 1 109 ? 52.532 -33.674 269.678 1.00 80.47 109 VAL B C 1
ATOM 4602 O O . VAL B 1 109 ? 52.789 -33.333 270.833 1.00 83.55 109 VAL B O 1
ATOM 4606 N N . GLU B 1 110 ? 53.492 -33.923 268.780 1.00 81.41 110 GLU B N 1
ATOM 4607 C CA . GLU B 1 110 ? 54.894 -33.666 269.102 1.00 83.58 110 GLU B CA 1
ATOM 4608 C C . GLU B 1 110 ? 55.075 -32.265 269.691 1.00 79.39 110 GLU B C 1
ATOM 4609 O O . GLU B 1 110 ? 55.846 -32.076 270.642 1.00 83.51 110 GLU B O 1
ATOM 4615 N N . LEU B 1 111 ? 54.311 -31.289 269.199 1.00 79.48 111 LEU B N 1
ATOM 4616 C CA . LEU B 1 111 ? 54.328 -29.960 269.801 1.00 80.49 111 LEU B CA 1
ATOM 4617 C C . LEU B 1 111 ? 53.634 -29.937 271.163 1.00 90.45 111 LEU B C 1
ATOM 4618 O O . LEU B 1 111 ? 54.110 -29.267 272.088 1.00 90.07 111 LEU B O 1
ATOM 4623 N N . GLY B 1 112 ? 52.493 -30.624 271.299 1.00 94.10 112 GLY B N 1
ATOM 4624 C CA . GLY B 1 112 ? 51.778 -30.677 272.564 1.00 97.83 112 GLY B CA 1
ATOM 4625 C C . GLY B 1 112 ? 50.273 -30.442 272.512 1.00 103.92 112 GLY B C 1
ATOM 4626 O O . GLY B 1 112 ? 49.699 -29.847 273.430 1.00 106.31 112 GLY B O 1
ATOM 4627 N N . VAL B 1 113 ? 49.614 -30.922 271.464 1.00 102.43 113 VAL B N 1
ATOM 4628 C CA . VAL B 1 113 ? 48.187 -30.690 271.270 1.00 98.81 113 VAL B CA 1
ATOM 4629 C C . VAL B 1 113 ? 47.397 -31.798 271.952 1.00 95.21 113 VAL B C 1
ATOM 4630 O O . VAL B 1 113 ? 47.655 -32.982 271.717 1.00 97.14 113 VAL B O 1
ATOM 4634 N N . ASP B 1 114 ? 46.429 -31.416 272.794 1.00 93.82 114 ASP B N 1
ATOM 4635 C CA . ASP B 1 114 ? 45.486 -32.370 273.380 1.00 98.40 114 ASP B CA 1
ATOM 4636 C C . ASP B 1 114 ? 44.424 -32.675 272.327 1.00 99.87 114 ASP B C 1
ATOM 4637 O O . ASP B 1 114 ? 43.328 -32.114 272.311 1.00 102.74 114 ASP B O 1
ATOM 4642 N N . LEU B 1 115 ? 44.767 -33.581 271.422 1.00 98.18 115 LEU B N 1
ATOM 4643 C CA . LEU B 1 115 ? 43.817 -34.028 270.416 1.00 103.10 115 LEU B CA 1
ATOM 4644 C C . LEU B 1 115 ? 42.919 -35.118 270.998 1.00 107.86 115 LEU B C 1
ATOM 4645 O O . LEU B 1 115 ? 43.397 -36.045 271.663 1.00 111.13 115 LEU B O 1
ATOM 4650 N N . ARG B 1 116 ? 41.615 -35.010 270.745 1.00 105.88 116 ARG B N 1
ATOM 4651 C CA . ARG B 1 116 ? 40.630 -35.971 271.237 1.00 99.14 116 ARG B CA 1
ATOM 4652 C C . ARG B 1 116 ? 39.851 -36.525 270.051 1.00 101.12 116 ARG B C 1
ATOM 4653 O O . ARG B 1 116 ? 38.902 -35.889 269.580 1.00 109.24 116 ARG B O 1
ATOM 4661 N N . TRP B 1 117 ? 40.232 -37.709 269.572 1.00 95.18 117 TRP B N 1
ATOM 4662 C CA . TRP B 1 117 ? 39.376 -38.407 268.624 1.00 95.71 117 TRP B CA 1
ATOM 4663 C C . TRP B 1 117 ? 38.073 -38.833 269.309 1.00 90.82 117 TRP B C 1
ATOM 4664 O O . TRP B 1 117 ? 37.947 -38.830 270.539 1.00 89.86 117 TRP B O 1
ATOM 4675 N N . ALA B 1 118 ? 37.091 -39.205 268.494 1.00 87.43 118 ALA B N 1
ATOM 4676 C CA . ALA B 1 118 ? 35.823 -39.727 269.000 1.00 97.63 118 ALA B CA 1
ATOM 4677 C C . ALA B 1 118 ? 35.168 -38.753 269.981 1.00 102.18 118 ALA B C 1
ATOM 4678 O O . ALA B 1 118 ? 34.538 -39.154 270.964 1.00 102.44 118 ALA B O 1
ATOM 4680 N N . THR B 1 119 ? 35.313 -37.457 269.707 1.00 103.77 119 THR B N 1
ATOM 4681 C CA . THR B 1 119 ? 34.780 -36.410 270.567 1.00 103.41 119 THR B CA 1
ATOM 4682 C C . THR B 1 119 ? 34.088 -35.347 269.726 1.00 106.60 119 THR B C 1
ATOM 4683 O O . THR B 1 119 ? 34.684 -34.789 268.799 1.00 97.56 119 THR B O 1
ATOM 4687 N N . ARG B 1 120 ? 32.835 -35.058 270.061 1.00 118.15 120 ARG B N 1
ATOM 4688 C CA . ARG B 1 120 ? 32.034 -34.075 269.348 1.00 119.34 120 ARG B CA 1
ATOM 4689 C C . ARG B 1 120 ? 31.690 -32.929 270.285 1.00 125.16 120 ARG B C 1
ATOM 4690 O O . ARG B 1 120 ? 31.263 -33.159 271.422 1.00 127.51 120 ARG B O 1
ATOM 4698 N N . LEU B 1 121 ? 31.898 -31.702 269.815 1.00 124.87 121 LEU B N 1
ATOM 4699 C CA . LEU B 1 121 ? 31.305 -30.547 270.474 1.00 124.00 121 LEU B CA 1
ATOM 4700 C C . LEU B 1 121 ? 29.805 -30.526 270.184 1.00 128.38 121 LEU B C 1
ATOM 4701 O O . LEU B 1 121 ? 29.390 -30.643 269.029 1.00 126.98 121 LEU B O 1
ATOM 4706 N N . THR B 1 122 ? 28.985 -30.413 271.228 1.00 126.82 122 THR B N 1
ATOM 4707 C CA . THR B 1 122 ? 27.542 -30.371 271.045 1.00 123.17 122 THR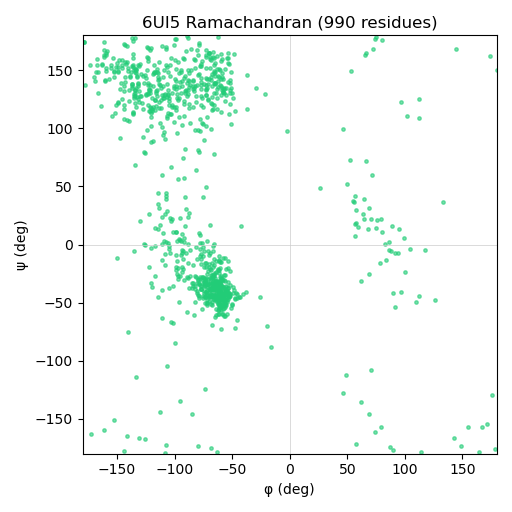 B CA 1
ATOM 4708 C C . THR B 1 122 ? 26.908 -29.063 271.511 1.00 118.97 122 THR B C 1
ATOM 4709 O O . THR B 1 122 ? 25.695 -28.885 271.349 1.00 120.83 122 THR B O 1
ATOM 4713 N N . GLY B 1 123 ? 27.691 -28.136 272.047 1.00 111.44 123 GLY B N 1
ATOM 4714 C CA . GLY B 1 123 ? 27.172 -26.865 272.514 1.00 104.98 123 GLY B CA 1
ATOM 4715 C C . GLY B 1 123 ? 28.274 -26.095 273.210 1.00 107.35 123 GLY B C 1
ATOM 4716 O O . GLY B 1 123 ? 29.313 -26.647 273.588 1.00 112.38 123 GLY B O 1
ATOM 4717 N N . PHE B 1 124 ? 28.037 -24.797 273.357 1.00 102.10 124 PHE B N 1
ATOM 4718 C CA . PHE B 1 124 ? 28.980 -23.911 274.022 1.00 98.30 124 PHE B CA 1
ATOM 4719 C C . PHE B 1 124 ? 28.245 -22.638 274.391 1.00 103.70 124 PHE B C 1
ATOM 4720 O O . PHE B 1 124 ? 27.257 -22.259 273.751 1.00 102.85 124 PHE B O 1
ATOM 4728 N N . GLU B 1 125 ? 28.761 -21.963 275.410 1.00 112.19 125 GLU B N 1
ATOM 4729 C CA . G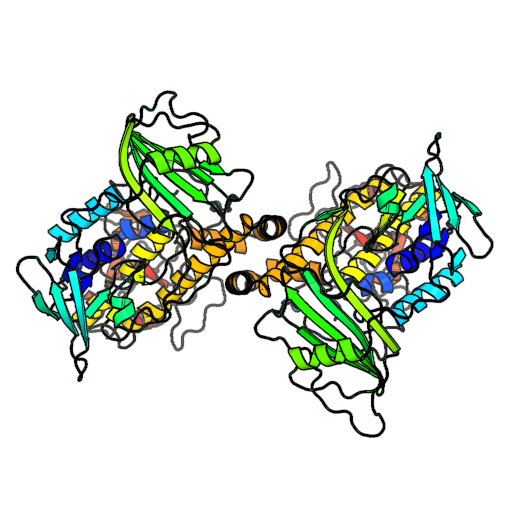LU B 1 125 ? 28.146 -20.730 275.873 1.00 119.37 125 GLU B CA 1
ATOM 4730 C C . GLU B 1 125 ? 29.218 -19.756 276.325 1.00 118.66 125 GLU B C 1
ATOM 4731 O O . GLU B 1 125 ? 30.129 -20.124 277.071 1.00 118.32 125 GLU B O 1
ATOM 4737 N N . GLU B 1 126 ? 29.098 -18.521 275.854 1.00 117.32 126 GLU B N 1
ATOM 4738 C CA . GLU B 1 126 ? 29.933 -17.416 276.289 1.00 118.32 126 GLU B CA 1
ATOM 4739 C C . GLU B 1 126 ? 29.804 -17.205 277.794 1.00 120.19 126 GLU B C 1
ATOM 4740 O O . GLU B 1 126 ? 28.833 -17.627 278.428 1.00 126.03 126 GLU B O 1
ATOM 4746 N N . ALA B 1 127 ? 30.796 -16.533 278.369 1.00 117.76 127 ALA B N 1
ATOM 4747 C CA . ALA B 1 127 ? 30.733 -16.164 279.776 1.00 123.30 127 ALA B CA 1
ATOM 4748 C C . ALA B 1 127 ? 29.995 -14.838 279.924 1.00 134.68 127 ALA B C 1
ATOM 4749 O O . ALA B 1 127 ? 30.188 -13.914 279.126 1.00 127.51 127 ALA B O 1
ATOM 4751 N N . ALA B 1 128 ? 29.110 -14.770 280.930 1.00 149.38 128 ALA B N 1
ATOM 4752 C CA . ALA B 1 128 ? 28.471 -13.502 281.269 1.00 155.79 128 ALA B CA 1
ATOM 4753 C C . ALA B 1 128 ? 29.516 -12.440 281.567 1.00 165.88 128 ALA B C 1
ATOM 4754 O O . ALA B 1 128 ? 29.356 -11.279 281.166 1.00 170.62 128 ALA B O 1
ATOM 4756 N N . ASP B 1 129 ? 30.577 -12.814 282.296 1.00 168.24 129 ASP B N 1
ATOM 4757 C CA . ASP B 1 129 ? 31.810 -12.053 282.231 1.00 167.50 129 ASP B CA 1
ATOM 4758 C C . ASP B 1 129 ? 32.110 -11.834 280.773 1.00 160.05 129 ASP B C 1
ATOM 4759 O O . ASP B 1 129 ? 31.872 -10.767 280.288 1.00 160.67 129 ASP B O 1
ATOM 4764 N N . GLY B 1 130 ? 32.521 -12.856 280.047 1.00 151.48 130 GLY B N 1
ATOM 4765 C CA . GLY B 1 130 ? 32.947 -12.682 278.674 1.00 139.51 130 GLY B CA 1
ATOM 4766 C C . GLY B 1 130 ? 34.389 -13.046 278.506 1.00 131.27 130 GLY B C 1
ATOM 4767 O O . GLY B 1 130 ? 34.908 -13.066 277.378 1.00 127.48 130 GLY B O 1
ATOM 4768 N N . SER B 1 131 ? 35.023 -13.356 279.626 1.00 128.65 131 SER B N 1
ATOM 4769 C CA . SER B 1 131 ? 36.416 -13.730 279.728 1.00 128.02 131 SER B CA 1
ATOM 4770 C C . SER B 1 131 ? 36.686 -15.192 279.388 1.00 122.97 131 SER B C 1
ATOM 4771 O O . SER B 1 131 ? 37.848 -15.616 279.404 1.00 122.21 131 SER B O 1
ATOM 4774 N N . GLY B 1 132 ? 35.654 -15.972 279.092 1.00 118.24 132 GLY B N 1
ATOM 4775 C CA . GLY B 1 132 ? 35.844 -17.360 278.719 1.00 112.95 132 GLY B CA 1
ATOM 4776 C C . GLY B 1 132 ? 34.615 -17.862 278.008 1.00 106.94 132 GLY B C 1
ATOM 4777 O O . GLY B 1 132 ? 33.611 -17.160 277.896 1.00 105.42 132 GLY B O 1
ATOM 4778 N N . VAL B 1 133 ? 34.701 -19.090 277.509 1.00 107.24 133 VAL B N 1
ATOM 4779 C CA . VAL B 1 133 ? 33.550 -19.741 276.892 1.00 111.34 133 VAL B CA 1
ATOM 4780 C C . VAL B 1 133 ? 33.479 -21.181 277.390 1.00 111.27 133 VAL B C 1
ATOM 4781 O O . VAL B 1 133 ? 34.364 -21.995 277.085 1.00 108.25 133 VAL B O 1
ATOM 4785 N N . THR B 1 134 ? 32.436 -21.501 278.146 1.00 108.38 134 THR B N 1
ATOM 4786 C CA . THR B 1 134 ? 32.182 -22.870 278.553 1.00 105.30 134 THR B CA 1
ATOM 4787 C C . THR B 1 134 ? 31.682 -23.658 277.345 1.00 99.01 134 THR B C 1
ATOM 4788 O O . THR B 1 134 ? 30.835 -23.184 276.579 1.00 97.03 134 THR B O 1
ATOM 4792 N N . VAL B 1 135 ? 32.239 -24.844 277.151 1.00 89.63 135 VAL B N 1
ATOM 4793 C CA . VAL B 1 135 ? 31.922 -25.664 275.997 1.00 95.10 135 VAL B CA 1
ATOM 4794 C C . VAL B 1 135 ? 31.645 -27.076 276.497 1.00 102.67 135 VAL B C 1
ATOM 4795 O O . VAL B 1 135 ? 32.230 -27.516 277.492 1.00 102.03 135 VAL B O 1
ATOM 4799 N N . THR B 1 136 ? 30.708 -27.765 275.850 1.00 103.60 136 THR B N 1
ATOM 4800 C CA . THR B 1 136 ? 30.309 -29.103 276.266 1.00 104.18 136 THR B CA 1
ATOM 4801 C C . THR B 1 136 ? 30.707 -30.092 275.178 1.00 98.13 136 THR B C 1
ATOM 4802 O O . THR B 1 136 ? 30.629 -29.776 273.988 1.00 88.45 136 THR B O 1
ATOM 4806 N N . LEU B 1 137 ? 31.170 -31.277 275.585 1.00 104.63 137 LEU B N 1
ATOM 4807 C CA . LEU B 1 137 ? 31.685 -32.270 274.646 1.00 105.62 137 LEU B CA 1
ATOM 4808 C C . LEU B 1 137 ? 31.070 -33.630 274.937 1.00 109.32 137 LEU B C 1
ATOM 4809 O O . LEU B 1 137 ? 31.153 -34.122 276.065 1.00 118.04 137 LEU B O 1
ATOM 4814 N N . ALA B 1 138 ? 30.463 -34.230 273.915 1.00 109.45 138 ALA B N 1
ATOM 4815 C CA . ALA B 1 138 ? 29.909 -35.573 274.008 1.00 105.48 138 ALA B CA 1
ATOM 4816 C C . ALA B 1 138 ? 30.992 -36.584 273.681 1.00 99.33 138 ALA B C 1
ATOM 4817 O O . ALA B 1 138 ? 31.743 -36.422 272.719 1.00 92.77 138 ALA B O 1
ATOM 4819 N N . SER B 1 139 ? 31.066 -37.632 274.486 1.00 106.48 139 SER B N 1
ATOM 4820 C CA . SER B 1 139 ? 32.116 -38.617 274.345 1.00 117.92 139 SER B CA 1
ATOM 4821 C C . SER B 1 139 ? 31.532 -39.996 274.595 1.00 129.79 139 SER B C 1
ATOM 4822 O O . SER B 1 139 ? 30.378 -40.148 275.006 1.00 131.65 139 SER B O 1
ATOM 4825 N N . ASP B 1 140 ? 32.344 -41.013 274.315 1.00 133.29 140 ASP B N 1
ATOM 4826 C CA . ASP B 1 140 ? 31.998 -42.353 274.760 1.00 140.34 140 ASP B CA 1
ATOM 4827 C C . ASP B 1 140 ? 31.860 -42.382 276.275 1.00 136.90 140 ASP B C 1
ATOM 4828 O O . ASP B 1 140 ? 30.945 -43.016 276.814 1.00 145.31 140 ASP B O 1
ATOM 4833 N N . ALA B 1 141 ? 32.729 -41.648 276.976 1.00 121.86 141 ALA B N 1
ATOM 4834 C CA . ALA B 1 141 ? 32.668 -41.575 278.431 1.00 115.04 141 ALA B CA 1
ATOM 4835 C C . ALA B 1 141 ? 31.488 -40.752 278.927 1.00 117.67 141 ALA B C 1
ATOM 4836 O O . ALA B 1 141 ? 31.145 -40.837 280.111 1.00 120.01 141 ALA B O 1
ATOM 4838 N N . GLY B 1 142 ? 30.869 -39.958 278.070 1.00 117.37 142 GLY B N 1
ATOM 4839 C CA . GLY B 1 142 ? 29.791 -39.081 278.478 1.00 119.25 142 GLY B CA 1
ATOM 4840 C C . GLY B 1 142 ? 30.179 -37.616 278.345 1.00 120.23 142 GLY B C 1
ATOM 4841 O O . GLY B 1 142 ? 31.287 -37.262 277.934 1.00 119.45 142 GLY B O 1
ATOM 4842 N N . GLU B 1 143 ? 29.230 -36.766 278.738 1.00 123.12 143 GLU B N 1
ATOM 4843 C CA . GLU B 1 143 ? 29.312 -35.327 278.511 1.00 122.02 143 GLU B CA 1
ATOM 4844 C C . GLU B 1 143 ? 30.266 -34.666 279.504 1.00 121.15 143 GLU B C 1
ATOM 4845 O O . GLU B 1 143 ? 30.053 -34.728 280.717 1.00 125.62 143 GLU B O 1
ATOM 4851 N N . GLU B 1 144 ? 31.310 -34.031 278.986 1.00 120.48 144 GLU B N 1
ATOM 4852 C CA . GLU B 1 144 ? 32.207 -33.185 279.759 1.00 121.67 144 GLU B CA 1
ATOM 4853 C C . GLU B 1 144 ? 31.850 -31.720 279.528 1.00 123.38 144 GLU B C 1
ATOM 4854 O O . GLU B 1 144 ? 31.041 -31.385 278.660 1.00 129.19 144 GLU B O 1
ATOM 4860 N N . GLN B 1 145 ? 32.477 -30.831 280.308 1.00 121.75 145 GLN B N 1
ATOM 4861 C CA . GLN B 1 145 ? 32.217 -29.393 280.153 1.00 114.43 145 GLN B CA 1
ATOM 4862 C C . GLN B 1 145 ? 33.496 -28.619 280.491 1.00 104.33 145 GLN B C 1
ATOM 4863 O O . GLN B 1 145 ? 33.720 -28.241 281.642 1.00 94.04 145 GLN B O 1
ATOM 4869 N N . LEU B 1 146 ? 34.305 -28.357 279.459 1.00 111.26 146 LEU B N 1
ATOM 4870 C CA . LEU B 1 146 ? 35.577 -27.649 279.586 1.00 111.54 146 LEU B CA 1
ATOM 4871 C C . LEU B 1 146 ? 35.392 -26.150 279.376 1.00 117.28 146 LEU B C 1
ATOM 4872 O O . LEU B 1 146 ? 34.610 -25.716 278.524 1.00 120.44 146 LEU B O 1
ATOM 4877 N N . ARG B 1 147 ? 36.145 -25.366 280.141 1.00 123.82 147 ARG B N 1
ATOM 4878 C CA . ARG B 1 147 ? 36.125 -23.910 280.082 1.00 129.34 147 ARG B CA 1
ATOM 4879 C C . ARG B 1 147 ? 37.381 -23.426 279.355 1.00 128.02 147 ARG B C 1
ATOM 4880 O O . ARG B 1 147 ? 38.502 -23.701 279.801 1.00 131.89 147 ARG B O 1
ATOM 4888 N N . CYS B 1 148 ? 37.197 -22.717 278.237 1.00 118.19 148 CYS B N 1
ATOM 4889 C CA . CYS B 1 148 ? 38.308 -22.299 277.384 1.00 107.84 148 CYS B CA 1
ATOM 4890 C C . CYS B 1 148 ? 38.366 -20.778 277.239 1.00 105.10 148 CYS B C 1
ATOM 4891 O O . CYS B 1 148 ? 37.434 -20.054 277.593 1.00 108.65 148 CYS B O 1
ATOM 4894 N N . ARG B 1 149 ? 39.495 -20.300 276.705 1.00 103.24 149 ARG B N 1
ATOM 4895 C CA . ARG B 1 149 ? 39.791 -18.877 276.541 1.00 98.35 149 ARG B CA 1
ATOM 4896 C C . ARG B 1 149 ? 39.492 -18.361 275.146 1.00 88.33 149 ARG B C 1
ATOM 4897 O O . ARG B 1 149 ? 39.256 -17.161 274.974 1.00 89.65 149 ARG B O 1
ATOM 4905 N N . TYR B 1 150 ? 39.521 -19.235 274.146 1.00 83.10 150 TYR B N 1
ATOM 4906 C CA . TYR B 1 150 ? 39.081 -18.908 272.797 1.00 81.00 150 TYR B CA 1
ATOM 4907 C C . TYR B 1 150 ? 38.610 -20.200 272.135 1.00 83.88 150 TYR B C 1
ATOM 4908 O O . TYR B 1 150 ? 39.122 -21.294 272.430 1.00 82.05 150 TYR B O 1
ATOM 4917 N N . LEU B 1 151 ? 37.631 -20.068 271.236 1.00 76.33 151 LEU B N 1
ATOM 4918 C CA . LEU B 1 151 ? 37.001 -21.219 270.588 1.00 80.16 151 LEU B CA 1
ATOM 4919 C C . LEU B 1 151 ? 37.002 -21.021 269.082 1.00 82.32 151 LEU B C 1
ATOM 4920 O O . LEU B 1 151 ? 36.520 -19.997 268.586 1.00 81.34 151 LEU B O 1
ATOM 4925 N N . VAL B 1 152 ? 37.508 -22.007 268.351 1.00 79.64 152 VAL B N 1
ATOM 4926 C CA . VAL B 1 152 ? 37.637 -21.879 266.906 1.00 79.95 152 VAL B CA 1
ATOM 4927 C C . VAL B 1 152 ? 36.997 -23.089 266.248 1.00 81.02 152 VAL B C 1
ATOM 4928 O O . VAL B 1 152 ? 37.411 -24.229 266.496 1.00 89.14 152 VAL B O 1
ATOM 4932 N N . GLY B 1 153 ? 36.012 -22.838 265.395 1.00 74.77 153 GLY B N 1
ATOM 4933 C CA . GLY B 1 153 ? 35.284 -23.895 264.726 1.00 86.25 153 GLY B CA 1
ATOM 4934 C C . GLY B 1 153 ? 35.865 -24.206 263.368 1.00 86.21 153 GLY B C 1
ATOM 4935 O O . GLY B 1 153 ? 35.663 -23.462 262.405 1.00 92.71 153 GLY B O 1
ATOM 4936 N N . CYS B 1 154 ? 36.600 -25.303 263.283 1.00 80.12 154 CYS B N 1
ATOM 4937 C CA . CYS B 1 154 ? 37.169 -25.776 262.033 1.00 80.83 154 CYS B CA 1
ATOM 4938 C C . CYS B 1 154 ? 36.427 -27.016 261.553 1.00 87.45 154 CYS B C 1
ATOM 4939 O O . CYS B 1 154 ? 37.041 -27.992 261.114 1.00 88.84 154 CYS B O 1
ATOM 4942 N N . ASP B 1 155 ? 35.091 -26.981 261.632 1.00 83.42 155 ASP B N 1
ATOM 4943 C CA . ASP B 1 155 ? 34.272 -28.187 261.596 1.00 82.10 155 ASP B CA 1
ATOM 4944 C C . ASP B 1 155 ? 33.445 -28.324 260.312 1.00 88.37 155 ASP B C 1
ATOM 4945 O O . ASP B 1 155 ? 32.432 -29.032 260.295 1.00 90.06 155 ASP B O 1
ATOM 4950 N N . GLY B 1 156 ? 33.877 -27.690 259.229 1.00 86.61 156 GLY B N 1
ATOM 4951 C CA . GLY B 1 156 ? 33.315 -27.959 257.922 1.00 84.07 156 GLY B CA 1
ATOM 4952 C C . GLY B 1 156 ? 32.086 -27.141 257.603 1.00 82.04 156 GLY B C 1
ATOM 4953 O O . GLY B 1 156 ? 31.655 -26.253 258.350 1.00 80.30 156 GLY B O 1
ATOM 4954 N N . ARG B 1 157 ? 31.502 -27.490 256.451 1.00 83.60 157 ARG B N 1
ATOM 4955 C CA . ARG B 1 157 ? 30.385 -26.734 255.886 1.00 88.38 157 ARG B CA 1
ATOM 4956 C C . ARG B 1 157 ? 29.175 -26.684 256.822 1.00 86.84 157 ARG B C 1
ATOM 4957 O O . ARG B 1 157 ? 28.395 -25.726 256.763 1.00 86.69 157 ARG B O 1
ATOM 4965 N N . GLU B 1 158 ? 29.001 -27.676 257.701 1.00 86.57 158 GLU B N 1
ATOM 4966 C CA . GLU B 1 158 ? 27.830 -27.725 258.575 1.00 87.31 158 GLU B CA 1
ATOM 4967 C C . GLU B 1 158 ? 28.136 -27.270 259.999 1.00 88.79 158 GLU B C 1
ATOM 4968 O O . GLU B 1 158 ? 27.386 -27.611 260.924 1.00 88.81 158 GLU B O 1
ATOM 4974 N N . SER B 1 159 ? 29.211 -26.495 260.171 1.00 85.36 159 SER B N 1
ATOM 4975 C CA . SER B 1 159 ? 29.738 -26.004 261.442 1.00 83.41 159 SER B CA 1
ATOM 4976 C C . SER B 1 159 ? 28.640 -25.640 262.441 1.00 85.77 159 SER B C 1
ATOM 4977 O O . SER B 1 159 ? 27.819 -24.748 262.195 1.00 80.91 159 SER B O 1
ATOM 4980 N N . ILE B 1 160 ? 28.611 -26.355 263.567 1.00 85.89 160 ILE B N 1
ATOM 4981 C CA . ILE B 1 160 ? 27.732 -25.954 264.659 1.00 84.66 160 ILE B CA 1
ATOM 4982 C C . ILE B 1 160 ? 28.283 -24.735 265.359 1.00 86.53 160 ILE B C 1
ATOM 4983 O O . ILE B 1 160 ? 27.518 -23.923 265.894 1.00 91.82 160 ILE B O 1
ATOM 4988 N N . VAL B 1 161 ? 29.613 -24.605 265.409 1.00 83.16 161 VAL B N 1
ATOM 4989 C CA . VAL B 1 161 ? 30.214 -23.407 265.980 1.00 76.27 161 VAL B CA 1
ATOM 4990 C C . VAL B 1 161 ? 29.686 -22.182 265.257 1.00 76.30 161 VAL B C 1
ATOM 4991 O O . VAL B 1 161 ? 29.193 -21.239 265.887 1.00 79.96 161 VAL B O 1
ATOM 4995 N N . ARG B 1 162 ? 29.733 -22.202 263.915 1.00 70.14 162 ARG B N 1
ATOM 4996 C CA . ARG B 1 162 ? 29.152 -21.106 263.138 1.00 74.71 162 ARG B CA 1
ATOM 4997 C C . ARG B 1 162 ? 27.660 -20.943 263.416 1.00 83.11 162 ARG B C 1
ATOM 4998 O O . ARG B 1 162 ? 27.165 -19.815 263.518 1.00 88.93 162 ARG B O 1
ATOM 5006 N N . LYS B 1 163 ? 26.923 -22.054 263.518 1.00 81.05 163 LYS B N 1
ATOM 5007 C CA . LYS B 1 163 ? 25.474 -21.968 263.692 1.00 87.37 163 LYS B CA 1
ATOM 5008 C C . LYS B 1 163 ? 25.113 -21.321 265.029 1.00 88.54 163 LYS B C 1
ATOM 5009 O O . LYS B 1 163 ? 24.515 -20.240 265.067 1.00 87.05 163 LYS B O 1
ATOM 5015 N N . GLN B 1 164 ? 25.503 -21.947 266.139 1.00 93.61 164 GLN B N 1
ATOM 5016 C CA . GLN B 1 164 ? 25.139 -21.459 267.467 1.00 95.64 164 GLN B CA 1
ATOM 5017 C C . GLN B 1 164 ? 25.777 -20.116 267.830 1.00 95.01 164 GLN B C 1
ATOM 5018 O O . GLN B 1 164 ? 25.537 -19.585 268.918 1.00 95.78 164 GLN B O 1
ATOM 5024 N N . ALA B 1 165 ? 26.595 -19.558 266.938 1.00 95.28 165 ALA B N 1
ATOM 5025 C CA . ALA B 1 165 ? 27.238 -18.278 267.193 1.00 97.41 165 ALA B CA 1
ATOM 5026 C C . ALA B 1 165 ? 26.437 -17.099 266.662 1.00 100.24 165 ALA B C 1
ATOM 5027 O O . ALA B 1 165 ? 26.752 -15.951 267.003 1.00 105.65 165 ALA B O 1
ATOM 5029 N N . GLY B 1 166 ? 25.421 -17.356 265.840 1.00 92.93 166 GLY B N 1
ATOM 5030 C CA . GLY B 1 166 ? 24.588 -16.319 265.268 1.00 88.13 166 GLY B CA 1
ATOM 5031 C C . GLY B 1 166 ? 24.980 -15.845 263.887 1.00 89.11 166 GLY B C 1
ATOM 5032 O O . GLY B 1 166 ? 24.438 -14.824 263.434 1.00 91.44 166 GLY B O 1
ATOM 5033 N N . ILE B 1 167 ? 25.868 -16.575 263.197 1.00 90.02 167 ILE B N 1
ATOM 5034 C CA . ILE B 1 167 ? 26.583 -16.118 262.006 1.00 86.74 167 ILE B CA 1
ATOM 5035 C C . ILE B 1 167 ? 25.859 -16.606 260.753 1.00 90.49 167 ILE B C 1
ATOM 5036 O O . ILE B 1 167 ? 25.673 -17.817 260.565 1.00 93.90 167 ILE B O 1
ATOM 5041 N N . ASP B 1 168 ? 25.497 -15.670 259.872 1.00 90.46 168 ASP B N 1
ATOM 5042 C CA . ASP B 1 168 ? 24.811 -15.973 258.623 1.00 95.84 168 ASP B CA 1
ATOM 5043 C C . ASP B 1 168 ? 25.790 -16.526 257.580 1.00 91.42 168 ASP B C 1
ATOM 5044 O O . ASP B 1 168 ? 26.998 -16.297 257.626 1.00 87.57 168 ASP B O 1
ATOM 5049 N N . TYR B 1 169 ? 25.256 -17.289 256.637 1.00 93.88 169 TYR B N 1
ATOM 5050 C CA . TYR B 1 169 ? 26.081 -18.075 255.714 1.00 87.38 169 TYR B CA 1
ATOM 5051 C C . TYR B 1 169 ? 25.663 -17.693 254.307 1.00 82.27 169 TYR B C 1
ATOM 5052 O O . TYR B 1 169 ? 24.911 -18.424 253.658 1.00 84.54 169 TYR B O 1
ATOM 5061 N N . VAL B 1 170 ? 26.154 -16.543 253.842 1.00 74.34 170 VAL B N 1
ATOM 5062 C CA . VAL B 1 170 ? 25.572 -15.935 252.659 1.00 71.48 170 VAL B CA 1
ATOM 5063 C C . VAL B 1 170 ? 26.153 -16.567 251.403 1.00 69.19 170 VAL B C 1
ATOM 5064 O O . VAL B 1 170 ? 27.210 -17.203 251.419 1.00 84.83 170 VAL B O 1
ATOM 5068 N N . GLY B 1 171 ? 25.433 -16.419 250.312 1.00 70.40 171 GLY B N 1
ATOM 5069 C CA . GLY B 1 171 ? 25.773 -17.105 249.088 1.00 73.01 171 GLY B CA 1
ATOM 5070 C C . GLY B 1 171 ? 24.521 -17.400 248.293 1.00 76.02 171 GLY B C 1
ATOM 5071 O O . GLY B 1 171 ? 23.433 -16.969 248.650 1.00 73.69 171 GLY B O 1
ATOM 5072 N N . ASP B 1 172 ? 24.718 -18.157 247.212 1.00 74.47 172 ASP B N 1
ATOM 5073 C CA . ASP B 1 172 ? 23.682 -18.479 246.244 1.00 82.72 172 ASP B CA 1
ATOM 5074 C C . ASP B 1 172 ? 24.279 -19.357 245.156 1.00 85.63 172 ASP B C 1
ATOM 5075 O O . ASP B 1 172 ? 25.468 -19.235 244.857 1.00 92.04 172 ASP B O 1
ATOM 5080 N N . ASP B 1 173 ? 23.487 -20.238 244.548 1.00 82.64 173 ASP B N 1
ATOM 5081 C CA . ASP B 1 173 ? 23.942 -21.002 243.394 1.00 87.43 173 ASP B CA 1
ATOM 5082 C C . ASP B 1 173 ? 22.869 -21.002 242.316 1.00 86.50 173 ASP B C 1
ATOM 5083 O O . ASP B 1 173 ? 21.676 -20.945 242.605 1.00 84.46 173 ASP B O 1
ATOM 5088 N N . TRP B 1 174 ? 23.302 -21.052 241.059 1.00 88.75 174 TRP B N 1
ATOM 5089 C CA . TRP B 1 174 ? 22.359 -21.156 239.955 1.00 83.60 174 TRP B CA 1
ATOM 5090 C C . TRP B 1 174 ? 22.295 -22.556 239.360 1.00 78.96 174 TRP B C 1
ATOM 5091 O O . TRP B 1 174 ? 21.455 -22.797 238.486 1.00 71.53 174 TRP B O 1
ATOM 5102 N N . VAL B 1 175 ? 23.179 -23.469 239.778 1.00 79.82 175 VAL B N 1
ATOM 5103 C CA . VAL B 1 175 ? 23.057 -24.899 239.507 1.00 79.94 175 VAL B CA 1
ATOM 5104 C C . VAL B 1 175 ? 23.553 -25.635 240.740 1.00 81.79 175 VAL B C 1
ATOM 5105 O O . VAL B 1 175 ? 24.103 -25.033 241.664 1.00 89.11 175 VAL B O 1
ATOM 5109 N N . ILE B 1 176 ? 23.357 -26.954 240.744 1.00 74.12 176 ILE B N 1
ATOM 5110 C CA . ILE B 1 176 ? 23.920 -27.824 241.773 1.00 80.77 176 ILE B CA 1
ATOM 5111 C C . ILE B 1 176 ? 24.825 -28.848 241.093 1.00 84.45 176 ILE B C 1
ATOM 5112 O O . ILE B 1 176 ? 24.349 -29.744 240.379 1.00 78.21 176 ILE B O 1
ATOM 5117 N N . VAL B 1 177 ? 26.131 -28.705 241.293 1.00 84.93 177 VAL B N 1
ATOM 5118 C CA . VAL B 1 177 ? 27.061 -29.738 240.865 1.00 81.10 177 VAL B CA 1
ATOM 5119 C C . VAL B 1 177 ? 27.012 -30.854 241.891 1.00 74.25 177 VAL B C 1
ATOM 5120 O O . VAL B 1 177 ? 26.760 -30.626 243.081 1.00 80.62 177 VAL B O 1
ATOM 5124 N N . ARG B 1 178 ? 27.201 -32.077 241.414 1.00 70.96 178 ARG B N 1
ATOM 5125 C CA . ARG B 1 178 ? 27.110 -33.259 242.259 1.00 75.38 178 ARG B CA 1
ATOM 5126 C C . ARG B 1 178 ? 27.812 -34.400 241.544 1.00 76.63 178 ARG B C 1
ATOM 5127 O O . ARG B 1 178 ? 28.051 -34.342 240.333 1.00 77.00 178 ARG B O 1
ATOM 5135 N N . GLY B 1 179 ? 28.132 -35.439 242.309 1.00 79.31 179 GLY B N 1
ATOM 5136 C CA . GLY B 1 179 ? 28.899 -36.553 241.781 1.00 81.95 179 GLY B CA 1
ATOM 5137 C C . GLY B 1 179 ? 29.393 -37.428 242.914 1.00 76.61 179 GLY B C 1
ATOM 5138 O O . GLY B 1 179 ? 28.814 -37.435 244.004 1.00 77.45 179 GLY B O 1
ATOM 5139 N N . ILE B 1 180 ? 30.460 -38.173 242.644 1.00 70.61 180 ILE B N 1
ATOM 5140 C CA . ILE B 1 180 ? 31.056 -39.027 243.662 1.00 77.24 180 ILE B CA 1
ATOM 5141 C C . ILE B 1 180 ? 32.586 -38.909 243.636 1.00 82.56 180 ILE B C 1
ATOM 5142 O O . ILE B 1 180 ? 33.202 -38.581 242.613 1.00 73.87 180 ILE B O 1
ATOM 5147 N N . VAL B 1 181 ? 33.197 -39.150 244.799 1.00 84.31 181 VAL B N 1
ATOM 5148 C CA . VAL B 1 181 ? 34.644 -39.091 244.980 1.00 88.66 181 VAL B CA 1
ATOM 5149 C C . VAL B 1 181 ? 35.057 -40.292 245.827 1.00 91.71 181 VAL B C 1
ATOM 5150 O O . VAL B 1 181 ? 34.383 -40.627 246.807 1.00 89.38 181 VAL B O 1
ATOM 5154 N N . GLY B 1 182 ? 36.141 -40.962 245.445 1.00 95.97 182 GLY B N 1
ATOM 5155 C CA . GLY B 1 182 ? 36.605 -42.069 246.265 1.00 103.37 182 GLY B CA 1
ATOM 5156 C C . GLY B 1 182 ? 37.715 -42.869 245.606 1.00 111.08 182 GLY B C 1
ATOM 5157 O O . GLY B 1 182 ? 38.468 -42.352 244.777 1.00 104.05 182 GLY B O 1
ATOM 5158 N N . ASP B 1 183 ? 37.808 -44.141 246.019 1.00 121.01 183 ASP B N 1
ATOM 5159 C CA . ASP B 1 183 ? 38.823 -45.080 245.551 1.00 124.36 183 ASP B CA 1
ATOM 5160 C C . ASP B 1 183 ? 38.205 -46.450 245.308 1.00 120.78 183 ASP B C 1
ATOM 5161 O O . ASP B 1 183 ? 37.324 -46.890 246.050 1.00 116.28 183 ASP B O 1
ATOM 5166 N N . VAL B 1 184 ? 38.698 -47.124 244.269 1.00 121.18 184 VAL B N 1
ATOM 5167 C CA . VAL B 1 184 ? 38.268 -48.461 243.893 1.00 120.86 184 VAL B CA 1
ATOM 5168 C C . VAL B 1 184 ? 39.522 -49.301 243.683 1.00 113.91 184 VAL B C 1
ATOM 5169 O O . VAL B 1 184 ? 40.610 -48.784 243.405 1.00 110.64 184 VAL B O 1
ATOM 5173 N N . ALA B 1 185 ? 39.374 -50.604 243.879 1.00 115.47 185 ALA B N 1
ATOM 5174 C CA . ALA B 1 185 ? 40.454 -51.530 243.591 1.00 114.07 185 ALA B CA 1
ATOM 5175 C C . ALA B 1 185 ? 40.674 -51.576 242.081 1.00 120.76 185 ALA B C 1
ATOM 5176 O O . ALA B 1 185 ? 40.063 -50.851 241.295 1.00 117.93 185 ALA B O 1
ATOM 5178 N N . ILE B 1 186 ? 41.559 -52.456 241.660 1.00 130.82 186 ILE B N 1
ATOM 5179 C CA . ILE B 1 186 ? 41.960 -52.591 240.277 1.00 130.11 186 ILE B CA 1
ATOM 5180 C C . ILE B 1 186 ? 42.179 -54.082 240.056 1.00 137.70 186 ILE B C 1
ATOM 5181 O O . ILE B 1 186 ? 41.964 -54.894 240.961 1.00 133.51 186 ILE B O 1
ATOM 5186 N N . ASN B 1 187 ? 42.596 -54.455 238.859 1.00 148.98 187 ASN B N 1
ATOM 5187 C CA . ASN B 1 187 ? 43.381 -55.666 238.726 1.00 160.37 187 ASN B CA 1
ATOM 5188 C C . ASN B 1 187 ? 44.783 -55.274 238.275 1.00 165.68 187 ASN B C 1
ATOM 5189 O O . ASN B 1 187 ? 44.955 -54.392 237.426 1.00 164.78 187 ASN B O 1
ATOM 5194 N N . ARG B 1 188 ? 45.772 -55.931 238.873 1.00 172.54 188 ARG B N 1
ATOM 5195 C CA . ARG B 1 188 ? 47.099 -55.382 239.093 1.00 174.71 188 ARG B CA 1
ATOM 5196 C C . ARG B 1 188 ? 48.147 -55.835 238.093 1.00 183.78 188 ARG B C 1
ATOM 5197 O O . ARG B 1 188 ? 48.475 -55.127 237.140 1.00 185.88 188 ARG B O 1
ATOM 5205 N N . GLU B 1 189 ? 48.713 -57.000 238.412 1.00 188.19 189 GLU B N 1
ATOM 5206 C CA . GLU B 1 189 ? 49.833 -57.618 237.711 1.00 186.17 189 GLU B CA 1
ATOM 5207 C C . GLU B 1 189 ? 49.654 -57.440 236.212 1.00 191.95 189 GLU B C 1
ATOM 5208 O O . GLU B 1 189 ? 50.607 -57.103 235.506 1.00 192.33 189 GLU B O 1
ATOM 5214 N N . ASP B 1 190 ? 48.424 -57.627 235.733 1.00 194.11 190 ASP B N 1
ATOM 5215 C CA . ASP B 1 190 ? 48.070 -57.267 234.366 1.00 192.11 190 ASP B CA 1
ATOM 5216 C C . ASP B 1 190 ? 47.783 -55.770 234.279 1.00 192.08 190 ASP B C 1
ATOM 5217 O O . ASP B 1 190 ? 46.928 -55.251 235.010 1.00 194.18 190 ASP B O 1
ATOM 5222 N N . VAL B 1 191 ? 48.531 -55.092 233.407 1.00 190.47 191 VAL B N 1
ATOM 5223 C CA . VAL B 1 191 ? 48.244 -53.760 232.883 1.00 188.63 191 VAL B CA 1
ATOM 5224 C C . VAL B 1 191 ? 46.758 -53.424 233.027 1.00 191.29 191 VAL B C 1
ATOM 5225 O O . VAL B 1 191 ? 45.886 -54.226 232.684 1.00 193.29 191 VAL B O 1
ATOM 5229 N N . ALA B 1 192 ? 46.469 -52.255 233.585 1.00 188.41 192 ALA B N 1
ATOM 5230 C CA . ALA B 1 192 ? 45.078 -51.849 233.650 1.00 188.45 192 ALA B CA 1
AT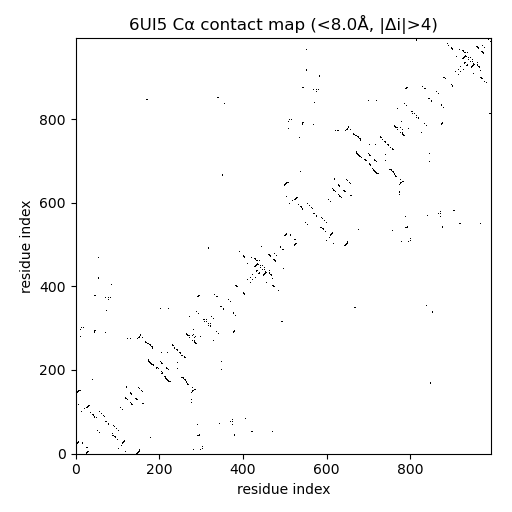OM 5231 C C . ALA B 1 192 ? 44.689 -51.157 232.346 1.00 188.40 192 ALA B C 1
ATOM 5232 O O . ALA B 1 192 ? 45.535 -50.578 231.662 1.00 196.43 192 ALA B O 1
ATOM 5234 N N . PRO B 1 193 ? 43.426 -51.252 231.935 1.00 180.26 193 PRO B N 1
ATOM 5235 C CA . PRO B 1 193 ? 43.002 -50.493 230.745 1.00 172.14 193 PRO B CA 1
ATOM 5236 C C . PRO B 1 193 ? 42.008 -49.366 231.036 1.00 162.84 193 PRO B C 1
ATOM 5237 O O . PRO B 1 193 ? 42.104 -48.689 232.069 1.00 158.27 193 PRO B O 1
ATOM 5241 N N . GLU B 1 194 ? 41.073 -49.152 230.096 1.00 160.35 194 GLU B N 1
ATOM 5242 C CA . GLU B 1 194 ? 39.931 -48.234 230.202 1.00 157.21 194 GLU B CA 1
ATOM 5243 C C . GLU B 1 194 ? 40.370 -46.793 229.920 1.00 163.39 194 GLU B C 1
ATOM 5244 O O . GLU B 1 194 ? 41.547 -46.538 229.678 1.00 153.01 194 GLU B O 1
ATOM 5250 N N . GLN B 1 195 ? 39.428 -45.855 229.907 1.00 181.78 195 GLN B N 1
ATOM 5251 C CA . GLN B 1 195 ? 39.756 -44.436 229.861 1.00 176.59 195 GLN B CA 1
ATOM 5252 C C . GLN B 1 195 ? 39.856 -43.945 231.296 1.00 172.74 195 GLN B C 1
ATOM 5253 O O . GLN B 1 195 ? 39.143 -44.431 232.177 1.00 177.74 195 GLN B O 1
ATOM 5259 N N . TYR B 1 196 ? 40.768 -43.020 231.535 1.00 161.89 196 TYR B N 1
ATOM 5260 C CA . TYR B 1 196 ? 40.714 -42.406 232.840 1.00 149.90 196 TYR B CA 1
ATOM 5261 C C . TYR B 1 196 ? 41.200 -40.964 232.920 1.00 139.39 196 TYR B C 1
ATOM 5262 O O . TYR B 1 196 ? 40.942 -40.324 233.943 1.00 138.24 196 TYR B O 1
ATOM 5271 N N . GLY B 1 197 ? 41.844 -40.408 231.900 1.00 129.72 197 GLY B N 1
ATOM 5272 C CA . GLY B 1 197 ? 42.227 -39.006 231.966 1.00 121.30 197 GLY B CA 1
ATOM 5273 C C . GLY B 1 197 ? 41.005 -38.102 232.013 1.00 111.65 197 GLY B C 1
ATOM 5274 O O . GLY B 1 197 ? 39.975 -38.382 231.395 1.00 119.65 197 GLY B O 1
ATOM 5275 N N . LEU B 1 198 ? 41.127 -37.001 232.762 1.00 95.72 198 LEU B N 1
ATOM 5276 C CA . LEU B 1 198 ? 40.019 -36.071 232.948 1.00 91.47 198 LEU B CA 1
ATOM 5277 C C . LEU B 1 198 ? 39.441 -35.627 231.615 1.00 94.38 198 LEU B C 1
ATOM 5278 O O . LEU B 1 198 ? 40.099 -34.931 230.836 1.00 94.29 198 LEU B O 1
ATOM 5283 N N . SER B 1 199 ? 38.210 -36.039 231.352 1.00 101.59 199 SER B N 1
ATOM 5284 C CA . SER B 1 199 ? 37.496 -35.676 230.145 1.00 105.32 199 SER B CA 1
ATOM 5285 C C . SER B 1 199 ? 36.306 -34.801 230.500 1.00 103.44 199 SER B C 1
ATOM 5286 O O . SER B 1 199 ? 35.808 -34.815 231.627 1.00 98.40 199 SER B O 1
ATOM 5289 N N . TYR B 1 200 ? 35.873 -34.025 229.515 1.00 104.98 200 TYR B N 1
ATOM 5290 C CA . TYR B 1 200 ? 34.650 -33.245 229.577 1.00 107.09 200 TYR B CA 1
ATOM 5291 C C . TYR B 1 200 ? 33.674 -33.762 228.527 1.00 107.60 200 TYR B C 1
ATOM 5292 O O . TYR B 1 200 ? 34.080 -34.243 227.464 1.00 108.03 200 TYR B O 1
ATOM 5301 N N . THR B 1 201 ? 32.380 -33.671 228.833 1.00 108.92 201 THR B N 1
ATOM 5302 C CA . THR B 1 201 ? 31.331 -33.837 227.839 1.00 106.71 201 THR B CA 1
ATOM 5303 C C . THR B 1 201 ? 30.852 -32.455 227.395 1.00 111.64 201 THR B C 1
ATOM 5304 O O . THR B 1 201 ? 31.306 -31.423 227.894 1.00 113.31 201 THR B O 1
ATOM 5308 N N . ASP B 1 202 ? 29.927 -32.420 226.435 1.00 119.65 202 ASP B N 1
ATOM 5309 C CA . ASP B 1 202 ? 29.561 -31.127 225.863 1.00 127.68 202 ASP B CA 1
ATOM 5310 C C . ASP B 1 202 ? 28.704 -30.290 226.808 1.00 130.73 202 ASP B C 1
ATOM 5311 O O . ASP B 1 202 ? 28.791 -29.054 226.775 1.00 133.01 202 ASP B O 1
ATOM 5316 N N . ASN B 1 203 ? 27.874 -30.922 227.640 1.00 124.76 203 ASN B N 1
ATOM 5317 C CA . ASN B 1 203 ? 27.365 -30.270 228.841 1.00 118.45 203 ASN B CA 1
ATOM 5318 C C . ASN B 1 203 ? 28.404 -30.445 229.938 1.00 107.23 203 ASN B C 1
ATOM 5319 O O . ASN B 1 203 ? 29.015 -31.513 230.058 1.00 110.70 203 ASN B O 1
ATOM 5324 N N . GLY B 1 204 ? 28.588 -29.404 230.754 1.00 100.04 204 GLY B N 1
ATOM 5325 C CA . GLY B 1 204 ? 29.730 -29.273 231.646 1.00 103.89 204 GLY B CA 1
ATOM 5326 C C . GLY B 1 204 ? 30.261 -30.454 232.447 1.00 107.57 204 GLY B C 1
ATOM 5327 O O . GLY B 1 204 ? 31.066 -30.236 233.357 1.00 105.34 204 GLY B O 1
ATOM 5328 N N . ASP B 1 205 ? 29.890 -31.690 232.100 1.00 113.26 205 ASP B N 1
ATOM 5329 C CA . ASP B 1 205 ? 30.140 -32.841 232.965 1.00 106.80 205 ASP B CA 1
ATOM 5330 C C . ASP B 1 205 ? 31.548 -33.415 232.801 1.00 98.83 205 ASP B C 1
ATOM 5331 O O . ASP B 1 205 ? 32.040 -33.618 231.688 1.00 98.96 205 ASP B O 1
ATOM 5336 N N . GLN B 1 206 ? 32.164 -33.729 233.937 1.00 92.11 206 GLN B N 1
ATOM 5337 C CA . GLN B 1 206 ? 33.575 -34.060 234.052 1.00 87.02 206 GLN B CA 1
ATOM 5338 C C . GLN B 1 206 ? 33.730 -35.438 234.692 1.00 89.11 206 GLN B C 1
ATOM 5339 O O . GLN B 1 206 ? 33.015 -35.771 235.646 1.00 91.49 206 GLN B O 1
ATOM 5345 N N . PHE B 1 207 ? 34.645 -36.256 234.163 1.00 86.69 207 PHE B N 1
ATOM 5346 C CA . PHE B 1 207 ? 35.085 -37.458 234.865 1.00 86.07 207 PHE B CA 1
ATOM 5347 C C . PHE B 1 207 ? 36.604 -37.562 234.842 1.00 92.84 207 PHE B C 1
ATOM 5348 O O . PHE B 1 207 ? 37.265 -37.154 233.882 1.00 94.44 207 PHE B O 1
ATOM 5356 N N . LEU B 1 208 ? 37.150 -38.132 235.911 1.00 91.06 208 LEU B N 1
ATOM 5357 C CA . LEU B 1 208 ? 38.592 -38.242 236.061 1.00 87.63 208 LEU B CA 1
ATOM 5358 C C . LEU B 1 208 ? 38.907 -39.489 236.863 1.00 100.94 208 LEU B C 1
ATOM 5359 O O . LEU B 1 208 ? 38.435 -39.645 237.989 1.00 91.20 208 LEU B O 1
ATOM 5364 N N . GLY B 1 209 ? 39.697 -40.389 236.271 1.00 133.21 209 GLY B N 1
ATOM 5365 C CA . GLY B 1 209 ? 40.305 -41.472 237.001 1.00 142.33 209 GLY B CA 1
ATOM 5366 C C . GLY B 1 209 ? 41.724 -41.091 237.331 1.00 150.19 209 GLY B C 1
ATOM 5367 O O . GLY B 1 209 ? 42.538 -40.833 236.441 1.00 163.38 209 GLY B O 1
ATOM 5368 N N . ALA B 1 210 ? 42.030 -41.016 238.623 1.00 123.99 210 ALA B N 1
ATOM 5369 C CA . ALA B 1 210 ? 43.378 -40.689 239.066 1.00 98.57 210 ALA B CA 1
ATOM 5370 C C . ALA B 1 210 ? 44.000 -41.916 239.718 1.00 100.66 210 ALA B C 1
ATOM 5371 O O . ALA B 1 210 ? 43.694 -42.224 240.883 1.00 91.55 210 ALA B O 1
ATOM 5373 N N . PRO B 1 211 ? 44.865 -42.654 239.026 1.00 106.65 211 PRO B N 1
ATOM 5374 C CA . PRO B 1 211 ? 45.516 -43.790 239.682 1.00 110.45 211 PRO B CA 1
ATOM 5375 C C . PRO B 1 211 ? 46.558 -43.303 240.670 1.00 112.22 211 PRO B C 1
ATOM 5376 O O . PRO B 1 211 ? 47.644 -42.861 240.282 1.00 112.55 211 PRO B O 1
ATOM 5380 N N . LEU B 1 212 ? 46.203 -43.333 241.955 1.00 118.32 212 LEU B N 1
ATOM 5381 C CA . LEU B 1 212 ? 47.177 -43.017 242.992 1.00 120.68 212 LEU B CA 1
ATOM 5382 C C . LEU B 1 212 ? 48.399 -43.918 242.868 1.00 126.18 212 LEU B C 1
ATOM 5383 O O . LEU B 1 212 ? 49.537 -43.439 242.799 1.00 128.11 212 LEU B O 1
ATOM 5388 N N . SER B 1 213 ? 48.180 -45.230 242.798 1.00 123.98 213 SER B N 1
ATOM 5389 C CA . SER B 1 213 ? 49.299 -46.158 242.835 1.00 122.69 213 SER B CA 1
ATOM 5390 C C . SER B 1 213 ? 48.833 -47.507 242.317 1.00 123.78 213 SER B C 1
ATOM 5391 O O . SER B 1 213 ? 47.657 -47.847 242.486 1.00 124.23 213 SER B O 1
ATOM 5394 N N . PRO B 1 214 ? 49.765 -48.350 241.771 1.00 125.26 214 PRO B N 1
ATOM 5395 C CA . PRO B 1 214 ? 49.397 -49.401 240.799 1.00 131.23 214 PRO B CA 1
ATOM 5396 C C . PRO B 1 214 ? 47.971 -49.917 240.869 1.00 136.82 214 PRO B C 1
ATOM 5397 O O . PRO B 1 214 ? 47.280 -50.071 239.855 1.00 137.70 214 PRO B O 1
ATOM 5401 N N . ASP B 1 215 ? 47.553 -50.176 242.110 1.00 134.54 215 ASP B N 1
ATOM 5402 C CA . ASP B 1 215 ? 46.330 -50.864 242.487 1.00 129.70 215 ASP B CA 1
ATOM 5403 C C . ASP B 1 215 ? 45.139 -49.951 242.658 1.00 118.56 215 ASP B C 1
ATOM 5404 O O . ASP B 1 215 ? 43.998 -50.400 242.507 1.00 116.26 215 ASP B O 1
ATOM 5406 N N . VAL B 1 216 ? 45.379 -48.703 243.013 1.00 114.42 216 VAL B N 1
ATOM 5407 C CA . VAL B 1 216 ? 44.359 -47.864 243.605 1.00 110.74 216 VAL B CA 1
ATOM 5408 C C . VAL B 1 216 ? 44.222 -46.627 242.744 1.00 115.56 216 VAL B C 1
ATOM 5409 O O . VAL B 1 216 ? 45.225 -45.985 242.410 1.00 113.04 216 VAL B O 1
ATOM 5413 N N . MET B 1 217 ? 42.994 -46.301 242.366 1.00 127.70 217 MET B N 1
ATOM 5414 C CA . MET B 1 217 ? 42.786 -45.129 241.535 1.00 133.66 217 MET B CA 1
ATOM 5415 C C . MET B 1 217 ? 41.603 -44.343 242.071 1.00 130.27 217 MET B C 1
ATOM 5416 O O . MET B 1 217 ? 40.534 -44.910 242.319 1.00 134.42 217 MET B O 1
ATOM 5421 N N . ARG B 1 218 ? 41.821 -43.047 242.290 1.00 120.22 218 ARG B N 1
ATOM 5422 C CA . ARG B 1 218 ? 40.784 -42.169 242.810 1.00 109.60 218 ARG B CA 1
ATOM 5423 C C . ARG B 1 218 ? 39.838 -41.753 241.696 1.00 99.43 218 ARG B C 1
ATOM 5424 O O . ARG B 1 218 ? 40.236 -41.560 240.542 1.00 93.07 218 ARG B O 1
ATOM 5432 N N . VAL B 1 219 ? 38.572 -41.602 242.056 1.00 97.57 219 VAL B N 1
ATOM 5433 C CA . VAL B 1 219 ? 37.513 -41.340 241.094 1.00 95.44 219 VAL B CA 1
ATOM 5434 C C . VAL B 1 219 ? 36.837 -40.023 241.459 1.00 88.63 219 VAL B C 1
ATOM 5435 O O . VAL B 1 219 ? 36.529 -39.787 242.633 1.00 93.69 219 VAL B O 1
ATOM 5439 N N . PHE B 1 220 ? 36.643 -39.156 240.461 1.00 76.86 220 PHE B N 1
ATOM 5440 C CA . PHE B 1 220 ? 35.852 -37.942 240.627 1.00 75.18 220 PHE B CA 1
ATOM 5441 C C . PHE B 1 220 ? 34.962 -37.766 239.410 1.00 76.87 220 PHE B C 1
ATOM 5442 O O . PHE B 1 220 ? 35.421 -37.914 238.272 1.00 77.74 220 PHE B O 1
ATOM 5450 N N . SER B 1 221 ? 33.693 -37.447 239.659 1.00 78.41 221 SER B N 1
ATOM 5451 C CA . SER B 1 221 ? 32.748 -37.069 238.619 1.00 78.51 221 SER B CA 1
ATOM 5452 C C . SER B 1 221 ? 32.002 -35.839 239.087 1.00 74.91 221 SER B C 1
ATOM 5453 O O . SER B 1 221 ? 31.802 -35.650 240.290 1.00 81.92 221 SER B O 1
ATOM 5456 N N . ALA B 1 222 ? 31.571 -35.018 238.129 1.00 67.96 222 ALA B N 1
ATOM 5457 C CA . ALA B 1 222 ? 30.853 -33.784 238.437 1.00 78.42 222 ALA B CA 1
ATOM 5458 C C . ALA B 1 222 ? 29.788 -33.551 237.381 1.00 75.49 222 ALA B C 1
ATOM 5459 O O . ALA B 1 222 ? 30.116 -33.390 236.199 1.00 68.88 222 ALA B O 1
ATOM 5461 N N . GLU B 1 223 ? 28.523 -33.491 237.813 1.00 79.62 223 GLU B N 1
ATOM 5462 C CA . GLU B 1 223 ? 27.386 -33.331 236.915 1.00 80.17 223 GLU B CA 1
ATOM 5463 C C . GLU B 1 223 ? 26.548 -32.128 237.320 1.00 75.63 223 GLU B C 1
ATOM 5464 O O . GLU B 1 223 ? 26.353 -31.867 238.513 1.00 80.72 223 GLU B O 1
ATOM 5470 N N . PHE B 1 224 ? 26.019 -31.427 236.324 1.00 73.67 224 PHE B N 1
ATOM 5471 C CA . PHE B 1 224 ? 25.356 -30.143 236.521 1.00 84.72 224 PHE B CA 1
ATOM 5472 C C . PHE B 1 224 ? 23.863 -30.287 236.238 1.00 94.04 224 PHE B C 1
ATOM 5473 O O . PHE B 1 224 ? 23.482 -30.890 235.226 1.00 97.79 224 PHE B O 1
ATOM 5481 N N . SER B 1 225 ? 23.024 -29.731 237.120 1.00 95.62 225 SER B N 1
ATOM 5482 C CA . SER B 1 225 ? 21.593 -29.600 236.845 1.00 104.07 225 SER B CA 1
ATOM 5483 C C . SER B 1 225 ? 20.913 -28.795 237.947 1.00 109.04 225 SER B C 1
ATOM 5484 O O . SER B 1 225 ? 21.382 -28.742 239.089 1.00 105.34 225 SER B O 1
ATOM 5487 N N . THR B 1 226 ? 19.785 -28.171 237.577 1.00 119.44 226 THR B N 1
ATOM 5488 C CA . THR B 1 226 ? 18.962 -27.439 238.539 1.00 127.37 226 THR B CA 1
ATOM 5489 C C . THR B 1 226 ? 18.178 -28.386 239.439 1.00 134.17 226 THR B C 1
ATOM 5490 O O . THR B 1 226 ? 17.962 -28.084 240.621 1.00 136.07 226 THR B O 1
ATOM 5494 N N . GLU B 1 227 ? 17.758 -29.531 238.907 1.00 133.24 227 GLU B N 1
ATOM 5495 C CA . GLU B 1 227 ? 16.946 -30.461 239.680 1.00 131.63 227 GLU B CA 1
ATOM 5496 C C . GLU B 1 227 ? 17.750 -31.026 240.842 1.00 129.61 227 GLU B C 1
ATOM 5497 O O . GLU B 1 227 ? 18.889 -31.468 240.642 1.00 132.63 227 GLU B O 1
ATOM 5503 N N . PRO B 1 228 ? 17.206 -31.010 242.057 1.00 121.27 228 PRO B N 1
ATOM 5504 C CA . PRO B 1 228 ? 17.950 -31.465 243.237 1.00 116.09 228 PRO B CA 1
ATOM 5505 C C . PRO B 1 228 ? 18.557 -32.845 243.047 1.00 111.52 228 PRO B C 1
ATOM 5506 O O . PRO B 1 228 ? 17.934 -33.737 242.450 1.00 108.72 228 PRO B O 1
ATOM 5510 N N . PRO B 1 229 ? 19.812 -33.035 243.532 1.00 105.82 229 PRO B N 1
ATOM 5511 C CA . PRO B 1 229 ? 20.463 -34.355 243.522 1.00 99.52 229 PRO B CA 1
ATOM 5512 C C . PRO B 1 229 ? 19.548 -35.533 243.804 1.00 102.86 229 PRO B C 1
ATOM 5513 O O . PRO B 1 229 ? 18.608 -35.436 244.598 1.00 102.30 229 PRO B O 1
ATOM 5517 N N . GLU B 1 230 ? 19.835 -36.663 243.161 1.00 110.89 230 GLU B N 1
ATOM 5518 C CA . GLU B 1 230 ? 19.032 -37.857 243.393 1.00 126.68 230 GLU B CA 1
ATOM 5519 C C . GLU B 1 230 ? 19.305 -38.442 244.776 1.00 133.32 230 GLU B C 1
ATOM 5520 O O . GLU B 1 230 ? 18.372 -38.704 245.543 1.00 139.54 230 GLU B O 1
ATOM 5526 N N . PHE B 1 231 ? 20.580 -38.641 245.117 1.00 134.04 231 PHE B N 1
ATOM 5527 C CA . PHE B 1 231 ? 20.984 -39.359 246.322 1.00 131.68 231 PHE B CA 1
ATOM 5528 C C . PHE B 1 231 ? 21.502 -38.382 247.367 1.00 123.38 231 PHE B C 1
ATOM 5529 O O . PHE B 1 231 ? 22.389 -37.570 247.082 1.00 117.33 231 PHE B O 1
ATOM 5537 N N . GLU B 1 232 ? 20.974 -38.488 248.579 1.00 122.23 232 GLU B N 1
ATOM 5538 C CA . GLU B 1 232 ? 21.130 -37.455 249.599 1.00 120.79 232 GLU B CA 1
ATOM 5539 C C . GLU B 1 232 ? 22.511 -37.432 250.250 1.00 120.88 232 GLU B C 1
ATOM 5540 O O . GLU B 1 232 ? 22.612 -37.276 251.469 1.00 126.51 232 GLU B O 1
ATOM 5546 N N . ASP B 1 233 ? 23.586 -37.606 249.474 1.00 119.89 233 ASP B N 1
ATOM 5547 C CA . ASP B 1 233 ? 24.936 -37.250 249.912 1.00 119.23 233 ASP B CA 1
ATOM 5548 C C . ASP B 1 233 ? 25.416 -38.130 251.062 1.00 120.31 233 ASP B C 1
ATOM 5549 O O . ASP B 1 233 ? 25.538 -37.666 252.202 1.00 121.04 233 ASP B O 1
ATOM 5554 N N . GLY B 1 234 ? 25.721 -39.384 250.782 1.00 121.28 234 GLY B N 1
ATOM 5555 C CA . GLY B 1 234 ? 26.096 -40.290 251.846 1.00 126.83 234 GLY B CA 1
ATOM 5556 C C . GLY B 1 234 ? 27.318 -41.133 251.604 1.00 124.74 234 GLY B C 1
ATOM 5557 O O . GLY B 1 234 ? 28.457 -40.641 251.575 1.00 118.08 234 GLY B O 1
ATOM 5558 N N . PRO B 1 235 ? 27.124 -42.432 251.499 1.00 128.22 235 PRO B N 1
ATOM 5559 C CA . PRO B 1 235 ? 28.281 -43.298 251.502 1.00 130.36 235 PRO B CA 1
ATOM 5560 C C . PRO B 1 235 ? 28.521 -43.944 250.154 1.00 137.30 235 PRO B C 1
ATOM 5561 O O . PRO B 1 235 ? 29.586 -44.517 249.882 1.00 146.40 235 PRO B O 1
ATOM 5565 N N . ALA B 1 236 ? 27.501 -43.831 249.298 1.00 134.80 236 ALA B N 1
ATOM 5566 C CA . ALA B 1 236 ? 27.429 -44.446 247.964 1.00 134.43 236 ALA B CA 1
ATOM 5567 C C . ALA B 1 236 ? 27.586 -45.962 248.002 1.00 135.79 236 ALA B C 1
ATOM 5568 O O . ALA B 1 236 ? 27.555 -46.586 249.068 1.00 142.82 236 ALA B O 1
ATOM 5570 N N . THR B 1 237 ? 27.693 -46.533 246.814 1.00 127.02 237 THR B N 1
ATOM 5571 C CA . THR B 1 237 ? 27.935 -47.937 246.548 1.00 125.51 237 THR B CA 1
ATOM 5572 C C . THR B 1 237 ? 28.697 -47.991 245.243 1.00 127.41 237 THR B C 1
ATOM 5573 O O . THR B 1 237 ? 28.587 -47.085 244.415 1.00 129.71 237 THR B O 1
ATOM 5577 N N . LEU B 1 238 ? 29.434 -49.085 245.045 1.00 126.70 238 LEU B N 1
ATOM 5578 C CA . LEU B 1 238 ? 30.270 -49.172 243.856 1.00 128.84 238 LEU B CA 1
ATOM 5579 C C . LEU B 1 238 ? 29.422 -49.075 242.591 1.00 137.40 238 LEU B C 1
ATOM 5580 O O . LEU B 1 238 ? 29.871 -48.532 241.576 1.00 132.29 238 LEU B O 1
ATOM 5585 N N . GLU B 1 239 ? 28.176 -49.536 242.633 1.00 151.18 239 GLU B N 1
ATOM 5586 C CA . GLU B 1 239 ? 27.519 -49.566 241.338 1.00 155.17 239 GLU B CA 1
ATOM 5587 C C . GLU B 1 239 ? 26.468 -48.493 241.132 1.00 150.37 239 GLU B C 1
ATOM 5588 O O . GLU B 1 239 ? 25.909 -48.394 240.036 1.00 153.91 239 GLU B O 1
ATOM 5594 N N . GLN B 1 240 ? 26.263 -47.626 242.110 1.00 139.82 240 GLN B N 1
ATOM 5595 C CA . GLN B 1 240 ? 25.882 -46.267 241.758 1.00 127.59 240 GLN B CA 1
ATOM 5596 C C . GLN B 1 240 ? 26.993 -45.630 240.942 1.00 121.15 240 GLN B C 1
ATOM 5597 O O . GLN B 1 240 ? 26.740 -45.006 239.905 1.00 119.73 240 GLN B O 1
ATOM 5603 N N . LEU B 1 241 ? 28.245 -45.834 241.378 1.00 119.31 241 LEU B N 1
ATOM 5604 C CA . LEU B 1 241 ? 29.420 -45.320 240.669 1.00 110.43 241 LEU B CA 1
ATOM 5605 C C . LEU B 1 241 ? 29.535 -45.829 239.228 1.00 113.01 241 LEU B C 1
ATOM 5606 O O . LEU B 1 241 ? 29.903 -45.072 238.324 1.00 104.35 241 LEU B O 1
ATOM 5611 N N . GLY B 1 242 ? 29.298 -47.122 238.994 1.00 112.72 242 GLY B N 1
ATOM 5612 C CA . GLY B 1 242 ? 29.568 -47.667 237.666 1.00 110.89 242 GLY B CA 1
ATOM 5613 C C . GLY B 1 242 ? 28.549 -47.247 236.625 1.00 105.55 242 GLY B C 1
ATOM 5614 O O . GLY B 1 242 ? 28.874 -47.129 235.437 1.00 99.09 242 GLY B O 1
ATOM 5615 N N . ASP B 1 243 ? 27.290 -47.060 237.038 1.00 108.65 243 ASP B N 1
ATOM 5616 C CA . ASP B 1 243 ? 26.404 -46.263 236.197 1.00 95.37 243 ASP B CA 1
ATOM 5617 C C . ASP B 1 243 ? 27.023 -44.908 235.963 1.00 94.34 243 ASP B C 1
ATOM 5618 O O . ASP B 1 243 ? 26.926 -44.349 234.856 1.00 90.19 243 ASP B O 1
ATOM 5620 N N . ALA B 1 244 ? 27.666 -44.348 236.997 1.00 99.31 244 ALA B N 1
ATOM 5621 C CA . ALA B 1 244 ? 28.096 -42.952 236.890 1.00 94.22 244 ALA B CA 1
ATOM 5622 C C . ALA B 1 244 ? 28.977 -42.760 235.679 1.00 98.80 244 ALA B C 1
ATOM 5623 O O . ALA B 1 244 ? 28.730 -41.913 234.815 1.00 88.86 244 ALA B O 1
ATOM 5625 N N . VAL B 1 245 ? 29.998 -43.602 235.588 1.00 117.35 245 VAL B N 1
ATOM 5626 C CA . VAL B 1 245 ? 31.003 -43.495 234.517 1.00 121.61 245 VAL B CA 1
ATOM 5627 C C . VAL B 1 245 ? 30.410 -43.876 233.174 1.00 127.40 245 VAL B C 1
ATOM 5628 O O . VAL B 1 245 ? 30.594 -43.177 232.167 1.00 128.62 245 VAL B O 1
ATOM 5632 N N . LYS B 1 246 ? 29.660 -44.977 233.157 1.00 126.02 246 LYS B N 1
ATOM 5633 C CA . LYS B 1 246 ? 29.036 -45.427 231.919 1.00 122.41 246 LYS B CA 1
ATOM 5634 C C . LYS B 1 246 ? 28.218 -44.317 231.264 1.00 124.96 246 LYS B C 1
ATOM 5635 O O . LYS B 1 246 ? 28.296 -44.112 230.046 1.00 132.89 246 LYS B O 1
ATOM 5641 N N . ARG B 1 247 ? 27.434 -43.575 232.047 1.00 118.64 247 ARG B N 1
ATOM 5642 C CA . ARG B 1 247 ? 26.710 -42.461 231.436 1.00 119.42 247 ARG B CA 1
ATOM 5643 C C . ARG B 1 247 ? 27.671 -41.427 230.878 1.00 115.74 247 ARG B C 1
ATOM 5644 O O . ARG B 1 247 ? 27.482 -40.919 229.766 1.00 110.90 247 ARG B O 1
ATOM 5652 N N . LEU B 1 248 ? 28.695 -41.082 231.654 1.00 116.34 248 LEU B N 1
ATOM 5653 C CA . LEU B 1 248 ? 29.603 -40.017 231.252 1.00 118.21 248 LEU B CA 1
ATOM 5654 C C . LEU B 1 248 ? 30.662 -40.538 230.289 1.00 121.89 248 LEU B C 1
ATOM 5655 O O . LEU B 1 248 ? 30.890 -39.956 229.223 1.00 122.82 248 LEU B O 1
ATOM 5660 N N . THR B 1 249 ? 31.310 -41.644 230.645 1.00 125.42 249 THR B N 1
ATOM 5661 C CA . THR B 1 249 ? 32.387 -42.158 229.814 1.00 127.07 249 THR B CA 1
ATOM 5662 C C . THR B 1 249 ? 31.867 -42.826 228.550 1.00 131.02 249 THR B C 1
ATOM 5663 O O . THR B 1 249 ? 32.452 -42.654 227.474 1.00 129.37 249 THR B O 1
ATOM 5667 N N . GLY B 1 250 ? 30.770 -43.569 228.650 1.00 131.41 250 GLY B N 1
ATOM 5668 C CA . GLY B 1 250 ? 30.357 -44.522 227.630 1.00 130.09 250 GLY B CA 1
ATOM 5669 C C . GLY B 1 250 ? 30.821 -45.925 227.975 1.00 128.00 250 GLY B C 1
ATOM 5670 O O . GLY B 1 250 ? 30.076 -46.895 227.813 1.00 129.58 250 GLY B O 1
ATOM 5671 N N . LYS B 1 251 ? 32.048 -46.042 228.472 1.00 121.02 251 LYS B N 1
ATOM 5672 C CA . LYS B 1 251 ? 32.590 -47.335 228.853 1.00 117.63 251 LYS B CA 1
ATOM 5673 C C . LYS B 1 251 ? 32.054 -47.775 230.217 1.00 110.10 251 LYS B C 1
ATOM 5674 O O . LYS B 1 251 ? 31.380 -47.028 230.936 1.00 99.24 251 LYS B O 1
ATOM 5676 N N . GLU B 1 252 ? 32.368 -49.017 230.565 1.00 114.66 252 GLU B N 1
ATOM 5677 C CA . GLU B 1 252 ? 31.989 -49.598 231.840 1.00 124.63 252 GLU B CA 1
ATOM 5678 C C . GLU B 1 252 ? 33.155 -49.472 232.811 1.00 132.66 252 GLU B C 1
ATOM 5679 O O . GLU B 1 252 ? 34.309 -49.301 232.411 1.00 133.29 252 GLU B O 1
ATOM 5685 N N . LEU B 1 253 ? 32.837 -49.517 234.104 1.00 148.06 253 LEU B N 1
ATOM 5686 C CA . LEU B 1 253 ? 33.881 -49.413 235.113 1.00 141.47 253 LEU B CA 1
ATOM 5687 C C . LEU B 1 253 ? 34.782 -50.642 235.086 1.00 139.75 253 LEU B C 1
ATOM 5688 O O . LEU B 1 253 ? 35.954 -50.549 234.700 1.00 143.58 253 LEU B O 1
ATOM 5693 N N . LYS B 1 254 ? 34.245 -51.790 235.493 1.00 129.46 254 LYS B N 1
ATOM 5694 C CA . LYS B 1 254 ? 34.998 -53.038 235.543 1.00 131.30 254 LYS B CA 1
ATOM 5695 C C . LYS B 1 254 ? 36.298 -52.857 236.338 1.00 139.38 254 LYS B C 1
ATOM 5696 O O . LYS B 1 254 ? 37.410 -52.785 235.809 1.00 136.33 254 LYS B O 1
ATOM 5702 N N . ALA B 1 255 ? 36.095 -52.752 237.646 1.00 148.29 255 ALA B N 1
ATOM 5703 C CA . ALA B 1 255 ? 37.166 -52.766 238.637 1.00 154.08 255 ALA B CA 1
ATOM 5704 C C . ALA B 1 255 ? 36.486 -53.021 239.971 1.00 158.02 255 ALA B C 1
ATOM 5705 O O . ALA B 1 255 ? 35.628 -52.234 240.382 1.00 162.16 255 ALA B O 1
ATOM 5707 N N . THR B 1 256 ? 36.835 -54.122 240.629 1.00 157.24 256 THR B N 1
ATOM 5708 C CA . THR B 1 256 ? 36.017 -54.581 241.738 1.00 158.00 256 THR B CA 1
ATOM 5709 C C . THR B 1 256 ? 36.318 -53.820 243.022 1.00 164.68 256 THR B C 1
ATOM 5710 O O . THR B 1 256 ? 37.323 -53.118 243.142 1.00 163.62 256 THR B O 1
ATOM 5714 N N . GLU B 1 257 ? 35.419 -54.010 243.997 1.00 167.87 257 GLU B N 1
ATOM 5715 C CA . GLU B 1 257 ? 35.484 -53.514 245.373 1.00 168.54 257 GLU B CA 1
ATOM 5716 C C . GLU B 1 257 ? 35.714 -52.003 245.475 1.00 161.29 257 GLU B C 1
ATOM 5717 O O . GLU B 1 257 ? 36.351 -51.387 244.615 1.00 156.61 257 GLU B O 1
ATOM 5723 N N . ALA B 1 258 ? 35.180 -51.390 246.527 1.00 155.20 258 ALA B N 1
ATOM 5724 C CA . ALA B 1 258 ? 35.295 -49.948 246.719 1.00 142.51 258 ALA B CA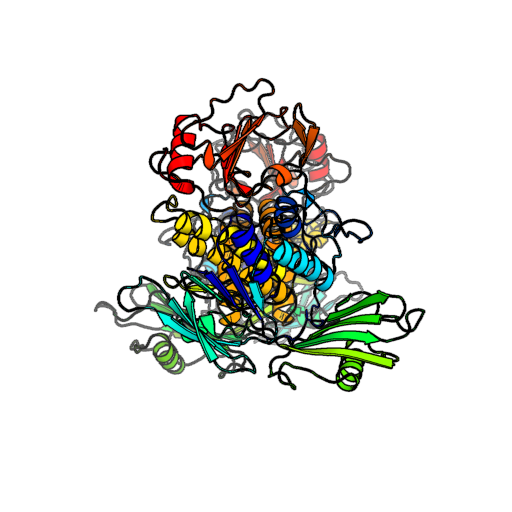 1
ATOM 5725 C C . ALA B 1 258 ? 35.638 -49.677 248.177 1.00 133.73 258 ALA B C 1
ATOM 5726 O O . ALA B 1 258 ? 34.818 -49.935 249.066 1.00 132.53 258 ALA B O 1
ATOM 5728 N N . HIS B 1 259 ? 36.848 -49.160 248.414 1.00 126.29 259 HIS B N 1
ATOM 5729 C CA . HIS B 1 259 ? 37.335 -48.842 249.755 1.00 121.24 259 HIS B CA 1
ATOM 5730 C C . HIS B 1 259 ? 36.435 -47.812 250.431 1.00 110.73 259 HIS B C 1
ATOM 5731 O O . HIS B 1 259 ? 35.681 -48.140 251.355 1.00 106.33 259 HIS B O 1
ATOM 5738 N N . TRP B 1 260 ? 36.503 -46.564 249.985 1.00 107.43 260 TRP B N 1
ATOM 5739 C CA . TRP B 1 260 ? 35.614 -45.520 250.471 1.00 104.90 260 TRP B CA 1
ATOM 5740 C C . TRP B 1 260 ? 35.063 -44.743 249.287 1.00 106.20 260 TRP B C 1
ATOM 5741 O O . TRP B 1 260 ? 35.811 -44.397 248.366 1.00 109.81 260 TRP B O 1
ATOM 5752 N N . LEU B 1 261 ? 33.754 -44.482 249.308 1.00 106.33 261 LEU B N 1
ATOM 5753 C CA . LEU B 1 261 ? 33.103 -43.650 248.302 1.00 109.82 261 LEU B CA 1
ATOM 5754 C C . LEU B 1 261 ? 32.135 -42.688 248.991 1.00 118.76 261 LEU B C 1
ATOM 5755 O O . LEU B 1 261 ? 31.645 -42.953 250.094 1.00 115.07 261 LEU B O 1
ATOM 5760 N N . GLN B 1 262 ? 31.875 -41.552 248.323 1.00 122.95 262 GLN B N 1
ATOM 5761 C CA . GLN B 1 262 ? 31.186 -40.406 248.928 1.00 114.11 262 GLN B CA 1
ATOM 5762 C C . GLN B 1 262 ? 30.437 -39.634 247.849 1.00 110.81 262 GLN B C 1
ATOM 5763 O O . GLN B 1 262 ? 31.066 -39.006 246.992 1.00 113.74 262 GLN B O 1
ATOM 5769 N N . HIS B 1 263 ? 29.107 -39.646 247.901 1.00 106.09 263 HIS B N 1
ATOM 5770 C CA . HIS B 1 263 ? 28.348 -38.647 247.164 1.00 94.25 263 HIS B CA 1
ATOM 5771 C C . HIS B 1 263 ? 28.636 -37.273 247.738 1.00 89.41 263 HIS B C 1
ATOM 5772 O O . HIS B 1 263 ? 28.875 -37.120 248.942 1.00 92.02 263 HIS B O 1
ATOM 5779 N N . TYR B 1 264 ? 28.592 -36.265 246.868 1.00 77.12 264 TYR B N 1
ATOM 5780 C CA . TYR B 1 264 ? 28.776 -34.887 247.290 1.00 75.12 264 TYR B CA 1
ATOM 5781 C C . TYR B 1 264 ? 27.850 -34.012 246.461 1.00 69.71 264 TYR B C 1
ATOM 5782 O O . TYR B 1 264 ? 27.440 -34.377 245.354 1.00 70.20 264 TYR B O 1
ATOM 5791 N N . SER B 1 265 ? 27.530 -32.844 247.014 1.00 79.77 265 SER B N 1
ATOM 5792 C CA . SER B 1 265 ? 26.864 -31.771 246.287 1.00 85.29 265 SER B CA 1
ATOM 5793 C C . SER B 1 265 ? 27.488 -30.455 246.732 1.00 84.89 265 SER B C 1
ATOM 5794 O O . SER B 1 265 ? 27.978 -30.341 247.859 1.00 80.73 265 SER B O 1
ATOM 5797 N N . ILE B 1 266 ? 27.476 -29.456 245.850 1.00 90.40 266 ILE B N 1
ATOM 5798 C CA . ILE B 1 266 ? 28.169 -28.202 246.138 1.00 89.36 266 ILE B CA 1
ATOM 5799 C C . ILE B 1 266 ? 27.175 -27.111 246.468 1.00 83.52 266 ILE B C 1
ATOM 5800 O O . ILE B 1 266 ? 26.057 -27.065 245.948 1.00 89.53 266 ILE B O 1
ATOM 5805 N N . VAL B 1 267 ? 27.617 -26.206 247.330 1.00 81.00 267 VAL B N 1
ATOM 5806 C CA . VAL B 1 267 ? 26.919 -24.961 247.614 1.00 79.63 267 VAL B CA 1
ATOM 5807 C C . VAL B 1 267 ? 27.995 -23.917 247.902 1.00 81.74 267 VAL B C 1
ATOM 5808 O O . VAL B 1 267 ? 29.021 -24.229 248.518 1.00 85.98 267 VAL B O 1
ATOM 5812 N N . THR B 1 268 ? 27.800 -22.697 247.392 1.00 76.88 268 THR B N 1
ATOM 5813 C CA . THR B 1 268 ? 28.768 -21.607 247.527 1.00 72.67 268 THR B CA 1
ATOM 5814 C C . THR B 1 268 ? 28.327 -20.653 248.632 1.00 71.88 268 THR B C 1
ATOM 5815 O O . THR B 1 268 ? 27.259 -20.029 248.542 1.00 58.26 268 THR B O 1
ATOM 5819 N N . ARG B 1 269 ? 29.160 -20.531 249.658 1.00 73.91 269 ARG B N 1
ATOM 5820 C CA . ARG B 1 269 ? 28.801 -19.828 250.878 1.00 64.87 269 ARG B CA 1
ATOM 5821 C C . ARG B 1 269 ? 30.051 -19.150 251.421 1.00 68.69 269 ARG B C 1
ATOM 5822 O O . ARG B 1 269 ? 31.180 -19.603 251.185 1.00 54.30 269 ARG B O 1
ATOM 5830 N N . ASN B 1 270 ? 29.845 -18.051 252.136 1.00 70.98 270 ASN B N 1
ATOM 5831 C CA . ASN B 1 270 ? 30.951 -17.314 252.744 1.00 63.06 270 ASN B CA 1
ATOM 5832 C C . ASN B 1 270 ? 30.346 -16.589 253.933 1.00 69.27 270 ASN B C 1
ATOM 5833 O O . ASN B 1 270 ? 29.537 -15.676 253.746 1.00 73.24 270 ASN B O 1
ATOM 5838 N N . ALA B 1 271 ? 30.709 -17.018 255.139 1.00 68.11 271 ALA B N 1
ATOM 5839 C CA . ALA B 1 271 ? 30.153 -16.431 256.348 1.00 69.10 271 ALA B CA 1
ATOM 5840 C C . ALA B 1 271 ? 30.442 -14.943 256.377 1.00 73.16 271 ALA B C 1
ATOM 5841 O O . ALA B 1 271 ? 31.507 -14.497 255.939 1.00 74.38 271 ALA B O 1
ATOM 5843 N N . GLU B 1 272 ? 29.475 -14.163 256.873 1.00 78.71 272 GLU B N 1
ATOM 5844 C CA . GLU B 1 272 ? 29.653 -12.717 256.821 1.00 85.72 272 GLU B CA 1
ATOM 5845 C C . GLU B 1 272 ? 30.594 -12.220 257.916 1.00 75.97 272 GLU B C 1
ATOM 5846 O O . GLU B 1 272 ? 31.273 -11.207 257.722 1.00 78.94 272 GLU B O 1
ATOM 5852 N N . GLN B 1 273 ? 30.674 -12.912 259.048 1.00 71.22 273 GLN B N 1
ATOM 5853 C CA . GLN B 1 273 ? 31.635 -12.579 260.091 1.00 76.39 273 GLN B CA 1
ATOM 5854 C C . GLN B 1 273 ? 32.522 -13.779 260.352 1.00 80.78 273 GLN B C 1
ATOM 5855 O O . GLN B 1 273 ? 32.023 -14.899 260.535 1.00 77.63 273 GLN B O 1
ATOM 5861 N N . TYR B 1 274 ? 33.836 -13.540 260.366 1.00 74.40 274 TYR B N 1
ATOM 5862 C CA . TYR B 1 274 ? 34.772 -14.584 260.743 1.00 67.95 274 TYR B CA 1
ATOM 5863 C C . TYR B 1 274 ? 35.015 -14.611 262.240 1.00 69.46 274 TYR B C 1
ATOM 5864 O O . TYR B 1 274 ? 35.488 -15.627 262.769 1.00 69.93 274 TYR B O 1
ATOM 5873 N N . ARG B 1 275 ? 34.649 -13.556 262.956 1.00 76.93 275 ARG B N 1
ATOM 5874 C CA . ARG B 1 275 ? 34.873 -13.564 264.391 1.00 79.96 275 ARG B CA 1
ATOM 5875 C C . ARG B 1 275 ? 33.769 -12.834 265.150 1.00 86.77 275 ARG B C 1
ATOM 5876 O O . ARG B 1 275 ? 33.515 -11.655 264.892 1.00 85.13 275 ARG B O 1
ATOM 5884 N N . LYS B 1 276 ? 33.153 -13.526 266.122 1.00 89.80 276 LYS B N 1
ATOM 5885 C CA . LYS B 1 276 ? 32.120 -12.978 267.005 1.00 94.14 276 LYS B CA 1
ATOM 5886 C C . LYS B 1 276 ? 32.601 -13.100 268.451 1.00 97.27 276 LYS B C 1
ATOM 5887 O O . LYS B 1 276 ? 32.534 -14.179 269.048 1.00 91.82 276 LYS B O 1
ATOM 5889 N N . GLY B 1 277 ? 33.079 -11.992 269.016 1.00 101.24 277 GLY B N 1
ATOM 5890 C CA . GLY B 1 277 ? 33.512 -11.972 270.402 1.00 104.31 277 GLY B CA 1
ATOM 5891 C C . GLY B 1 277 ? 34.795 -12.735 270.667 1.00 108.56 277 GLY B C 1
ATOM 5892 O O . GLY B 1 277 ? 35.885 -12.280 270.300 1.00 111.40 277 GLY B O 1
ATOM 5893 N N . ARG B 1 278 ? 34.684 -13.890 271.326 1.00 105.94 278 ARG B N 1
ATOM 5894 C CA . ARG B 1 278 ? 35.826 -14.762 271.583 1.00 98.49 278 ARG B CA 1
ATOM 5895 C C . ARG B 1 278 ? 35.798 -16.023 270.737 1.00 93.44 278 ARG B C 1
ATOM 5896 O O . ARG B 1 278 ? 36.686 -16.871 270.885 1.00 89.45 278 ARG B O 1
ATOM 5904 N N . VAL B 1 279 ? 34.804 -16.170 269.855 1.00 92.23 279 VAL B N 1
ATOM 5905 C CA . VAL B 1 279 ? 34.668 -17.319 268.960 1.00 94.20 279 VAL B CA 1
ATOM 5906 C C . VAL B 1 279 ? 35.189 -16.939 267.572 1.00 92.17 279 VAL B C 1
ATOM 5907 O O . VAL B 1 279 ? 35.009 -15.801 267.121 1.00 110.67 279 VAL B O 1
ATOM 5911 N N . PHE B 1 280 ? 35.862 -17.880 266.904 1.00 63.87 280 PHE B N 1
ATOM 5912 C CA . PHE B 1 280 ? 36.355 -17.709 265.541 1.00 66.54 280 PHE B CA 1
ATOM 5913 C C . PHE B 1 280 ? 35.939 -18.908 264.699 1.00 72.78 280 PHE B C 1
ATOM 5914 O O . PHE B 1 280 ? 35.726 -20.004 265.225 1.00 82.17 280 PHE B O 1
ATOM 5922 N N . ILE B 1 281 ? 35.849 -18.713 263.382 1.00 67.59 281 ILE B N 1
ATOM 5923 C CA . ILE B 1 281 ? 35.607 -19.830 262.473 1.00 71.92 281 ILE B CA 1
ATOM 5924 C C . ILE B 1 281 ? 36.611 -19.740 261.331 1.00 72.47 281 ILE B C 1
ATOM 5925 O O . ILE B 1 281 ? 37.118 -18.664 261.006 1.00 72.01 281 ILE B O 1
ATOM 5930 N N . ALA B 1 282 ? 36.896 -20.896 260.724 1.00 72.04 282 ALA B N 1
ATOM 5931 C CA . ALA B 1 282 ? 38.026 -21.018 259.808 1.00 69.36 282 ALA B CA 1
ATOM 5932 C C . ALA B 1 282 ? 37.854 -22.226 258.890 1.00 70.35 282 ALA B C 1
ATOM 5933 O O . ALA B 1 282 ? 37.224 -23.227 259.256 1.00 73.57 282 ALA B O 1
ATOM 5935 N N . GLY B 1 283 ? 38.441 -22.123 257.697 1.00 68.46 283 GLY B N 1
ATOM 5936 C CA . GLY B 1 283 ? 38.339 -23.199 256.727 1.00 76.70 283 GLY B CA 1
ATOM 5937 C C . GLY B 1 283 ? 36.917 -23.329 256.196 1.00 84.48 283 GLY B C 1
ATOM 5938 O O . GLY B 1 283 ? 36.180 -22.345 256.060 1.00 82.59 283 GLY B O 1
ATOM 5939 N N . ASP B 1 284 ? 36.516 -24.573 255.909 1.00 83.13 284 ASP B N 1
ATOM 5940 C CA . ASP B 1 284 ? 35.213 -24.781 255.303 1.00 81.32 284 ASP B CA 1
ATOM 5941 C C . ASP B 1 284 ? 34.085 -24.314 256.209 1.00 76.78 284 ASP B C 1
ATOM 5942 O O . ASP B 1 284 ? 33.006 -23.986 255.710 1.00 70.31 284 ASP B O 1
ATOM 5947 N N . ALA B 1 285 ? 34.325 -24.222 257.517 1.00 74.87 285 ALA B N 1
ATOM 5948 C CA . ALA B 1 285 ? 33.350 -23.573 258.384 1.00 73.82 285 ALA B CA 1
ATOM 5949 C C . ALA B 1 285 ? 33.064 -22.146 257.938 1.00 69.01 285 ALA B C 1
ATOM 5950 O O . ALA B 1 285 ? 31.951 -21.651 258.131 1.00 74.68 285 ALA B O 1
ATOM 5952 N N . ALA B 1 286 ? 34.046 -21.473 257.339 1.00 75.03 286 ALA B N 1
ATOM 5953 C CA . ALA B 1 286 ? 33.898 -20.072 256.958 1.00 72.18 286 ALA B CA 1
ATOM 5954 C C . ALA B 1 286 ? 33.551 -19.857 255.493 1.00 69.44 286 ALA B C 1
ATOM 5955 O O . ALA B 1 286 ? 33.047 -18.784 255.151 1.00 79.52 286 ALA B O 1
ATOM 5957 N N . HIS B 1 287 ? 33.793 -20.833 254.627 1.00 57.57 287 HIS B N 1
ATOM 5958 C CA . HIS B 1 287 ? 33.576 -20.647 253.200 1.00 61.30 287 HIS B CA 1
ATOM 5959 C C . HIS B 1 287 ? 33.666 -22.003 252.526 1.00 69.63 287 HIS B C 1
ATOM 5960 O O . HIS B 1 287 ? 34.435 -22.875 252.953 1.00 77.45 287 HIS B O 1
ATOM 5967 N N . VAL B 1 288 ? 32.907 -22.163 251.445 1.00 58.76 288 VAL B N 1
ATOM 5968 C CA . VAL B 1 288 ? 32.837 -23.443 250.755 1.00 53.82 288 VAL B CA 1
ATOM 5969 C C . VAL B 1 288 ? 32.447 -23.141 249.314 1.00 55.24 288 VAL B C 1
ATOM 5970 O O . VAL B 1 288 ? 31.840 -22.102 249.019 1.00 54.35 288 VAL B O 1
ATOM 5974 N N . HIS B 1 289 ? 32.819 -24.043 248.404 1.00 51.33 289 HIS B N 1
ATOM 5975 C CA . HIS B 1 289 ? 32.670 -23.774 246.978 1.00 61.59 289 HIS B CA 1
ATOM 5976 C C . HIS B 1 289 ? 33.160 -24.991 246.208 1.00 58.89 289 HIS B C 1
ATOM 5977 O O . HIS B 1 289 ? 33.711 -25.933 246.783 1.00 68.87 289 HIS B O 1
ATOM 5984 N N . TYR B 1 290 ? 32.970 -24.945 244.895 1.00 60.15 290 TYR B N 1
ATOM 5985 C CA . TYR B 1 290 ? 33.329 -26.075 244.059 1.00 68.65 290 TYR B CA 1
ATOM 5986 C C . TYR B 1 290 ? 34.841 -26.276 244.107 1.00 70.59 290 TYR B C 1
ATOM 5987 O O . TYR B 1 290 ? 35.602 -25.300 244.117 1.00 79.32 290 TYR B O 1
ATOM 5996 N N . PRO B 1 291 ? 35.304 -27.493 244.174 1.00 60.18 291 PRO B N 1
ATOM 5997 C CA . PRO B 1 291 ? 36.717 -27.696 244.495 1.00 68.89 291 PRO B CA 1
ATOM 5998 C C . PRO B 1 291 ? 37.605 -27.542 243.271 1.00 74.56 291 PRO B C 1
ATOM 5999 O O . PRO B 1 291 ? 37.756 -28.454 242.449 1.00 76.86 291 PRO B O 1
ATOM 6003 N N . TYR B 1 292 ? 38.192 -26.358 243.148 1.00 70.09 292 TYR B N 1
ATOM 6004 C CA . TYR B 1 292 ? 39.061 -26.022 242.035 1.00 70.02 292 TYR B CA 1
ATOM 6005 C C . TYR B 1 292 ? 40.393 -25.482 242.554 1.00 64.15 292 TYR B C 1
ATOM 6006 O O . TYR B 1 292 ? 40.452 -24.812 243.589 1.00 63.39 292 TYR B O 1
ATOM 6015 N N . ASN B 1 293 ? 41.470 -25.789 241.834 1.00 57.76 293 ASN B N 1
ATOM 6016 C CA . ASN B 1 293 ? 42.790 -25.191 242.048 1.00 59.08 293 ASN B CA 1
ATOM 6017 C C . ASN B 1 293 ? 43.352 -25.434 243.452 1.00 66.73 293 ASN B C 1
ATOM 6018 O O . ASN B 1 293 ? 44.321 -24.764 243.861 1.00 56.21 293 ASN B O 1
ATOM 6023 N N . GLY B 1 294 ? 42.785 -26.371 244.205 1.00 65.00 294 GLY B N 1
ATOM 6024 C CA . GLY B 1 294 ? 43.195 -26.525 245.587 1.00 49.23 294 GLY B CA 1
ATOM 6025 C C . GLY B 1 294 ? 42.871 -25.334 246.464 1.00 59.31 294 GLY B C 1
ATOM 6026 O O . GLY B 1 294 ? 43.489 -25.173 247.524 1.00 57.81 294 GLY B O 1
ATOM 6027 N N . GLN B 1 295 ? 41.891 -24.501 246.069 1.00 55.90 295 GLN B N 1
ATOM 6028 C CA . GLN B 1 295 ? 41.600 -23.292 246.841 1.00 52.99 295 GLN B CA 1
ATOM 6029 C C . GLN B 1 295 ? 41.015 -23.573 248.225 1.00 59.34 295 GLN B C 1
ATOM 6030 O O . GLN B 1 295 ? 41.256 -22.787 249.152 1.00 61.40 295 GLN B O 1
ATOM 6036 N N . GLY B 1 296 ? 40.218 -24.636 248.390 1.00 53.89 296 GLY B N 1
ATOM 6037 C CA . GLY B 1 296 ? 39.603 -24.865 249.689 1.00 59.92 296 GLY B CA 1
ATOM 6038 C C . GLY B 1 296 ? 40.650 -25.233 250.724 1.00 73.23 296 GLY B C 1
ATOM 6039 O O . GLY B 1 296 ? 40.720 -24.649 251.810 1.00 71.83 296 GLY B O 1
ATOM 6040 N N . LEU B 1 297 ? 41.502 -26.192 250.380 1.00 74.82 297 LEU B N 1
ATOM 6041 C CA . LEU B 1 297 ? 42.686 -26.460 251.181 1.00 75.11 297 LEU B CA 1
ATOM 6042 C C . LEU B 1 297 ? 43.625 -25.255 251.277 1.00 70.92 297 LEU B C 1
ATOM 6043 O O . LEU B 1 297 ? 44.245 -25.048 252.333 1.00 56.47 297 LEU B O 1
ATOM 6048 N N . GLY B 1 298 ? 43.726 -24.427 250.233 1.00 68.91 298 GLY B N 1
ATOM 6049 C CA . GLY B 1 298 ? 44.594 -23.265 250.332 1.00 66.50 298 GLY B CA 1
ATOM 6050 C C . GLY B 1 298 ? 44.114 -22.287 251.389 1.00 70.47 298 GLY B C 1
ATOM 6051 O O . GLY B 1 298 ? 44.885 -21.852 252.252 1.00 74.91 298 GLY B O 1
ATOM 6052 N N . THR B 1 299 ? 42.821 -21.951 251.352 1.00 64.35 299 THR B N 1
ATOM 6053 C CA . THR B 1 299 ? 42.282 -20.934 252.250 1.00 59.27 299 THR B CA 1
ATOM 6054 C C . THR B 1 299 ? 42.169 -21.453 253.671 1.00 63.82 299 THR B C 1
ATOM 6055 O O . THR B 1 299 ? 42.348 -20.680 254.620 1.00 61.32 299 THR B O 1
ATOM 6059 N N . ALA B 1 300 ? 41.876 -22.752 253.827 1.00 65.70 300 ALA B N 1
ATOM 6060 C CA . ALA B 1 300 ? 41.860 -23.388 255.143 1.00 68.49 300 ALA B CA 1
ATOM 6061 C C . ALA B 1 300 ? 43.215 -23.258 255.838 1.00 70.35 300 ALA B C 1
ATOM 6062 O O . ALA B 1 300 ? 43.308 -22.681 256.931 1.00 71.09 300 ALA B O 1
ATOM 6064 N N . ILE B 1 301 ? 44.283 -23.801 255.224 1.00 59.31 301 ILE B N 1
ATOM 6065 C CA . ILE B 1 301 ? 45.626 -23.602 255.777 1.00 65.52 301 ILE B CA 1
ATOM 6066 C C . ILE B 1 301 ? 45.910 -22.113 255.999 1.00 63.56 301 ILE B C 1
ATOM 6067 O O . ILE B 1 301 ? 46.446 -21.721 257.042 1.00 69.32 301 ILE B O 1
ATOM 6072 N N . GLY B 1 302 ? 45.531 -21.259 255.035 1.00 60.12 302 GLY B N 1
ATOM 6073 C CA . GLY B 1 302 ? 45.790 -19.828 255.163 1.00 55.06 302 GLY B CA 1
ATOM 6074 C C . GLY B 1 302 ? 45.046 -19.148 256.303 1.00 64.90 302 GLY B C 1
ATOM 6075 O O . GLY B 1 302 ? 45.555 -18.196 256.908 1.00 63.74 302 GLY B O 1
ATOM 6076 N N . ASP B 1 303 ? 43.814 -19.584 256.583 1.00 64.76 303 ASP B N 1
ATOM 6077 C CA . ASP B 1 303 ? 43.094 -19.007 257.708 1.00 68.87 303 ASP B CA 1
ATOM 6078 C C . ASP B 1 303 ? 43.817 -19.313 259.012 1.00 65.09 303 ASP B C 1
ATOM 6079 O O . ASP B 1 303 ? 44.034 -18.423 259.841 1.00 65.31 303 ASP B O 1
ATOM 6084 N N . ALA B 1 304 ? 44.197 -20.577 259.205 1.00 61.78 304 ALA B N 1
ATOM 6085 C CA . ALA B 1 304 ? 44.890 -20.983 260.421 1.00 66.97 304 ALA B CA 1
ATOM 6086 C C . ALA B 1 304 ? 46.161 -20.168 260.618 1.00 69.10 304 ALA B C 1
ATOM 6087 O O . ALA B 1 304 ? 46.363 -19.539 261.662 1.00 75.84 304 ALA B O 1
ATOM 6089 N N . VAL B 1 305 ? 47.029 -20.164 259.606 1.00 58.92 305 VAL B N 1
ATOM 6090 C CA . VAL B 1 305 ? 48.300 -19.463 259.726 1.00 68.24 305 VAL B CA 1
ATOM 6091 C C . VAL B 1 305 ? 48.056 -18.013 260.103 1.00 73.43 305 VAL B C 1
ATOM 6092 O O . VAL B 1 305 ? 48.772 -17.434 260.934 1.00 77.07 305 VAL B O 1
ATOM 6096 N N . ASN B 1 306 ? 47.007 -17.425 259.525 1.00 66.72 306 ASN B N 1
ATOM 6097 C CA . ASN B 1 306 ? 46.667 -16.034 259.791 1.00 63.81 306 ASN B CA 1
ATOM 6098 C C . ASN B 1 306 ? 46.290 -15.835 261.257 1.00 71.29 306 ASN B C 1
ATOM 6099 O O . ASN B 1 306 ? 46.757 -14.898 261.921 1.00 73.23 306 ASN B O 1
ATOM 6104 N N . LEU B 1 307 ? 45.457 -16.727 261.787 1.00 66.91 307 LEU B N 1
ATOM 6105 C CA . LEU B 1 307 ? 44.863 -16.501 263.093 1.00 61.60 307 LEU B CA 1
ATOM 6106 C C . LEU B 1 307 ? 45.738 -16.999 264.234 1.00 65.35 307 LEU B C 1
ATOM 6107 O O . LEU B 1 307 ? 45.797 -16.350 265.284 1.00 66.39 307 LEU B O 1
ATOM 6112 N N . GLY B 1 308 ? 46.417 -18.135 264.046 1.00 69.37 308 GLY B N 1
ATOM 6113 C CA . GLY B 1 308 ? 47.277 -18.733 265.057 1.00 71.23 308 GLY B CA 1
ATOM 6114 C C . GLY B 1 308 ? 48.225 -17.781 265.763 1.00 75.06 308 GLY B C 1
ATOM 6115 O O . GLY B 1 308 ? 48.091 -17.556 266.970 1.00 83.15 308 GLY B O 1
ATOM 6116 N N . TRP B 1 309 ? 49.174 -17.196 265.026 1.00 80.13 309 TRP B N 1
ATOM 6117 C CA . TRP B 1 309 ? 50.124 -16.285 265.659 1.00 82.10 309 TRP B CA 1
ATOM 6118 C C . TRP B 1 309 ? 49.425 -15.089 266.293 1.00 84.58 309 TRP B C 1
ATOM 6119 O O . TRP B 1 309 ? 49.928 -14.526 267.273 1.00 86.45 309 TRP B O 1
ATOM 6130 N N . LYS B 1 310 ? 48.261 -14.698 265.764 1.00 78.89 310 LYS B N 1
ATOM 6131 C CA . LYS B 1 310 ? 47.533 -13.567 266.331 1.00 69.68 310 LYS B CA 1
ATOM 6132 C C . LYS B 1 310 ? 46.919 -13.922 267.680 1.00 73.32 310 LYS B C 1
ATOM 6133 O O . LYS B 1 310 ? 46.884 -13.083 268.588 1.00 77.61 310 LYS B O 1
ATOM 6139 N N . ILE B 1 311 ? 46.448 -15.163 267.840 1.00 69.00 311 ILE B N 1
ATOM 6140 C CA . ILE B 1 311 ? 45.874 -15.573 269.119 1.00 72.11 311 ILE B CA 1
ATOM 6141 C C . ILE B 1 311 ? 46.963 -15.691 270.167 1.00 77.50 311 ILE B C 1
ATOM 6142 O O . ILE B 1 311 ? 46.831 -15.174 271.281 1.00 76.77 311 ILE B O 1
ATOM 6147 N N . ALA B 1 312 ? 48.053 -16.387 269.826 1.00 84.71 312 ALA B N 1
ATOM 6148 C CA . ALA B 1 312 ? 49.192 -16.464 270.735 1.00 84.76 312 ALA B CA 1
ATOM 6149 C C . ALA B 1 312 ? 49.621 -15.076 271.181 1.00 81.74 312 ALA B C 1
ATOM 6150 O O . ALA B 1 312 ? 49.888 -14.849 272.366 1.00 80.02 312 ALA B O 1
ATOM 6152 N N . ALA B 1 313 ? 49.647 -14.126 270.243 1.00 81.22 313 ALA B N 1
ATOM 6153 C CA . ALA B 1 313 ? 50.103 -12.771 270.542 1.00 82.05 313 ALA B CA 1
ATOM 6154 C C . ALA B 1 313 ? 49.325 -12.140 271.697 1.00 88.21 313 ALA B C 1
ATOM 6155 O O . ALA B 1 313 ? 49.917 -11.494 272.569 1.00 83.53 313 ALA B O 1
ATOM 6157 N N . GLU B 1 314 ? 47.998 -12.309 271.727 1.00 88.71 314 GLU B N 1
ATOM 6158 C CA . GLU B 1 314 ? 47.227 -11.766 272.842 1.00 94.16 314 GLU B CA 1
ATOM 6159 C C . GLU B 1 314 ? 47.215 -12.701 274.047 1.00 91.51 314 GLU B C 1
ATOM 6160 O O . GLU B 1 314 ? 46.934 -12.249 275.161 1.00 94.29 314 GLU B O 1
ATOM 6166 N N . VAL B 1 315 ? 47.551 -13.980 273.863 1.00 91.53 315 VAL B N 1
ATOM 6167 C CA . VAL B 1 315 ? 47.732 -14.864 275.015 1.00 89.04 315 VAL B CA 1
ATOM 6168 C C . VAL B 1 315 ? 48.903 -14.392 275.869 1.00 84.00 315 VAL B C 1
ATOM 6169 O O . VAL B 1 315 ? 48.836 -14.420 277.105 1.00 87.62 315 VAL B O 1
ATOM 6173 N N . HIS B 1 316 ? 49.982 -13.934 275.227 1.00 79.76 316 HIS B N 1
ATOM 6174 C CA . HIS B 1 316 ? 51.168 -13.397 275.893 1.00 84.72 316 HIS B CA 1
ATOM 6175 C C . HIS B 1 316 ? 51.129 -11.879 276.048 1.00 85.54 316 HIS B C 1
ATOM 6176 O O . HIS B 1 316 ? 52.154 -11.279 276.396 1.00 87.41 316 HIS B O 1
ATOM 6183 N N . GLY B 1 317 ? 49.993 -11.250 275.753 1.00 83.84 317 GLY B N 1
ATOM 6184 C CA . GLY B 1 317 ? 49.753 -9.868 276.126 1.00 86.17 317 GLY B CA 1
ATOM 6185 C C . GLY B 1 317 ? 50.573 -8.801 275.430 1.00 93.26 317 GLY B C 1
ATOM 6186 O O . GLY B 1 317 ? 50.846 -7.765 276.041 1.00 100.07 317 GLY B O 1
ATOM 6187 N N . TRP B 1 318 ? 50.967 -9.007 274.166 1.00 93.22 318 TRP B N 1
ATOM 6188 C CA . TRP B 1 318 ? 51.576 -7.941 273.372 1.00 92.60 318 TRP B CA 1
ATOM 6189 C C . TRP B 1 318 ? 50.810 -7.613 272.099 1.00 95.35 318 TRP B C 1
ATOM 6190 O O . TRP B 1 318 ? 51.200 -6.685 271.380 1.00 92.80 318 TRP B O 1
ATOM 6201 N N . ALA B 1 319 ? 49.741 -8.328 271.806 1.00 102.21 319 ALA B N 1
ATOM 6202 C CA . ALA B 1 319 ? 48.987 -8.081 270.588 1.00 106.22 319 ALA B CA 1
ATOM 6203 C C . ALA B 1 319 ? 48.303 -6.728 270.672 1.00 105.75 319 ALA B C 1
ATOM 6204 O O . ALA B 1 319 ? 47.512 -6.508 271.600 1.00 106.54 319 ALA B O 1
ATOM 6206 N N . PRO B 1 320 ? 48.573 -5.798 269.753 1.00 103.56 320 PRO B N 1
ATOM 6207 C CA . PRO B 1 320 ? 47.796 -4.554 269.719 1.00 100.91 320 PRO B CA 1
ATOM 6208 C C . PRO B 1 320 ? 46.302 -4.854 269.676 1.00 99.30 320 PRO B C 1
ATOM 6209 O O . PRO B 1 320 ? 45.867 -5.929 269.251 1.00 99.72 320 PRO B O 1
ATOM 6213 N N . ALA B 1 321 ? 45.515 -3.891 270.155 1.00 96.75 321 ALA B N 1
ATOM 6214 C CA . ALA B 1 321 ? 44.073 -4.074 270.180 1.00 89.46 321 ALA B CA 1
ATOM 6215 C C . ALA B 1 321 ? 43.531 -4.394 268.799 1.00 88.60 321 ALA B C 1
ATOM 6216 O O . ALA B 1 321 ? 42.546 -5.130 268.676 1.00 83.61 321 ALA B O 1
ATOM 6218 N N . ASP B 1 322 ? 44.179 -3.866 267.752 1.00 93.50 322 ASP B N 1
ATOM 6219 C CA . ASP B 1 322 ? 43.759 -4.105 266.376 1.00 99.55 322 ASP B CA 1
ATOM 6220 C C . ASP B 1 322 ? 43.906 -5.560 265.963 1.00 93.55 322 ASP B C 1
ATOM 6221 O O . ASP B 1 322 ? 43.192 -6.004 265.057 1.00 91.86 322 ASP B O 1
ATOM 6226 N N . LEU B 1 323 ? 44.807 -6.307 266.605 1.00 90.74 323 LEU B N 1
ATOM 6227 C CA . LEU B 1 323 ? 45.353 -7.508 265.981 1.00 85.49 323 LEU B CA 1
ATOM 6228 C C . LEU B 1 323 ? 44.251 -8.479 265.570 1.00 80.79 323 LEU B C 1
ATOM 6229 O O . LEU B 1 323 ? 44.069 -8.768 264.382 1.00 78.77 323 LEU B O 1
ATOM 6234 N N . LEU B 1 324 ? 43.478 -8.972 266.530 1.00 84.45 324 LEU B N 1
ATOM 6235 C CA . LEU B 1 324 ? 42.570 -10.063 266.194 1.00 83.32 324 LEU B CA 1
ATOM 6236 C C . LEU B 1 324 ? 41.425 -9.626 265.293 1.00 82.54 324 LEU B C 1
ATOM 6237 O O . LEU B 1 324 ? 40.851 -10.463 264.590 1.00 85.96 324 LEU B O 1
ATOM 6242 N N . ASP B 1 325 ? 41.110 -8.337 265.248 1.00 85.47 325 ASP B N 1
ATOM 6243 C CA . ASP B 1 325 ? 40.116 -7.884 264.283 1.00 84.90 325 ASP B CA 1
ATOM 6244 C C . ASP B 1 325 ? 40.666 -7.918 262.863 1.00 81.18 325 ASP B C 1
ATOM 6245 O O . ASP B 1 325 ? 39.900 -8.061 261.902 1.00 82.76 325 ASP B O 1
ATOM 6250 N N . SER B 1 326 ? 41.986 -7.815 262.709 1.00 74.35 326 SER B N 1
ATOM 6251 C CA . SER B 1 326 ? 42.576 -7.919 261.383 1.00 75.76 326 SER B CA 1
ATOM 6252 C C . SER B 1 326 ? 42.415 -9.314 260.797 1.00 73.69 326 SER B C 1
ATOM 6253 O O . SER B 1 326 ? 42.545 -9.484 259.579 1.00 75.82 326 SER B O 1
ATOM 6256 N N . TYR B 1 327 ? 42.156 -10.317 261.636 1.00 66.80 327 TYR B N 1
ATOM 6257 C CA . TYR B 1 327 ? 41.897 -11.660 261.125 1.00 60.48 327 TYR B CA 1
ATOM 6258 C C . TYR B 1 327 ? 40.660 -11.675 260.236 1.00 72.10 327 TYR B C 1
ATOM 6259 O O . TYR B 1 327 ? 40.704 -12.149 259.093 1.00 77.02 327 TYR B O 1
ATOM 6268 N N . HIS B 1 328 ? 39.542 -11.159 260.748 1.00 68.89 328 HIS B N 1
ATOM 6269 C CA . HIS B 1 328 ? 38.351 -11.089 259.921 1.00 67.95 328 HIS B CA 1
ATOM 6270 C C . HIS B 1 328 ? 38.597 -10.264 258.674 1.00 67.83 328 HIS B C 1
ATOM 6271 O O . HIS B 1 328 ? 38.124 -10.613 257.584 1.00 67.98 328 HIS B O 1
ATOM 6278 N N . VAL B 1 329 ? 39.285 -9.132 258.823 1.00 66.02 329 VAL B N 1
ATOM 6279 C CA . VAL B 1 329 ? 39.468 -8.246 257.680 1.00 69.54 329 VAL B CA 1
ATOM 6280 C C . VAL B 1 329 ? 40.165 -8.986 256.549 1.00 74.96 329 VAL B C 1
ATOM 6281 O O . VAL B 1 329 ? 39.647 -9.079 255.429 1.00 75.31 329 VAL B O 1
ATOM 6285 N N . GLU B 1 330 ? 41.333 -9.562 256.846 1.00 77.91 330 GLU B N 1
ATOM 6286 C CA . GLU B 1 330 ? 42.205 -10.098 255.805 1.00 72.90 330 GLU B CA 1
ATOM 6287 C C . GLU B 1 330 ? 41.693 -11.412 255.230 1.00 72.20 330 GLU B C 1
ATOM 6288 O O . GLU B 1 330 ? 41.947 -11.703 254.053 1.00 73.97 330 GLU B O 1
ATOM 6294 N N . ARG B 1 331 ? 40.955 -12.200 256.022 1.00 65.77 331 ARG B N 1
ATOM 6295 C CA . ARG B 1 331 ? 40.495 -13.505 255.569 1.00 66.51 331 ARG B CA 1
ATOM 6296 C C . ARG B 1 331 ? 39.073 -13.507 255.029 1.00 71.16 331 ARG B C 1
ATOM 6297 O O . ARG B 1 331 ? 38.763 -14.355 254.182 1.00 70.22 331 ARG B O 1
ATOM 6305 N N . HIS B 1 332 ? 38.200 -12.595 255.480 1.00 65.89 332 HIS B N 1
ATOM 6306 C CA . HIS B 1 332 ? 36.934 -12.482 254.768 1.00 62.58 332 HIS B CA 1
ATOM 6307 C C . HIS B 1 332 ? 37.172 -11.994 253.353 1.00 61.47 332 HIS B C 1
ATOM 6308 O O . HIS B 1 332 ? 36.362 -12.270 252.455 1.00 55.23 332 HIS B O 1
ATOM 6315 N N . LEU B 1 333 ? 38.290 -11.284 253.128 1.00 55.00 333 LEU B N 1
ATOM 6316 C CA . LEU B 1 333 ? 38.631 -10.920 251.760 1.00 51.05 333 LEU B CA 1
ATOM 6317 C C . LEU B 1 333 ? 39.038 -12.151 250.969 1.00 57.27 333 LEU B C 1
ATOM 6318 O O . LEU B 1 333 ? 38.589 -12.346 249.832 1.00 62.50 333 LEU B O 1
ATOM 6323 N N . ALA B 1 334 ? 39.884 -13.010 251.551 1.00 54.38 334 ALA B N 1
ATOM 6324 C CA . ALA B 1 334 ? 40.248 -14.215 250.814 1.00 57.01 334 ALA B CA 1
ATOM 6325 C C . ALA B 1 334 ? 39.033 -15.119 250.649 1.00 56.23 334 ALA B C 1
ATOM 6326 O O . ALA B 1 334 ? 38.843 -15.741 249.589 1.00 53.38 334 ALA B O 1
ATOM 6328 N N . GLY B 1 335 ? 38.191 -15.193 251.682 1.00 61.74 335 GLY B N 1
ATOM 6329 C CA . GLY B 1 335 ? 36.918 -15.893 251.536 1.00 65.72 335 GLY B CA 1
ATOM 6330 C C . GLY B 1 335 ? 36.111 -15.384 250.357 1.00 58.60 335 GLY B C 1
ATOM 6331 O O . GLY B 1 335 ? 35.630 -16.168 249.534 1.00 50.46 335 GLY B O 1
ATOM 6332 N N . ARG B 1 336 ? 35.997 -14.055 250.233 1.00 50.78 336 ARG B N 1
ATOM 6333 C CA . ARG B 1 336 ? 35.175 -13.487 249.174 1.00 61.42 336 ARG B CA 1
ATOM 6334 C C . ARG B 1 336 ? 35.776 -13.774 247.805 1.00 66.35 336 ARG B C 1
ATOM 6335 O O . ARG B 1 336 ? 35.068 -14.210 246.885 1.00 66.06 336 ARG B O 1
ATOM 6343 N N . LEU B 1 337 ? 37.096 -13.581 247.669 1.00 57.75 337 LEU B N 1
ATOM 6344 C CA . LEU B 1 337 ? 37.760 -13.761 246.378 1.00 51.18 337 LEU B CA 1
ATOM 6345 C C . LEU B 1 337 ? 37.744 -15.221 245.916 1.00 52.32 337 LEU B C 1
ATOM 6346 O O . LEU B 1 337 ? 37.571 -15.491 244.719 1.00 53.59 337 LEU B O 1
ATOM 6351 N N . ALA B 1 338 ? 37.906 -16.179 246.840 1.00 48.46 338 ALA B N 1
ATOM 6352 C CA . ALA B 1 338 ? 37.772 -17.595 246.478 1.00 56.39 338 ALA B CA 1
ATOM 6353 C C . ALA B 1 338 ? 36.356 -17.920 245.960 1.00 57.93 338 ALA B C 1
ATOM 6354 O O . ALA B 1 338 ? 36.181 -18.375 244.819 1.00 56.70 338 ALA B O 1
ATOM 6356 N N . CYS B 1 339 ? 35.330 -17.698 246.792 1.00 50.95 339 CYS B N 1
ATOM 6357 C CA . CYS B 1 339 ? 33.951 -17.935 246.357 1.00 57.71 339 CYS B CA 1
ATOM 6358 C C . CYS B 1 339 ? 33.701 -17.341 244.984 1.00 62.58 339 CYS B C 1
ATOM 6359 O O . CYS B 1 339 ? 33.177 -18.010 244.083 1.00 56.61 339 CYS B O 1
ATOM 6362 N N . MET B 1 340 ? 34.147 -16.098 244.795 1.00 58.96 340 MET B N 1
ATOM 6363 C CA . MET B 1 340 ? 33.885 -15.369 243.564 1.00 49.59 340 MET B CA 1
ATOM 6364 C C . MET B 1 340 ? 34.465 -16.094 242.355 1.00 59.10 340 MET B C 1
ATOM 6365 O O . MET B 1 340 ? 33.740 -16.424 241.402 1.00 57.30 340 MET B O 1
ATOM 6370 N N . ASN B 1 341 ? 35.777 -16.363 242.375 1.00 50.22 341 ASN B N 1
ATOM 6371 C CA . ASN B 1 341 ? 36.409 -16.822 241.143 1.00 47.19 341 ASN B CA 1
ATOM 6372 C C . ASN B 1 341 ? 36.005 -18.254 240.815 1.00 49.80 341 ASN B C 1
ATOM 6373 O O . ASN B 1 341 ? 36.015 -18.638 239.641 1.00 54.36 341 ASN B O 1
ATOM 6378 N N . ILE B 1 342 ? 35.687 -19.075 241.818 1.00 52.21 342 ILE B N 1
ATOM 6379 C CA . ILE B 1 342 ? 35.215 -20.417 241.485 1.00 57.81 342 ILE B CA 1
ATOM 6380 C C . ILE B 1 342 ? 33.851 -20.349 240.791 1.00 59.29 342 ILE B C 1
ATOM 6381 O O . ILE B 1 342 ? 33.613 -21.010 239.767 1.00 57.23 342 ILE B O 1
ATOM 6386 N N . GLN B 1 343 ? 32.945 -19.532 241.309 1.00 56.49 343 GLN B N 1
ATOM 6387 C CA . GLN B 1 343 ? 31.687 -19.354 240.597 1.00 66.28 343 GLN B CA 1
ATOM 6388 C C . GLN B 1 343 ? 31.932 -18.848 239.188 1.00 70.01 343 GLN B C 1
ATOM 6389 O O . GLN B 1 343 ? 31.233 -19.257 238.246 1.00 63.34 343 GLN B O 1
ATOM 6395 N N . ALA B 1 344 ? 32.940 -17.977 239.016 1.00 63.11 344 ALA B N 1
ATOM 6396 C CA . ALA B 1 344 ? 33.209 -17.488 237.674 1.00 57.85 344 ALA B CA 1
ATOM 6397 C C . ALA B 1 344 ? 33.698 -18.612 236.788 1.00 65.91 344 ALA B C 1
ATOM 6398 O O . ALA B 1 344 ? 33.450 -18.584 235.578 1.00 78.24 344 ALA B O 1
ATOM 6400 N N . GLN B 1 345 ? 34.342 -19.626 237.370 1.00 52.19 345 GLN B N 1
ATOM 6401 C CA . GLN B 1 345 ? 34.810 -20.729 236.542 1.00 60.73 345 GLN B CA 1
ATOM 6402 C C . GLN B 1 345 ? 33.662 -21.650 236.169 1.00 53.63 345 GLN B C 1
ATOM 6403 O O . GLN B 1 345 ? 33.624 -22.182 235.054 1.00 54.65 345 GLN B O 1
ATOM 6409 N N . LEU B 1 346 ? 32.746 -21.883 237.105 1.00 53.64 346 LEU B N 1
ATOM 6410 C CA . LEU B 1 346 ? 31.544 -22.642 236.770 1.00 63.96 346 LEU B CA 1
ATOM 6411 C C . LEU B 1 346 ? 30.824 -22.027 235.576 1.00 67.19 346 LEU B C 1
ATOM 6412 O O . LEU B 1 346 ? 30.401 -22.744 234.652 1.00 52.53 346 LEU B O 1
ATOM 6417 N N . ALA B 1 347 ? 30.724 -20.689 235.560 1.00 64.10 347 ALA B N 1
ATOM 6418 C CA . ALA B 1 347 ? 29.958 -19.989 234.541 1.00 63.65 347 ALA B CA 1
ATOM 6419 C C . ALA B 1 347 ? 30.493 -20.250 233.146 1.00 65.90 347 ALA B C 1
ATOM 6420 O O . ALA B 1 347 ? 29.799 -19.940 232.166 1.00 64.88 347 ALA B O 1
ATOM 6422 N N . LEU B 1 348 ? 31.710 -20.790 233.021 1.00 62.32 348 LEU B N 1
ATOM 6423 C CA . LEU B 1 348 ? 32.212 -21.172 231.707 1.00 69.43 348 LEU B CA 1
ATOM 6424 C C . LEU B 1 348 ? 31.889 -22.619 231.366 1.00 67.00 348 LEU B C 1
ATOM 6425 O O . LEU B 1 348 ? 32.309 -23.108 230.314 1.00 70.13 348 LEU B O 1
ATOM 6430 N N . LEU B 1 349 ? 31.123 -23.302 232.195 1.00 67.52 349 LEU B N 1
ATOM 6431 C CA . LEU B 1 349 ? 30.746 -24.664 231.873 1.00 72.69 349 LEU B CA 1
ATOM 6432 C C . LEU B 1 349 ? 29.244 -24.856 231.753 1.00 77.83 349 LEU B C 1
ATOM 6433 O O . LEU B 1 349 ? 28.795 -25.634 230.900 1.00 79.37 349 LEU B O 1
ATOM 6438 N N . TYR B 1 350 ? 28.455 -24.169 232.581 1.00 77.77 350 TYR B N 1
ATOM 6439 C CA . TYR B 1 350 ? 27.014 -24.401 232.678 1.00 77.26 350 TYR B CA 1
ATOM 6440 C C . TYR B 1 350 ? 26.336 -23.156 233.238 1.00 71.11 350 TYR B C 1
ATOM 6441 O O . TYR B 1 350 ? 26.904 -22.500 234.112 1.00 68.03 350 TYR B O 1
ATOM 6450 N N . PRO B 1 351 ? 25.135 -22.808 232.736 1.00 66.95 351 PRO B N 1
ATOM 6451 C CA . PRO B 1 351 ? 24.427 -23.400 231.598 1.00 68.70 351 PRO B CA 1
ATOM 6452 C C . PRO B 1 351 ? 25.085 -23.105 230.275 1.00 65.82 351 PRO B C 1
ATOM 6453 O O . PRO B 1 351 ? 25.712 -22.064 230.124 1.00 72.90 351 PRO B O 1
ATOM 6457 N N . ARG B 1 352 ? 24.900 -24.008 229.315 1.00 73.58 352 ARG B N 1
ATOM 6458 C CA . ARG B 1 352 ? 25.605 -23.893 228.044 1.00 80.34 352 ARG B CA 1
ATOM 6459 C C . ARG B 1 352 ? 25.302 -22.618 227.255 1.00 78.09 352 ARG B C 1
ATOM 6460 O O . ARG B 1 352 ? 26.209 -22.163 226.540 1.00 81.40 352 ARG B O 1
ATOM 6468 N N . PRO B 1 353 ? 24.113 -22.009 227.310 1.00 71.32 353 PRO B N 1
ATOM 6469 C CA . PRO B 1 353 ? 23.989 -20.662 226.724 1.00 66.51 353 PRO B CA 1
ATOM 6470 C C . PRO B 1 353 ? 24.815 -19.615 227.448 1.00 61.60 353 PRO B C 1
ATOM 6471 O O . PRO B 1 353 ? 25.293 -18.662 226.814 1.00 54.77 353 PRO B O 1
ATOM 6475 N N . LEU B 1 354 ? 25.008 -19.756 228.754 1.00 57.30 354 LEU B N 1
ATOM 6476 C CA . LEU B 1 354 ? 25.847 -18.798 229.460 1.00 62.63 354 LEU B CA 1
ATOM 6477 C C . LEU B 1 354 ? 27.329 -19.093 229.244 1.00 64.57 354 LEU B C 1
ATOM 6478 O O . LEU B 1 354 ? 28.114 -18.182 228.977 1.00 60.39 354 LEU B O 1
ATOM 6483 N N . ALA B 1 355 ? 27.733 -20.358 229.360 1.00 74.25 355 ALA B N 1
ATOM 6484 C CA . ALA B 1 355 ? 29.139 -20.708 229.150 1.00 64.98 355 ALA B CA 1
ATOM 6485 C C . ALA B 1 355 ? 29.640 -20.201 227.805 1.00 65.59 355 ALA B C 1
ATOM 6486 O O . ALA B 1 355 ? 30.775 -19.718 227.701 1.00 63.61 355 ALA B O 1
ATOM 6488 N N . ARG B 1 356 ? 28.790 -20.248 226.774 1.00 63.48 356 ARG B N 1
ATOM 6489 C CA . ARG B 1 356 ? 29.254 -19.914 225.431 1.00 66.78 356 ARG B CA 1
ATOM 6490 C C . ARG B 1 356 ? 29.815 -18.498 225.374 1.00 76.36 356 ARG B C 1
ATOM 6491 O O . ARG B 1 356 ? 30.883 -18.264 224.793 1.00 74.98 356 ARG B O 1
ATOM 6499 N N . TYR B 1 357 ? 29.105 -17.537 225.973 1.00 77.60 357 TYR B N 1
ATOM 6500 C CA . TYR B 1 357 ? 29.542 -16.148 225.901 1.00 63.74 357 TYR B CA 1
ATOM 6501 C C . TYR B 1 357 ? 30.565 -15.812 226.979 1.00 61.23 357 TYR B C 1
ATOM 6502 O O . TYR B 1 357 ? 31.446 -14.981 226.744 1.00 58.39 357 TYR B O 1
ATOM 6511 N N . MET B 1 358 ? 30.474 -16.423 228.160 1.00 56.45 358 MET B N 1
ATOM 6512 C CA . MET B 1 358 ? 31.487 -16.151 229.172 1.00 57.00 358 MET B CA 1
ATOM 6513 C C . MET B 1 358 ? 32.845 -16.657 228.725 1.00 58.61 358 MET B C 1
ATOM 6514 O O . MET B 1 358 ? 33.870 -16.032 229.016 1.00 58.06 358 MET B O 1
ATOM 6519 N N . ARG B 1 359 ? 32.872 -17.794 228.029 1.00 60.73 359 ARG B N 1
ATOM 6520 C CA . ARG B 1 359 ? 34.146 -18.327 227.562 1.00 69.37 359 ARG B CA 1
ATOM 6521 C C . ARG B 1 359 ? 34.826 -17.334 226.632 1.00 64.59 359 ARG B C 1
ATOM 6522 O O . ARG B 1 359 ? 35.966 -16.919 226.884 1.00 56.35 359 ARG B O 1
ATOM 6530 N N . GLU B 1 360 ? 34.111 -16.889 225.591 1.00 62.59 360 GLU B N 1
ATOM 6531 C CA . GLU B 1 360 ? 34.627 -15.828 224.727 1.00 66.83 360 GLU B CA 1
ATOM 6532 C C . GLU B 1 360 ? 35.054 -14.615 225.540 1.00 68.37 360 GLU B C 1
ATOM 6533 O O . GLU B 1 360 ? 36.140 -14.059 225.323 1.00 67.42 360 GLU B O 1
ATOM 6539 N N . MET B 1 361 ? 34.211 -14.204 226.496 1.00 65.65 361 MET B N 1
ATOM 6540 C CA . MET B 1 361 ? 34.556 -13.071 227.347 1.00 65.50 361 MET B CA 1
ATOM 6541 C C . MET B 1 361 ? 35.900 -13.290 228.019 1.00 58.53 361 MET B C 1
ATOM 6542 O O . MET B 1 361 ? 36.746 -12.399 228.023 1.00 56.41 361 MET B O 1
ATOM 6547 N N . MET B 1 362 ? 36.102 -14.472 228.600 1.00 55.01 362 MET B N 1
ATOM 6548 C CA . MET B 1 362 ? 37.331 -14.726 229.320 1.00 55.89 362 MET B CA 1
ATOM 6549 C C . MET B 1 362 ? 38.497 -14.825 228.351 1.00 61.89 362 MET B C 1
ATOM 6550 O O . MET B 1 362 ? 39.598 -14.338 228.645 1.00 59.52 362 MET B O 1
ATOM 6555 N N . GLY B 1 363 ? 38.259 -15.436 227.182 1.00 57.73 363 GLY B N 1
ATOM 6556 C CA . GLY B 1 363 ? 39.234 -15.370 226.107 1.00 49.58 363 GLY B CA 1
ATOM 6557 C C . GLY B 1 363 ? 39.749 -13.962 225.892 1.00 57.03 363 GLY B C 1
ATOM 6558 O O . GLY B 1 363 ? 40.949 -13.746 225.736 1.00 74.59 363 GLY B O 1
ATOM 6559 N N . GLU B 1 364 ? 38.857 -12.972 225.941 1.00 56.19 364 GLU B N 1
ATOM 6560 C CA . GLU B 1 364 ? 39.313 -11.604 225.744 1.00 53.45 364 GLU B CA 1
ATOM 6561 C C . GLU B 1 364 ? 40.052 -11.071 226.960 1.00 56.29 364 GLU B C 1
ATOM 6562 O O . GLU B 1 364 ? 41.075 -10.398 226.803 1.00 48.26 364 GLU B O 1
ATOM 6568 N N . PHE B 1 365 ? 39.563 -11.337 228.175 1.00 55.46 365 PHE B N 1
ATOM 6569 C CA . PHE B 1 365 ? 40.278 -10.830 229.347 1.00 52.63 365 PHE B CA 1
ATOM 6570 C C . PHE B 1 365 ? 41.642 -11.500 229.499 1.00 57.54 365 PHE B C 1
ATOM 6571 O O . PHE B 1 365 ? 42.652 -10.824 229.744 1.00 60.19 365 PHE B O 1
ATOM 6579 N N . LEU B 1 366 ? 41.699 -12.827 229.329 1.00 57.19 366 LEU B N 1
ATOM 6580 C CA . LEU B 1 366 ? 42.944 -13.554 229.533 1.00 59.51 366 LEU B CA 1
ATOM 6581 C C . LEU B 1 366 ? 44.045 -13.115 228.575 1.00 73.50 366 LEU B C 1
ATOM 6582 O O . LEU B 1 366 ? 45.202 -13.484 228.782 1.00 73.93 366 LEU B O 1
ATOM 6587 N N . LYS B 1 367 ? 43.733 -12.311 227.560 1.00 74.50 367 LYS B N 1
ATOM 6588 C CA . LYS B 1 367 ? 44.792 -11.705 226.767 1.00 74.27 367 LYS B CA 1
ATOM 6589 C C . LYS B 1 367 ? 45.450 -10.525 227.477 1.00 77.31 367 LYS B C 1
ATOM 6590 O O . LYS B 1 367 ? 46.471 -10.017 226.994 1.00 67.97 367 LYS B O 1
ATOM 6596 N N . PHE B 1 368 ? 44.900 -10.088 228.607 1.00 74.86 368 PHE B N 1
ATOM 6597 C CA . PHE B 1 368 ? 45.495 -9.014 229.393 1.00 72.83 368 PHE B CA 1
ATOM 6598 C C . PHE B 1 368 ? 46.364 -9.606 230.498 1.00 76.57 368 PHE B C 1
ATOM 6599 O O . PHE B 1 368 ? 46.004 -10.610 231.123 1.00 79.80 368 PHE B O 1
ATOM 6607 N N . ASP B 1 369 ? 47.520 -8.979 230.729 1.00 70.76 369 ASP B N 1
ATOM 6608 C CA . ASP B 1 369 ? 48.478 -9.536 231.672 1.00 66.49 369 ASP B CA 1
ATOM 6609 C C . ASP B 1 369 ? 48.034 -9.363 233.120 1.00 62.97 369 ASP B C 1
ATOM 6610 O O . ASP B 1 369 ? 48.301 -10.246 233.948 1.00 56.17 369 ASP B O 1
ATOM 6615 N N . GLU B 1 370 ? 47.376 -8.243 233.455 1.00 56.14 370 GLU B N 1
ATOM 6616 C CA . GLU B 1 370 ? 46.944 -8.053 234.836 1.00 61.92 370 GLU B CA 1
ATOM 6617 C C . GLU B 1 370 ? 45.884 -9.064 235.242 1.00 66.11 370 GLU B C 1
ATOM 6618 O O . GLU B 1 370 ? 45.846 -9.483 236.402 1.00 69.29 370 GLU B O 1
ATOM 6624 N N . VAL B 1 371 ? 45.013 -9.471 234.325 1.00 65.94 371 VAL B N 1
ATOM 6625 C CA . VAL B 1 371 ? 44.003 -10.414 234.773 1.00 67.51 371 VAL B CA 1
ATOM 6626 C C . VAL B 1 371 ? 44.609 -11.805 234.856 1.00 63.90 371 VAL B C 1
ATOM 6627 O O . VAL B 1 371 ? 44.261 -12.582 235.755 1.00 72.45 371 VAL B O 1
ATOM 6631 N N . ASN B 1 372 ? 45.560 -12.132 233.981 1.00 57.08 372 ASN B N 1
ATOM 6632 C CA . ASN B 1 372 ? 46.247 -13.403 234.155 1.00 60.10 372 ASN B CA 1
ATOM 6633 C C . ASN B 1 372 ? 46.960 -13.449 235.495 1.00 56.36 372 ASN B C 1
ATOM 6634 O O . ASN B 1 372 ? 46.881 -14.450 236.210 1.00 57.42 372 ASN B O 1
ATOM 6639 N N . VAL B 1 373 ? 47.613 -12.351 235.882 1.00 59.89 373 VAL B N 1
ATOM 6640 C CA . VAL B 1 373 ? 48.388 -12.360 237.120 1.00 58.30 373 VAL B CA 1
ATOM 6641 C C . VAL B 1 373 ? 47.461 -12.329 238.330 1.00 57.37 373 VAL B C 1
ATOM 6642 O O . VAL B 1 373 ? 47.643 -13.089 239.290 1.00 64.86 373 VAL B O 1
ATOM 6646 N N . PHE B 1 374 ? 46.439 -11.472 238.289 1.00 57.51 374 PHE B N 1
ATOM 6647 C CA . PHE B 1 374 ? 45.451 -11.434 239.367 1.00 57.16 374 PHE B CA 1
ATOM 6648 C C . PHE B 1 374 ? 44.809 -12.798 239.591 1.00 56.53 374 PHE B C 1
ATOM 6649 O O . PHE B 1 374 ? 44.725 -13.271 240.732 1.00 49.66 374 PHE B O 1
ATOM 6657 N N . LEU B 1 375 ? 44.345 -13.447 238.518 1.00 51.91 375 LEU B N 1
ATOM 6658 C CA . LEU B 1 375 ? 43.684 -14.735 238.708 1.00 53.47 375 LEU B CA 1
ATOM 6659 C C . LEU B 1 375 ? 44.670 -15.780 239.216 1.00 58.90 375 LEU B C 1
ATOM 6660 O O . LEU B 1 375 ? 44.324 -16.614 240.071 1.00 51.99 375 LEU B O 1
ATOM 6665 N N . ALA B 1 376 ? 45.916 -15.732 238.717 1.00 58.14 376 ALA B N 1
ATOM 6666 C CA . ALA B 1 376 ? 46.906 -16.741 239.086 1.00 53.30 376 ALA B CA 1
ATOM 6667 C C . ALA B 1 376 ? 47.263 -16.649 240.562 1.00 47.25 376 ALA B C 1
ATOM 6668 O O . ALA B 1 376 ? 47.340 -17.671 241.252 1.00 53.97 376 ALA B O 1
ATOM 6670 N N . GLU B 1 377 ? 47.481 -15.441 241.067 1.00 45.98 377 GLU B N 1
ATOM 6671 C CA . GLU B 1 377 ? 47.708 -15.304 242.503 1.00 56.29 377 GLU B CA 1
ATOM 6672 C C . GLU B 1 377 ? 46.503 -15.789 243.317 1.00 62.33 377 GLU B C 1
ATOM 6673 O O . GLU B 1 377 ? 46.681 -16.389 244.386 1.00 63.33 377 GLU B O 1
ATOM 6679 N N . ILE B 1 378 ? 45.279 -15.585 242.810 1.00 58.28 378 ILE B N 1
ATOM 6680 C CA . ILE B 1 378 ? 44.082 -15.979 243.547 1.00 55.63 378 ILE B CA 1
ATOM 6681 C C . ILE B 1 378 ? 43.919 -17.490 243.562 1.00 51.35 378 ILE B C 1
ATOM 6682 O O . ILE B 1 378 ? 43.668 -18.087 244.619 1.00 45.91 378 ILE B O 1
ATOM 6687 N N . VAL B 1 379 ? 44.001 -18.134 242.389 1.00 48.82 379 VAL B N 1
ATOM 6688 C CA . VAL B 1 379 ? 43.642 -19.556 242.356 1.00 54.13 379 VAL B CA 1
ATOM 6689 C C . VAL B 1 379 ? 44.719 -20.425 242.996 1.00 71.51 379 VAL B C 1
ATOM 6690 O O . VAL B 1 379 ? 44.433 -21.565 243.377 1.00 83.02 379 VAL B O 1
ATOM 6694 N N . THR B 1 380 ? 45.948 -19.919 243.137 1.00 56.88 380 THR B N 1
ATOM 6695 C CA . THR B 1 380 ? 47.013 -20.640 243.823 1.00 60.61 380 THR B CA 1
ATOM 6696 C C . THR B 1 380 ? 47.247 -20.134 245.236 1.00 58.61 380 THR B C 1
ATOM 6697 O O . THR B 1 380 ? 48.279 -20.458 245.837 1.00 53.00 380 THR B O 1
ATOM 6701 N N . ASN B 1 381 ? 46.359 -19.296 245.758 1.00 51.34 381 ASN B N 1
ATOM 6702 C CA . ASN B 1 381 ? 46.456 -18.822 247.140 1.00 51.83 381 ASN B CA 1
ATOM 6703 C C . ASN B 1 381 ? 47.773 -18.117 247.455 1.00 58.11 381 ASN B C 1
ATOM 6704 O O . ASN B 1 381 ? 48.136 -17.984 248.627 1.00 61.54 381 ASN B O 1
ATOM 6709 N N . LEU B 1 382 ? 48.500 -17.677 246.422 1.00 58.03 382 LEU B N 1
ATOM 6710 C CA . LEU B 1 382 ? 49.535 -16.662 246.605 1.00 60.77 382 LEU B CA 1
ATOM 6711 C C . LEU B 1 382 ? 48.932 -15.313 246.961 1.00 71.80 382 LEU B C 1
ATOM 6712 O O . LEU B 1 382 ? 49.482 -14.580 247.795 1.00 66.38 382 LEU B O 1
ATOM 6717 N N . GLY B 1 383 ? 47.799 -14.985 246.352 1.00 85.69 383 GLY B N 1
ATOM 6718 C CA . GLY B 1 383 ? 47.233 -13.670 246.441 1.00 97.51 383 GLY B CA 1
ATOM 6719 C C . GLY B 1 383 ? 46.598 -13.351 247.774 1.00 102.12 383 GLY B C 1
ATOM 6720 O O . GLY B 1 383 ? 47.172 -13.591 248.839 1.00 114.76 383 GLY B O 1
ATOM 6721 N N . PRO B 1 384 ? 45.344 -12.967 247.731 1.00 91.66 384 PRO B N 1
ATOM 6722 C CA . PRO B 1 384 ? 44.900 -11.782 248.474 1.00 80.77 384 PRO B CA 1
ATOM 6723 C C . PRO B 1 384 ? 46.028 -11.157 249.286 1.00 70.92 384 PRO B C 1
ATOM 6724 O O . PRO B 1 384 ? 46.365 -11.618 250.381 1.00 69.74 384 PRO B O 1
ATOM 6728 N N . ALA B 1 385 ? 46.644 -10.121 248.734 1.00 55.67 385 ALA B N 1
ATOM 6729 C CA . ALA B 1 385 ? 47.607 -9.344 249.498 1.00 68.74 385 ALA B CA 1
ATOM 6730 C C . ALA B 1 385 ? 46.926 -8.670 250.688 1.00 73.64 385 ALA B C 1
ATOM 6731 O O . ALA B 1 385 ? 46.029 -7.840 250.513 1.00 80.39 385 ALA B O 1
ATOM 6733 N N . VAL B 1 386 ? 47.333 -9.040 251.900 1.00 72.89 386 VAL B N 1
ATOM 6734 C CA . VAL B 1 386 ? 46.738 -8.387 253.068 1.00 78.29 386 VAL B CA 1
ATOM 6735 C C . VAL B 1 386 ? 47.083 -6.905 253.026 1.00 87.56 386 VAL B C 1
ATOM 6736 O O . VAL B 1 386 ? 48.268 -6.544 252.866 1.00 93.20 386 VAL B O 1
ATOM 6740 N N . PRO B 1 387 ? 46.102 -6.009 253.105 1.00 89.73 387 PRO B N 1
ATOM 6741 C CA . PRO B 1 387 ? 46.394 -4.579 252.909 1.00 87.00 387 PRO B CA 1
ATOM 6742 C C . PRO B 1 387 ? 47.332 -4.056 253.995 1.00 78.14 387 PRO B C 1
ATOM 6743 O O . PRO B 1 387 ? 47.161 -4.343 255.181 1.00 74.98 387 PRO B O 1
ATOM 6747 N N . ILE B 1 388 ? 48.348 -3.307 253.583 1.00 70.01 388 ILE B N 1
ATOM 6748 C CA . ILE B 1 388 ? 49.347 -2.782 254.511 1.00 68.62 388 ILE B CA 1
ATOM 6749 C C . ILE B 1 388 ? 49.331 -1.266 254.388 1.00 71.38 388 ILE B C 1
ATOM 6750 O O . ILE B 1 388 ? 49.611 -0.726 253.310 1.00 64.36 388 ILE B O 1
ATOM 6755 N N . ALA B 1 389 ? 48.999 -0.577 255.478 1.00 78.66 389 ALA B N 1
ATOM 6756 C CA . ALA B 1 389 ? 49.042 0.878 255.444 1.00 80.80 389 ALA B CA 1
ATOM 6757 C C . ALA B 1 389 ? 49.137 1.441 256.856 1.00 81.28 389 ALA B C 1
ATOM 6758 O O . ALA B 1 389 ? 48.627 0.855 257.816 1.00 79.70 389 ALA B O 1
ATOM 6760 N N . TYR B 1 390 ? 49.787 2.596 256.964 1.00 82.60 390 TYR B N 1
ATOM 6761 C CA . TYR B 1 390 ? 50.059 3.225 258.249 1.00 84.48 390 TYR B CA 1
ATOM 6762 C C . TYR B 1 390 ? 49.719 4.701 258.163 1.00 88.85 390 TYR B C 1
ATOM 6763 O O . TYR B 1 390 ? 50.096 5.373 257.197 1.00 84.31 390 TYR B O 1
ATOM 6772 N N . GLU B 1 391 ? 48.989 5.190 259.163 1.00 101.65 391 GLU B N 1
ATOM 6773 C CA . GLU B 1 391 ? 48.496 6.558 259.121 1.00 115.92 391 GLU B CA 1
ATOM 6774 C C . GLU B 1 391 ? 49.659 7.530 259.011 1.00 117.11 391 GLU B C 1
ATOM 6775 O O . GLU B 1 391 ? 50.673 7.395 259.704 1.00 110.24 391 GLU B O 1
ATOM 6781 N N . GLY B 1 392 ? 49.511 8.496 258.120 1.00 119.71 392 GLY B N 1
ATOM 6782 C CA . GLY B 1 392 ? 50.505 9.542 257.920 1.00 121.70 392 GLY B CA 1
ATOM 6783 C C . GLY B 1 392 ? 51.579 9.233 256.905 1.00 123.32 392 GLY B C 1
ATOM 6784 O O . GLY B 1 392 ? 51.920 10.082 256.082 1.00 126.47 392 GLY B O 1
ATOM 6785 N N . VAL B 1 393 ? 52.082 8.007 256.930 1.00 119.87 393 VAL B N 1
ATOM 6786 C CA . VAL B 1 393 ? 53.271 7.592 256.172 1.00 115.00 393 VAL B CA 1
ATOM 6787 C C . VAL B 1 393 ? 52.993 7.666 254.674 1.00 118.55 393 VAL B C 1
ATOM 6788 O O . VAL B 1 393 ? 51.900 7.262 254.235 1.00 107.73 393 VAL B O 1
ATOM 6792 N N . PRO B 1 394 ? 53.934 8.146 253.849 1.00 132.41 394 PRO B N 1
ATOM 6793 C CA . PRO B 1 394 ? 53.690 8.174 252.400 1.00 135.99 394 PRO B CA 1
ATOM 6794 C C . PRO B 1 394 ? 53.650 6.765 251.828 1.00 136.68 394 PRO B C 1
ATOM 6795 O O . PRO B 1 394 ? 54.607 5.997 251.953 1.00 139.74 394 PRO B O 1
ATOM 6799 N N . GLU B 1 395 ? 52.524 6.433 251.214 1.00 135.56 395 GLU B N 1
ATOM 6800 C CA . GLU B 1 395 ? 52.320 5.326 250.295 1.00 135.87 395 GLU B CA 1
ATOM 6801 C C . GLU B 1 395 ? 53.619 4.983 249.534 1.00 147.71 395 GLU B C 1
ATOM 6802 O O . GLU B 1 395 ? 54.338 5.900 249.097 1.00 145.48 395 GLU B O 1
ATOM 6808 N N . PRO B 1 396 ? 53.984 3.693 249.415 1.00 158.84 396 PRO B N 1
ATOM 6809 C CA . PRO B 1 396 ? 55.172 3.346 248.631 1.00 162.14 396 PRO B CA 1
ATOM 6810 C C . PRO B 1 396 ? 54.874 3.424 247.143 1.00 163.23 396 PRO B C 1
ATOM 6811 O O . PRO B 1 396 ? 53.946 2.792 246.629 1.00 168.83 396 PRO B O 1
ATOM 6815 N N . VAL B 1 397 ? 55.719 4.203 246.468 1.00 157.31 397 VAL B N 1
ATOM 6816 C CA . VAL B 1 397 ? 55.560 4.766 245.128 1.00 146.22 397 VAL B CA 1
ATOM 6817 C C . VAL B 1 397 ? 54.468 4.132 244.250 1.00 142.53 397 VAL B C 1
ATOM 6818 O O . VAL B 1 397 ? 53.334 4.621 244.263 1.00 140.08 397 VAL B O 1
ATOM 6822 N N . GLU B 1 398 ? 54.750 3.066 243.481 1.00 144.34 398 GLU B N 1
ATOM 6823 C CA . GLU B 1 398 ? 53.692 2.583 242.582 1.00 145.55 398 GLU B CA 1
ATOM 6824 C C . GLU B 1 398 ? 53.594 1.060 242.477 1.00 140.86 398 GLU B C 1
ATOM 6825 O O . GLU B 1 398 ? 52.672 0.460 243.038 1.00 137.50 398 GLU B O 1
ATOM 6831 N N . GLY B 1 399 ? 54.520 0.430 241.757 1.00 136.79 399 GLY B N 1
ATOM 6832 C CA . GLY B 1 399 ? 54.414 -0.971 241.413 1.00 131.01 399 GLY B CA 1
ATOM 6833 C C . GLY B 1 399 ? 55.087 -1.889 242.407 1.00 124.14 399 GLY B C 1
ATOM 6834 O O . GLY B 1 399 ? 55.975 -2.675 242.054 1.00 125.03 399 GLY B O 1
ATOM 6835 N N . ASP B 1 400 ? 54.665 -1.793 243.659 1.00 116.09 400 ASP B N 1
ATOM 6836 C CA . ASP B 1 400 ? 55.184 -2.628 244.727 1.00 109.65 400 ASP B CA 1
ATOM 6837 C C . ASP B 1 400 ? 54.243 -3.808 244.913 1.00 109.95 400 ASP B C 1
ATOM 6838 O O . ASP B 1 400 ? 53.121 -3.638 245.403 1.00 116.91 400 ASP B O 1
ATOM 6843 N N . ARG B 1 401 ? 54.698 -5.007 244.534 1.00 102.59 401 ARG B N 1
ATOM 6844 C CA . ARG B 1 401 ? 53.940 -6.225 244.786 1.00 97.83 401 ARG B CA 1
ATOM 6845 C C . ARG B 1 401 ? 54.648 -7.155 245.761 1.00 88.12 401 ARG B C 1
ATOM 6846 O O . ARG B 1 401 ? 54.565 -8.378 245.633 1.00 91.29 401 ARG B O 1
ATOM 6854 N N . LEU B 1 402 ? 55.342 -6.588 246.740 1.00 80.68 402 LEU B N 1
ATOM 6855 C CA . LEU B 1 402 ? 55.828 -7.339 247.887 1.00 78.30 402 LEU B CA 1
ATOM 6856 C C . LEU B 1 402 ? 55.001 -7.061 249.130 1.00 73.53 402 LEU B C 1
ATOM 6857 O O . LEU B 1 402 ? 54.728 -7.981 249.909 1.00 77.24 402 LEU B O 1
ATOM 6862 N N . LEU B 1 403 ? 54.578 -5.811 249.302 1.00 62.08 403 LEU B N 1
ATOM 6863 C CA . LEU B 1 403 ? 53.813 -5.407 250.477 1.00 70.45 403 LEU B CA 1
ATOM 6864 C C . LEU B 1 403 ? 52.553 -6.249 250.654 1.00 63.35 403 LEU B C 1
ATOM 6865 O O . LEU B 1 403 ? 51.713 -6.328 249.751 1.00 55.00 403 LEU B O 1
ATOM 6870 N N . GLY B 1 404 ? 52.426 -6.873 251.827 1.00 59.21 404 GLY B N 1
ATOM 6871 C CA . GLY B 1 404 ? 51.246 -7.641 252.169 1.00 64.25 404 GLY B CA 1
ATOM 6872 C C . GLY B 1 404 ? 51.187 -9.029 251.582 1.00 69.33 404 GLY B C 1
ATOM 6873 O O . GLY B 1 404 ? 50.126 -9.663 251.651 1.00 65.37 404 GLY B O 1
ATOM 6874 N N . ARG B 1 405 ? 52.284 -9.513 250.999 1.00 69.52 405 ARG B N 1
ATOM 6875 C CA . ARG B 1 405 ? 52.403 -10.840 250.401 1.00 64.93 405 ARG B CA 1
ATOM 6876 C C . ARG B 1 405 ? 53.557 -11.597 251.049 1.00 65.11 405 ARG B C 1
ATOM 6877 O O . ARG B 1 405 ? 54.353 -11.034 251.800 1.00 78.75 405 ARG B O 1
ATOM 6885 N N . ARG B 1 406 ? 53.647 -12.890 250.763 1.00 57.17 406 ARG B N 1
ATOM 6886 C CA . ARG B 1 406 ? 54.792 -13.680 251.190 1.00 57.19 406 ARG B CA 1
ATOM 6887 C C . ARG B 1 406 ? 55.839 -13.733 250.072 1.00 60.79 406 ARG B C 1
ATOM 6888 O O . ARG B 1 406 ? 55.510 -13.679 248.881 1.00 62.62 406 ARG B O 1
ATOM 6896 N N . LEU B 1 407 ? 57.106 -13.845 250.469 1.00 54.32 407 LEU B N 1
ATOM 6897 C CA . LEU B 1 407 ? 58.208 -13.717 249.517 1.00 57.92 407 LEU B CA 1
ATOM 6898 C C . LEU B 1 407 ? 58.234 -14.852 248.492 1.00 55.59 407 LEU B C 1
ATOM 6899 O O . LEU B 1 407 ? 57.864 -15.988 248.797 1.00 63.53 407 LEU B O 1
ATOM 6904 N N . PRO B 1 408 ? 58.713 -14.573 247.278 1.00 58.37 408 PRO B N 1
ATOM 6905 C CA . PRO B 1 408 ? 58.994 -15.642 246.304 1.00 58.34 408 PRO B CA 1
ATOM 6906 C C . PRO B 1 408 ? 59.912 -16.704 246.891 1.00 61.79 408 PRO B C 1
ATOM 6907 O O . PRO B 1 408 ? 60.586 -16.502 247.904 1.00 70.34 408 PRO B O 1
ATOM 6911 N N . LYS B 1 409 ? 59.960 -17.851 246.208 1.00 57.94 409 LYS B N 1
ATOM 6912 C CA . LYS B 1 409 ? 60.777 -18.988 246.644 1.00 70.58 409 LYS B CA 1
ATOM 6913 C C . LYS B 1 409 ? 62.229 -18.714 246.247 1.00 77.59 409 LYS B C 1
ATOM 6914 O O . LYS B 1 409 ? 62.754 -19.197 245.239 1.00 82.81 409 LYS B O 1
ATOM 6920 N N . VAL B 1 410 ? 62.887 -17.887 247.050 1.00 79.76 410 VAL B N 1
ATOM 6921 C CA . VAL B 1 410 ? 64.234 -17.425 246.738 1.00 78.16 410 VAL B CA 1
ATOM 6922 C C . VAL B 1 410 ? 65.185 -17.964 247.792 1.00 72.76 410 VAL B C 1
ATOM 6923 O O . VAL B 1 410 ? 64.793 -18.225 248.933 1.00 74.86 410 VAL B O 1
ATOM 6927 N N . GLN B 1 411 ? 66.436 -18.167 247.399 1.00 81.39 411 GLN B N 1
ATOM 6928 C CA . GLN B 1 411 ? 67.433 -18.715 248.313 1.00 85.75 411 GLN B CA 1
ATOM 6929 C C . GLN B 1 411 ? 68.122 -17.598 249.104 1.00 78.61 411 GLN B C 1
ATOM 6930 O O . GLN B 1 411 ? 68.522 -16.570 248.540 1.00 73.57 411 GLN B O 1
ATOM 6936 N N . ILE B 1 412 ? 68.223 -17.801 250.415 1.00 69.01 412 ILE B N 1
ATOM 6937 C CA . ILE B 1 412 ? 68.889 -16.882 251.327 1.00 82.31 412 ILE B CA 1
ATOM 6938 C C . ILE B 1 412 ? 70.232 -17.488 251.727 1.00 88.81 412 ILE B C 1
ATOM 6939 O O . ILE B 1 412 ? 70.302 -18.657 252.134 1.00 88.52 412 ILE B O 1
ATOM 6944 N N . LYS B 1 413 ? 71.305 -16.704 251.583 1.00 90.57 413 LYS B N 1
ATOM 6945 C CA . LYS B 1 413 ? 72.660 -17.130 251.934 1.00 91.29 413 LYS B CA 1
ATOM 6946 C C . LYS B 1 413 ? 73.062 -16.416 253.215 1.00 97.31 413 LYS B C 1
ATOM 6947 O O . LYS B 1 413 ? 73.303 -15.203 253.204 1.00 102.75 413 LYS B O 1
ATOM 6949 N N . THR B 1 414 ? 73.136 -17.152 254.317 1.00 98.81 414 THR B N 1
ATOM 6950 C CA . THR B 1 414 ? 73.502 -16.535 255.584 1.00 107.73 414 THR B CA 1
ATOM 6951 C C . THR B 1 414 ? 74.693 -17.283 256.181 1.00 119.68 414 THR B C 1
ATOM 6952 O O . THR B 1 414 ? 75.359 -18.074 255.501 1.00 120.63 414 THR B O 1
ATOM 6956 N N . ALA B 1 415 ? 74.962 -16.995 257.464 1.00 129.31 415 ALA B N 1
ATOM 6957 C CA . ALA B 1 415 ? 76.050 -17.520 258.285 1.00 132.68 415 ALA B CA 1
ATOM 6958 C C . ALA B 1 415 ? 76.635 -18.812 257.745 1.00 131.31 415 ALA B C 1
ATOM 6959 O O . ALA B 1 415 ? 77.765 -18.830 257.248 1.00 131.69 415 ALA B O 1
ATOM 6961 N N . ASP B 1 416 ? 75.864 -19.890 257.821 1.00 127.09 416 ASP B N 1
ATOM 6962 C CA . ASP B 1 416 ? 76.305 -21.160 257.265 1.00 126.07 416 ASP B CA 1
ATOM 6963 C C . ASP B 1 416 ? 75.084 -21.952 256.840 1.00 118.16 416 ASP B C 1
ATOM 6964 O O . ASP B 1 416 ? 74.221 -22.267 257.667 1.00 111.73 416 ASP B O 1
ATOM 6969 N N . GLY B 1 417 ? 75.024 -22.277 255.556 1.00 112.53 417 GLY B N 1
ATOM 6970 C CA . GLY B 1 417 ? 73.905 -23.019 255.029 1.00 113.47 417 GLY B CA 1
ATOM 6971 C C . GLY B 1 417 ? 72.941 -22.116 254.294 1.00 114.21 417 GLY B C 1
ATOM 6972 O O . GLY B 1 417 ? 72.257 -21.278 254.895 1.00 114.42 417 GLY B O 1
ATOM 6973 N N . ASP B 1 418 ? 72.896 -22.268 252.978 1.00 110.98 418 ASP B N 1
ATOM 6974 C CA . ASP B 1 418 ? 71.877 -21.585 252.209 1.00 109.15 418 ASP B CA 1
ATOM 6975 C C . ASP B 1 418 ? 70.517 -22.208 252.486 1.00 105.53 418 ASP B C 1
ATOM 6976 O O . ASP B 1 418 ? 70.396 -23.316 253.013 1.00 103.36 418 ASP B O 1
ATOM 6981 N N . MET B 1 419 ? 69.483 -21.482 252.093 1.00 103.43 419 MET B N 1
ATOM 6982 C CA . MET B 1 419 ? 68.237 -21.561 252.834 1.00 102.78 419 MET B CA 1
ATOM 6983 C C . MET B 1 419 ? 67.086 -21.065 251.977 1.00 102.39 419 MET B C 1
ATOM 6984 O O . MET B 1 419 ? 67.235 -20.103 251.214 1.00 104.82 419 MET B O 1
ATOM 6989 N N . GLY B 1 420 ? 65.949 -21.748 252.090 1.00 94.63 420 GLY B N 1
ATOM 6990 C CA . GLY B 1 420 ? 64.728 -21.196 251.544 1.00 81.94 420 GLY B CA 1
ATOM 6991 C C . GLY B 1 420 ? 64.242 -20.040 252.407 1.00 77.06 420 GLY B C 1
ATOM 6992 O O . GLY B 1 420 ? 64.254 -20.114 253.638 1.00 83.94 420 GLY B O 1
ATOM 6993 N N . VAL B 1 421 ? 63.802 -18.958 251.749 1.00 71.83 421 VAL B N 1
ATOM 6994 C CA . VAL B 1 421 ? 63.380 -17.760 252.486 1.00 77.46 421 VAL B CA 1
ATOM 6995 C C . VAL B 1 421 ? 62.323 -18.095 253.536 1.00 72.32 421 VAL B C 1
ATOM 6996 O O . VAL B 1 421 ? 62.344 -17.559 254.650 1.00 68.53 421 VAL B O 1
ATOM 7000 N N . ALA B 1 422 ? 61.418 -19.023 253.227 1.00 73.56 422 ALA B N 1
ATOM 7001 C CA . ALA B 1 422 ? 60.323 -19.297 254.149 1.00 85.79 422 ALA B CA 1
ATOM 7002 C C . ALA B 1 422 ? 60.748 -20.131 255.346 1.00 90.67 422 ALA B C 1
ATOM 7003 O O . ALA B 1 422 ? 59.973 -20.247 256.299 1.00 92.63 422 ALA B O 1
ATOM 7005 N N . GLU B 1 423 ? 61.934 -20.730 255.336 1.00 88.66 423 GLU B N 1
ATOM 7006 C CA . GLU B 1 423 ? 62.322 -21.491 256.514 1.00 95.49 423 GLU B CA 1
ATOM 7007 C C . GLU B 1 423 ? 62.854 -20.557 257.603 1.00 84.87 423 GLU B C 1
ATOM 7008 O O . GLU B 1 423 ? 62.937 -20.960 258.767 1.00 82.55 423 GLU B O 1
ATOM 7014 N N . THR B 1 424 ? 63.133 -19.290 257.271 1.00 77.33 424 THR B N 1
ATOM 7015 C CA . THR B 1 424 ? 63.466 -18.316 258.308 1.00 75.63 424 THR B CA 1
ATOM 7016 C C . THR B 1 424 ? 62.316 -18.063 259.269 1.00 80.44 424 THR B C 1
ATOM 7017 O O . THR B 1 424 ? 62.528 -17.440 260.315 1.00 83.97 424 THR B O 1
ATOM 7021 N N . LEU B 1 425 ? 61.101 -18.492 258.936 1.00 75.47 425 LEU B N 1
ATOM 7022 C CA . LEU B 1 425 ? 59.954 -18.279 259.801 1.00 70.39 425 LEU B CA 1
ATOM 7023 C C . LEU B 1 425 ? 59.624 -19.501 260.640 1.00 70.94 425 LEU B C 1
ATOM 7024 O O . LEU B 1 425 ? 58.576 -19.521 261.294 1.00 76.90 425 LEU B O 1
ATOM 7029 N N . GLN B 1 426 ? 60.503 -20.508 260.669 1.00 67.34 426 GLN B N 1
ATOM 7030 C CA . GLN B 1 426 ? 60.159 -21.741 261.369 1.00 70.16 426 GLN B CA 1
ATOM 7031 C C . GLN B 1 426 ? 60.170 -21.579 262.882 1.00 70.91 426 GLN B C 1
ATOM 7032 O O . GLN B 1 426 ? 59.546 -22.392 263.586 1.00 69.72 426 GLN B O 1
ATOM 7038 N N . SER B 1 427 ? 60.841 -20.543 263.395 1.00 70.00 427 SER B N 1
ATOM 7039 C CA . SER B 1 427 ? 60.775 -20.274 264.828 1.00 75.12 427 SER B CA 1
ATOM 7040 C C . SER B 1 427 ? 59.348 -19.997 265.263 1.00 91.38 427 SER B C 1
ATOM 7041 O O . SER B 1 427 ? 58.942 -20.397 266.358 1.00 97.92 427 SER B O 1
ATOM 7044 N N . GLY B 1 428 ? 58.570 -19.342 264.404 1.00 101.46 428 GLY B N 1
ATOM 7045 C CA . GLY B 1 428 ? 57.253 -18.861 264.740 1.00 100.50 428 GLY B CA 1
ATOM 7046 C C . GLY B 1 428 ? 57.178 -17.372 264.971 1.00 101.13 428 GLY B C 1
ATOM 7047 O O . GLY B 1 428 ? 56.077 -16.854 265.178 1.00 111.74 428 GLY B O 1
ATOM 7048 N N . ARG B 1 429 ? 58.307 -16.665 264.929 1.00 86.31 429 ARG B N 1
ATOM 7049 C CA . ARG B 1 429 ? 58.335 -15.248 265.245 1.00 76.23 429 ARG B CA 1
ATOM 7050 C C . ARG B 1 429 ? 58.345 -14.407 263.977 1.00 76.65 429 ARG B C 1
ATOM 7051 O O . ARG B 1 429 ? 58.356 -14.914 262.854 1.00 73.38 429 ARG B O 1
ATOM 7059 N N . GLY B 1 430 ? 58.304 -13.094 264.171 1.00 79.94 430 GLY B N 1
ATOM 7060 C CA . GLY B 1 430 ? 58.589 -12.191 263.080 1.00 83.43 430 GLY B CA 1
ATOM 7061 C C . GLY B 1 430 ? 60.033 -12.307 262.630 1.00 86.71 430 GLY B C 1
ATOM 7062 O O . GLY B 1 430 ? 60.910 -12.807 263.339 1.00 90.52 430 GLY B O 1
ATOM 7063 N N . VAL B 1 431 ? 60.286 -11.849 261.419 1.00 78.29 431 VAL B N 1
ATOM 7064 C CA . VAL B 1 431 ? 61.613 -11.936 260.846 1.00 80.32 431 VAL B CA 1
ATOM 7065 C C . VAL B 1 431 ? 61.931 -10.601 260.211 1.00 85.75 431 VAL B C 1
ATOM 7066 O O . VAL B 1 431 ? 61.135 -10.078 259.421 1.00 88.22 431 VAL B O 1
ATOM 7070 N N . LEU B 1 432 ? 63.078 -10.041 260.562 1.00 82.91 432 LEU B N 1
ATOM 7071 C CA . LEU B 1 432 ? 63.594 -8.880 259.864 1.00 86.15 432 LEU B CA 1
ATOM 7072 C C . LEU B 1 432 ? 64.720 -9.364 258.957 1.00 85.83 432 LEU B C 1
ATOM 7073 O O . LEU B 1 432 ? 65.765 -9.824 259.440 1.00 85.27 432 LEU B O 1
ATOM 7078 N N . LEU B 1 433 ? 64.484 -9.284 257.649 1.00 75.58 433 LEU B N 1
ATOM 7079 C CA . LEU B 1 433 ? 65.426 -9.748 256.644 1.00 81.10 433 LEU B CA 1
ATOM 7080 C C . LEU B 1 433 ? 66.389 -8.609 256.318 1.00 89.06 433 LEU B C 1
ATOM 7081 O O . LEU B 1 433 ? 65.958 -7.529 255.897 1.00 80.78 433 LEU B O 1
ATOM 7086 N N . ASP B 1 434 ? 67.691 -8.845 256.523 1.00 91.10 434 ASP B N 1
ATOM 7087 C CA . ASP B 1 434 ? 68.734 -7.874 256.189 1.00 91.30 434 ASP B CA 1
ATOM 7088 C C . ASP B 1 434 ? 69.568 -8.437 255.044 1.00 86.22 434 ASP B C 1
ATOM 7089 O O . ASP B 1 434 ? 70.415 -9.310 255.259 1.00 89.80 434 ASP B O 1
ATOM 7094 N N . LEU B 1 435 ? 69.350 -7.910 253.839 1.00 76.90 435 LEU B N 1
ATOM 7095 C CA . LEU B 1 435 ? 70.028 -8.376 252.635 1.00 81.52 435 LEU B CA 1
ATOM 7096 C C . LEU B 1 435 ? 71.069 -7.369 252.156 1.00 93.88 435 LEU B C 1
ATOM 7097 O O . LEU B 1 435 ? 71.189 -7.092 250.960 1.00 98.65 435 LEU B O 1
ATOM 7102 N N . SER B 1 436 ? 71.827 -6.801 253.094 1.00 93.94 436 SER B N 1
ATOM 7103 C CA . SER B 1 436 ? 72.868 -5.846 252.739 1.00 93.29 436 SER B CA 1
ATOM 7104 C C . SER B 1 436 ? 74.181 -6.542 252.409 1.00 94.67 436 SER B C 1
ATOM 7105 O O . SER B 1 436 ? 74.977 -6.015 251.627 1.00 101.90 436 SER B O 1
ATOM 7108 N N . GLY B 1 437 ? 74.410 -7.724 252.974 1.00 90.14 437 GLY B N 1
ATOM 7109 C CA . GLY B 1 437 ? 75.660 -8.423 252.820 1.00 95.88 437 GLY B CA 1
ATOM 7110 C C . GLY B 1 437 ? 76.708 -8.063 253.850 1.00 106.26 437 GLY B C 1
ATOM 7111 O O . GLY B 1 437 ? 77.784 -8.680 253.867 1.00 112.69 437 GLY B O 1
ATOM 7112 N N . ASP B 1 438 ? 76.433 -7.080 254.702 1.00 104.03 438 ASP B N 1
ATOM 7113 C CA . ASP B 1 438 ? 77.371 -6.673 255.737 1.00 105.40 438 ASP B CA 1
ATOM 7114 C C . ASP B 1 438 ? 76.719 -6.470 257.092 1.00 97.54 438 ASP B C 1
ATOM 7115 O O . ASP B 1 438 ? 77.442 -6.214 258.057 1.00 94.33 438 ASP B O 1
ATOM 7120 N N . ALA B 1 439 ? 75.386 -6.558 257.192 1.00 96.63 439 ALA B N 1
ATOM 7121 C CA . ALA B 1 439 ? 74.614 -6.407 258.425 1.00 88.83 439 ALA B CA 1
ATOM 7122 C C . ALA B 1 439 ? 74.587 -4.962 258.915 1.00 100.46 439 ALA B C 1
ATOM 7123 O O . ALA B 1 439 ? 75.005 -4.680 260.044 1.00 104.26 439 ALA B O 1
ATOM 7125 N N . SER B 1 440 ? 74.058 -4.047 258.095 1.00 106.83 440 SER B N 1
ATOM 7126 C CA . SER B 1 440 ? 74.038 -2.624 258.421 1.00 122.16 440 SER B CA 1
ATOM 7127 C C . SER B 1 440 ? 72.752 -2.154 259.097 1.00 125.44 440 SER B C 1
ATOM 7128 O O . SER B 1 440 ? 72.775 -1.117 259.770 1.00 132.31 440 SER B O 1
ATOM 7131 N N . ALA B 1 441 ? 71.635 -2.860 258.913 1.00 116.41 441 ALA B N 1
ATOM 7132 C CA . ALA B 1 441 ? 70.345 -2.361 259.382 1.00 109.99 441 ALA B CA 1
ATOM 7133 C C . ALA B 1 441 ? 70.334 -2.171 260.900 1.00 122.33 441 ALA B C 1
ATOM 7134 O O . ALA B 1 441 ? 70.945 -2.936 261.655 1.00 126.06 441 ALA B O 1
ATOM 7136 N N . GLN B 1 442 ? 69.630 -1.125 261.343 1.00 127.32 442 GLN B N 1
ATOM 7137 C CA . GLN B 1 442 ? 69.467 -0.844 262.767 1.00 128.26 442 GLN B CA 1
ATOM 7138 C C . GLN B 1 442 ? 68.417 -1.789 263.341 1.00 128.85 442 GLN B C 1
ATOM 7139 O O . GLN B 1 442 ? 67.221 -1.641 263.064 1.00 124.60 442 GLN B O 1
ATOM 7145 N N . GLU B 1 443 ? 68.862 -2.762 264.135 1.00 130.49 443 GLU B N 1
ATOM 7146 C CA . GLU B 1 443 ? 67.965 -3.698 264.815 1.00 128.59 443 GLU B CA 1
ATOM 7147 C C . GLU B 1 443 ? 67.301 -2.983 265.986 1.00 120.84 443 GLU B C 1
ATOM 7148 O O . GLU B 1 443 ? 67.926 -2.747 267.025 1.00 119.88 443 GLU B O 1
ATOM 7154 N N . GLU B 1 444 ? 66.031 -2.619 265.818 1.00 113.01 444 GLU B N 1
ATOM 7155 C CA . GLU B 1 444 ? 65.271 -2.004 266.902 1.00 113.74 444 GLU B CA 1
ATOM 7156 C C . GLU B 1 444 ? 65.046 -3.061 267.978 1.00 118.16 444 GLU B C 1
ATOM 7157 O O . GLU B 1 444 ? 64.148 -3.900 267.872 1.00 119.20 444 GLU B O 1
ATOM 7163 N N . SER B 1 445 ? 65.878 -3.019 269.022 1.00 117.40 445 SER B N 1
ATOM 7164 C CA . SER B 1 445 ? 65.973 -4.129 269.964 1.00 113.46 445 SER B CA 1
ATOM 7165 C C . SER B 1 445 ? 64.692 -4.327 270.764 1.00 112.32 445 SER B C 1
ATOM 7166 O O . SER B 1 445 ? 64.410 -5.447 271.211 1.00 110.91 445 SER B O 1
ATOM 7169 N N . GLY B 1 446 ? 63.906 -3.270 270.953 1.00 109.06 446 GLY B N 1
ATOM 7170 C CA . GLY B 1 446 ? 62.694 -3.361 271.747 1.00 111.23 446 GLY B CA 1
ATOM 7171 C C . GLY B 1 446 ? 61.725 -4.450 271.323 1.00 110.31 446 GLY B C 1
ATOM 7172 O O . GLY B 1 446 ? 60.873 -4.874 272.115 1.00 110.17 446 GLY B O 1
ATOM 7173 N N . TRP B 1 447 ? 61.847 -4.915 270.078 1.00 104.79 447 TRP B N 1
ATOM 7174 C CA . TRP B 1 447 ? 61.023 -5.999 269.556 1.00 98.76 447 TRP B CA 1
ATOM 7175 C C . TRP B 1 447 ? 61.805 -7.285 269.334 1.00 96.97 447 TRP B C 1
ATOM 7176 O O . TRP B 1 447 ? 61.272 -8.219 268.726 1.00 92.45 447 TRP B O 1
ATOM 7187 N N . ALA B 1 448 ? 63.054 -7.358 269.808 1.00 99.19 448 ALA B N 1
ATOM 7188 C CA . ALA B 1 448 ? 63.883 -8.534 269.568 1.00 98.16 448 ALA B CA 1
ATOM 7189 C C . ALA B 1 448 ? 63.299 -9.798 270.184 1.00 91.62 448 ALA B C 1
ATOM 7190 O O . ALA B 1 448 ? 63.660 -10.903 269.756 1.00 87.66 448 ALA B O 1
ATOM 7192 N N . ASP B 1 449 ? 62.419 -9.661 271.182 1.00 91.33 449 ASP B N 1
ATOM 7193 C CA . ASP B 1 449 ? 61.753 -10.827 271.756 1.00 99.69 449 ASP B CA 1
ATOM 7194 C C . ASP B 1 449 ? 60.735 -11.426 270.796 1.00 100.19 449 ASP B C 1
ATOM 7195 O O . ASP B 1 449 ? 60.493 -12.638 270.832 1.00 106.02 449 ASP B O 1
ATOM 7200 N N . ARG B 1 450 ? 60.141 -10.597 269.933 1.00 92.94 450 ARG B N 1
ATOM 7201 C CA . ARG B 1 450 ? 59.105 -11.017 269.003 1.00 84.40 450 ARG B CA 1
ATOM 7202 C C . ARG B 1 450 ? 59.568 -11.058 267.554 1.00 87.37 450 ARG B C 1
ATOM 7203 O O . ARG B 1 450 ? 58.809 -11.528 266.692 1.00 75.21 450 ARG B O 1
ATOM 7211 N N . VAL B 1 451 ? 60.772 -10.560 267.257 1.00 91.88 451 VAL B N 1
ATOM 7212 C CA . VAL B 1 451 ? 61.287 -10.492 265.893 1.00 90.01 451 VAL B CA 1
ATOM 7213 C C . VAL B 1 451 ? 62.725 -10.992 265.879 1.00 88.85 451 VAL B C 1
ATOM 7214 O O . VAL B 1 451 ? 63.538 -10.606 266.728 1.00 89.21 451 VAL B O 1
ATOM 7218 N N . ASP B 1 452 ? 63.027 -11.856 264.919 1.00 88.50 452 ASP B N 1
ATOM 7219 C CA . ASP B 1 452 ? 64.365 -12.369 264.694 1.00 86.60 452 ASP B CA 1
ATOM 7220 C C . ASP B 1 452 ? 65.004 -11.615 263.543 1.00 88.07 452 ASP B C 1
ATOM 7221 O O . ASP B 1 452 ? 64.369 -11.386 262.508 1.00 98.98 452 ASP B O 1
ATOM 7226 N N . VAL B 1 453 ? 66.246 -11.255 263.710 1.00 78.64 453 VAL B N 1
ATOM 7227 C CA . VAL B 1 453 ? 66.997 -10.673 262.612 1.00 80.26 453 VAL B CA 1
ATOM 7228 C C . VAL B 1 453 ? 67.754 -11.787 261.904 1.00 78.65 453 VAL B C 1
ATOM 7229 O O . VAL B 1 453 ? 68.248 -12.730 262.536 1.00 78.05 453 VAL B O 1
ATOM 7233 N N . VAL B 1 454 ? 67.798 -11.712 260.579 1.00 78.18 454 VAL B N 1
ATOM 7234 C CA . VAL B 1 454 ? 68.583 -12.634 259.774 1.00 81.13 454 VAL B CA 1
ATOM 7235 C C . VAL B 1 454 ? 69.341 -11.813 258.740 1.00 87.06 454 VAL B C 1
ATOM 7236 O O . VAL B 1 454 ? 68.730 -11.051 257.974 1.00 87.62 454 VAL B O 1
ATOM 7240 N N . ARG B 1 455 ? 70.673 -11.936 258.761 1.00 84.17 455 ARG B N 1
ATOM 7241 C CA . ARG B 1 455 ? 71.591 -11.185 257.918 1.00 81.94 455 ARG B CA 1
ATOM 7242 C C . ARG B 1 455 ? 71.981 -12.061 256.738 1.00 83.79 455 ARG B C 1
ATOM 7243 O O . ARG B 1 455 ? 72.253 -13.251 256.915 1.00 81.14 455 ARG B O 1
ATOM 7251 N N . ALA B 1 456 ? 72.006 -11.483 255.534 1.00 86.91 456 ALA B N 1
ATOM 7252 C CA . ALA B 1 456 ? 72.262 -12.282 254.340 1.00 85.64 456 ALA B CA 1
ATOM 7253 C C . ALA B 1 456 ? 72.732 -11.391 253.193 1.00 88.89 456 ALA B C 1
ATOM 7254 O O . ALA B 1 456 ? 72.598 -10.163 253.227 1.00 92.30 456 ALA B O 1
ATOM 7256 N N . GLN B 1 457 ? 73.288 -12.035 252.166 1.00 85.56 457 GLN B N 1
ATOM 7257 C CA . GLN B 1 457 ? 73.730 -11.302 250.993 1.00 89.70 457 GLN B CA 1
ATOM 7258 C C . GLN B 1 457 ? 72.521 -10.830 250.189 1.00 94.04 457 GLN B C 1
ATOM 7259 O O . GLN B 1 457 ? 71.458 -11.459 250.221 1.00 88.88 457 GLN B O 1
ATOM 7265 N N . PRO B 1 458 ? 72.665 -9.723 249.454 1.00 99.41 458 PRO B N 1
ATOM 7266 C CA . PRO B 1 458 ? 71.532 -9.197 248.681 1.00 98.45 458 PRO B CA 1
ATOM 7267 C C . PRO B 1 458 ? 70.931 -10.249 247.763 1.00 100.56 458 PRO B C 1
ATOM 7268 O O . PRO B 1 458 ? 71.553 -11.274 247.465 1.00 107.22 458 PRO B O 1
ATOM 7272 N N . VAL B 1 459 ? 69.698 -10.018 247.338 1.00 91.63 459 VAL B N 1
ATOM 7273 C CA . VAL B 1 459 ? 68.960 -11.035 246.606 1.00 85.71 459 VAL B CA 1
ATOM 7274 C C . VAL B 1 459 ? 68.306 -10.368 245.406 1.00 86.20 459 VAL B C 1
ATOM 7275 O O . VAL B 1 459 ? 67.656 -9.323 245.566 1.00 79.80 459 VAL B O 1
ATOM 7279 N N . PRO B 1 460 ? 68.453 -10.934 244.206 1.00 86.74 460 PRO B N 1
ATOM 7280 C CA . PRO B 1 460 ? 67.954 -10.266 242.997 1.00 87.41 460 PRO B CA 1
ATOM 7281 C C . PRO B 1 460 ? 66.495 -9.827 243.114 1.00 86.44 460 PRO B C 1
ATOM 7282 O O . PRO B 1 460 ? 65.664 -10.492 243.736 1.00 87.63 460 PRO B O 1
ATOM 7286 N N . ASP B 1 461 ? 66.184 -8.726 242.437 1.00 93.47 461 ASP B N 1
ATOM 7287 C CA . ASP B 1 461 ? 64.925 -7.985 242.498 1.00 105.27 461 ASP B CA 1
ATOM 7288 C C . ASP B 1 461 ? 64.172 -8.144 243.830 1.00 102.24 461 ASP B C 1
ATOM 7289 O O . ASP B 1 461 ? 62.958 -8.364 243.845 1.00 107.36 461 ASP B O 1
ATOM 7294 N N . LEU B 1 462 ? 64.892 -7.970 244.941 1.00 93.12 462 LEU B N 1
ATOM 7295 C CA . LEU B 1 462 ? 64.352 -7.889 246.293 1.00 82.89 462 LEU B CA 1
ATOM 7296 C C . LEU B 1 462 ? 65.047 -6.760 247.048 1.00 84.67 462 LEU B C 1
ATOM 7297 O O . LEU B 1 462 ? 66.269 -6.595 246.935 1.00 78.27 462 LEU B O 1
ATOM 7302 N N . PRO B 1 463 ? 64.299 -5.966 247.829 1.00 80.61 463 PRO B N 1
ATOM 7303 C CA . PRO B 1 463 ? 64.879 -4.777 248.471 1.00 78.07 463 PRO B CA 1
ATOM 7304 C C . PRO B 1 463 ? 66.003 -5.105 249.442 1.00 69.32 463 PRO B C 1
ATOM 7305 O O . PRO B 1 463 ? 66.332 -6.275 249.649 1.00 73.74 463 PRO B O 1
ATOM 7309 N N . GLY B 1 464 ? 66.600 -4.075 250.044 1.00 66.66 464 GLY B N 1
ATOM 7310 C CA . GLY B 1 464 ? 67.734 -4.309 250.917 1.00 66.79 464 GLY B CA 1
ATOM 7311 C C . GLY B 1 464 ? 67.342 -4.876 252.264 1.00 76.59 464 GLY B C 1
ATOM 7312 O O . GLY B 1 464 ? 68.113 -5.622 252.872 1.00 80.80 464 GLY B O 1
ATOM 7313 N N . THR B 1 465 ? 66.152 -4.533 252.756 1.00 75.38 465 THR B N 1
ATOM 7314 C CA . THR B 1 465 ? 65.706 -5.092 254.021 1.00 80.97 465 THR B CA 1
ATOM 7315 C C . THR B 1 465 ? 64.182 -5.222 254.044 1.00 79.53 465 THR B C 1
ATOM 7316 O O . THR B 1 465 ? 63.458 -4.440 253.415 1.00 81.91 465 THR B O 1
ATOM 7320 N N . LEU B 1 466 ? 63.705 -6.242 254.762 1.00 73.06 466 LEU B N 1
ATOM 7321 C CA . LEU B 1 466 ? 62.284 -6.564 254.804 1.00 67.87 466 LEU B CA 1
ATOM 7322 C C . LEU B 1 466 ? 61.885 -7.037 256.196 1.00 72.35 466 LEU B C 1
ATOM 7323 O O . LEU B 1 466 ? 62.645 -7.739 256.876 1.00 78.24 466 LEU B O 1
ATOM 7328 N N . LEU B 1 467 ? 60.675 -6.661 256.599 1.00 72.50 467 LEU B N 1
ATOM 7329 C CA . LEU B 1 467 ? 60.064 -7.104 257.847 1.00 76.33 467 LEU B CA 1
ATOM 7330 C C . LEU B 1 467 ? 58.921 -8.052 257.522 1.00 69.27 467 LEU B C 1
ATOM 7331 O O . LEU B 1 467 ? 58.048 -7.715 256.716 1.00 66.98 467 LEU B O 1
ATOM 7336 N N . LEU B 1 468 ? 58.920 -9.223 258.157 1.00 63.36 468 LEU B N 1
ATOM 7337 C CA . LEU B 1 468 ? 57.904 -10.247 257.939 1.00 62.94 468 LEU B CA 1
ATOM 7338 C C . LEU B 1 468 ? 57.081 -10.468 259.210 1.00 69.82 468 LEU B C 1
ATOM 7339 O O . LEU B 1 468 ? 57.639 -10.625 260.301 1.00 73.15 468 LEU B O 1
ATOM 7344 N N . ARG B 1 469 ? 55.755 -10.499 259.070 1.00 70.48 469 ARG B N 1
ATOM 7345 C CA . ARG B 1 469 ? 54.911 -10.966 260.166 1.00 73.56 469 ARG B CA 1
ATOM 7346 C C . ARG B 1 469 ? 55.119 -12.471 260.366 1.00 69.27 469 ARG B C 1
ATOM 7347 O O . ARG B 1 469 ? 55.590 -13.167 259.460 1.00 61.64 469 ARG B O 1
ATOM 7355 N N . PRO B 1 470 ? 54.770 -13.009 261.540 1.00 66.50 470 PRO B N 1
ATOM 7356 C CA . PRO B 1 470 ? 54.921 -14.464 261.738 1.00 65.93 470 PRO B CA 1
ATOM 7357 C C . PRO B 1 470 ? 54.089 -15.329 260.778 1.00 67.42 470 PRO B C 1
ATOM 7358 O O . PRO B 1 470 ? 54.348 -16.537 260.708 1.00 71.66 470 PRO B O 1
ATOM 7362 N N . ASP B 1 471 ? 53.117 -14.775 260.042 1.00 58.36 471 ASP B N 1
ATOM 7363 C CA . ASP B 1 471 ? 52.515 -15.534 258.947 1.00 66.28 471 ASP B CA 1
ATOM 7364 C C . ASP B 1 471 ? 53.265 -15.363 257.629 1.00 70.31 471 ASP B C 1
ATOM 7365 O O . ASP B 1 471 ? 52.871 -15.963 256.622 1.00 71.15 471 ASP B O 1
ATOM 7370 N N . GLY B 1 472 ? 54.349 -14.587 257.618 1.00 69.61 472 GLY B N 1
ATOM 7371 C CA . GLY B 1 472 ? 55.168 -14.430 256.435 1.00 72.35 472 GLY B CA 1
ATOM 7372 C C . GLY B 1 472 ? 54.830 -13.233 255.573 1.00 70.07 472 GLY B C 1
ATOM 7373 O O . GLY B 1 472 ? 55.558 -12.948 254.619 1.00 62.46 472 GLY B O 1
ATOM 7374 N N . CYS B 1 473 ? 53.752 -12.526 255.867 1.00 72.21 473 CYS B N 1
ATOM 7375 C CA . CYS B 1 473 ? 53.377 -11.390 255.042 1.00 76.73 473 CYS B CA 1
ATOM 7376 C C . CYS B 1 473 ? 54.372 -10.255 255.256 1.00 73.51 473 CYS B C 1
ATOM 7377 O O . CYS B 1 473 ? 54.624 -9.834 256.390 1.00 70.48 473 CYS B O 1
ATOM 7380 N N . VAL B 1 474 ? 54.960 -9.787 254.163 1.00 68.43 474 VAL B N 1
ATOM 7381 C CA . VAL B 1 474 ? 55.823 -8.617 254.175 1.00 58.83 474 VAL B CA 1
ATOM 7382 C C . VAL B 1 474 ? 55.036 -7.414 254.678 1.00 64.83 474 VAL B C 1
ATOM 7383 O O . VAL B 1 474 ? 54.069 -6.972 254.038 1.00 67.95 474 VAL B O 1
ATOM 7387 N N . ALA B 1 475 ? 55.429 -6.899 255.844 1.00 64.68 475 ALA B N 1
ATOM 7388 C CA . ALA B 1 475 ? 54.792 -5.732 256.443 1.00 71.52 475 ALA B CA 1
ATOM 7389 C C . ALA B 1 475 ? 55.560 -4.439 256.198 1.00 69.52 475 ALA B C 1
ATOM 7390 O O . ALA B 1 475 ? 54.974 -3.355 256.282 1.00 67.32 475 ALA B O 1
ATOM 7392 N N . TRP B 1 476 ? 56.849 -4.528 255.901 1.00 69.69 476 TRP B N 1
ATOM 7393 C CA . TRP B 1 476 ? 57.642 -3.344 255.637 1.00 58.90 476 TRP B CA 1
ATOM 7394 C C . TRP B 1 476 ? 58.817 -3.754 254.772 1.00 60.05 476 TRP B C 1
ATOM 7395 O O . TRP B 1 476 ? 59.270 -4.898 254.825 1.00 68.44 476 TRP B O 1
ATOM 7406 N N . HIS B 1 477 ? 59.297 -2.810 253.975 1.00 69.98 477 HIS B N 1
ATOM 7407 C CA . HIS B 1 477 ? 60.567 -2.952 253.279 1.00 75.34 477 HIS B CA 1
ATOM 7408 C C . HIS B 1 477 ? 61.012 -1.554 252.855 1.00 87.09 477 HIS B C 1
ATOM 7409 O O . HIS B 1 477 ? 60.235 -0.594 252.899 1.00 83.32 477 HIS B O 1
ATOM 7416 N N . ASP B 1 478 ? 62.274 -1.442 252.433 1.00 88.35 478 ASP B N 1
ATOM 7417 C CA . ASP B 1 478 ? 62.809 -0.144 252.040 1.00 90.87 478 ASP B CA 1
ATOM 7418 C C . ASP B 1 478 ? 63.126 -0.047 250.549 1.00 83.74 478 ASP B C 1
ATOM 7419 O O . ASP B 1 478 ? 63.859 0.857 250.133 1.00 86.23 478 ASP B O 1
ATOM 7424 N N . GLY B 1 479 ? 62.595 -0.956 249.735 1.00 71.72 479 GLY B N 1
ATOM 7425 C CA . GLY B 1 479 ? 62.714 -0.785 248.299 1.00 73.08 479 GLY B CA 1
ATOM 7426 C C . GLY B 1 479 ? 61.988 0.443 247.790 1.00 75.50 479 GLY B C 1
ATOM 7427 O O . GLY B 1 479 ? 62.412 1.054 246.808 1.00 74.34 479 GLY B O 1
ATOM 7428 N N . GLY B 1 480 ? 60.880 0.811 248.435 1.00 83.30 480 GLY B N 1
ATOM 7429 C CA . GLY B 1 480 ? 60.129 1.998 248.076 1.00 84.32 480 GLY B CA 1
ATOM 7430 C C . GLY B 1 480 ? 60.727 3.198 248.769 1.00 88.75 480 GLY B C 1
ATOM 7431 O O . GLY B 1 480 ? 61.941 3.272 248.993 1.00 92.15 480 GLY B O 1
ATOM 7432 N N . GLY B 1 481 ? 59.875 4.145 249.133 1.00 85.09 481 GLY B N 1
ATOM 7433 C CA . GLY B 1 481 ? 60.404 5.262 249.882 1.00 82.52 481 GLY B CA 1
ATOM 7434 C C . GLY B 1 481 ? 60.675 5.009 251.353 1.00 85.85 481 GLY B C 1
ATOM 7435 O O . GLY B 1 481 ? 61.221 5.890 252.025 1.00 94.46 481 GLY B O 1
ATOM 7436 N N . TRP B 1 482 ? 60.350 3.826 251.875 1.00 78.53 482 TRP B N 1
ATOM 7437 C CA . TRP B 1 482 ? 60.291 3.647 253.319 1.00 82.92 482 TRP B CA 1
ATOM 7438 C C . TRP B 1 482 ? 61.671 3.443 253.942 1.00 84.19 482 TRP B C 1
ATOM 7439 O O . TRP B 1 482 ? 62.660 3.135 253.270 1.00 91.02 482 TRP B O 1
ATOM 7450 N N . GLY B 1 483 ? 61.712 3.625 255.254 1.00 78.55 483 GLY B N 1
ATOM 7451 C CA . GLY B 1 483 ? 62.930 3.523 256.015 1.00 76.47 483 GLY B CA 1
ATOM 7452 C C . GLY B 1 483 ? 62.625 3.328 257.481 1.00 81.94 483 GLY B C 1
ATOM 7453 O O . GLY B 1 483 ? 61.523 2.926 257.859 1.00 82.20 483 GLY B O 1
ATOM 7454 N N . GLN B 1 484 ? 63.616 3.645 258.313 1.00 86.57 484 GLN B N 1
ATOM 7455 C CA . GLN B 1 484 ? 63.561 3.246 259.715 1.00 83.63 484 GLN B CA 1
ATOM 7456 C C . GLN B 1 484 ? 62.366 3.840 260.442 1.00 84.52 484 GLN B C 1
ATOM 7457 O O . GLN B 1 484 ? 61.824 3.208 261.355 1.00 85.49 484 GLN B O 1
ATOM 7463 N N . ASP B 1 485 ? 61.946 5.048 260.076 1.00 80.23 485 ASP B N 1
ATOM 7464 C CA . ASP B 1 485 ? 60.823 5.648 260.784 1.00 90.85 485 ASP B CA 1
ATOM 7465 C C . ASP B 1 485 ? 59.539 4.890 260.474 1.00 92.40 485 ASP B C 1
ATOM 7466 O O . ASP B 1 485 ? 58.811 4.459 261.384 1.00 89.93 485 ASP B O 1
ATOM 7471 N N . GLU B 1 486 ? 59.266 4.694 259.184 1.00 90.37 486 GLU B N 1
ATOM 7472 C CA . GLU B 1 486 ? 58.171 3.831 258.778 1.00 86.12 486 GLU B CA 1
ATOM 7473 C C . GLU B 1 486 ? 58.351 2.422 259.316 1.00 85.70 486 GLU B C 1
ATOM 7474 O O . GLU B 1 486 ? 57.364 1.747 259.621 1.00 86.12 486 GLU B O 1
ATOM 7480 N N . LEU B 1 487 ? 59.597 1.971 259.469 1.00 87.62 487 LEU B N 1
ATOM 7481 C CA . LEU B 1 487 ? 59.829 0.631 260.000 1.00 85.59 487 LEU B CA 1
ATOM 7482 C C . LEU B 1 487 ? 59.267 0.496 261.414 1.00 83.66 487 LEU B C 1
ATOM 7483 O O . LEU B 1 487 ? 58.639 -0.517 261.745 1.00 76.37 487 LEU B O 1
ATOM 7488 N N . ARG B 1 488 ? 59.451 1.521 262.251 1.00 87.72 488 ARG B N 1
ATOM 7489 C CA . ARG B 1 488 ? 59.028 1.420 263.644 1.00 88.93 488 ARG B CA 1
ATOM 7490 C C . ARG B 1 488 ? 57.513 1.352 263.755 1.00 84.45 488 ARG B C 1
ATOM 7491 O O . ARG B 1 488 ? 56.971 0.441 264.393 1.00 78.24 488 ARG B O 1
ATOM 7499 N N . THR B 1 489 ? 56.812 2.304 263.136 1.00 88.24 489 THR B N 1
ATOM 7500 C CA . THR B 1 489 ? 55.355 2.277 263.191 1.00 88.68 489 THR B CA 1
ATOM 7501 C C . THR B 1 489 ? 54.806 0.964 262.643 1.00 79.09 489 THR B C 1
ATOM 7502 O O . THR B 1 489 ? 53.735 0.518 263.061 1.00 76.93 489 THR B O 1
ATOM 7506 N N . ALA B 1 490 ? 55.548 0.305 261.749 1.00 76.07 490 ALA B N 1
ATOM 7507 C CA . ALA B 1 490 ? 55.141 -1.014 261.282 1.00 70.44 490 ALA B CA 1
ATOM 7508 C C . ALA B 1 490 ? 55.273 -2.066 262.372 1.00 79.27 490 ALA B C 1
ATOM 7509 O O . ALA B 1 490 ? 54.483 -3.012 262.411 1.00 80.25 490 ALA B O 1
ATOM 7511 N N . LEU B 1 491 ? 56.262 -1.939 263.255 1.00 84.76 491 LEU B N 1
ATOM 7512 C CA . LEU B 1 491 ? 56.365 -2.900 264.345 1.00 81.29 491 LEU B CA 1
ATOM 7513 C C . LEU B 1 491 ? 55.430 -2.555 265.492 1.00 78.44 491 LEU B C 1
ATOM 7514 O O . LEU B 1 491 ? 55.023 -3.447 266.238 1.00 73.90 491 LEU B O 1
ATOM 7519 N N . ARG B 1 492 ? 55.105 -1.277 265.679 1.00 85.07 492 ARG B N 1
ATOM 7520 C CA . ARG B 1 492 ? 54.108 -0.927 266.684 1.00 93.65 492 ARG B CA 1
ATOM 7521 C C . ARG B 1 492 ? 52.763 -1.574 266.341 1.00 90.61 492 ARG B C 1
ATOM 7522 O O . ARG B 1 492 ? 52.181 -2.301 267.156 1.00 89.45 492 ARG B O 1
ATOM 7530 N N . THR B 1 493 ? 52.269 -1.337 265.125 1.00 80.35 493 THR B N 1
ATOM 7531 C CA . THR B 1 493 ? 51.308 -2.232 264.496 1.00 79.15 493 THR B CA 1
ATOM 7532 C C . THR B 1 493 ? 51.857 -3.659 264.486 1.00 93.28 493 THR B C 1
ATOM 7533 O O . THR B 1 493 ? 53.068 -3.887 264.542 1.00 105.30 493 THR B O 1
ATOM 7537 N N . TRP B 1 494 ? 50.954 -4.634 264.407 1.00 94.12 494 TRP B N 1
ATOM 7538 C CA . TRP B 1 494 ? 51.335 -6.037 264.217 1.00 87.32 494 TRP B CA 1
ATOM 7539 C C . TRP B 1 494 ? 52.195 -6.633 265.333 1.00 94.15 494 TRP B C 1
ATOM 7540 O O . TRP B 1 494 ? 52.111 -7.841 265.574 1.00 101.81 494 TRP B O 1
ATOM 7551 N N . PHE B 1 495 ? 53.048 -5.836 265.998 1.00 92.01 495 PHE B N 1
ATOM 7552 C CA . PHE B 1 495 ? 53.892 -6.357 267.073 1.00 88.97 495 PHE B CA 1
ATOM 7553 C C . PHE B 1 495 ? 53.771 -5.616 268.402 1.00 95.82 495 PHE B C 1
ATOM 7554 O O . PHE B 1 495 ? 54.450 -5.995 269.366 1.00 97.56 495 PHE B O 1
ATOM 7562 N N . GLY B 1 496 ? 52.942 -4.578 268.489 1.00 97.98 496 GLY B N 1
ATOM 7563 C CA . GLY B 1 496 ? 52.691 -3.940 269.763 1.00 101.07 496 GLY B CA 1
ATOM 7564 C C . GLY B 1 496 ? 53.847 -3.086 270.258 1.00 102.51 496 GLY B C 1
ATOM 7565 O O . GLY B 1 496 ? 54.747 -2.681 269.512 1.00 103.30 496 GLY B O 1
ATOM 7566 N N . ALA B 1 497 ? 53.809 -2.818 271.573 1.00 104.24 497 ALA B N 1
ATOM 7567 C CA . ALA B 1 497 ? 54.704 -1.886 272.245 1.00 101.21 497 ALA B CA 1
ATOM 7568 C C . ALA B 1 497 ? 56.080 -2.511 272.462 1.00 101.49 497 ALA B C 1
ATOM 7569 O O . ALA B 1 497 ? 56.178 -3.646 272.940 1.00 95.56 497 ALA B O 1
ATOM 7571 N N . PRO B 1 498 ? 57.150 -1.774 272.155 1.00 101.93 498 PRO B N 1
ATOM 7572 C CA . PRO B 1 498 ? 58.498 -2.297 272.384 1.00 97.96 498 PRO B CA 1
ATOM 7573 C C . PRO B 1 498 ? 58.760 -2.467 273.869 1.00 102.80 498 PRO B C 1
ATOM 7574 O O . PRO B 1 498 ? 58.247 -1.713 274.700 1.00 110.58 498 PRO B O 1
ATOM 7578 N N . THR B 1 499 ? 59.565 -3.474 274.199 1.00 102.78 499 THR B N 1
ATOM 7579 C CA . THR B 1 499 ? 59.903 -3.760 275.593 1.00 101.84 499 THR B CA 1
ATOM 7580 C C . THR B 1 499 ? 60.747 -2.640 276.206 1.00 105.45 499 THR B C 1
ATOM 7581 O O . THR B 1 499 ? 61.865 -2.372 275.754 1.00 106.40 499 THR B O 1
#

Sequence (994 aa):
EPVVVVGAGPAGLMLACELAMRDVPAVLVDIHPTQRAEAPAMAINAGTLEMLDQRGLAAGLREGTVTFPEVRFADLRLAFEKVQGPREPTHMVLQSRLEKVLIDRAVELGVDLRWATRLTGFEEAADGSGVTVTLASDAGEEQLRCRYLVGCDGRESIVRKQAGIDYVGDDWVIVRGIVGDVAINREDVAPEQYGLSYTDNGDQFLGAPLSPDVMRVFSAEFSTEPPEFEDGPATLEQLGDAVKRLTGKELKATEAHWLQHYSIVTRNAEQYRKGRVFIAGDAAHVHYPYNGQGLGTAIGDAVNLGWKIAAEVHGWAPADLLDSYHVERHLAGRLACMNIQAQLALLYPRPLARYMREMMGEFLKFDEVNVFLAEIVTNLGPAVPIAYEGVPEPVEGDRLLGRRLPKVQIKTADGDMGVAETLQSGRGVLLDLSGDASAQEESGWADRVDVVRAQPVPDLPGTLLLRPDGCVAWHDGGGWGQDELRTALRTWFGAPTEPVVVVGAGPAGLMLACELAMRDVPAVLVDIHPTQRAEAPAMAINAGTLEMLDQRGLAAGLREGTVTFPEVRFADLRLAFEKVQGPREPTHMVLQSRLEKVLIDRAVELGVDLRWATRLTGFEEAADGSGVTVTLASDAGEEQLRCRYLVGCDGRESIVRKQAGIDYVGDDWVIVRGIVGDVAINREDVAPEQYGLSYTDNGDQFLGAPLSPDVMRVFSAEFSTEPPEFEDGPATLEQLGDAVKRLTGKELKATEAHWLQHYSIVTRNAEQYRKGRVFIAGDAAHVHYPYNGQGLGTAIGDAVNLGWKIAAEVHGWAPADLLDSYHVERHLAGRLACMNIQAQLALLYPRPLARYMREMMGEFLKFDEVNVFLAEIVTNLGPAVPIAYEGVPEPVEGDRLLGRRLPKVQIKTADGDMGVAETLQSGRGVLLDLSGDASAQEESGWADRVDVVRAQPVPDLPGTLLLRPDGCVAWHDGGGWGQDELRTALRTWFGAPT

InterPro domains:
  IPR002938 FAD-binding domain [PF01494] (4-337)
  IPR036188 FAD/NAD(P)-binding domain superfamily [G3DSA:3.50.50.60] (5-336)
  IPR036188 FAD/NAD(P)-binding domain superfamily [SSF51905] (4-357)
  IPR050641 Rifampicin monooxygenase-like [PTHR43004] (4-348)

Radius of gyration: 33.8 Å; Cα contacts (8 Å, |Δi|>4): 2149; chains: 2; bounding box: 81×84×96 Å

Foldseek 3Di:
DAEEEEDLALQSLLLLLLCLLLVGAYAYEYQAQDQDQPQFAFKAFFLRLLLCVLAVLNVVQAPPWDFDAFAAQLNHTFPQVLADFAIDTMTGGTRSNSSVVSVVSNVVSPHNYDYNKDWPDWDQDPVRQWIWTWIQHPVGIDTHTHRFYEYQHAQVTPLCVRLPWDWDFFDQWKKKKKKAKFFAAAVPLCDLQDAWDCDPALKIKHWAADDRGMIIIIIIDTDRDDDPDDWFFDDVVRVQVVCCVRSVDGGPTDGGPTMIIDIFTWTATPFQDDRSYGYAQRNGTGGPDGLNLSSLLSSVLSLQQSVLVSLVVVPFRPPCRNVLSRVQNSVLRVVVSVSRSLSCQLGPDPVSVVVSVVVVVVVSVDSVVSNQVSCSSSVLRDQRDADFPPDDDFPDDDSAASGADHFFWWAAPVGIDTPSHVLNSLAKEKEQQQQPPPADDLVLCCPRYYYTYTHHDPPAARIFIAGSSRGTNDGPPTPDDDVVVVRSCCNGRNDRD/DEEEEEDLALLRLLLLLLALLLPHAYEYEYQAQDQDPPQQDFKAFFLLLLLCLLQVLRVVLPDPWDFDAFAALQNHTFPLVLAPFAIDGMTGHGSSNSSVSSVVSSPVSPYNYYYNKDWDDKAADPVLQWIWTWIQHPVGIDIDIHRFYEYADAQVTPLCVVLPWDWDADDPKKKKWKKFKFWADAPDDGDDDADWDQDQFGKIWHWAAPDRTMTMITIIDIDRPDDDDPKAFDDVVVVQVVCCVVVVDGDPTDDTDTMIIDMFGWTAIPFQDDRRYGYAQNNGTTGDCGLCLSSLLSSVLSLQQSLLVSLVVVPFAPPCRNVLSRVQSSVLRVLQSVSRSLSVQLRPDPVRVVVSVVVVVVVSVDSVVSNVVSCNSSVQDPQSDADDPPDDDFDPPDPQASGADHQFWWAADDDIDTPSNQLNSLAKEKEAAPQPPDADDPCLQVVRYPYTHTHHTPPDARIFIAGSSRRTRDGPPTVDDDVVVVSSCCHSGNDGD

Secondary structure (DSSP, 8-state):
--EEEE--SHHHHHHHHHHHTTT--EEEE--SSSS-S------B-HHHHHHHHTTT-STTTSTT--EE--EEETTEEE-GGGSSS---PEE---HHHHHHHHHHHHHHTT-EEETT-EEEEEEE-SS-S-EEEEEE-SS-EEEEEESEEEE---TT-HHHHHTT--EE---SSEEEEEEEEEE---TTS-STTSS----SSS-EEEEEESSSSEEEEEEEEEESS--SS-SB---HHHHHHHHHHHHSS-----EEEEEEEEEE--EEES-SBSSSEEE-GGGTEE----TTHHHHHHHHHHHHHHHHHHHHHHT-S-TTSTHHHHHHHHHHHHHHHHHHHHHHTTTSSHHHHHHHHHHHHHHTTSHHHHHHHHHHHTTS--PPP---SSSPPPSS--SSBTSBPPS-EEEETTEEEEGGGGGGGSSEEEEE-SSS--S---TTGGGTEEEEE----TTS-SEEEE-TTSBEEEESSSS--HHHHHHHHHHHH-S--/--EEEE--SHHHHHHHHHHHTTT--EEEE-S-SSS-S------B-HHHHHHHHTTT-STTTSSS--EE---EETTEEP-GGGSSS----EE---HHHHHHHHHHHHHHHT-EEETT-EEEEEEE-SSSS-EEEEEE-SS--EEEEESEEEE---TT-HHHHHTT--EEE--SSEEEEEEEEE----SS---S--S-EE-SSS-EEEEEEEETTEEEEEEEEEESS--SS-SS---HHHHHHHHHHHHSS------EEEEEEEE---EEES-SEETTEEE-GGGTEE----TTHHHHHHHHHHHHHHHHHHHHHTT---TTHHHHHHHHHHHHHHHHHHHHHHHHTTTSSHHHHHHHHHHHHHHTTSHHHHHHHHHHHTTS--PPP---TTS----S---STTSPPPS-EEE-SSSEEEGGGGGTTSSEEEEE-SSS--S---GGGTTTEE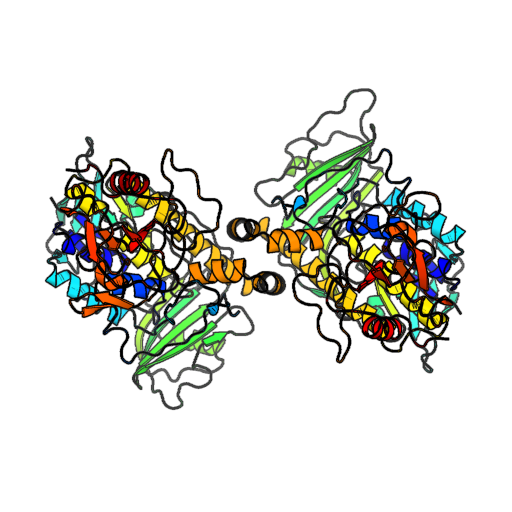EEE----TTS-SEEEE-TT--EEEESSSS--HHHHHHHHHHHH-S--

Organism: NCBI:txid299254

Solvent-accessible surface area: 39778 Å² total; per-residue (Å²): 141,21,0,0,0,12,8,6,13,13,8,0,0,0,0,0,1,0,0,9,37,30,124,3,68,7,14,0,1,21,85,45,112,90,38,75,59,54,0,52,32,49,28,2,2,2,0,0,0,12,6,0,14,3,5,38,12,0,73,53,7,48,146,79,29,103,65,91,107,50,18,103,0,5,43,36,106,0,16,37,120,108,10,58,39,76,46,11,47,22,18,43,1,45,15,39,98,0,1,97,45,0,20,58,50,0,83,121,62,58,10,61,31,65,66,45,11,114,5,54,8,29,126,66,30,116,117,22,60,0,0,42,0,33,3,30,55,140,109,37,126,90,132,28,118,1,64,10,0,0,0,10,34,23,57,107,0,66,0,3,118,94,18,52,16,96,50,62,17,53,23,39,7,51,1,31,10,10,16,0,9,0,14,6,76,108,152,140,13,23,55,93,2,141,30,86,39,74,48,145,58,4,15,4,1,41,0,16,36,74,50,82,93,33,5,14,1,37,1,0,30,10,41,116,133,107,36,155,72,152,65,14,112,27,61,28,126,53,2,4,88,7,0,99,142,20,23,56,123,91,7,124,37,100,111,43,98,31,11,54,20,32,17,19,31,0,57,14,0,83,69,0,59,94,32,53,6,0,2,1,1,68,0,0,3,11,14,5,75,24,42,23,0,28,18,1,3,8,0,6,1,0,3,8,0,0,2,0,0,1,1,64,29,94,65,61,20,23,113,98,1,10,75,14,0,39,88,9,28,42,52,4,1,67,9,2,4,0,0,0,2,6,0,4,0,4,19,34,35,145,20,1,8,100,10,8,81,50,5,9,30,16,3,28,145,23,73,84,0,8,18,31,0,0,13,8,0,4,14,13,1,32,36,17,80,26,89,18,172,74,28,107,140,46,156,146,70,49,97,14,21,1,28,31,12,3,86,21,100,0,106,41,114,142,37,91,54,16,7,18,69,11,4,79,57,3,88,0,0,7,0,1,2,39,32,115,55,78,20,109,73,29,89,17,9,54,87,20,11,35,43,26,83,4,87,86,14,118,134,24,22,34,14,0,0,1,0,5,5,1,11,0,0,6,14,51,56,53,76,28,26,53,91,40,4,82,35,0,5,118,52,29,0,4,74,49,132,96,34,0,0,0,10,8,7,11,16,7,0,0,0,0,0,4,0,0,9,47,33,132,4,66,4,11,0,0,15,98,66,107,98,36,69,50,60,2,59,35,48,25,1,0,1,0,1,2,14,11,0,28,3,11,30,5,0,79,44,8,44,116,90,32,108,58,106,106,53,14,71,0,6,54,35,154,12,23,35,132,93,14,63,23,78,44,14,57,28,12,64,1,58,11,28,130,0,1,98,40,0,24,81,57,0,76,134,58,52,11,66,33,64,70,34,10,110,2,67,12,23,111,126,22,115,127,36,57,0,4,41,0,19,1,37,36,131,98,33,128,73,120,36,103,0,68,15,0,0,0,9,40,23,62,112,1,64,0,7,112,110,29,64,17,87,46,61,24,39,26,30,8,44,0,38,13,12,15,0,3,2,36,28,107,148,177,79,131,52,112,65,56,99,46,93,62,80,54,140,61,2,18,6,9,42,1,19,64,51,63,128,17,58,14,18,1,40,5,0,44,9,31,93,118,106,45,157,85,177,59,26,106,13,82,36,106,52,4,8,49,1,0,97,136,28,42,48,42,99,8,182,21,94,106,26,129,18,13,62,18,36,28,13,34,1,58,13,0,44,81,0,66,41,55,63,7,0,0,0,0,58,0,0,1,15,15,4,79,31,38,22,1,21,16,1,1,8,0,6,0,0,4,6,0,0,2,0,0,4,0,66,28,96,62,56,13,24,101,101,1,14,78,14,0,46,88,6,28,45,53,3,0,61,9,3,4,0,0,0,1,5,0,4,0,2,12,44,31,96,25,1,1,64,11,13,69,55,2,8,34,15,5,26,148,25,78,68,0,6,16,38,0,0,13,5,0,3,16,11,13,22,29,9,83,20,90,17,173,87,33,87,130,13,106,148,74,37,110,20,21,2,41,28,10,3,79,25,113,0,40,42,105,141,48,107,36,32,7,17,75,16,4,73,57,2,97,0,0,15,0,2,2,47,33,104,47,79,22,120,78,33,82,18,14,45,84,18,15,33,49,32,74,6,100,85,11,109,118,24,20,37,12,0,0,2,0,3,5,1,13,0,0,4,5,52,52,21,62,14,23,59,96,33,2,92,52,0,5,118,44,23,0,7,67,51,139

Nearest PDB structures (foldseek):
  6ui5-assembly1_B  TM=1.002E+00  e=0.000E+00  Streptomyces sp. NRRL 11266
  5xgv-assembly1_B-2  TM=9.198E-01  e=6.164E-49  Streptomyces rugosporus
  8r1r-assembly1_A-2  TM=9.085E-01  e=2.741E-47  Streptomyces
  6brd-assembly3_C  TM=8.759E-01  e=5.742E-42  Streptomyces venezuelae ATCC 10712
  6brd-assembly1_A  TM=8.776E-01  e=2.351E-41  Streptomyces venezuelae ATCC 10712